Protein 5GWT (pdb70)

Radius of gyration: 27.75 Å; Cα contacts (8 Å, |Δi|>4): 2294; chains: 4; bounding box: 69×70×74 Å

Secondary structure (DSSP, 8-state):
-EEEEESTTSHHHHHHHHHHHHTT-EEEEEES--TTTHHHHTS-SSEEEEE--TT-HHHHHHHHHHHHHTT---SEEEE---------GGG--HHHHHHHHIIIIIHHHHHHHHHHHHHHHTT---EEEEE--GGGTSB-TT-HHHHHHHHHHHHHHHHHHHHHGGGT-EEEEEEE--B-STTTGGGGG-HHHHHHHHHTSSSSS-B-HHHHHHHHHHHHSGGGTT--S-EEEESTTTTSB--/-EEEEESTTSHHHHHHHHHHHHTT-EEEEEES--TTTHHHHHTTSSEEEEE--TT-HHHHHHHHHHHHHHT---SEEEE---------GGG--HHHHHHHHIIIIIHHHHHHHHHHHHHHHHT---EEEEE--GGGTSB-TT-HHHHHHHHHHHHHHHHHHHHHGGGT-EEEEEEE--B-STTTGGGGG-HHHHHHHHHTSSSSS-B-HHHHHHHHHHHHSGGGTT--S-EEEESTTTTSB--/-EEEEESTTSHHHHHHHHHHHHTT-EEEEEES--TTTHHHHHTTSSEEEEE--TT-HHHHHHHHHHHHHTT---SEEEE---------GGG--HHHHHHHHIIIIIHHHHHHHHHHHHHHHHT---EEEEE--GGGTSB-TT-HHHHHHHHHHHHHHHHHHHHHGGGT-EEEEEEE-SB-STTTGGGGG-HHHHHHHHHTSSSSS-B-HHHHHHHHHHHHSGGGTT--S-EEEESTTTTSB--/-EEEEESTTSHHHHHHHHHHHHTT-EEEEEES--TTTHHHHHTTSSEEEEE--TT-HHHHHHHHHHHHHTT---SEEEE---------GGG--HHHHHHHHIIIIIHHHHHHHHHHHHHHHTT--EEEEEE--GGGTSB-TT-HHHHHHHHHHHHHHHHHHHHHGGGTEEEEEEEE--B-STTTGGGGG-HHHHHHHHHTSSSSS-B-HHHHHHHHHHHHSGGGTT--S-EEEESTTTTSB--

B-factor: mean 25.19, std 12.72, range [9.69, 97.31]

Solvent-accessible surface area: 35528 Å² total; per-residue (Å²): 141,38,0,0,0,2,10,0,9,40,12,26,2,28,24,0,0,108,40,2,20,141,101,94,35,98,2,2,0,0,17,93,86,37,109,68,0,69,100,62,86,159,65,150,71,58,26,67,25,13,113,10,52,13,16,67,16,134,23,1,115,98,4,6,68,61,1,62,141,71,175,37,53,3,32,3,0,0,3,21,22,37,66,38,23,73,29,63,0,58,145,4,56,29,95,97,0,52,73,6,3,32,16,1,0,5,1,6,0,2,1,1,23,20,1,0,87,38,5,29,120,75,176,74,151,1,8,0,0,1,12,3,8,2,1,3,70,20,0,42,38,61,36,0,0,28,0,0,0,13,8,0,2,10,0,0,0,44,0,0,0,14,33,7,0,88,84,55,0,25,0,0,0,0,0,12,11,20,9,81,17,117,85,14,80,119,31,19,100,64,139,58,61,14,69,106,32,66,73,43,20,15,4,90,37,77,0,81,30,90,8,0,0,7,0,0,66,17,0,21,28,120,89,0,89,1,1,1,10,4,31,0,17,1,1,0,3,7,29,2,5,20,125,151,41,0,0,0,2,10,0,8,41,12,26,3,32,21,0,0,98,46,1,12,134,97,94,31,97,2,3,0,0,17,95,78,38,106,65,0,71,112,49,90,170,67,148,70,58,25,64,26,21,113,10,54,14,16,69,23,127,27,0,116,73,4,4,66,88,0,74,138,93,190,43,44,1,41,4,0,0,4,22,24,36,65,36,13,77,29,60,0,61,147,3,58,28,111,89,0,54,88,0,3,34,18,2,0,5,1,7,0,3,1,0,24,20,0,0,70,29,5,24,122,69,172,76,157,1,8,0,0,0,12,3,7,1,1,3,68,14,0,41,33,59,39,0,0,28,0,0,0,13,8,0,2,12,0,0,1,38,0,1,0,32,33,6,0,96,82,60,0,25,0,0,1,0,0,12,11,19,9,81,16,118,81,15,83,120,30,20,94,65,146,81,63,14,68,91,32,60,72,38,21,12,5,81,46,70,0,85,29,81,8,0,0,8,0,0,59,18,0,20,29,117,92,0,86,0,0,1,11,3,33,0,16,1,1,0,3,9,29,2,3,17,100,154,30,0,0,0,2,11,0,7,41,12,29,2,25,18,0,0,78,42,2,14,140,108,96,31,96,2,4,0,0,18,92,80,40,105,62,0,66,98,51,91,157,68,152,72,58,25,47,25,22,115,12,56,13,18,69,18,136,31,0,112,103,7,3,65,69,1,66,147,78,183,50,45,2,40,4,0,0,4,22,23,36,70,36,17,75,15,60,1,60,135,0,49,30,110,81,0,52,96,6,3,33,18,2,0,4,1,6,0,3,1,0,20,17,1,0,83,27,5,30,110,67,168,77,158,1,8,0,0,0,11,3,8,2,1,3,68,21,0,41,34,57,36,0,0,27,0,0,0,12,9,0,2,12,0,0,2,39,0,1,0,28,35,6,0,146,70,59,0,24,0,0,1,0,0,12,11,20,8,80,17,115,80,15,84,113,30,31,105,68,183,60,51,21,71,113,31,49,73,57,13,4,6,79,48,73,0,83,28,84,8,0,0,8,0,0,57,18,0,20,29,126,89,0,90,0,0,1,12,4,33,0,16,0,1,0,3,10,28,1,4,19,118,151,31,0,0,0,2,11,0,8,41,11,28,2,30,21,0,0,83,39,2,13,130,101,92,36,88,2,4,0,0,17,90,80,42,98,58,0,78,93,46,89,162,67,149,72,59,24,52,26,23,114,11,53,13,24,66,24,134,26,0,118,95,8,4,72,76,1,68,144,83,182,47,39,2,35,6,0,0,3,22,23,38,63,35,12,70,33,56,0,55,142,3,58,28,113,86,0,54,86,1,4,34,16,2,0,4,2,5,0,4,1,0,22,19,1,0,88,25,1,28,118,70,192,72,134,6,10,0,0,1,13,3,9,2,1,4,68,15,0,41,38,58,36,0,0,28,0,0,0,13,9,0,1,9,0,1,2,40,0,1,0,19,29,8,0,149,66,58,0,25,0,1,1,0,0,12,11,20,8,82,16,116,78,15,81,120,28,29,112,65,184,72,61,21,68,91,31,58,72,35,12,4,5,80,48,74,0,81,29,82,8,0,0,8,0,0,58,16,0,20,30,116,91,0,91,0,0,1,11,4,31,0,16,1,1,0,2,10,28,2,3,22,112

Foldseek 3Di:
DEEEFEPCQKFQSVVLVVVVLVVVHQYEYEYLDCPNPVVVVPDPGNYHYDNFDQLDVVRVVVVLVVCVVVVHQGQEYELDDADFFQAAPVPQDPVNLSSRLSNLPVSVVSVVVSSLVVCLVVLHQGEYEHEAAVLLVDPDGRTPSNSVSSVNVLVVQLVVLVVCVVSNHAGEYEHEAAECMPNCVVQPVPPVSLVVLCQLAQDSDGHYSVLVSVVVVCCRDPVNSVDHSYYHYHHRGNNVDHD/DEEEFEPCQWFLSVVQVVVVLVVVHQYEYEDLDCPNVVVVVVDPRNYHYDNDDLLDVVRVVVVVVVCVVVVHAGQEYELDFAAFFQAAPVPQDPVNLSSRLSNLAVSVVSVVVSNVVVCLVVLHQGEYEHEAAVLLVDPDGSTVSNSVSSVNVLVVQLVVCVVCVVSNHAGEYEHEAAECMPNCVVQVVPPVSLVVSCQLAQDNDGHYSVLVSVVVVCCRDPVVSVDHSYYHYHHRGNPVDHD/DEEEFEPCQWFLNVVLVVVVLVVPHQYEYEYLDCPNVVVVVVPPRNYHYDNDDLLDLVRVVVVLVVCVVVVNQGQEYELDDAAFFQAAPVPCDPVNLSSRLSNLPVSVVSSVVSSLVVCVVVLHQGEYEHEAAVLLVPPDGSTVSNSVSRVNVLVVQLVVLVVCVVSNHAGEYEHEAAEDMPNCVVQVVPPVSLVVSCQLAQDSDHHYSVLVSVVVVCCRDPVVSVHHSYYHYHHRGNPVDHD/DEEEFEPCQWFQNVVLVVVVLVVVHQYEYEYLDCPNPVVVVVDPRNYHYDNADLLDVVSVVVVLVVCVVVVNQGQEYELDFADFFQAAPVPQDPVNLVSRLSNLAVSVVSSVVSSLVVCVVVLHEHEYEHEAAVLLVPPDGSTVSNSVSSVNNLVVQLVVCVVCVVSNHAGEYEHEAAECMPNCVVQPVPPVSLVVLCQLAQDSDHHYSVLVSVVVVCCVDPVVSPDHSYYHYHYRGNPVDHD

Sequence (972 aa):
KIIMISGANSGIGHACIKYFLEKSFHVIALDINNNNLIDYMKTDMPLKVVQIDLSNSEAIHNLFTQLDLEKLSPDILINAAGIREITPVLHLSDDMFKKVIDVNLVAPFILSREVAKRWCESKIKGCIVNIASVSGLMAKPERAAYVASKHALIGLTKQMAMEFGKQNIRVNSISPGVIRTELTEEYFSNKALMSMIKSNQSLDTWGLPQDIVSCIEYLISDQARFITGSNFVIDGGQTAGKNKIIMISGANSGIGHACIKYFLEKSFHVIALDINNNNLIDYMKTDMPLKVVQIDLSNSEAIHNLFTQLDLEKLSPDILINAAGIREITPVLHLSDDMFKKVIDVNLVAPFILSREVAKRWCESKIKGCIVNIASVSGLMAKPERAAYVASKHALIGLTKQMAMEFGKQNIRVNSISPGVIRTELTEEYFSNKALMSMIKSNQSLDTWGLPQDIVSCIEYLISDQARFITGSNFVIDGGQTAGKNKIIMISGANSGIGHACIKYFLEKSFHVIALDINNNNLIDYMKTDMPLKVVQIDLSNSEAIHNLFTQLDLEKLSPDILINAAGIREITPVLHLSDDMFKKVIDVNLVAPFILSREVAKRWCESKIKGCIVNIASVSGLMAKPERAAYVASKHALIGLTKQMAMEFGKQNIRVNSISPGVIRTELTEEYFSNKALMSMIKSNQSLDTWGLPQDIVSCIEYLISDQARFITGSNFVIDGGQTAGKNKIIMISGANSGIGHACIKYFLEKSFHVIALDINNNNLIDYMKTDMPLKVVQIDLSNSEAIHNLFTQLDLEKLSPDILINAAGIREITPVLHLSDDMFKKVIDVNLVAPFILSREVAKRWCESKIKGCIVNIASVSGLMAKPERAAYVASKHALIGLTKQMAMEFGKQNIRVNSISPGVIRTELTEEYFSNKALMSMIKSNQSLDTWGLPQDIVSCIEYLISDQARFITGSNFVIDGGQTAGKN

Nearest PDB structures (foldseek):
  5gwt-assembly1_D  TM=1.003E+00  e=9.017E-50  Bacillus thuringiensis
  5gwr-assembly1_A  TM=1.002E+00  e=3.452E-49  Bacillus thuringiensis
  5gws-assembly1_A  TM=9.960E-01  e=1.236E-46  Bacillus thuringiensis
  3aus-assembly1_A  TM=9.344E-01  e=1.364E-24  Priestia megaterium
  1rwb-assembly1_A  TM=9.312E-01  e=6.745E-24  Priestia megaterium

Structure (mmCIF, N/CA/C/O backbone):
data_5GWT
#
_entry.id   5GWT
#
_cell.length_a   231.846
_cell.length_b   231.846
_cell.length_c   78.957
_cell.angle_alpha   90.00
_cell.angle_beta   90.00
_cell.angle_gamma   120.00
#
_symmetry.space_group_name_H-M   'H 3'
#
loop_
_entity.id
_entity.type
_entity.pdbx_description
1 polymer '4-hydroxyisolecuine dehydrogenase'
2 non-polymer NICOTINAMIDE-ADENINE-DINUCLEOTIDE
3 non-polymer 'SUCCINIC ACID'
4 water water
#
loop_
_atom_site.group_PDB
_atom_site.id
_atom_site.type_symbol
_atom_site.label_atom_id
_atom_site.label_alt_id
_atom_site.label_comp_id
_atom_site.label_asym_id
_atom_site.label_entity_id
_atom_site.label_seq_id
_atom_site.pdbx_PDB_ins_code
_atom_site.Cartn_x
_atom_site.Cartn_y
_atom_site.Cartn_z
_atom_site.occupancy
_atom_site.B_iso_or_equiv
_atom_site.auth_seq_id
_atom_site.auth_comp_id
_atom_site.auth_asym_id
_atom_site.auth_atom_id
_atom_site.pdbx_PDB_model_num
ATOM 1 N N . LYS A 1 1 ? 32.954 -55.123 -7.810 1.00 30.81 5 LYS A N 1
ATOM 2 C CA . LYS A 1 1 ? 32.114 -55.316 -9.078 1.00 27.99 5 LYS A CA 1
ATOM 3 C C . LYS A 1 1 ? 32.900 -56.022 -10.202 1.00 22.96 5 LYS A C 1
ATOM 4 O O . LYS A 1 1 ? 34.131 -55.911 -10.314 1.00 22.37 5 LYS A O 1
ATOM 10 N N . ILE A 1 2 ? 32.183 -56.830 -10.936 1.00 21.12 6 ILE A N 1
ATOM 11 C CA . ILE A 1 2 ? 32.731 -57.474 -12.072 1.00 20.36 6 ILE A CA 1
ATOM 12 C C . ILE A 1 2 ? 32.211 -56.765 -13.336 1.00 17.24 6 ILE A C 1
ATOM 13 O O . ILE A 1 2 ? 31.040 -56.627 -13.528 1.00 17.44 6 ILE A O 1
ATOM 18 N N . ILE A 1 3 ? 33.116 -56.409 -14.209 1.00 17.42 7 ILE A N 1
ATOM 19 C CA . ILE A 1 3 ? 32.735 -55.706 -15.496 1.00 16.49 7 ILE A CA 1
ATOM 20 C C . ILE A 1 3 ? 33.236 -56.585 -16.646 1.00 15.90 7 ILE A C 1
ATOM 21 O O . ILE A 1 3 ? 34.385 -56.949 -16.677 1.00 16.61 7 ILE A O 1
ATOM 26 N N . MET A 1 4 ? 32.395 -56.867 -17.608 1.00 14.55 8 MET A N 1
ATOM 27 C CA . MET A 1 4 ? 32.795 -57.623 -18.792 1.00 14.14 8 MET A CA 1
ATOM 28 C C . MET A 1 4 ? 32.885 -56.617 -19.946 1.00 15.32 8 MET A C 1
ATOM 29 O O . MET A 1 4 ? 31.912 -55.894 -20.173 1.00 13.05 8 MET A O 1
ATOM 34 N N . ILE A 1 5 ? 34.033 -56.591 -20.624 1.00 13.45 9 ILE A N 1
ATOM 35 C CA . ILE A 1 5 ? 34.335 -55.635 -21.631 1.00 13.84 9 ILE A CA 1
ATOM 36 C C . ILE A 1 5 ? 34.803 -56.391 -22.860 1.00 14.93 9 ILE A C 1
ATOM 37 O O . ILE A 1 5 ? 35.799 -57.078 -22.827 1.00 16.14 9 ILE A O 1
ATOM 42 N N . SER A 1 6 ? 34.053 -56.301 -23.949 1.00 13.57 10 SER A N 1
ATOM 43 C CA . SER A 1 6 ? 34.548 -56.758 -25.256 1.00 12.94 10 SER A CA 1
ATOM 44 C C . SER A 1 6 ? 35.395 -55.774 -25.948 1.00 13.02 10 SER A C 1
ATOM 45 O O . SER A 1 6 ? 35.387 -54.551 -25.673 1.00 12.22 10 SER A O 1
ATOM 48 N N . GLY A 1 7 ? 36.174 -56.255 -26.950 1.00 11.99 11 GLY A N 1
ATOM 49 C CA . GLY A 1 7 ? 37.060 -55.367 -27.631 1.00 12.24 11 GLY A CA 1
ATOM 50 C C . GLY A 1 7 ? 38.317 -55.025 -26.818 1.00 12.08 11 GLY A C 1
ATOM 51 O O . GLY A 1 7 ? 39.056 -54.064 -27.095 1.00 11.63 11 GLY A O 1
ATOM 52 N N . ALA A 1 8 ? 38.586 -55.845 -25.822 1.00 13.42 12 ALA A N 1
ATOM 53 C CA . ALA A 1 8 ? 39.611 -55.609 -24.831 1.00 13.42 12 ALA A CA 1
ATOM 54 C C . ALA A 1 8 ? 41.033 -55.551 -25.285 1.00 14.37 12 ALA A C 1
ATOM 55 O O . ALA A 1 8 ? 41.899 -54.972 -24.570 1.00 14.39 12 ALA A O 1
ATOM 57 N N . ASN A 1 9 ? 41.343 -56.101 -26.460 1.00 14.31 13 ASN A N 1
ATOM 58 C CA . ASN A 1 9 ? 42.713 -56.088 -26.939 1.00 14.27 13 ASN A CA 1
ATOM 59 C C . ASN A 1 9 ? 43.159 -54.791 -27.559 1.00 14.75 13 ASN A C 1
ATOM 60 O O . ASN A 1 9 ? 44.368 -54.578 -27.722 1.00 14.01 13 ASN A O 1
ATOM 65 N N . SER A 1 10 ? 42.234 -53.827 -27.794 1.00 13.30 14 SER A N 1
ATOM 66 C CA . SER A 1 10 ? 42.632 -52.645 -28.572 1.00 13.40 14 SER A CA 1
ATOM 67 C C . SER A 1 10 ? 41.774 -51.442 -28.246 1.00 12.41 14 SER A C 1
ATOM 68 O O . SER A 1 10 ? 40.723 -51.601 -27.657 1.00 11.51 14 SER A O 1
ATOM 71 N N . GLY A 1 11 ? 42.257 -50.271 -28.581 1.00 12.56 15 GLY A N 1
ATOM 72 C CA . GLY A 1 11 ? 41.411 -49.064 -28.629 1.00 14.86 15 GLY A CA 1
ATOM 73 C C . GLY A 1 11 ? 40.599 -48.753 -27.396 1.00 15.86 15 GLY A C 1
ATOM 74 O O . GLY A 1 11 ? 41.128 -48.755 -26.260 1.00 13.02 15 GLY A O 1
ATOM 75 N N . ILE A 1 12 ? 39.288 -48.573 -27.571 1.00 12.19 16 ILE A N 1
ATOM 76 C CA . ILE A 1 12 ? 38.455 -48.213 -26.470 1.00 12.33 16 ILE A CA 1
ATOM 77 C C . ILE A 1 12 ? 38.291 -49.326 -25.422 1.00 11.96 16 ILE A C 1
ATOM 78 O O . ILE A 1 12 ? 38.373 -49.052 -24.222 1.00 12.78 16 ILE A O 1
ATOM 83 N N . GLY A 1 13 ? 38.096 -50.559 -25.865 1.00 10.82 17 GLY A N 1
ATOM 84 C CA . GLY A 1 13 ? 37.901 -51.658 -24.925 1.00 12.68 17 GLY A CA 1
ATOM 85 C C . GLY A 1 13 ? 39.181 -51.874 -24.100 1.00 13.43 17 GLY A C 1
ATOM 86 O O . GLY A 1 13 ? 39.100 -52.149 -22.880 1.00 14.88 17 GLY A O 1
ATOM 87 N N . HIS A 1 14 ? 40.339 -51.733 -24.733 1.00 13.34 18 HIS A N 1
ATOM 88 C CA . HIS A 1 14 ? 41.631 -51.859 -23.955 1.00 14.85 18 HIS A CA 1
ATOM 89 C C . HIS A 1 14 ? 41.806 -50.738 -22.932 1.00 15.20 18 HIS A C 1
ATOM 90 O O . HIS A 1 14 ? 42.211 -50.958 -21.778 1.00 15.66 18 HIS A O 1
ATOM 97 N N . ALA A 1 15 ? 41.473 -49.523 -23.340 1.00 14.49 19 ALA A N 1
ATOM 98 C CA . ALA A 1 15 ? 41.500 -48.414 -22.400 1.00 14.91 19 ALA A CA 1
ATOM 99 C C . ALA A 1 15 ? 40.565 -48.681 -21.228 1.00 14.65 19 ALA A C 1
ATOM 100 O O . ALA A 1 15 ? 40.934 -48.358 -20.052 1.00 16.25 19 ALA A O 1
ATOM 102 N N . CYS A 1 16 ? 39.380 -49.233 -21.486 1.00 13.05 20 CYS A N 1
ATOM 103 C CA . CYS A 1 16 ? 38.481 -49.618 -20.433 1.00 13.31 20 CYS A CA 1
ATOM 104 C C . CYS A 1 16 ? 39.114 -50.684 -19.428 1.00 15.51 20 CYS A C 1
ATOM 105 O O . CYS A 1 16 ? 39.005 -50.515 -18.215 1.00 14.62 20 CYS A O 1
ATOM 108 N N . ILE A 1 17 ? 39.646 -51.787 -19.966 1.00 13.47 21 ILE A N 1
ATOM 109 C CA . ILE A 1 17 ? 40.349 -52.908 -19.166 1.00 16.35 21 ILE A CA 1
ATOM 110 C C . ILE A 1 17 ? 41.340 -52.247 -18.234 1.00 17.58 21 ILE A C 1
ATOM 111 O O . ILE A 1 17 ? 41.307 -52.521 -17.001 1.00 14.80 21 ILE A O 1
ATOM 116 N N . LYS A 1 18 ? 42.161 -51.350 -18.781 1.00 15.87 22 LYS A N 1
ATOM 117 C CA . LYS A 1 18 ? 43.201 -50.688 -17.944 1.00 17.12 22 LYS A CA 1
ATOM 118 C C . LYS A 1 18 ? 42.624 -49.811 -16.850 1.00 19.27 22 LYS A C 1
ATOM 119 O O . LYS A 1 18 ? 43.005 -49.889 -15.648 1.00 19.19 22 LYS A O 1
ATOM 125 N N . TYR A 1 19 ? 41.715 -48.941 -17.267 1.00 17.54 23 TYR A N 1
ATOM 126 C CA . TYR A 1 19 ? 40.995 -48.069 -16.312 1.00 19.74 23 TYR A CA 1
ATOM 127 C C . TYR A 1 19 ? 40.281 -48.788 -15.195 1.00 18.48 23 TYR A C 1
ATOM 128 O O . TYR A 1 19 ? 40.505 -48.466 -13.982 1.00 18.93 23 TYR A O 1
ATOM 137 N N . PHE A 1 20 ? 39.449 -49.773 -15.533 1.00 17.80 24 PHE A N 1
ATOM 138 C CA . PHE A 1 20 ? 38.672 -50.506 -14.553 1.00 19.33 24 PHE A CA 1
ATOM 139 C C . PHE A 1 20 ? 39.511 -51.420 -13.641 1.00 18.94 24 PHE A C 1
ATOM 140 O O . PHE A 1 20 ? 39.172 -51.606 -12.460 1.00 18.34 24 PHE A O 1
ATOM 148 N N . LEU A 1 21 ? 40.556 -51.997 -14.176 1.00 17.76 25 LEU A N 1
ATOM 149 C CA . LEU A 1 21 ? 41.532 -52.721 -13.365 1.00 18.20 25 LEU A CA 1
ATOM 150 C C . LEU A 1 21 ? 42.151 -51.782 -12.324 1.00 20.87 25 LEU A C 1
ATOM 151 O O . LEU A 1 21 ? 42.275 -52.174 -11.151 1.00 20.20 25 LEU A O 1
ATOM 156 N N . GLU A 1 22 ? 42.557 -50.592 -12.744 1.00 19.72 26 GLU A N 1
ATOM 157 C CA . GLU A 1 22 ? 43.142 -49.598 -11.835 1.00 23.06 26 GLU A CA 1
ATOM 158 C C . GLU A 1 22 ? 42.141 -49.169 -10.761 1.00 23.97 26 GLU A C 1
ATOM 159 O O . GLU A 1 22 ? 42.547 -48.902 -9.634 1.00 18.43 26 GLU A O 1
ATOM 165 N N . LYS A 1 23 ? 40.858 -49.136 -11.085 1.00 24.00 27 LYS A N 1
ATOM 166 C CA . LYS A 1 23 ? 39.797 -48.881 -10.084 1.00 25.45 27 LYS A CA 1
ATOM 167 C C . LYS A 1 23 ? 39.322 -50.076 -9.274 1.00 21.33 27 LYS A C 1
ATOM 168 O O . LYS A 1 23 ? 38.277 -49.983 -8.692 1.00 25.31 27 LYS A O 1
ATOM 174 N N . SER A 1 24 ? 40.043 -51.174 -9.259 1.00 20.35 28 SER A N 1
ATOM 175 C CA . SER A 1 24 ? 39.777 -52.326 -8.450 1.00 24.41 28 SER A CA 1
ATOM 176 C C . SER A 1 24 ? 38.619 -53.146 -8.847 1.00 25.91 28 SER A C 1
ATOM 177 O O . SER A 1 24 ? 38.146 -53.963 -8.084 1.00 22.76 28 SER A O 1
ATOM 180 N N . PHE A 1 25 ? 38.193 -53.059 -10.089 1.00 23.35 29 PHE A N 1
ATOM 181 C CA . PHE A 1 25 ? 37.189 -53.998 -10.576 1.00 21.57 29 PHE A CA 1
ATOM 182 C C . PHE A 1 25 ? 37.813 -55.307 -10.936 1.00 17.99 29 PHE A C 1
ATOM 183 O O . PHE A 1 25 ? 38.992 -55.370 -11.287 1.00 20.15 29 PHE A O 1
ATOM 191 N N . HIS A 1 26 ? 37.027 -56.356 -10.889 1.00 17.91 30 HIS A N 1
ATOM 192 C CA . HIS A 1 26 ? 37.310 -57.627 -11.509 1.00 21.51 30 HIS A CA 1
ATOM 193 C C . HIS A 1 26 ? 36.809 -57.505 -12.999 1.00 20.15 30 HIS A C 1
ATOM 194 O O . HIS A 1 26 ? 35.685 -57.117 -13.215 1.00 21.36 30 HIS A O 1
ATOM 201 N N . VAL A 1 27 ? 37.683 -57.808 -13.941 1.00 17.54 31 VAL A N 1
ATOM 202 C CA . VAL A 1 27 ? 37.461 -57.541 -15.384 1.00 16.28 31 VAL A CA 1
ATOM 203 C C . VAL A 1 27 ? 37.450 -58.810 -16.165 1.00 16.49 31 VAL A C 1
ATOM 204 O O . VAL A 1 27 ? 38.388 -59.645 -16.055 1.00 17.89 31 VAL A O 1
ATOM 208 N N . ILE A 1 28 ? 36.383 -59.044 -16.922 1.00 13.38 32 ILE A N 1
ATOM 209 C CA . ILE A 1 28 ? 36.387 -60.116 -17.899 1.00 13.47 32 ILE A CA 1
ATOM 210 C C . ILE A 1 28 ? 36.554 -59.461 -19.278 1.00 14.34 32 ILE A C 1
ATOM 211 O O . ILE A 1 28 ? 35.714 -58.615 -19.651 1.00 13.88 32 ILE A O 1
ATOM 216 N N . ALA A 1 29 ? 37.636 -59.789 -19.959 1.00 12.92 33 ALA A N 1
ATOM 217 C CA . ALA A 1 29 ? 38.057 -59.223 -21.213 1.00 13.35 33 ALA A CA 1
ATOM 218 C C . ALA A 1 29 ? 37.808 -60.179 -22.304 1.00 15.01 33 ALA A C 1
ATOM 219 O O . ALA A 1 29 ? 38.319 -61.363 -22.267 1.00 17.60 33 ALA A O 1
ATOM 221 N N . LEU A 1 30 ? 37.012 -59.731 -23.298 1.00 14.84 34 LEU A N 1
ATOM 222 C CA . LEU A 1 30 ? 36.681 -60.563 -24.453 1.00 13.89 34 LEU A CA 1
ATOM 223 C C . LEU A 1 30 ? 37.294 -59.980 -25.743 1.00 15.30 34 LEU A C 1
ATOM 224 O O . LEU A 1 30 ? 37.143 -58.787 -26.045 1.00 13.52 34 LEU A O 1
ATOM 229 N N . ASP A 1 31 ? 38.017 -60.791 -26.501 1.00 13.51 35 ASP A N 1
ATOM 230 C CA . ASP A 1 31 ? 38.539 -60.330 -27.802 1.00 14.23 35 ASP A CA 1
ATOM 231 C C . ASP A 1 31 ? 38.974 -61.587 -28.563 1.00 14.70 35 ASP A C 1
ATOM 232 O O . ASP A 1 31 ? 39.231 -62.659 -27.933 1.00 15.42 35 ASP A O 1
ATOM 237 N N . ILE A 1 32 ? 38.963 -61.457 -29.893 1.00 15.70 36 ILE A N 1
ATOM 238 C CA . ILE A 1 32 ? 39.448 -62.496 -30.807 1.00 14.28 36 ILE A CA 1
ATOM 239 C C . ILE A 1 32 ? 40.978 -62.489 -30.834 1.00 16.97 36 ILE A C 1
ATOM 240 O O . ILE A 1 32 ? 41.562 -63.566 -31.038 1.00 19.93 36 ILE A O 1
ATOM 245 N N . ASN A 1 33 ? 41.634 -61.373 -30.577 1.00 17.13 37 ASN A N 1
ATOM 246 C CA . ASN A 1 33 ? 43.104 -61.305 -30.494 1.00 18.17 37 ASN A CA 1
ATOM 247 C C . ASN A 1 33 ? 43.481 -61.059 -29.014 1.00 22.00 37 ASN A C 1
ATOM 248 O O . ASN A 1 33 ? 42.655 -60.546 -28.244 1.00 16.49 37 ASN A O 1
ATOM 253 N N . ASN A 1 34 ? 44.731 -61.329 -28.664 1.00 21.68 38 ASN A N 1
ATOM 254 C CA . ASN A 1 34 ? 45.205 -61.171 -27.260 1.00 21.20 38 ASN A CA 1
ATOM 255 C C . ASN A 1 34 ? 46.627 -60.712 -27.110 1.00 21.20 38 ASN A C 1
ATOM 256 O O . ASN A 1 34 ? 47.136 -60.683 -25.968 1.00 23.22 38 ASN A O 1
ATOM 261 N N . ASN A 1 35 ? 47.290 -60.342 -28.183 1.00 23.30 39 ASN A N 1
ATOM 262 C CA . ASN A 1 35 ? 48.705 -59.921 -28.089 1.00 24.24 39 ASN A CA 1
ATOM 263 C C . ASN A 1 35 ? 48.877 -58.769 -27.148 1.00 26.37 39 ASN A C 1
ATOM 264 O O . ASN A 1 35 ? 49.894 -58.658 -26.510 1.00 23.60 39 ASN A O 1
ATOM 269 N N . ASN A 1 36 ? 47.869 -57.912 -27.005 1.00 22.65 40 ASN A N 1
ATOM 270 C CA . ASN A 1 36 ? 47.999 -56.816 -26.065 1.00 22.68 40 ASN A CA 1
ATOM 271 C C . ASN A 1 36 ? 47.553 -57.079 -24.678 1.00 18.78 40 ASN A C 1
ATOM 272 O O . ASN A 1 36 ? 47.519 -56.122 -23.823 1.00 18.57 40 ASN A O 1
ATOM 277 N N . LEU A 1 37 ? 47.120 -58.298 -24.440 1.00 18.60 41 LEU A N 1
ATOM 278 C CA . LEU A 1 37 ? 46.725 -58.684 -23.106 1.00 18.15 41 LEU A CA 1
ATOM 279 C C . LEU A 1 37 ? 47.671 -59.746 -22.451 1.00 22.09 41 LEU A C 1
ATOM 280 O O . LEU A 1 37 ? 47.496 -59.994 -21.315 1.00 19.48 41 LEU A O 1
ATOM 285 N N . ILE A 1 38 ? 48.634 -60.302 -23.199 1.00 21.68 42 ILE A N 1
ATOM 286 C CA . ILE A 1 38 ? 49.526 -61.394 -22.730 1.00 25.47 42 ILE A CA 1
ATOM 287 C C . ILE A 1 38 ? 50.276 -60.923 -21.507 1.00 21.09 42 ILE A C 1
ATOM 288 O O . ILE A 1 38 ? 50.233 -61.600 -20.537 1.00 25.02 42 ILE A O 1
ATOM 293 N N . ASP A 1 39 ? 50.844 -59.723 -21.520 1.00 22.30 43 ASP A N 1
ATOM 294 C CA . ASP A 1 39 ? 51.612 -59.238 -20.364 1.00 23.79 43 ASP A CA 1
ATOM 295 C C . ASP A 1 39 ? 50.742 -59.199 -19.137 1.00 28.24 43 ASP A C 1
ATOM 296 O O . ASP A 1 39 ? 51.110 -59.745 -18.045 1.00 29.20 43 ASP A O 1
ATOM 301 N N . TYR A 1 40 ? 49.563 -58.637 -19.295 1.00 23.49 44 TYR A N 1
ATOM 302 C CA . TYR A 1 40 ? 48.662 -58.560 -18.192 1.00 21.72 44 TYR A CA 1
ATOM 303 C C . TYR A 1 40 ? 48.200 -59.918 -17.735 1.00 21.47 44 TYR A C 1
ATOM 304 O O . TYR A 1 40 ? 47.941 -60.070 -16.527 1.00 22.32 44 TYR A O 1
ATOM 313 N N . MET A 1 41 ? 48.035 -60.879 -18.650 1.00 21.28 45 MET A N 1
ATOM 314 C CA . MET A 1 41 ? 47.597 -62.228 -18.247 1.00 26.67 45 MET A CA 1
ATOM 315 C C . MET A 1 41 ? 48.615 -62.938 -17.285 1.00 30.65 45 MET A C 1
ATOM 316 O O . MET A 1 41 ? 48.210 -63.662 -16.395 1.00 29.61 45 MET A O 1
ATOM 321 N N . LYS A 1 42 ? 49.887 -62.628 -17.475 1.00 28.71 46 LYS A N 1
ATOM 322 C CA . LYS A 1 42 ? 50.975 -63.149 -16.638 1.00 35.12 46 LYS A CA 1
ATOM 323 C C . LYS A 1 42 ? 51.025 -62.546 -15.219 1.00 35.86 46 LYS A C 1
ATOM 324 O O . LYS A 1 42 ? 51.676 -63.103 -14.397 1.00 36.30 46 LYS A O 1
ATOM 330 N N . THR A 1 43 ? 50.315 -61.438 -14.932 1.00 31.08 47 THR A N 1
ATOM 331 C CA . THR A 1 43 ? 50.313 -60.773 -13.633 1.00 26.47 47 THR A CA 1
ATOM 332 C C . THR A 1 43 ? 49.345 -61.421 -12.765 1.00 26.10 47 THR A C 1
ATOM 333 O O . THR A 1 43 ? 48.628 -62.268 -13.210 1.00 27.75 47 THR A O 1
ATOM 337 N N . ASP A 1 44 ? 49.169 -60.904 -11.548 1.00 28.48 48 ASP A N 1
ATOM 338 C CA . ASP A 1 44 ? 48.068 -61.345 -10.701 1.00 27.65 48 ASP A CA 1
ATOM 339 C C . ASP A 1 44 ? 46.837 -60.444 -10.629 1.00 26.36 48 ASP A C 1
ATOM 340 O O . ASP A 1 44 ? 46.002 -60.578 -9.740 1.00 19.79 48 ASP A O 1
ATOM 345 N N . MET A 1 45 ? 46.728 -59.504 -11.542 1.00 23.28 49 MET A N 1
ATOM 346 C CA . MET A 1 45 ? 45.526 -58.670 -11.597 1.00 20.18 49 MET A CA 1
ATOM 347 C C . MET A 1 45 ? 44.290 -59.515 -11.732 1.00 19.22 49 MET A C 1
ATOM 348 O O . MET A 1 45 ? 44.350 -60.592 -12.287 1.00 20.00 49 MET A O 1
ATOM 353 N N . PRO A 1 46 ? 43.160 -59.061 -11.207 1.00 17.29 50 PRO A N 1
ATOM 354 C CA . PRO A 1 46 ? 41.901 -59.812 -11.326 1.00 18.46 50 PRO A CA 1
ATOM 355 C C . PRO A 1 46 ? 41.213 -59.601 -12.744 1.00 19.57 50 PRO A C 1
ATOM 356 O O . PRO A 1 46 ? 40.258 -58.823 -12.891 1.00 19.14 50 PRO A O 1
ATOM 360 N N . LEU A 1 47 ? 41.859 -60.218 -13.716 1.00 20.84 51 LEU A N 1
ATOM 361 C CA . LEU A 1 47 ? 41.568 -60.116 -15.097 1.00 19.80 51 LEU A CA 1
ATOM 362 C C . LEU A 1 47 ? 41.373 -61.514 -15.594 1.00 21.94 51 LEU A C 1
ATOM 363 O O . LEU A 1 47 ? 42.266 -62.290 -15.525 1.00 19.70 51 LEU A O 1
ATOM 368 N N . LYS A 1 48 ? 40.220 -61.822 -16.177 1.00 19.30 52 LYS A N 1
ATOM 369 C CA . LYS A 1 48 ? 39.962 -63.056 -16.864 1.00 19.81 52 LYS A CA 1
ATOM 370 C C . LYS A 1 48 ? 39.883 -62.703 -18.368 1.00 22.03 52 LYS A C 1
ATOM 371 O O . LYS A 1 48 ? 39.037 -61.862 -18.768 1.00 19.31 52 LYS A O 1
ATOM 377 N N . VAL A 1 49 ? 40.764 -63.277 -19.162 1.00 17.51 53 VAL A N 1
ATOM 378 C CA . VAL A 1 49 ? 40.751 -63.057 -20.595 1.00 18.73 53 VAL A CA 1
ATOM 379 C C . VAL A 1 49 ? 40.201 -64.264 -21.307 1.00 21.43 53 VAL A C 1
ATOM 380 O O . VAL A 1 49 ? 40.676 -65.369 -21.104 1.00 20.75 53 VAL A O 1
ATOM 384 N N . VAL A 1 50 ? 39.190 -64.082 -22.139 1.00 19.88 54 VAL A N 1
ATOM 385 C CA . VAL A 1 50 ? 38.660 -65.119 -23.004 1.00 20.02 54 VAL A CA 1
ATOM 386 C C . VAL A 1 50 ? 38.923 -64.762 -24.462 1.00 25.19 54 VAL A C 1
ATOM 387 O O . VAL A 1 50 ? 38.468 -63.714 -24.896 1.00 20.92 54 VAL A O 1
ATOM 391 N N . GLN A 1 51 ? 39.647 -65.647 -25.188 1.00 21.25 55 GLN A N 1
ATOM 392 C CA . GLN A 1 51 ? 39.880 -65.523 -26.631 1.00 23.41 55 GLN A CA 1
ATOM 393 C C . GLN A 1 51 ? 38.646 -66.066 -27.359 1.00 20.75 55 GLN A C 1
ATOM 394 O O . GLN A 1 51 ? 38.200 -67.160 -27.098 1.00 21.50 55 GLN A O 1
ATOM 400 N N . ILE A 1 52 ? 37.903 -65.200 -28.026 1.00 17.14 56 ILE A N 1
ATOM 401 C CA . ILE A 1 52 ? 36.565 -65.554 -28.569 1.00 15.23 56 ILE A CA 1
ATOM 402 C C . ILE A 1 52 ? 36.341 -64.765 -29.862 1.00 15.75 56 ILE A C 1
ATOM 403 O O . ILE A 1 52 ? 36.557 -63.586 -29.887 1.00 17.81 56 ILE A O 1
ATOM 408 N N . ASP A 1 53 ? 35.841 -65.457 -30.877 1.00 15.43 57 ASP A N 1
ATOM 409 C CA . ASP A 1 53 ? 35.338 -64.826 -32.069 1.00 17.47 57 ASP A CA 1
ATOM 410 C C . ASP A 1 53 ? 33.853 -64.564 -31.825 1.00 14.26 57 ASP A C 1
ATOM 411 O O . ASP A 1 53 ? 33.009 -65.421 -31.923 1.00 13.58 57 ASP A O 1
ATOM 416 N N . LEU A 1 54 ? 33.554 -63.329 -31.532 1.00 13.42 58 LEU A N 1
ATOM 417 C CA . LEU A 1 54 ? 32.188 -62.933 -31.202 1.00 13.91 58 LEU A CA 1
ATOM 418 C C . LEU A 1 54 ? 31.235 -62.955 -32.389 1.00 14.06 58 LEU A C 1
ATOM 419 O O . LEU A 1 54 ? 29.995 -62.876 -32.207 1.00 14.47 58 LEU A O 1
ATOM 424 N N . SER A 1 55 ? 31.765 -63.152 -33.597 1.00 13.40 59 SER A N 1
ATOM 425 C CA . SER A 1 55 ? 30.869 -63.421 -34.755 1.00 14.49 59 SER A CA 1
ATOM 426 C C . SER A 1 55 ? 30.267 -64.803 -34.724 1.00 14.78 59 SER A C 1
ATOM 427 O O . SER A 1 55 ? 29.382 -65.121 -35.496 1.00 14.88 59 SER A O 1
ATOM 430 N N . ASN A 1 56 ? 30.718 -65.653 -33.825 1.00 15.51 60 ASN A N 1
ATOM 431 C CA . ASN A 1 56 ? 30.269 -67.047 -33.780 1.00 18.08 60 ASN A CA 1
ATOM 432 C C . ASN A 1 56 ? 29.362 -67.220 -32.573 1.00 17.12 60 ASN A C 1
ATOM 433 O O . ASN A 1 56 ? 29.812 -67.265 -31.436 1.00 16.94 60 ASN A O 1
ATOM 438 N N . SER A 1 57 ? 28.080 -67.364 -32.802 1.00 17.21 61 SER A N 1
ATOM 439 C CA . SER A 1 57 ? 27.150 -67.412 -31.686 1.00 18.86 61 SER A CA 1
ATOM 440 C C . SER A 1 57 ? 27.333 -68.670 -30.864 1.00 18.93 61 SER A C 1
ATOM 441 O O . SER A 1 57 ? 27.034 -68.659 -29.653 1.00 17.91 61 SER A O 1
ATOM 444 N N . GLU A 1 58 ? 27.840 -69.756 -31.489 1.00 15.94 62 GLU A N 1
ATOM 445 C CA . GLU A 1 58 ? 28.154 -70.967 -30.703 1.00 19.13 62 GLU A CA 1
ATOM 446 C C . GLU A 1 58 ? 29.257 -70.716 -29.715 1.00 17.89 62 GLU A C 1
ATOM 447 O O . GLU A 1 58 ? 29.169 -71.219 -28.570 1.00 18.13 62 GLU A O 1
ATOM 453 N N . ALA A 1 59 ? 30.213 -69.902 -30.126 1.00 17.26 63 ALA A N 1
ATOM 454 C CA . ALA A 1 59 ? 31.305 -69.546 -29.269 1.00 18.72 63 ALA A CA 1
ATOM 455 C C . ALA A 1 59 ? 30.817 -68.674 -28.074 1.00 19.65 63 ALA A C 1
ATOM 456 O O . ALA A 1 59 ? 31.340 -68.828 -26.974 1.00 16.11 63 ALA A O 1
ATOM 458 N N . ILE A 1 60 ? 29.859 -67.797 -28.300 1.00 15.74 64 ILE A N 1
ATOM 459 C CA . ILE A 1 60 ? 29.323 -67.011 -27.223 1.00 15.08 64 ILE A CA 1
ATOM 460 C C . ILE A 1 60 ? 28.606 -67.917 -26.195 1.00 16.44 64 ILE A C 1
ATOM 461 O O . ILE A 1 60 ? 28.712 -67.730 -24.965 1.00 16.74 64 ILE A O 1
ATOM 466 N N . HIS A 1 61 ? 27.868 -68.883 -26.693 1.00 15.24 65 HIS A N 1
ATOM 467 C CA . HIS A 1 61 ? 27.264 -69.865 -25.805 1.00 19.83 65 HIS A CA 1
ATOM 468 C C . HIS A 1 61 ? 28.317 -70.609 -24.977 1.00 17.53 65 HIS A C 1
ATOM 469 O O . HIS A 1 61 ? 28.176 -70.736 -23.756 1.00 18.60 65 HIS A O 1
ATOM 476 N N . ASN A 1 62 ? 29.382 -71.058 -25.584 1.00 15.92 66 ASN A N 1
ATOM 477 C CA . ASN A 1 62 ? 30.509 -71.610 -24.841 1.00 18.43 66 ASN A CA 1
ATOM 478 C C . ASN A 1 62 ? 31.149 -70.670 -23.825 1.00 18.49 66 ASN A C 1
ATOM 479 O O . ASN A 1 62 ? 31.588 -71.110 -22.768 1.00 16.17 66 ASN A O 1
ATOM 484 N N . LEU A 1 63 ? 31.270 -69.393 -24.157 1.00 15.72 67 LEU A N 1
ATOM 485 C CA . LEU A 1 63 ? 31.697 -68.428 -23.203 1.00 14.81 67 LEU A CA 1
ATOM 486 C C . LEU A 1 63 ? 30.815 -68.416 -21.938 1.00 15.95 67 LEU A C 1
ATOM 487 O O . LEU A 1 63 ? 31.378 -68.384 -20.846 1.00 15.87 67 LEU A O 1
ATOM 492 N N . PHE A 1 64 ? 29.485 -68.351 -22.060 1.00 16.31 68 PHE A N 1
ATOM 493 C CA . PHE A 1 64 ? 28.622 -68.345 -20.914 1.00 16.15 68 PHE A CA 1
ATOM 494 C C . PHE A 1 64 ? 28.633 -69.662 -20.135 1.00 19.38 68 PHE A C 1
ATOM 495 O O . PHE A 1 64 ? 28.539 -69.633 -18.938 1.00 17.22 68 PHE A O 1
ATOM 503 N N . THR A 1 65 ? 28.870 -70.759 -20.805 1.00 17.47 69 THR A N 1
ATOM 504 C CA . THR A 1 65 ? 29.195 -72.044 -20.073 1.00 19.20 69 THR A CA 1
ATOM 505 C C . THR A 1 65 ? 30.416 -71.886 -19.195 1.00 17.45 69 THR A C 1
ATOM 506 O O . THR A 1 65 ? 30.356 -72.109 -17.960 1.00 18.15 69 THR A O 1
ATOM 510 N N . GLN A 1 66 ? 31.494 -71.410 -19.770 1.00 15.07 70 GLN A N 1
ATOM 511 C CA . GLN A 1 66 ? 32.716 -71.150 -19.022 1.00 16.80 70 GLN A CA 1
ATOM 512 C C . GLN A 1 66 ? 32.536 -70.185 -17.868 1.00 17.48 70 GLN A C 1
ATOM 513 O O . GLN A 1 66 ? 32.933 -70.479 -16.698 1.00 18.06 70 GLN A O 1
ATOM 519 N N . LEU A 1 67 ? 31.896 -69.052 -18.119 1.00 16.30 71 LEU A N 1
ATOM 520 C CA . LEU A 1 67 ? 31.705 -68.086 -17.069 1.00 16.36 71 LEU A CA 1
ATOM 521 C C . LEU A 1 67 ? 30.855 -68.698 -15.917 1.00 15.42 71 LEU A C 1
ATOM 522 O O . LEU A 1 67 ? 31.164 -68.456 -14.718 1.00 15.15 71 LEU A O 1
ATOM 527 N N . ASP A 1 68 ? 29.776 -69.399 -16.277 1.00 13.47 72 ASP A N 1
ATOM 528 C CA . ASP A 1 68 ? 28.873 -70.012 -15.274 1.00 15.13 72 ASP A CA 1
ATOM 529 C C . ASP A 1 68 ? 29.645 -71.069 -14.469 1.00 14.88 72 ASP A C 1
ATOM 530 O O . ASP A 1 68 ? 29.536 -71.126 -13.264 1.00 14.43 72 ASP A O 1
ATOM 535 N N . LEU A 1 69 ? 30.546 -71.820 -15.111 1.00 12.42 73 LEU A N 1
ATOM 536 C CA . LEU A 1 69 ? 31.314 -72.845 -14.401 1.00 14.61 73 LEU A CA 1
ATOM 537 C C . LEU A 1 69 ? 32.352 -72.183 -13.516 1.00 15.27 73 LEU A C 1
ATOM 538 O O . LEU A 1 69 ? 32.792 -72.770 -12.541 1.00 16.00 73 LEU A O 1
ATOM 543 N N . GLU A 1 70 ? 32.787 -70.993 -13.868 1.00 15.09 74 GLU A N 1
ATOM 544 C CA . GLU A 1 70 ? 33.757 -70.242 -13.031 1.00 15.36 74 GLU A CA 1
ATOM 545 C C . GLU A 1 70 ? 33.054 -69.361 -11.999 1.00 15.82 74 GLU A C 1
ATOM 546 O O . GLU A 1 70 ? 33.714 -68.691 -11.204 1.00 16.81 74 GLU A O 1
ATOM 552 N N . LYS A 1 71 ? 31.737 -69.416 -11.930 1.00 14.20 75 LYS A N 1
ATOM 553 C CA . LYS A 1 71 ? 30.915 -68.610 -11.012 1.00 16.85 75 LYS A CA 1
ATOM 554 C C . LYS A 1 71 ? 31.185 -67.081 -11.211 1.00 19.40 75 LYS A C 1
ATOM 555 O O . LYS A 1 71 ? 31.293 -66.335 -10.251 1.00 17.52 75 LYS A O 1
ATOM 561 N N . LEU A 1 72 ? 31.308 -66.693 -12.468 1.00 17.99 76 LEU A N 1
ATOM 562 C CA . LEU A 1 72 ? 31.585 -65.306 -12.809 1.00 20.27 76 LEU A CA 1
ATOM 563 C C . LEU A 1 72 ? 30.392 -64.756 -13.477 1.00 21.79 76 LEU A C 1
ATOM 564 O O . LEU A 1 72 ? 30.046 -65.181 -14.578 1.00 22.79 76 LEU A O 1
ATOM 569 N N . SER A 1 73 ? 29.743 -63.798 -12.865 1.00 24.38 77 SER A N 1
ATOM 570 C CA . SER A 1 73 ? 28.541 -63.216 -13.463 1.00 28.81 77 SER A CA 1
ATOM 571 C C . SER A 1 73 ? 28.758 -61.698 -13.441 1.00 26.35 77 SER A C 1
ATOM 572 O O . SER A 1 73 ? 28.821 -61.099 -12.382 1.00 25.94 77 SER A O 1
ATOM 575 N N . PRO A 1 74 ? 29.030 -61.105 -14.593 1.00 22.17 78 PRO A N 1
ATOM 576 C CA . PRO A 1 74 ? 29.316 -59.650 -14.494 1.00 18.60 78 PRO A CA 1
ATOM 577 C C . PRO A 1 74 ? 28.123 -58.823 -14.073 1.00 14.56 78 PRO A C 1
ATOM 578 O O . PRO A 1 74 ? 26.981 -59.165 -14.351 1.00 15.12 78 PRO A O 1
ATOM 582 N N . ASP A 1 75 ? 28.423 -57.759 -13.369 1.00 16.09 79 ASP A N 1
ATOM 583 C CA . ASP A 1 75 ? 27.473 -56.698 -12.981 1.00 18.20 79 ASP A CA 1
ATOM 584 C C . ASP A 1 75 ? 27.186 -55.641 -14.096 1.00 17.21 79 ASP A C 1
ATOM 585 O O . ASP A 1 75 ? 26.139 -54.979 -14.084 1.00 14.57 79 ASP A O 1
ATOM 590 N N . ILE A 1 76 ? 28.174 -55.461 -14.954 1.00 13.85 80 ILE A N 1
ATOM 591 C CA . ILE A 1 76 ? 28.223 -54.439 -15.975 1.00 13.18 80 ILE A CA 1
ATOM 592 C C . ILE A 1 76 ? 28.796 -55.122 -17.261 1.00 14.38 80 ILE A C 1
ATOM 593 O O . ILE A 1 76 ? 29.744 -55.924 -17.194 1.00 13.60 80 ILE A O 1
ATOM 598 N N . LEU A 1 77 ? 28.192 -54.771 -18.420 1.00 13.77 81 LEU A N 1
ATOM 599 C CA . LEU A 1 77 ? 28.588 -55.269 -19.742 1.00 12.53 81 LEU A CA 1
ATOM 600 C C . LEU A 1 77 ? 28.877 -54.028 -20.578 1.00 13.18 81 LEU A C 1
ATOM 601 O O . LEU A 1 77 ? 28.002 -53.199 -20.747 1.00 12.90 81 LEU A O 1
ATOM 606 N N . ILE A 1 78 ? 30.066 -53.972 -21.127 1.00 12.35 82 ILE A N 1
ATOM 607 C CA . ILE A 1 78 ? 30.464 -52.935 -22.094 1.00 12.63 82 ILE A CA 1
ATOM 608 C C . ILE A 1 78 ? 30.709 -53.609 -23.485 1.00 13.02 82 ILE A C 1
ATOM 609 O O . ILE A 1 78 ? 31.672 -54.350 -23.677 1.00 11.71 82 ILE A O 1
ATOM 614 N N . ASN A 1 79 ? 29.744 -53.436 -24.377 1.00 12.53 83 ASN A N 1
ATOM 615 C CA . ASN A 1 79 ? 29.848 -53.944 -25.763 1.00 12.93 83 ASN A CA 1
ATOM 616 C C . ASN A 1 79 ? 30.661 -53.000 -26.634 1.00 12.43 83 ASN A C 1
ATOM 617 O O . ASN A 1 79 ? 30.108 -52.060 -27.277 1.00 12.65 83 ASN A O 1
ATOM 622 N N . ALA A 1 80 ? 31.975 -53.172 -26.644 1.00 11.48 84 ALA A N 1
ATOM 623 C CA . ALA A 1 80 ? 32.873 -52.315 -27.429 1.00 11.21 84 ALA A CA 1
ATOM 624 C C . ALA A 1 80 ? 33.546 -52.993 -28.658 1.00 11.79 84 ALA A C 1
ATOM 625 O O . ALA A 1 80 ? 33.986 -52.265 -29.533 1.00 11.08 84 ALA A O 1
ATOM 627 N N . ALA A 1 81 ? 33.541 -54.331 -28.732 1.00 12.02 85 ALA A N 1
ATOM 628 C CA . ALA A 1 81 ? 34.166 -55.036 -29.848 1.00 12.16 85 ALA A CA 1
ATOM 629 C C . ALA A 1 81 ? 33.400 -54.670 -31.085 1.00 12.70 85 ALA A C 1
ATOM 630 O O . ALA A 1 81 ? 32.174 -54.595 -31.076 1.00 13.57 85 ALA A O 1
ATOM 632 N N . GLY A 1 82 ? 34.132 -54.283 -32.113 1.00 12.31 86 GLY A N 1
ATOM 633 C CA . GLY A 1 82 ? 33.471 -53.909 -33.323 1.00 12.46 86 GLY A CA 1
ATOM 634 C C . GLY A 1 82 ? 34.446 -53.902 -34.511 1.00 12.60 86 GLY A C 1
ATOM 635 O O . GLY A 1 82 ? 35.683 -53.840 -34.363 1.00 12.78 86 GLY A O 1
ATOM 636 N N . ILE A 1 83 ? 33.854 -53.889 -35.707 1.00 12.53 87 ILE A N 1
ATOM 637 C CA . ILE A 1 83 ? 34.609 -53.844 -36.963 1.00 12.42 87 ILE A CA 1
ATOM 638 C C . ILE A 1 83 ? 33.932 -52.837 -37.915 1.00 13.18 87 ILE A C 1
ATOM 639 O O . ILE A 1 83 ? 32.688 -52.610 -37.824 1.00 11.05 87 ILE A O 1
ATOM 644 N N . ARG A 1 84 ? 34.756 -52.310 -38.808 1.00 13.39 88 ARG A N 1
ATOM 645 C CA . ARG A 1 84 ? 34.342 -51.344 -39.810 1.00 13.11 88 ARG A CA 1
ATOM 646 C C . ARG A 1 84 ? 34.987 -51.659 -41.146 1.00 13.72 88 ARG A C 1
ATOM 647 O O . ARG A 1 84 ? 36.209 -51.607 -41.264 1.00 13.24 88 ARG A O 1
ATOM 655 N N . GLU A 1 85 ? 34.166 -51.878 -42.156 1.00 14.51 89 GLU A N 1
ATOM 656 C CA . GLU A 1 85 ? 34.645 -51.953 -43.533 1.00 13.85 89 GLU A CA 1
ATOM 657 C C . GLU A 1 85 ? 34.784 -50.580 -44.149 1.00 15.29 89 GLU A C 1
ATOM 658 O O . GLU A 1 85 ? 34.034 -49.634 -43.826 1.00 14.31 89 GLU A O 1
ATOM 664 N N . ILE A 1 86 ? 35.755 -50.458 -45.070 1.00 15.25 90 ILE A N 1
ATOM 665 C CA . ILE A 1 86 ? 35.822 -49.293 -45.935 1.00 16.56 90 ILE A CA 1
ATOM 666 C C . ILE A 1 86 ? 35.765 -49.934 -47.318 1.00 16.81 90 ILE A C 1
ATOM 667 O O . ILE A 1 86 ? 36.788 -50.360 -47.848 1.00 15.46 90 ILE A O 1
ATOM 672 N N . THR A 1 87 ? 34.607 -50.067 -47.884 1.00 16.12 91 THR A N 1
ATOM 673 C CA . THR A 1 87 ? 34.576 -50.656 -49.206 1.00 19.92 91 THR A CA 1
ATOM 674 C C . THR A 1 87 ? 33.361 -50.163 -49.988 1.00 18.88 91 THR A C 1
ATOM 675 O O . THR A 1 87 ? 32.228 -50.119 -49.446 1.00 17.10 91 THR A O 1
ATOM 679 N N . PRO A 1 88 ? 33.591 -49.863 -51.285 1.00 18.12 92 PRO A N 1
ATOM 680 C CA . PRO A 1 88 ? 32.460 -49.511 -52.191 1.00 17.97 92 PRO A CA 1
ATOM 681 C C . PRO A 1 88 ? 31.421 -50.566 -52.048 1.00 17.01 92 PRO A C 1
ATOM 682 O O . PRO A 1 88 ? 31.709 -51.824 -52.003 1.00 17.23 92 PRO A O 1
ATOM 686 N N . VAL A 1 89 ? 30.181 -50.099 -51.932 1.00 15.96 93 VAL A N 1
ATOM 687 C CA . VAL A 1 89 ? 29.111 -50.992 -51.638 1.00 16.03 93 VAL A CA 1
ATOM 688 C C . VAL A 1 89 ? 28.913 -52.094 -52.675 1.00 17.49 93 VAL A C 1
ATOM 689 O O . VAL A 1 89 ? 28.580 -53.230 -52.320 1.00 13.69 93 VAL A O 1
ATOM 693 N N . LEU A 1 90 ? 29.146 -51.786 -53.958 1.00 14.72 94 LEU A N 1
ATOM 694 C CA . LEU A 1 90 ? 29.059 -52.847 -54.966 1.00 17.39 94 LEU A CA 1
ATOM 695 C C . LEU A 1 90 ? 30.128 -53.948 -54.747 1.00 18.26 94 LEU A C 1
ATOM 696 O O . LEU A 1 90 ? 29.931 -55.019 -55.224 1.00 19.69 94 LEU A O 1
ATOM 701 N N . HIS A 1 91 ? 31.211 -53.670 -54.042 1.00 15.32 95 HIS A N 1
ATOM 702 C CA . HIS A 1 91 ? 32.202 -54.703 -53.733 1.00 17.96 95 HIS A CA 1
ATOM 703 C C . HIS A 1 91 ? 32.007 -55.320 -52.360 1.00 16.83 95 HIS A C 1
ATOM 704 O O . HIS A 1 91 ? 32.795 -56.150 -51.985 1.00 15.19 95 HIS A O 1
ATOM 711 N N . LEU A 1 92 ? 30.908 -55.019 -51.642 1.00 13.77 96 LEU A N 1
ATOM 712 C CA . LEU A 1 92 ? 30.734 -55.608 -50.307 1.00 13.21 96 LEU A CA 1
ATOM 713 C C . LEU A 1 92 ? 30.000 -56.858 -50.447 1.00 13.27 96 LEU A C 1
ATOM 714 O O . LEU A 1 92 ? 28.818 -56.917 -50.827 1.00 15.95 96 LEU A O 1
ATOM 719 N N . SER A 1 93 ? 30.630 -57.966 -50.109 1.00 15.16 97 SER A N 1
ATOM 720 C CA . SER A 1 93 ? 30.051 -59.280 -50.329 1.00 14.82 97 SER A CA 1
ATOM 721 C C . SER A 1 93 ? 28.961 -59.599 -49.282 1.00 16.58 97 SER A C 1
ATOM 722 O O . SER A 1 93 ? 28.931 -59.002 -48.183 1.00 15.44 97 SER A O 1
ATOM 725 N N . ASP A 1 94 ? 28.117 -60.583 -49.596 1.00 13.85 98 ASP A N 1
ATOM 726 C CA . ASP A 1 94 ? 27.103 -61.016 -48.667 1.00 16.01 98 ASP A CA 1
ATOM 727 C C . ASP A 1 94 ? 27.739 -61.378 -47.305 1.00 17.27 98 ASP A C 1
ATOM 728 O O . ASP A 1 94 ? 27.265 -60.978 -46.237 1.00 14.56 98 ASP A O 1
ATOM 733 N N . ASP A 1 95 ? 28.824 -62.147 -47.369 1.00 15.71 99 ASP A N 1
ATOM 734 C CA . ASP A 1 95 ? 29.462 -62.649 -46.152 1.00 18.06 99 ASP A CA 1
ATOM 735 C C . ASP A 1 95 ? 30.083 -61.521 -45.347 1.00 15.94 99 ASP A C 1
ATOM 736 O O . ASP A 1 95 ? 30.080 -61.600 -44.097 1.00 15.72 99 ASP A O 1
ATOM 741 N N . MET A 1 96 ? 30.622 -60.526 -46.013 1.00 13.74 100 MET A N 1
ATOM 742 C CA . MET A 1 96 ? 31.201 -59.428 -45.250 1.00 17.28 100 MET A CA 1
ATOM 743 C C . MET A 1 96 ? 30.139 -58.510 -44.590 1.00 14.79 100 MET A C 1
ATOM 744 O O . MET A 1 96 ? 30.333 -58.064 -43.462 1.00 11.70 100 MET A O 1
ATOM 749 N N . PHE A 1 97 ? 29.047 -58.212 -45.321 1.00 13.75 101 PHE A N 1
ATOM 750 C CA . PHE A 1 97 ? 27.919 -57.517 -44.707 1.00 12.93 101 PHE A CA 1
ATOM 751 C C . PHE A 1 97 ? 27.482 -58.292 -43.449 1.00 12.83 101 PHE A C 1
ATOM 752 O O . PHE A 1 97 ? 27.274 -57.708 -42.375 1.00 12.77 101 PHE A O 1
ATOM 760 N N . LYS A 1 98 ? 27.230 -59.595 -43.601 1.00 12.96 102 LYS A N 1
ATOM 761 C CA . LYS A 1 98 ? 26.833 -60.405 -42.488 1.00 12.90 102 LYS A CA 1
ATOM 762 C C . LYS A 1 98 ? 27.806 -60.410 -41.325 1.00 14.57 102 LYS A C 1
ATOM 763 O O . LYS A 1 98 ? 27.376 -60.426 -40.137 1.00 14.45 102 LYS A O 1
ATOM 769 N N . LYS A 1 99 ? 29.082 -60.417 -41.630 1.00 12.67 103 LYS A N 1
ATOM 770 C CA . LYS A 1 99 ? 30.102 -60.477 -40.607 1.00 13.90 103 LYS A CA 1
ATOM 771 C C . LYS A 1 99 ? 30.025 -59.172 -39.727 1.00 13.09 103 LYS A C 1
ATOM 772 O O . LYS A 1 99 ? 30.077 -59.218 -38.491 1.00 10.82 103 LYS A O 1
ATOM 778 N N . VAL A 1 100 ? 30.006 -58.015 -40.376 1.00 11.63 104 VAL A N 1
ATOM 779 C CA . VAL A 1 100 ? 29.860 -56.750 -39.669 1.00 12.40 104 VAL A CA 1
ATOM 780 C C . VAL A 1 100 ? 28.616 -56.753 -38.799 1.00 12.22 104 VAL A C 1
ATOM 781 O O . VAL A 1 100 ? 28.666 -56.263 -37.664 1.00 13.74 104 VAL A O 1
ATOM 785 N N . ILE A 1 101 ? 27.481 -57.237 -39.323 1.00 12.60 105 ILE A N 1
ATOM 786 C CA . ILE A 1 101 ? 26.260 -57.355 -38.587 1.00 12.61 105 ILE A CA 1
ATOM 787 C C . ILE A 1 101 ? 26.433 -58.265 -37.374 1.00 13.93 105 ILE A C 1
ATOM 788 O O . ILE A 1 101 ? 25.962 -57.949 -36.265 1.00 11.84 105 ILE A O 1
ATOM 793 N N . ASP A 1 102 ? 27.074 -59.383 -37.590 1.00 13.16 106 ASP A N 1
ATOM 794 C CA . ASP A 1 102 ? 27.223 -60.388 -36.526 1.00 13.30 106 ASP A CA 1
ATOM 795 C C . ASP A 1 102 ? 28.106 -59.912 -35.395 1.00 12.49 106 ASP A C 1
ATOM 796 O O . ASP A 1 102 ? 27.780 -60.177 -34.252 1.00 14.06 106 ASP A O 1
ATOM 801 N N . VAL A 1 103 ? 29.138 -59.157 -35.689 1.00 12.69 107 VAL A N 1
ATOM 802 C CA . VAL A 1 103 ? 29.985 -58.594 -34.662 1.00 12.19 107 VAL A CA 1
ATOM 803 C C . VAL A 1 103 ? 29.355 -57.379 -33.986 1.00 12.89 107 VAL A C 1
ATOM 804 O O . VAL A 1 103 ? 29.379 -57.278 -32.754 1.00 11.43 107 VAL A O 1
ATOM 808 N N . ASN A 1 104 ? 28.875 -56.432 -34.788 1.00 12.21 108 ASN A N 1
ATOM 809 C CA . ASN A 1 104 ? 28.472 -55.125 -34.275 1.00 11.03 108 ASN A CA 1
ATOM 810 C C . ASN A 1 104 ? 27.063 -55.094 -33.663 1.00 10.87 108 ASN A C 1
ATOM 811 O O . ASN A 1 104 ? 26.794 -54.219 -32.871 1.00 11.67 108 ASN A O 1
ATOM 816 N N . LEU A 1 105 ? 26.197 -56.028 -34.066 1.00 10.65 109 LEU A N 1
ATOM 817 C CA . LEU A 1 105 ? 24.837 -56.095 -33.605 1.00 11.91 109 LEU A CA 1
ATOM 818 C C . LEU A 1 105 ? 24.490 -57.406 -32.923 1.00 12.94 109 LEU A C 1
ATOM 819 O O . LEU A 1 105 ? 23.938 -57.409 -31.804 1.00 13.03 109 LEU A O 1
ATOM 824 N N . VAL A 1 106 ? 24.710 -58.520 -33.610 1.00 13.29 110 VAL A N 1
ATOM 825 C CA . VAL A 1 106 ? 24.287 -59.825 -33.027 1.00 13.51 110 VAL A CA 1
ATOM 826 C C . VAL A 1 106 ? 25.016 -60.135 -31.750 1.00 12.62 110 VAL A C 1
ATOM 827 O O . VAL A 1 106 ? 24.356 -60.551 -30.760 1.00 12.76 110 VAL A O 1
ATOM 831 N N . ALA A 1 107 ? 26.289 -59.895 -31.720 1.00 11.70 111 ALA A N 1
ATOM 832 C CA . ALA A 1 107 ? 27.051 -60.177 -30.492 1.00 12.67 111 ALA A CA 1
ATOM 833 C C . ALA A 1 107 ? 26.572 -59.336 -29.285 1.00 12.77 111 ALA A C 1
ATOM 834 O O . ALA A 1 107 ? 26.290 -59.894 -28.232 1.00 11.42 111 ALA A O 1
ATOM 836 N N . PRO A 1 108 ? 26.441 -58.021 -29.457 1.00 13.40 112 PRO A N 1
ATOM 837 C CA . PRO A 1 108 ? 25.791 -57.226 -28.411 1.00 12.52 112 PRO A CA 1
ATOM 838 C C . PRO A 1 108 ? 24.442 -57.742 -27.979 1.00 12.40 112 PRO A C 1
ATOM 839 O O . PRO A 1 108 ? 24.195 -57.809 -26.737 1.00 13.26 112 PRO A O 1
ATOM 843 N N . PHE A 1 109 ? 23.624 -58.221 -28.882 1.00 11.90 113 PHE A N 1
ATOM 844 C CA . PHE A 1 109 ? 22.317 -58.700 -28.535 1.00 12.03 113 PHE A CA 1
ATOM 845 C C . PHE A 1 109 ? 22.521 -59.923 -27.663 1.00 15.40 113 PHE A C 1
ATOM 846 O O . PHE A 1 109 ? 21.885 -60.040 -26.581 1.00 13.21 113 PHE A O 1
ATOM 854 N N . ILE A 1 110 ? 23.332 -60.879 -28.139 1.00 13.21 114 ILE A N 1
ATOM 855 C CA . ILE A 1 110 ? 23.385 -62.165 -27.425 1.00 13.80 114 ILE A CA 1
ATOM 856 C C . ILE A 1 110 ? 24.049 -61.968 -26.075 1.00 13.87 114 ILE A C 1
ATOM 857 O O . ILE A 1 110 ? 23.519 -62.467 -25.032 1.00 14.73 114 ILE A O 1
ATOM 862 N N . LEU A 1 111 ? 25.133 -61.208 -26.038 1.00 13.11 115 LEU A N 1
ATOM 863 C CA . LEU A 1 111 ? 25.795 -60.963 -24.751 1.00 12.87 115 LEU A CA 1
ATOM 864 C C . LEU A 1 111 ? 24.837 -60.256 -23.770 1.00 15.72 115 LEU A C 1
ATOM 865 O O . LEU A 1 111 ? 24.817 -60.593 -22.564 1.00 14.33 115 LEU A O 1
ATOM 870 N N . SER A 1 112 ? 24.107 -59.234 -24.262 1.00 13.43 116 SER A N 1
ATOM 871 C CA . SER A 1 112 ? 23.152 -58.521 -23.440 1.00 14.71 116 SER A CA 1
ATOM 872 C C . SER A 1 112 ? 22.004 -59.427 -22.924 1.00 15.06 116 SER A C 1
ATOM 873 O O . SER A 1 112 ? 21.597 -59.331 -21.750 1.00 15.18 116 SER A O 1
ATOM 876 N N . ARG A 1 113 ? 21.475 -60.274 -23.802 1.00 13.69 117 ARG A N 1
ATOM 877 C CA . ARG A 1 113 ? 20.403 -61.191 -23.437 1.00 16.09 117 ARG A CA 1
ATOM 878 C C . ARG A 1 113 ? 20.886 -62.145 -22.281 1.00 14.97 117 ARG A C 1
ATOM 879 O O . ARG A 1 113 ? 20.143 -62.358 -21.287 1.00 15.97 117 ARG A O 1
ATOM 887 N N . GLU A 1 114 ? 22.103 -62.648 -22.413 1.00 15.40 118 GLU A N 1
ATOM 888 C CA . GLU A 1 114 ? 22.611 -63.614 -21.437 1.00 15.78 118 GLU A CA 1
ATOM 889 C C . GLU A 1 114 ? 22.867 -62.958 -20.084 1.00 16.29 118 GLU A C 1
ATOM 890 O O . GLU A 1 114 ? 22.532 -63.548 -18.993 1.00 16.77 118 GLU A O 1
ATOM 896 N N . VAL A 1 115 ? 23.467 -61.753 -20.097 1.00 15.71 119 VAL A N 1
ATOM 897 C CA . VAL A 1 115 ? 23.702 -61.078 -18.830 1.00 15.82 119 VAL A CA 1
ATOM 898 C C . VAL A 1 115 ? 22.397 -60.678 -18.215 1.00 16.80 119 VAL A C 1
ATOM 899 O O . VAL A 1 115 ? 22.244 -60.849 -16.977 1.00 17.73 119 VAL A O 1
ATOM 903 N N . ALA A 1 116 ? 21.445 -60.200 -19.005 1.00 16.37 120 ALA A N 1
ATOM 904 C CA . ALA A 1 116 ? 20.089 -59.823 -18.511 1.00 15.80 120 ALA A CA 1
ATOM 905 C C . ALA A 1 116 ? 19.364 -61.045 -17.895 1.00 16.84 120 ALA A C 1
ATOM 906 O O . ALA A 1 116 ? 18.620 -60.931 -16.884 1.00 19.86 120 ALA A O 1
ATOM 908 N N . LYS A 1 117 ? 19.523 -62.169 -18.529 1.00 16.95 121 LYS A N 1
ATOM 909 C CA . LYS A 1 117 ? 18.930 -63.385 -18.015 1.00 18.31 121 LYS A CA 1
ATOM 910 C C . LYS A 1 117 ? 19.400 -63.652 -16.603 1.00 17.31 121 LYS A C 1
ATOM 911 O O . LYS A 1 117 ? 18.598 -64.002 -15.743 1.00 18.79 121 LYS A O 1
ATOM 917 N N . ARG A 1 118 ? 20.683 -63.531 -16.371 1.00 18.39 122 ARG A N 1
ATOM 918 C CA . ARG A 1 118 ? 21.245 -63.909 -15.072 1.00 19.94 122 ARG A CA 1
ATOM 919 C C . ARG A 1 118 ? 20.892 -62.829 -14.036 1.00 23.29 122 ARG A C 1
ATOM 920 O O . ARG A 1 118 ? 20.626 -63.146 -12.858 1.00 20.08 122 ARG A O 1
ATOM 928 N N . TRP A 1 119 ? 20.842 -61.555 -14.480 1.00 19.64 123 TRP A N 1
ATOM 929 C CA . TRP A 1 119 ? 20.409 -60.461 -13.630 1.00 18.29 123 TRP A CA 1
ATOM 930 C C . TRP A 1 119 ? 18.947 -60.611 -13.223 1.00 19.23 123 TRP A C 1
ATOM 931 O O . TRP A 1 119 ? 18.621 -60.402 -12.009 1.00 18.51 123 TRP A O 1
ATOM 942 N N . CYS A 1 120 ? 18.069 -60.917 -14.157 1.00 16.90 124 CYS A N 1
ATOM 943 C CA . CYS A 1 120 ? 16.657 -61.126 -13.786 1.00 22.27 124 CYS A CA 1
ATOM 944 C C . CYS A 1 120 ? 16.499 -62.298 -12.822 1.00 26.77 124 CYS A C 1
ATOM 945 O O . CYS A 1 120 ? 15.689 -62.228 -11.932 1.00 25.83 124 CYS A O 1
ATOM 948 N N . GLU A 1 121 ? 17.233 -63.362 -13.046 1.00 26.57 125 GLU A N 1
ATOM 949 C CA . GLU A 1 121 ? 17.195 -64.534 -12.128 1.00 31.87 125 GLU A CA 1
ATOM 950 C C . GLU A 1 121 ? 17.686 -64.140 -10.779 1.00 28.91 125 GLU A C 1
ATOM 951 O O . GLU A 1 121 ? 17.061 -64.427 -9.828 1.00 36.36 125 GLU A O 1
ATOM 957 N N . SER A 1 122 ? 18.800 -63.447 -10.679 1.00 27.87 126 SER A N 1
ATOM 958 C CA . SER A 1 122 ? 19.348 -63.135 -9.371 1.00 30.04 126 SER A CA 1
ATOM 959 C C . SER A 1 122 ? 18.814 -61.857 -8.747 1.00 34.06 126 SER A C 1
ATOM 960 O O . SER A 1 122 ? 19.391 -61.407 -7.772 1.00 28.06 126 SER A O 1
ATOM 963 N N . LYS A 1 123 ? 17.878 -61.174 -9.400 1.00 33.86 127 LYS A N 1
ATOM 964 C CA . LYS A 1 123 ? 17.467 -59.815 -9.016 1.00 35.68 127 LYS A CA 1
ATOM 965 C C . LYS A 1 123 ? 18.527 -58.828 -8.737 1.00 37.01 127 LYS A C 1
ATOM 966 O O . LYS A 1 123 ? 18.512 -58.216 -7.718 1.00 45.75 127 LYS A O 1
ATOM 972 N N . ILE A 1 124 ? 19.416 -58.665 -9.659 1.00 32.81 128 ILE A N 1
ATOM 973 C CA . ILE A 1 124 ? 20.498 -57.723 -9.636 1.00 35.06 128 ILE A CA 1
ATOM 974 C C . ILE A 1 124 ? 20.098 -56.628 -10.605 1.00 32.08 128 ILE A C 1
ATOM 975 O O . ILE A 1 124 ? 19.600 -56.917 -11.727 1.00 30.62 128 ILE A O 1
ATOM 980 N N . LYS A 1 125 ? 20.540 -55.430 -10.252 1.00 28.49 129 LYS A N 1
ATOM 981 C CA . LYS A 1 125 ? 20.429 -54.207 -11.015 1.00 29.39 129 LYS A CA 1
ATOM 982 C C . LYS A 1 125 ? 21.549 -53.984 -12.044 1.00 33.48 129 LYS A C 1
ATOM 983 O O . LYS A 1 125 ? 22.347 -53.044 -11.925 1.00 34.13 129 LYS A O 1
ATOM 989 N N . GLY A 1 126 ? 21.538 -54.738 -13.111 1.00 23.14 130 GLY A N 1
ATOM 990 C CA . GLY A 1 126 ? 22.621 -54.579 -14.100 1.00 21.86 130 GLY A CA 1
ATOM 991 C C . GLY A 1 126 ? 22.647 -53.335 -14.944 1.00 19.28 130 GLY A C 1
ATOM 992 O O . GLY A 1 126 ? 21.709 -52.497 -14.956 1.00 17.15 130 GLY A O 1
ATOM 993 N N . CYS A 1 127 ? 23.755 -53.198 -15.656 1.00 15.68 131 CYS A N 1
ATOM 994 C CA . CYS A 1 127 ? 24.002 -52.009 -16.439 1.00 13.42 131 CYS A CA 1
ATOM 995 C C . CYS A 1 127 ? 24.723 -52.480 -17.773 1.00 14.32 131 CYS A C 1
ATOM 996 O O . CYS A 1 127 ? 25.770 -53.174 -17.685 1.00 13.90 131 CYS A O 1
ATOM 999 N N . ILE A 1 128 ? 24.220 -52.033 -18.939 1.00 13.70 132 ILE A N 1
ATOM 1000 C CA . ILE A 1 128 ? 24.882 -52.313 -20.233 1.00 12.74 132 ILE A CA 1
ATOM 1001 C C . ILE A 1 128 ? 25.181 -50.990 -20.893 1.00 13.07 132 ILE A C 1
ATOM 1002 O O . ILE A 1 128 ? 24.316 -50.102 -20.916 1.00 12.21 132 ILE A O 1
ATOM 1007 N N . VAL A 1 129 ? 26.418 -50.840 -21.423 1.00 12.36 133 VAL A N 1
ATOM 1008 C CA . VAL A 1 129 ? 26.731 -49.733 -22.278 1.00 12.50 133 VAL A CA 1
ATOM 1009 C C . VAL A 1 129 ? 27.126 -50.296 -23.628 1.00 13.24 133 VAL A C 1
ATOM 1010 O O . VAL A 1 129 ? 28.095 -51.098 -23.675 1.00 11.37 133 VAL A O 1
ATOM 1014 N N . ASN A 1 130 ? 26.383 -49.903 -24.677 1.00 12.83 134 ASN A N 1
ATOM 1015 C CA . ASN A 1 130 ? 26.666 -50.243 -26.069 1.00 14.17 134 ASN A CA 1
ATOM 1016 C C . ASN A 1 130 ? 27.462 -49.164 -26.778 1.00 12.90 134 ASN A C 1
ATOM 1017 O O . ASN A 1 130 ? 27.115 -48.010 -26.719 1.00 13.55 134 ASN A O 1
ATOM 1022 N N . ILE A 1 131 ? 28.631 -49.508 -27.340 1.00 12.84 135 ILE A N 1
ATOM 1023 C CA . ILE A 1 131 ? 29.402 -48.579 -28.127 1.00 12.43 135 ILE A CA 1
ATOM 1024 C C . ILE A 1 131 ? 28.848 -48.575 -29.575 1.00 12.50 135 ILE A C 1
ATOM 1025 O O . ILE A 1 131 ? 29.130 -49.461 -30.357 1.00 11.91 135 ILE A O 1
ATOM 1030 N N . ALA A 1 132 ? 28.001 -47.606 -29.855 1.00 11.82 136 ALA A N 1
ATOM 1031 C CA . ALA A 1 132 ? 27.445 -47.403 -31.186 1.00 12.67 136 ALA A CA 1
ATOM 1032 C C . ALA A 1 132 ? 28.441 -46.556 -31.991 1.00 11.41 136 ALA A C 1
ATOM 1033 O O . ALA A 1 132 ? 29.650 -46.916 -32.089 1.00 10.51 136 ALA A O 1
ATOM 1035 N N . SER A 1 133 ? 27.995 -45.391 -32.482 1.00 11.45 137 SER A N 1
ATOM 1036 C CA . SER A 1 133 ? 28.755 -44.482 -33.389 1.00 12.48 137 SER A CA 1
ATOM 1037 C C . SER A 1 133 ? 27.862 -43.378 -33.905 1.00 10.51 137 SER A C 1
ATOM 1038 O O . SER A 1 133 ? 26.671 -43.545 -34.018 1.00 10.93 137 SER A O 1
ATOM 1041 N N . VAL A 1 134 ? 28.454 -42.291 -34.315 1.00 12.02 138 VAL A N 1
ATOM 1042 C CA . VAL A 1 134 ? 27.738 -41.298 -35.093 1.00 13.45 138 VAL A CA 1
ATOM 1043 C C . VAL A 1 134 ? 27.175 -41.891 -36.368 1.00 13.00 138 VAL A C 1
ATOM 1044 O O . VAL A 1 134 ? 26.141 -41.371 -36.902 1.00 12.35 138 VAL A O 1
ATOM 1048 N N . SER A 1 135 ? 27.822 -42.946 -36.895 1.00 11.36 139 SER A N 1
ATOM 1049 C CA . SER A 1 135 ? 27.274 -43.717 -38.021 1.00 12.88 139 SER A CA 1
ATOM 1050 C C . SER A 1 135 ? 26.009 -44.475 -37.683 1.00 12.64 139 SER A C 1
ATOM 1051 O O . SER A 1 135 ? 25.402 -45.113 -38.543 1.00 12.05 139 SER A O 1
ATOM 1054 N N . GLY A 1 136 ? 25.632 -44.468 -36.389 1.00 10.78 140 GLY A N 1
ATOM 1055 C CA . GLY A 1 136 ? 24.343 -44.920 -35.995 1.00 11.31 140 GLY A CA 1
ATOM 1056 C C . GLY A 1 136 ? 23.212 -43.888 -36.132 1.00 12.50 140 GLY A C 1
ATOM 1057 O O . GLY A 1 136 ? 22.021 -44.228 -35.964 1.00 13.92 140 GLY A O 1
ATOM 1058 N N . LEU A 1 137 ? 23.587 -42.678 -36.482 1.00 13.02 141 LEU A N 1
ATOM 1059 C CA . LEU A 1 137 ? 22.664 -41.531 -36.598 1.00 14.13 141 LEU A CA 1
ATOM 1060 C C . LEU A 1 137 ? 22.677 -40.952 -37.994 1.00 15.20 141 LEU A C 1
ATOM 1061 O O . LEU A 1 137 ? 21.760 -40.216 -38.352 1.00 14.41 141 LEU A O 1
ATOM 1066 N N . MET A 1 138 ? 23.753 -41.192 -38.775 1.00 13.25 142 MET A N 1
ATOM 1067 C CA . MET A 1 138 ? 23.848 -40.626 -40.134 1.00 15.17 142 MET A CA 1
ATOM 1068 C C . MET A 1 138 ? 24.732 -41.532 -40.971 1.00 14.22 142 MET A C 1
ATOM 1069 O O . MET A 1 138 ? 25.409 -42.452 -40.434 1.00 12.81 142 MET A O 1
ATOM 1074 N N . ALA A 1 139 ? 24.683 -41.367 -42.276 1.00 13.19 143 ALA A N 1
ATOM 1075 C CA . ALA A 1 139 ? 25.473 -42.244 -43.141 1.00 13.27 143 ALA A CA 1
ATOM 1076 C C . ALA A 1 139 ? 26.835 -41.685 -43.501 1.00 12.54 143 ALA A C 1
ATOM 1077 O O . ALA A 1 139 ? 27.174 -40.532 -43.289 1.00 12.25 143 ALA A O 1
ATOM 1079 N N . LYS A 1 140 ? 27.662 -42.591 -43.993 1.00 12.62 144 LYS A N 1
ATOM 1080 C CA . LYS A 1 140 ? 28.978 -42.255 -44.489 1.00 13.03 144 LYS A CA 1
ATOM 1081 C C . LYS A 1 140 ? 29.263 -43.166 -45.716 1.00 14.06 144 LYS A C 1
ATOM 1082 O O . LYS A 1 140 ? 28.693 -44.212 -45.814 1.00 12.60 144 LYS A O 1
ATOM 1088 N N . PRO A 1 141 ? 30.119 -42.722 -46.617 1.00 15.42 145 PRO A N 1
ATOM 1089 C CA . PRO A 1 141 ? 30.369 -43.576 -47.804 1.00 16.31 145 PRO A CA 1
ATOM 1090 C C . PRO A 1 141 ? 31.107 -44.856 -47.488 1.00 14.08 145 PRO A C 1
ATOM 1091 O O . PRO A 1 141 ? 31.842 -44.922 -46.484 1.00 14.90 145 PRO A O 1
ATOM 1095 N N . GLU A 1 142 ? 30.931 -45.837 -48.346 1.00 12.23 146 GLU A N 1
ATOM 1096 C CA . GLU A 1 142 ? 31.670 -47.065 -48.336 1.00 14.68 146 GLU A CA 1
ATOM 1097 C C . GLU A 1 142 ? 31.517 -47.868 -46.999 1.00 13.93 146 GLU A C 1
ATOM 1098 O O . GLU A 1 142 ? 32.421 -48.681 -46.684 1.00 11.61 146 GLU A O 1
ATOM 1104 N N . ARG A 1 143 ? 30.363 -47.689 -46.323 1.00 14.55 147 ARG A N 1
ATOM 1105 C CA . ARG A 1 143 ? 30.109 -48.239 -45.009 1.00 13.19 147 ARG A CA 1
ATOM 1106 C C . ARG A 1 143 ? 28.698 -48.696 -44.839 1.00 13.68 147 ARG A C 1
ATOM 1107 O O . ARG A 1 143 ? 28.045 -48.433 -43.784 1.00 12.66 147 ARG A O 1
ATOM 1115 N N . ALA A 1 144 ? 28.137 -49.333 -45.882 1.00 12.19 148 ALA A N 1
ATOM 1116 C CA . ALA A 1 144 ? 26.756 -49.855 -45.789 1.00 11.76 148 ALA A CA 1
ATOM 1117 C C . ALA A 1 144 ? 26.476 -50.772 -44.580 1.00 11.90 148 ALA A C 1
ATOM 1118 O O . ALA A 1 144 ? 25.481 -50.580 -43.842 1.00 11.62 148 ALA A O 1
ATOM 1120 N N . ALA A 1 145 ? 27.358 -51.739 -44.326 1.00 11.84 149 ALA A N 1
ATOM 1121 C CA . ALA A 1 145 ? 27.161 -52.676 -43.238 1.00 11.11 149 ALA A CA 1
ATOM 1122 C C . ALA A 1 145 ? 27.401 -51.951 -41.918 1.00 10.99 149 ALA A C 1
ATOM 1123 O O . ALA A 1 145 ? 26.664 -52.149 -40.952 1.00 10.07 149 ALA A O 1
ATOM 1125 N N . TYR A 1 146 ? 28.424 -51.160 -41.910 1.00 11.04 150 TYR A N 1
ATOM 1126 C CA . TYR A 1 146 ? 28.782 -50.422 -40.701 1.00 11.57 150 TYR A CA 1
ATOM 1127 C C . TYR A 1 146 ? 27.623 -49.506 -40.235 1.00 11.82 150 TYR A C 1
ATOM 1128 O O . TYR A 1 146 ? 27.175 -49.588 -39.050 1.00 10.76 150 TYR A O 1
ATOM 1137 N N . VAL A 1 147 ? 27.168 -48.680 -41.138 1.00 10.87 151 VAL A N 1
ATOM 1138 C CA . VAL A 1 147 ? 26.083 -47.753 -40.819 1.00 10.53 151 VAL A CA 1
ATOM 1139 C C . VAL A 1 147 ? 24.815 -48.506 -40.422 1.00 10.95 151 VAL A C 1
ATOM 1140 O O . VAL A 1 147 ? 24.165 -48.248 -39.402 1.00 10.74 151 VAL A O 1
ATOM 1144 N N . ALA A 1 148 ? 24.472 -49.563 -41.164 1.00 11.87 152 ALA A N 1
ATOM 1145 C CA . ALA A 1 148 ? 23.340 -50.331 -40.818 1.00 11.31 152 ALA A CA 1
ATOM 1146 C C . ALA A 1 148 ? 23.505 -50.926 -39.417 1.00 11.34 152 ALA A C 1
ATOM 1147 O O . ALA A 1 148 ? 22.526 -50.933 -38.652 1.00 11.53 152 ALA A O 1
ATOM 1149 N N . SER A 1 149 ? 24.665 -51.499 -39.132 1.00 10.21 153 SER A N 1
ATOM 1150 C CA . SER A 1 149 ? 24.889 -52.133 -37.833 1.00 11.38 153 SER A CA 1
ATOM 1151 C C . SER A 1 149 ? 24.778 -51.168 -36.642 1.00 11.42 153 SER A C 1
ATOM 1152 O O . SER A 1 149 ? 24.294 -51.535 -35.560 1.00 12.08 153 SER A O 1
ATOM 1155 N N . LYS A 1 150 ? 25.259 -49.960 -36.844 1.00 12.43 154 LYS A N 1
ATOM 1156 C CA . LYS A 1 150 ? 25.283 -48.987 -35.788 1.00 11.12 154 LYS A CA 1
ATOM 1157 C C . LYS A 1 150 ? 23.907 -48.368 -35.588 1.00 12.19 154 LYS A C 1
ATOM 1158 O O . LYS A 1 150 ? 23.535 -48.098 -34.438 1.00 11.12 154 LYS A O 1
ATOM 1164 N N . HIS A 1 151 ? 23.119 -48.224 -36.639 1.00 10.58 155 HIS A N 1
ATOM 1165 C CA . HIS A 1 151 ? 21.709 -47.773 -36.511 1.00 10.81 155 HIS A CA 1
ATOM 1166 C C . HIS A 1 151 ? 20.946 -48.825 -35.722 1.00 10.42 155 HIS A C 1
ATOM 1167 O O . HIS A 1 151 ? 20.203 -48.525 -34.761 1.00 11.19 155 HIS A O 1
ATOM 1174 N N . ALA A 1 152 ? 21.262 -50.067 -36.023 1.00 11.44 156 ALA A N 1
ATOM 1175 C CA . ALA A 1 152 ? 20.637 -51.182 -35.419 1.00 10.47 156 ALA A CA 1
ATOM 1176 C C . ALA A 1 152 ? 20.890 -51.230 -33.932 1.00 12.41 156 ALA A C 1
ATOM 1177 O O . ALA A 1 152 ? 19.966 -51.507 -33.140 1.00 13.25 156 ALA A O 1
ATOM 1179 N N . LEU A 1 153 ? 22.148 -51.019 -33.591 1.00 10.92 157 LEU A N 1
ATOM 1180 C CA . LEU A 1 153 ? 22.542 -51.036 -32.165 1.00 12.35 157 LEU A CA 1
ATOM 1181 C C . LEU A 1 153 ? 21.878 -49.902 -31.336 1.00 13.07 157 LEU A C 1
ATOM 1182 O O . LEU A 1 153 ? 21.599 -50.108 -30.132 1.00 12.84 157 LEU A O 1
ATOM 1187 N N . ILE A 1 154 ? 21.734 -48.707 -31.906 1.00 12.36 158 ILE A N 1
ATOM 1188 C CA . ILE A 1 154 ? 20.971 -47.617 -31.227 1.00 12.49 158 ILE A CA 1
ATOM 1189 C C . ILE A 1 154 ? 19.555 -48.083 -30.965 1.00 11.69 158 ILE A C 1
ATOM 1190 O O . ILE A 1 154 ? 19.018 -47.928 -29.853 1.00 13.34 158 ILE A O 1
ATOM 1195 N N . GLY A 1 155 ? 18.929 -48.728 -31.954 1.00 12.22 159 GLY A N 1
ATOM 1196 C CA . GLY A 1 155 ? 17.585 -49.233 -31.763 1.00 12.38 159 GLY A CA 1
ATOM 1197 C C . GLY A 1 155 ? 17.502 -50.323 -30.709 1.00 14.21 159 GLY A C 1
ATOM 1198 O O . GLY A 1 155 ? 16.624 -50.305 -29.815 1.00 12.83 159 GLY A O 1
ATOM 1199 N N . LEU A 1 156 ? 18.444 -51.247 -30.790 1.00 12.80 160 LEU A N 1
ATOM 1200 C CA . LEU A 1 156 ? 18.534 -52.313 -29.788 1.00 13.10 160 LEU A CA 1
ATOM 1201 C C . LEU A 1 156 ? 18.689 -51.812 -28.334 1.00 12.57 160 LEU A C 1
ATOM 1202 O O . LEU A 1 156 ? 18.126 -52.369 -27.382 1.00 13.11 160 LEU A O 1
ATOM 1207 N N . THR A 1 157 ? 19.449 -50.752 -28.191 1.00 12.74 161 THR A N 1
ATOM 1208 C CA . THR A 1 157 ? 19.662 -50.109 -26.927 1.00 11.77 161 THR A CA 1
ATOM 1209 C C . THR A 1 157 ? 18.301 -49.666 -26.347 1.00 14.55 161 THR A C 1
ATOM 1210 O O . THR A 1 157 ? 17.966 -49.951 -25.193 1.00 12.47 161 THR A O 1
ATOM 1214 N N . LYS A 1 158 ? 17.528 -48.967 -27.149 1.00 13.70 162 LYS A N 1
ATOM 1215 C CA . LYS A 1 158 ? 16.289 -48.401 -26.695 1.00 14.54 162 LYS A CA 1
ATOM 1216 C C . LYS A 1 158 ? 15.359 -49.585 -26.383 1.00 13.62 162 LYS A C 1
ATOM 1217 O O . LYS A 1 158 ? 14.603 -49.543 -25.354 1.00 13.58 162 LYS A O 1
ATOM 1223 N N . GLN A 1 159 ? 15.355 -50.608 -27.248 1.00 12.80 163 GLN A N 1
ATOM 1224 C CA . GLN A 1 159 ? 14.454 -51.731 -27.057 1.00 12.98 163 GLN A CA 1
ATOM 1225 C C . GLN A 1 159 ? 14.700 -52.505 -25.757 1.00 14.02 163 GLN A C 1
ATOM 1226 O O . GLN A 1 159 ? 13.755 -52.798 -25.008 1.00 13.15 163 GLN A O 1
ATOM 1232 N N . MET A 1 160 ? 15.949 -52.781 -25.473 1.00 13.51 164 MET A N 1
ATOM 1233 C CA . MET A 1 160 ? 16.320 -53.516 -24.296 1.00 14.62 164 MET A CA 1
ATOM 1234 C C . MET A 1 160 ? 16.161 -52.685 -23.019 1.00 14.16 164 MET A C 1
ATOM 1235 O O . MET A 1 160 ? 15.854 -53.256 -21.989 1.00 15.29 164 MET A O 1
ATOM 1240 N N . ALA A 1 161 ? 16.397 -51.379 -23.099 1.00 14.19 165 ALA A N 1
ATOM 1241 C CA . ALA A 1 161 ? 16.084 -50.469 -22.022 1.00 15.88 165 ALA A CA 1
ATOM 1242 C C . ALA A 1 161 ? 14.613 -50.524 -21.616 1.00 16.84 165 ALA A C 1
ATOM 1243 O O . ALA A 1 161 ? 14.270 -50.653 -20.412 1.00 17.45 165 ALA A O 1
ATOM 1245 N N . MET A 1 162 ? 13.733 -50.522 -22.619 1.00 15.82 166 MET A N 1
ATOM 1246 C CA . MET A 1 162 ? 12.289 -50.713 -22.380 1.00 18.42 166 MET A CA 1
ATOM 1247 C C . MET A 1 162 ? 11.975 -52.127 -21.843 1.00 17.54 166 MET A C 1
ATOM 1248 O O . MET A 1 162 ? 11.245 -52.278 -20.873 1.00 16.37 166 MET A O 1
ATOM 1253 N N . GLU A 1 163 ? 12.587 -53.117 -22.405 1.00 14.25 167 GLU A N 1
ATOM 1254 C CA . GLU A 1 163 ? 12.304 -54.481 -22.013 1.00 16.46 167 GLU A CA 1
ATOM 1255 C C . GLU A 1 163 ? 12.666 -54.745 -20.569 1.00 16.35 167 GLU A C 1
ATOM 1256 O O . GLU A 1 163 ? 11.951 -55.501 -19.934 1.00 15.84 167 GLU A O 1
ATOM 1262 N N . PHE A 1 164 ? 13.797 -54.261 -20.107 1.00 14.26 168 PHE A N 1
ATOM 1263 C CA . PHE A 1 164 ? 14.282 -54.603 -18.746 1.00 15.29 168 PHE A CA 1
ATOM 1264 C C . PHE A 1 164 ? 14.173 -53.500 -17.737 1.00 15.30 168 PHE A C 1
ATOM 1265 O O . PHE A 1 164 ? 14.645 -53.623 -16.610 1.00 18.07 168 PHE A O 1
ATOM 1273 N N . GLY A 1 165 ? 13.444 -52.458 -18.089 1.00 15.38 169 GLY A N 1
ATOM 1274 C CA . GLY A 1 165 ? 13.352 -51.355 -17.245 1.00 17.53 169 GLY A CA 1
ATOM 1275 C C . GLY A 1 165 ? 12.708 -51.701 -15.860 1.00 19.55 169 GLY A C 1
ATOM 1276 O O . GLY A 1 165 ? 13.190 -51.218 -14.821 1.00 17.25 169 GLY A O 1
ATOM 1277 N N . LYS A 1 166 ? 11.646 -52.469 -15.874 1.00 21.37 170 LYS A N 1
ATOM 1278 C CA . LYS A 1 166 ? 10.965 -52.854 -14.587 1.00 25.25 170 LYS A CA 1
ATOM 1279 C C . LYS A 1 166 ? 11.889 -53.714 -13.732 1.00 27.36 170 LYS A C 1
ATOM 1280 O O . LYS A 1 166 ? 11.772 -53.710 -12.554 1.00 23.91 170 LYS A O 1
ATOM 1286 N N . GLN A 1 167 ? 12.903 -54.339 -14.314 1.00 22.21 171 GLN A N 1
ATOM 1287 C CA . GLN A 1 167 ? 13.889 -55.113 -13.587 1.00 21.56 171 GLN A CA 1
ATOM 1288 C C . GLN A 1 167 ? 15.076 -54.280 -13.207 1.00 20.17 171 GLN A C 1
ATOM 1289 O O . GLN A 1 167 ? 16.022 -54.814 -12.682 1.00 21.15 171 GLN A O 1
ATOM 1295 N N . ASN A 1 168 ? 15.011 -52.942 -13.355 1.00 19.15 172 ASN A N 1
ATOM 1296 C CA . ASN A 1 168 ? 16.106 -52.036 -13.031 1.00 21.40 172 ASN A CA 1
ATOM 1297 C C . ASN A 1 168 ? 17.455 -52.401 -13.641 1.00 21.39 172 ASN A C 1
ATOM 1298 O O . ASN A 1 168 ? 18.511 -52.262 -13.036 1.00 22.17 172 ASN A O 1
ATOM 1303 N N . ILE A 1 169 ? 17.395 -52.867 -14.883 1.00 20.27 173 ILE A N 1
ATOM 1304 C CA . ILE A 1 169 ? 18.597 -53.045 -15.712 1.00 18.60 173 ILE A CA 1
ATOM 1305 C C . ILE A 1 169 ? 18.618 -51.857 -16.713 1.00 17.31 173 ILE A C 1
ATOM 1306 O O . ILE A 1 169 ? 17.681 -51.698 -17.480 1.00 18.10 173 ILE A O 1
ATOM 1311 N N . ARG A 1 170 ? 19.648 -51.043 -16.641 1.00 14.55 174 ARG A N 1
ATOM 1312 C CA . ARG A 1 170 ? 19.763 -49.854 -17.467 1.00 14.71 174 ARG A CA 1
ATOM 1313 C C . ARG A 1 170 ? 20.602 -50.211 -18.687 1.00 15.77 174 ARG A C 1
ATOM 1314 O O . ARG A 1 170 ? 21.622 -50.923 -18.570 1.00 13.25 174 ARG A O 1
ATOM 1322 N N . VAL A 1 171 ? 20.205 -49.661 -19.836 1.00 15.05 175 VAL A N 1
ATOM 1323 C CA . VAL A 1 171 ? 20.880 -50.030 -21.126 1.00 13.34 175 VAL A CA 1
ATOM 1324 C C . VAL A 1 171 ? 21.003 -48.715 -21.867 1.00 12.63 175 VAL A C 1
ATOM 1325 O O . VAL A 1 171 ? 19.969 -48.094 -22.155 1.00 11.01 175 VAL A O 1
ATOM 1329 N N . ASN A 1 172 ? 22.209 -48.297 -22.137 1.00 11.74 176 ASN A N 1
ATOM 1330 C CA . ASN A 1 172 ? 22.472 -47.051 -22.822 1.00 12.73 176 ASN A CA 1
ATOM 1331 C C . ASN A 1 172 ? 23.516 -47.265 -23.913 1.00 13.10 176 ASN A C 1
ATOM 1332 O O . ASN A 1 172 ? 24.274 -48.252 -23.845 1.00 12.95 176 ASN A O 1
ATOM 1337 N N . SER A 1 173 ? 23.672 -46.259 -24.778 1.00 12.19 177 SER A N 1
ATOM 1338 C CA . SER A 1 173 ? 24.733 -46.308 -25.818 1.00 13.36 177 SER A CA 1
ATOM 1339 C C . SER A 1 173 ? 25.543 -45.047 -25.818 1.00 12.90 177 SER A C 1
ATOM 1340 O O . SER A 1 173 ? 25.109 -43.969 -25.348 1.00 13.14 177 SER A O 1
ATOM 1343 N N . ILE A 1 174 ? 26.753 -45.170 -26.311 1.00 11.66 178 ILE A N 1
ATOM 1344 C CA . ILE A 1 174 ? 27.637 -44.065 -26.516 1.00 12.59 178 ILE A CA 1
ATOM 1345 C C . ILE A 1 174 ? 27.893 -44.030 -28.023 1.00 11.31 178 ILE A C 1
ATOM 1346 O O . ILE A 1 174 ? 28.157 -45.075 -28.621 1.00 10.48 178 ILE A O 1
ATOM 1351 N N . SER A 1 175 ? 27.821 -42.850 -28.629 1.00 10.79 179 SER A N 1
ATOM 1352 C CA . SER A 1 175 ? 28.071 -42.710 -30.091 1.00 11.38 179 SER A CA 1
ATOM 1353 C C . SER A 1 175 ? 29.334 -41.829 -30.251 1.00 11.42 179 SER A C 1
ATOM 1354 O O . SER A 1 175 ? 29.253 -40.572 -30.206 1.00 12.17 179 SER A O 1
ATOM 1357 N N . PRO A 1 176 ? 30.532 -42.460 -30.367 1.00 11.91 180 PRO A N 1
ATOM 1358 C CA . PRO A 1 176 ? 31.710 -41.619 -30.532 1.00 11.84 180 PRO A CA 1
ATOM 1359 C C . PRO A 1 176 ? 31.797 -41.028 -31.926 1.00 13.04 180 PRO A C 1
ATOM 1360 O O . PRO A 1 176 ? 31.268 -41.604 -32.873 1.00 14.07 180 PRO A O 1
ATOM 1364 N N . GLY A 1 177 ? 32.403 -39.851 -32.017 1.00 13.00 181 GLY A N 1
ATOM 1365 C CA . GLY A 1 177 ? 32.944 -39.308 -33.294 1.00 12.26 181 GLY A CA 1
ATOM 1366 C C . GLY A 1 177 ? 34.362 -39.894 -33.484 1.00 12.83 181 GLY A C 1
ATOM 1367 O O . GLY A 1 177 ? 34.646 -41.039 -33.082 1.00 11.71 181 GLY A O 1
ATOM 1368 N N . VAL A 1 178 ? 35.284 -39.112 -34.015 1.00 12.91 182 VAL A N 1
ATOM 1369 C CA . VAL A 1 178 ? 36.587 -39.654 -34.394 1.00 13.38 182 VAL A CA 1
ATOM 1370 C C . VAL A 1 178 ? 37.439 -39.815 -33.119 1.00 13.93 182 VAL A C 1
ATOM 1371 O O . VAL A 1 178 ? 37.791 -38.828 -32.478 1.00 14.98 182 VAL A O 1
ATOM 1375 N N . ILE A 1 179 ? 37.709 -41.081 -32.765 1.00 13.64 183 ILE A N 1
ATOM 1376 C CA . ILE A 1 179 ? 38.588 -41.430 -31.663 1.00 13.58 183 ILE A CA 1
ATOM 1377 C C . ILE A 1 179 ? 39.880 -42.054 -32.242 1.00 14.35 183 ILE A C 1
ATOM 1378 O O . ILE A 1 179 ? 39.845 -42.972 -33.042 1.00 14.24 183 ILE A O 1
ATOM 1383 N N . ARG A 1 180 ? 41.013 -41.459 -31.861 1.00 14.06 184 ARG A N 1
ATOM 1384 C CA . ARG A 1 180 ? 42.292 -41.999 -32.257 1.00 17.04 184 ARG A CA 1
ATOM 1385 C C . ARG A 1 180 ? 42.549 -43.356 -31.564 1.00 16.04 184 ARG A C 1
ATOM 1386 O O . ARG A 1 180 ? 42.696 -43.404 -30.332 1.00 16.55 184 ARG A O 1
ATOM 1394 N N . THR A 1 181 ? 42.462 -44.424 -32.337 1.00 13.19 185 THR A N 1
ATOM 1395 C CA . THR A 1 181 ? 42.692 -45.779 -31.868 1.00 15.65 185 THR A CA 1
ATOM 1396 C C . THR A 1 181 ? 43.367 -46.560 -32.995 1.00 15.22 185 THR A C 1
ATOM 1397 O O . THR A 1 181 ? 43.528 -46.036 -34.115 1.00 16.80 185 THR A O 1
ATOM 1401 N N . GLU A 1 182 ? 43.588 -47.848 -32.760 1.00 15.82 186 GLU A N 1
ATOM 1402 C CA . GLU A 1 182 ? 44.133 -48.704 -33.814 1.00 18.22 186 GLU A CA 1
ATOM 1403 C C . GLU A 1 182 ? 43.184 -48.767 -35.029 1.00 20.09 186 GLU A C 1
ATOM 1404 O O . GLU A 1 182 ? 43.602 -49.025 -36.141 1.00 18.31 186 GLU A O 1
ATOM 1410 N N . LEU A 1 183 ? 41.887 -48.664 -34.796 1.00 17.14 187 LEU A N 1
ATOM 1411 C CA . LEU A 1 183 ? 40.948 -48.661 -35.893 1.00 16.50 187 LEU A CA 1
ATOM 1412 C C . LEU A 1 183 ? 41.205 -47.490 -36.855 1.00 17.21 187 LEU A C 1
ATOM 1413 O O . LEU A 1 183 ? 41.030 -47.714 -38.073 1.00 17.44 187 LEU A O 1
ATOM 1418 N N . THR A 1 184 ? 41.480 -46.304 -36.311 1.00 15.19 188 THR A N 1
ATOM 1419 C CA . THR A 1 184 ? 41.572 -45.079 -37.104 1.00 16.66 188 THR A CA 1
ATOM 1420 C C . THR A 1 184 ? 42.969 -44.511 -37.289 1.00 18.00 188 THR A C 1
ATOM 1421 O O . THR A 1 184 ? 43.133 -43.430 -37.909 1.00 17.14 188 THR A O 1
ATOM 1425 N N . GLU A 1 185 ? 43.963 -45.196 -36.740 1.00 18.88 189 GLU A N 1
ATOM 1426 C CA . GLU A 1 185 ? 45.331 -44.638 -36.635 1.00 19.92 189 GLU A CA 1
ATOM 1427 C C . GLU A 1 185 ? 45.890 -44.241 -38.031 1.00 21.21 189 GLU A C 1
ATOM 1428 O O . GLU A 1 185 ? 46.536 -43.280 -38.144 1.00 22.40 189 GLU A O 1
ATOM 1434 N N . GLU A 1 186 ? 45.519 -44.950 -39.049 1.00 23.67 190 GLU A N 1
ATOM 1435 C CA . GLU A 1 186 ? 46.006 -44.632 -40.405 1.00 30.49 190 GLU A CA 1
ATOM 1436 C C . GLU A 1 186 ? 45.630 -43.237 -40.861 1.00 30.13 190 GLU A C 1
ATOM 1437 O O . GLU A 1 186 ? 46.377 -42.561 -41.623 1.00 29.50 190 GLU A O 1
ATOM 1443 N N . TYR A 1 187 ? 44.494 -42.728 -40.368 1.00 25.75 191 TYR A N 1
ATOM 1444 C CA . TYR A 1 187 ? 44.089 -41.388 -40.772 1.00 23.38 191 TYR A CA 1
ATOM 1445 C C . TYR A 1 187 ? 45.124 -40.343 -40.404 1.00 25.23 191 TYR A C 1
ATOM 1446 O O . TYR A 1 187 ? 45.288 -39.343 -41.140 1.00 26.92 191 TYR A O 1
ATOM 1455 N N . PHE A 1 188 ? 45.826 -40.545 -39.279 1.00 25.05 192 PHE A N 1
ATOM 1456 C CA . PHE A 1 188 ? 46.490 -39.445 -38.634 1.00 26.70 192 PHE A CA 1
ATOM 1457 C C . PHE A 1 188 ? 47.834 -39.096 -39.286 1.00 31.89 192 PHE A C 1
ATOM 1458 O O . PHE A 1 188 ? 48.353 -38.032 -39.020 1.00 33.25 192 PHE A O 1
ATOM 1466 N N . SER A 1 189 ? 48.342 -39.931 -40.179 1.00 29.08 193 SER A N 1
ATOM 1467 C CA . SER A 1 189 ? 49.565 -39.544 -40.923 1.00 36.01 193 SER A CA 1
ATOM 1468 C C . SER A 1 189 ? 49.201 -38.860 -42.241 1.00 37.83 193 SER A C 1
ATOM 1469 O O . SER A 1 189 ? 50.084 -38.415 -42.956 1.00 38.55 193 SER A O 1
ATOM 1472 N N . ASN A 1 190 ? 47.909 -38.717 -42.550 1.00 31.46 194 ASN A N 1
ATOM 1473 C CA . ASN A 1 190 ? 47.472 -38.193 -43.841 1.00 30.65 194 ASN A CA 1
ATOM 1474 C C . ASN A 1 190 ? 46.921 -36.761 -43.674 1.00 35.95 194 ASN A C 1
ATOM 1475 O O . ASN A 1 190 ? 45.858 -36.551 -43.052 1.00 29.39 194 ASN A O 1
ATOM 1480 N N . LYS A 1 191 ? 47.602 -35.784 -44.253 1.00 33.81 195 LYS A N 1
ATOM 1481 C CA . LYS A 1 191 ? 47.342 -34.365 -43.982 1.00 36.98 195 LYS A CA 1
ATOM 1482 C C . LYS A 1 191 ? 46.015 -33.924 -44.514 1.00 36.62 195 LYS A C 1
ATOM 1483 O O . LYS A 1 191 ? 45.277 -33.238 -43.821 1.00 36.00 195 LYS A O 1
ATOM 1489 N N . ALA A 1 192 ? 45.724 -34.338 -45.737 1.00 39.75 196 ALA A N 1
ATOM 1490 C CA . ALA A 1 192 ? 44.508 -34.038 -46.427 1.00 43.00 196 ALA A CA 1
ATOM 1491 C C . ALA A 1 192 ? 43.360 -34.549 -45.603 1.00 41.44 196 ALA A C 1
ATOM 1492 O O . ALA A 1 192 ? 42.384 -33.834 -45.324 1.00 39.68 196 ALA A O 1
ATOM 1494 N N . LEU A 1 193 ? 43.500 -35.812 -45.205 1.00 38.94 197 LEU A N 1
ATOM 1495 C CA . LEU A 1 193 ? 42.472 -36.498 -44.486 1.00 35.36 197 LEU A CA 1
ATOM 1496 C C . LEU A 1 193 ? 42.220 -35.840 -43.132 1.00 30.95 197 LEU A C 1
ATOM 1497 O O . LEU A 1 193 ? 41.064 -35.561 -42.824 1.00 31.22 197 LEU A O 1
ATOM 1502 N N . MET A 1 194 ? 43.265 -35.523 -42.365 1.00 24.78 198 MET A N 1
ATOM 1503 C CA . MET A 1 194 ? 43.075 -34.855 -41.083 1.00 27.91 198 MET A CA 1
ATOM 1504 C C . MET A 1 194 ? 42.364 -33.546 -41.276 1.00 27.56 198 MET A C 1
ATOM 1505 O O . MET A 1 194 ? 41.556 -33.166 -40.436 1.00 25.63 198 MET A O 1
ATOM 1510 N N . SER A 1 195 ? 42.620 -32.869 -42.390 1.00 30.95 199 SER A N 1
ATOM 1511 C CA . SER A 1 195 ? 41.968 -31.574 -42.645 1.00 34.73 199 SER A CA 1
ATOM 1512 C C . SER A 1 195 ? 40.505 -31.690 -42.909 1.00 29.04 199 SER A C 1
ATOM 1513 O O . SER A 1 195 ? 39.742 -30.851 -42.441 1.00 24.62 199 SER A O 1
ATOM 1516 N N . MET A 1 196 ? 40.145 -32.711 -43.645 1.00 29.27 200 MET A N 1
ATOM 1517 C CA . MET A 1 196 ? 38.774 -32.945 -43.902 1.00 39.06 200 MET A CA 1
ATOM 1518 C C . MET A 1 196 ? 37.975 -33.417 -42.675 1.00 31.75 200 MET A C 1
ATOM 1519 O O . MET A 1 196 ? 36.835 -33.067 -42.549 1.00 31.60 200 MET A O 1
ATOM 1524 N N . ILE A 1 197 ? 38.578 -34.211 -41.807 1.00 27.38 201 ILE A N 1
ATOM 1525 C CA . ILE A 1 197 ? 37.963 -34.562 -40.533 1.00 26.36 201 ILE A CA 1
ATOM 1526 C C . ILE A 1 197 ? 37.712 -33.321 -39.705 1.00 23.41 201 ILE A C 1
ATOM 1527 O O . ILE A 1 197 ? 36.599 -33.077 -39.233 1.00 23.77 201 ILE A O 1
ATOM 1532 N N . LYS A 1 198 ? 38.732 -32.511 -39.491 1.00 22.17 202 LYS A N 1
ATOM 1533 C CA . LYS A 1 198 ? 38.518 -31.277 -38.785 1.00 25.73 202 LYS A CA 1
ATOM 1534 C C . LYS A 1 198 ? 37.452 -30.355 -39.383 1.00 23.20 202 LYS A C 1
ATOM 1535 O O . LYS A 1 198 ? 36.681 -29.775 -38.632 1.00 25.63 202 LYS A O 1
ATOM 1541 N N . SER A 1 199 ? 37.311 -30.371 -40.682 1.00 24.83 203 SER A N 1
ATOM 1542 C CA . SER A 1 199 ? 36.240 -29.675 -41.441 1.00 31.28 203 SER A CA 1
ATOM 1543 C C . SER A 1 199 ? 34.850 -30.180 -41.216 1.00 31.29 203 SER A C 1
ATOM 1544 O O . SER A 1 199 ? 33.912 -29.431 -41.360 1.00 31.57 203 SER A O 1
ATOM 1547 N N . ASN A 1 200 ? 34.734 -31.473 -40.981 1.00 25.75 204 ASN A N 1
ATOM 1548 C CA . ASN A 1 200 ? 33.470 -32.103 -40.715 1.00 26.29 204 ASN A CA 1
ATOM 1549 C C . ASN A 1 200 ? 33.003 -32.056 -39.279 1.00 23.93 204 ASN A C 1
ATOM 1550 O O . ASN A 1 200 ? 32.046 -32.754 -38.977 1.00 21.72 204 ASN A O 1
ATOM 1555 N N . GLN A 1 201 ? 33.651 -31.288 -38.389 1.00 21.40 205 GLN A N 1
ATOM 1556 C CA . GLN A 1 201 ? 33.194 -31.208 -37.006 1.00 20.33 205 GLN A CA 1
ATOM 1557 C C . GLN A 1 201 ? 33.485 -29.803 -36.456 1.00 24.18 205 GLN A C 1
ATOM 1558 O O . GLN A 1 201 ? 33.932 -28.937 -37.192 1.00 20.67 205 GLN A O 1
ATOM 1564 N N . SER A 1 202 ? 33.169 -29.534 -35.192 1.00 19.65 206 SER A N 1
ATOM 1565 C CA . SER A 1 202 ? 33.248 -28.166 -34.701 1.00 19.97 206 SER A CA 1
ATOM 1566 C C . SER A 1 202 ? 34.587 -27.930 -33.933 1.00 21.60 206 SER A C 1
ATOM 1567 O O . SER A 1 202 ? 35.113 -26.834 -33.965 1.00 21.48 206 SER A O 1
ATOM 1570 N N . LEU A 1 203 ? 35.109 -28.934 -33.210 1.00 18.27 207 LEU A N 1
ATOM 1571 C CA . LEU A 1 203 ? 36.380 -28.776 -32.452 1.00 18.98 207 LEU A CA 1
ATOM 1572 C C . LEU A 1 203 ? 37.572 -29.191 -33.293 1.00 20.50 207 LEU A C 1
ATOM 1573 O O . LEU A 1 203 ? 37.549 -30.223 -33.954 1.00 18.91 207 LEU A O 1
ATOM 1578 N N . ASP A 1 204 ? 38.644 -28.412 -33.176 1.00 22.05 208 ASP A N 1
ATOM 1579 C CA . ASP A 1 204 ? 39.867 -28.640 -33.901 1.00 25.01 208 ASP A CA 1
ATOM 1580 C C . ASP A 1 204 ? 40.808 -29.606 -33.143 1.00 26.82 208 ASP A C 1
ATOM 1581 O O . ASP A 1 204 ? 41.822 -29.194 -32.556 1.00 26.01 208 ASP A O 1
ATOM 1586 N N . THR A 1 205 ? 40.405 -30.861 -33.058 1.00 25.25 209 THR A N 1
ATOM 1587 C CA . THR A 1 205 ? 41.031 -31.848 -32.162 1.00 23.97 209 THR A CA 1
ATOM 1588 C C . THR A 1 205 ? 40.356 -33.173 -32.493 1.00 23.59 209 THR A C 1
ATOM 1589 O O . THR A 1 205 ? 39.502 -33.260 -33.354 1.00 24.56 209 THR A O 1
ATOM 1593 N N . TRP A 1 206 ? 40.779 -34.218 -31.843 1.00 22.49 210 TRP A N 1
ATOM 1594 C CA . TRP A 1 206 ? 40.205 -35.526 -32.036 1.00 20.29 210 TRP A CA 1
ATOM 1595 C C . TRP A 1 206 ? 40.036 -36.137 -30.645 1.00 18.86 210 TRP A C 1
ATOM 1596 O O . TRP A 1 206 ? 40.589 -35.639 -29.606 1.00 18.68 210 TRP A O 1
ATOM 1607 N N . GLY A 1 207 ? 39.169 -37.118 -30.599 1.00 18.01 211 GLY A N 1
ATOM 1608 C CA . GLY A 1 207 ? 38.972 -37.823 -29.398 1.00 17.94 211 GLY A CA 1
ATOM 1609 C C . GLY A 1 207 ? 40.078 -38.804 -29.115 1.00 15.81 211 GLY A C 1
ATOM 1610 O O . GLY A 1 207 ? 40.806 -39.308 -30.024 1.00 15.30 211 GLY A O 1
ATOM 1611 N N . LEU A 1 208 ? 40.142 -39.154 -27.831 1.00 18.54 212 LEU A N 1
ATOM 1612 C CA . LEU A 1 208 ? 40.969 -40.247 -27.335 1.00 18.03 212 LEU A CA 1
ATOM 1613 C C . LEU A 1 208 ? 40.171 -41.265 -26.578 1.00 16.41 212 LEU A C 1
ATOM 1614 O O . LEU A 1 208 ? 38.998 -40.968 -26.104 1.00 16.08 212 LEU A O 1
ATOM 1619 N N . PRO A 1 209 ? 40.760 -42.458 -26.443 1.00 15.14 213 PRO A N 1
ATOM 1620 C CA . PRO A 1 209 ? 40.019 -43.478 -25.754 1.00 15.56 213 PRO A CA 1
ATOM 1621 C C . PRO A 1 209 ? 39.508 -43.064 -24.374 1.00 16.12 213 PRO A C 1
ATOM 1622 O O . PRO A 1 209 ? 38.367 -43.367 -24.022 1.00 13.79 213 PRO A O 1
ATOM 1626 N N . GLN A 1 210 ? 40.295 -42.287 -23.645 1.00 16.82 214 GLN A N 1
ATOM 1627 C CA . GLN A 1 210 ? 39.844 -41.773 -22.348 1.00 18.57 214 GLN A CA 1
ATOM 1628 C C . GLN A 1 210 ? 38.548 -40.943 -22.378 1.00 18.84 214 GLN A C 1
ATOM 1629 O O . GLN A 1 210 ? 37.798 -40.936 -21.421 1.00 15.82 214 GLN A O 1
ATOM 1635 N N . ASP A 1 211 ? 38.283 -40.236 -23.490 1.00 18.88 215 ASP A N 1
ATOM 1636 C CA . ASP A 1 211 ? 37.031 -39.494 -23.582 1.00 17.65 215 ASP A CA 1
ATOM 1637 C C . ASP A 1 211 ? 35.850 -40.450 -23.519 1.00 18.42 215 ASP A C 1
ATOM 1638 O O . ASP A 1 211 ? 34.768 -40.112 -22.992 1.00 15.74 215 ASP A O 1
ATOM 1643 N N . ILE A 1 212 ? 36.005 -41.663 -24.073 1.00 14.40 216 ILE A N 1
ATOM 1644 C CA . ILE A 1 212 ? 34.883 -42.584 -24.072 1.00 12.49 216 ILE A CA 1
ATOM 1645 C C . ILE A 1 212 ? 34.879 -43.328 -22.741 1.00 14.23 216 ILE A C 1
ATOM 1646 O O . ILE A 1 212 ? 33.828 -43.558 -22.186 1.00 15.62 216 ILE A O 1
ATOM 1651 N N . VAL A 1 213 ? 36.049 -43.638 -22.195 1.00 13.40 217 VAL A N 1
ATOM 1652 C CA . VAL A 1 213 ? 36.099 -44.266 -20.846 1.00 14.67 217 VAL A CA 1
ATOM 1653 C C . VAL A 1 213 ? 35.388 -43.407 -19.809 1.00 13.97 217 VAL A C 1
ATOM 1654 O O . VAL A 1 213 ? 34.626 -43.948 -18.953 1.00 14.02 217 VAL A O 1
ATOM 1658 N N . SER A 1 214 ? 35.632 -42.109 -19.845 1.00 14.39 218 SER A N 1
ATOM 1659 C CA . SER A 1 214 ? 34.961 -41.142 -18.900 1.00 16.73 218 SER A CA 1
ATOM 1660 C C . SER A 1 214 ? 33.460 -41.189 -18.996 1.00 15.79 218 SER A C 1
ATOM 1661 O O . SER A 1 214 ? 32.698 -41.154 -17.971 1.00 15.42 218 SER A O 1
ATOM 1664 N N . CYS A 1 215 ? 32.977 -41.337 -20.219 1.00 13.06 219 CYS A N 1
ATOM 1665 C CA . CYS A 1 215 ? 31.530 -41.403 -20.435 1.00 13.77 219 CYS A CA 1
ATOM 1666 C C . CYS A 1 215 ? 30.979 -42.662 -19.848 1.00 14.59 219 CYS A C 1
ATOM 1667 O O . CYS A 1 215 ? 29.942 -42.681 -19.146 1.00 14.71 219 CYS A O 1
ATOM 1670 N N . ILE A 1 216 ? 31.701 -43.730 -20.078 1.00 14.60 220 ILE A N 1
ATOM 1671 C CA . ILE A 1 216 ? 31.331 -45.041 -19.504 1.00 16.29 220 ILE A CA 1
ATOM 1672 C C . ILE A 1 216 ? 31.298 -44.972 -17.949 1.00 17.51 220 ILE A C 1
ATOM 1673 O O . ILE A 1 216 ? 30.330 -45.400 -17.313 1.00 15.64 220 ILE A O 1
ATOM 1678 N N . GLU A 1 217 ? 32.311 -44.376 -17.397 1.00 16.60 221 GLU A N 1
ATOM 1679 C CA . GLU A 1 217 ? 32.364 -44.175 -15.923 1.00 19.26 221 GLU A CA 1
ATOM 1680 C C . GLU A 1 217 ? 31.133 -43.465 -15.389 1.00 18.45 221 GLU A C 1
ATOM 1681 O O . GLU A 1 217 ? 30.491 -43.894 -14.419 1.00 18.16 221 GLU A O 1
ATOM 1687 N N . TYR A 1 218 ? 30.736 -42.420 -16.085 1.00 19.05 222 TYR A N 1
ATOM 1688 C CA . TYR A 1 218 ? 29.485 -41.746 -15.781 1.00 17.94 222 TYR A CA 1
ATOM 1689 C C . TYR A 1 218 ? 28.240 -42.637 -15.897 1.00 17.93 222 TYR A C 1
ATOM 1690 O O . TYR A 1 218 ? 27.429 -42.727 -14.962 1.00 17.56 222 TYR A O 1
ATOM 1699 N N . LEU A 1 219 ? 28.090 -43.348 -17.034 1.00 16.66 223 LEU A N 1
ATOM 1700 C CA . LEU A 1 219 ? 26.907 -44.148 -17.284 1.00 16.28 223 LEU A CA 1
ATOM 1701 C C . LEU A 1 219 ? 26.730 -45.328 -16.357 1.00 15.80 223 LEU A C 1
ATOM 1702 O O . LEU A 1 219 ? 25.591 -45.781 -16.195 1.00 16.78 223 LEU A O 1
ATOM 1707 N N . ILE A 1 220 ? 27.822 -45.838 -15.798 1.00 17.02 224 ILE A N 1
ATOM 1708 C CA . ILE A 1 220 ? 27.749 -46.968 -14.830 1.00 20.38 224 ILE A CA 1
ATOM 1709 C C . ILE A 1 220 ? 27.658 -46.456 -13.397 1.00 19.18 224 ILE A C 1
ATOM 1710 O O . ILE A 1 220 ? 27.388 -47.235 -12.519 1.00 23.10 224 ILE A O 1
ATOM 1715 N N . SER A 1 221 ? 27.712 -45.185 -13.156 1.00 19.04 225 SER A N 1
ATOM 1716 C CA . SER A 1 221 ? 27.829 -44.653 -11.753 1.00 21.30 225 SER A CA 1
ATOM 1717 C C . SER A 1 221 ? 26.470 -44.586 -11.152 1.00 22.20 225 SER A C 1
ATOM 1718 O O . SER A 1 221 ? 25.456 -44.667 -11.849 1.00 19.18 225 SER A O 1
ATOM 1721 N N . ASP A 1 222 ? 26.411 -44.374 -9.833 1.00 22.26 226 ASP A N 1
ATOM 1722 C CA . ASP A 1 222 ? 25.172 -44.118 -9.148 1.00 22.15 226 ASP A CA 1
ATOM 1723 C C . ASP A 1 222 ? 24.467 -42.850 -9.604 1.00 19.74 226 ASP A C 1
ATOM 1724 O O . ASP A 1 222 ? 23.282 -42.814 -9.573 1.00 19.71 226 ASP A O 1
ATOM 1729 N N . GLN A 1 223 ? 25.205 -41.864 -10.067 1.00 22.25 227 GLN A N 1
ATOM 1730 C CA . GLN A 1 223 ? 24.706 -40.675 -10.653 1.00 25.84 227 GLN A CA 1
ATOM 1731 C C . GLN A 1 223 ? 23.906 -40.896 -11.962 1.00 25.90 227 GLN A C 1
ATOM 1732 O O . GLN A 1 223 ? 23.222 -39.953 -12.383 1.00 21.25 227 GLN A O 1
ATOM 1738 N N . ALA A 1 224 ? 23.984 -42.088 -12.560 1.00 21.03 228 ALA A N 1
ATOM 1739 C CA . ALA A 1 224 ? 23.236 -42.413 -13.750 1.00 20.85 228 ALA A CA 1
ATOM 1740 C C . ALA A 1 224 ? 22.020 -43.261 -13.472 1.00 20.97 228 ALA A C 1
ATOM 1741 O O . ALA A 1 224 ? 21.450 -43.831 -14.419 1.00 17.60 228 ALA A O 1
ATOM 1743 N N . ARG A 1 225 ? 21.576 -43.344 -12.206 1.00 18.44 229 ARG A N 1
ATOM 1744 C CA . ARG A 1 225 ? 20.400 -44.124 -11.836 1.00 19.00 229 ARG A CA 1
ATOM 1745 C C . ARG A 1 225 ? 19.149 -43.846 -12.656 1.00 16.07 229 ARG A C 1
ATOM 1746 O O . ARG A 1 225 ? 18.328 -44.715 -12.785 1.00 17.32 229 ARG A O 1
ATOM 1754 N N . PHE A 1 226 ? 18.944 -42.636 -13.160 1.00 16.13 230 PHE A N 1
ATOM 1755 C CA . PHE A 1 226 ? 17.722 -42.324 -13.935 1.00 17.35 230 PHE A CA 1
ATOM 1756 C C . PHE A 1 226 ? 18.006 -42.361 -15.481 1.00 19.02 230 PHE A C 1
ATOM 1757 O O . PHE A 1 226 ? 17.163 -41.970 -16.271 1.00 17.47 230 PHE A O 1
ATOM 1765 N N . ILE A 1 227 ? 19.193 -42.848 -15.885 1.00 17.60 231 ILE A N 1
ATOM 1766 C CA . ILE A 1 227 ? 19.559 -42.851 -17.362 1.00 16.18 231 ILE A CA 1
ATOM 1767 C C . ILE A 1 227 ? 19.402 -44.236 -17.954 1.00 15.28 231 ILE A C 1
ATOM 1768 O O . ILE A 1 227 ? 20.114 -45.149 -17.557 1.00 15.73 231 ILE A O 1
ATOM 1773 N N . THR A 1 228 ? 18.403 -44.398 -18.825 1.00 14.97 232 THR A N 1
ATOM 1774 C CA . THR A 1 228 ? 18.237 -45.590 -19.562 1.00 15.30 232 THR A CA 1
ATOM 1775 C C . THR A 1 228 ? 17.620 -45.297 -20.936 1.00 15.99 232 THR A C 1
ATOM 1776 O O . THR A 1 228 ? 16.815 -44.391 -21.114 1.00 16.05 232 THR A O 1
ATOM 1780 N N . GLY A 1 229 ? 18.070 -46.066 -21.907 1.00 14.58 233 GLY A N 1
ATOM 1781 C CA . GLY A 1 229 ? 17.655 -45.905 -23.279 1.00 14.05 233 GLY A CA 1
ATOM 1782 C C . GLY A 1 229 ? 18.265 -44.706 -23.975 1.00 14.11 233 GLY A C 1
ATOM 1783 O O . GLY A 1 229 ? 17.791 -44.343 -25.065 1.00 15.77 233 GLY A O 1
ATOM 1784 N N . SER A 1 230 ? 19.270 -44.049 -23.397 1.00 14.05 234 SER A N 1
ATOM 1785 C CA . SER A 1 230 ? 19.799 -42.833 -23.966 1.00 14.43 234 SER A CA 1
ATOM 1786 C C . SER A 1 230 ? 21.029 -43.150 -24.830 1.00 13.25 234 SER A C 1
ATOM 1787 O O . SER A 1 230 ? 21.684 -44.177 -24.567 1.00 12.96 234 SER A O 1
ATOM 1790 N N . ASN A 1 231 ? 21.324 -42.243 -25.734 1.00 12.04 235 ASN A N 1
ATOM 1791 C CA . ASN A 1 231 ? 22.471 -42.309 -26.594 1.00 12.75 235 ASN A CA 1
ATOM 1792 C C . ASN A 1 231 ? 23.313 -41.054 -26.354 1.00 15.13 235 ASN A C 1
ATOM 1793 O O . ASN A 1 231 ? 22.871 -39.904 -26.614 1.00 15.74 235 ASN A O 1
ATOM 1798 N N . PHE A 1 232 ? 24.492 -41.223 -25.833 1.00 12.82 236 PHE A N 1
ATOM 1799 C CA . PHE A 1 232 ? 25.371 -40.088 -25.565 1.00 13.74 236 PHE A CA 1
ATOM 1800 C C . PHE A 1 232 ? 26.426 -39.932 -26.662 1.00 13.08 236 PHE A C 1
ATOM 1801 O O . PHE A 1 232 ? 27.318 -40.824 -26.838 1.00 11.27 236 PHE A O 1
ATOM 1809 N N . VAL A 1 233 ? 26.371 -38.813 -27.341 1.00 12.00 237 VAL A N 1
ATOM 1810 C CA . VAL A 1 233 ? 27.242 -38.504 -28.453 1.00 12.88 237 VAL A CA 1
ATOM 1811 C C . VAL A 1 233 ? 28.473 -37.784 -27.892 1.00 11.95 237 VAL A C 1
ATOM 1812 O O . VAL A 1 233 ? 28.365 -36.765 -27.159 1.00 13.31 237 VAL A O 1
ATOM 1816 N N . ILE A 1 234 ? 29.641 -38.275 -28.280 1.00 12.07 238 ILE A N 1
ATOM 1817 C CA . ILE A 1 234 ? 30.911 -37.717 -27.883 1.00 14.22 238 ILE A CA 1
ATOM 1818 C C . ILE A 1 234 ? 31.759 -37.571 -29.147 1.00 14.95 238 ILE A C 1
ATOM 1819 O O . ILE A 1 234 ? 32.563 -38.504 -29.521 1.00 12.86 238 ILE A O 1
ATOM 1824 N N . ASP A 1 235 ? 31.578 -36.457 -29.867 1.00 14.27 239 ASP A N 1
ATOM 1825 C CA . ASP A 1 235 ? 32.027 -36.393 -31.266 1.00 13.68 239 ASP A CA 1
ATOM 1826 C C . ASP A 1 235 ? 32.538 -35.072 -31.737 1.00 14.53 239 ASP A C 1
ATOM 1827 O O . ASP A 1 235 ? 32.700 -34.900 -32.925 1.00 14.73 239 ASP A O 1
ATOM 1832 N N . GLY A 1 236 ? 32.852 -34.158 -30.805 1.00 14.77 240 GLY A N 1
ATOM 1833 C CA . GLY A 1 236 ? 33.409 -32.851 -31.121 1.00 16.40 240 GLY A CA 1
ATOM 1834 C C . GLY A 1 236 ? 32.598 -32.029 -32.105 1.00 15.51 240 GLY A C 1
ATOM 1835 O O . GLY A 1 236 ? 33.174 -31.144 -32.823 1.00 15.12 240 GLY A O 1
ATOM 1836 N N . GLY A 1 237 ? 31.310 -32.311 -32.180 1.00 14.54 241 GLY A N 1
ATOM 1837 C CA . GLY A 1 237 ? 30.411 -31.578 -33.059 1.00 15.20 241 GLY A CA 1
ATOM 1838 C C . GLY A 1 237 ? 30.221 -32.159 -34.420 1.00 17.30 241 GLY A C 1
ATOM 1839 O O . GLY A 1 237 ? 29.550 -31.541 -35.221 1.00 14.86 241 GLY A O 1
ATOM 1840 N N . GLN A 1 238 ? 30.729 -33.376 -34.678 1.00 14.84 242 GLN A N 1
ATOM 1841 C CA . GLN A 1 238 ? 30.613 -33.959 -35.995 1.00 14.33 242 GLN A CA 1
ATOM 1842 C C . GLN A 1 238 ? 29.152 -34.042 -36.475 1.00 16.52 242 GLN A C 1
ATOM 1843 O O . GLN A 1 238 ? 28.941 -33.827 -37.673 1.00 17.57 242 GLN A O 1
ATOM 1849 N N . THR A 1 239 ? 28.208 -34.365 -35.577 1.00 14.24 243 THR A N 1
ATOM 1850 C CA . THR A 1 239 ? 26.810 -34.567 -35.960 1.00 16.10 243 THR A CA 1
ATOM 1851 C C . THR A 1 239 ? 25.979 -33.247 -35.917 1.00 17.99 243 THR A C 1
ATOM 1852 O O . THR A 1 239 ? 24.780 -33.280 -36.179 1.00 17.67 243 THR A O 1
ATOM 1856 N N . ALA A 1 240 ? 26.595 -32.128 -35.535 1.00 16.80 244 ALA A N 1
ATOM 1857 C CA . ALA A 1 240 ? 25.805 -30.935 -35.275 1.00 18.42 244 ALA A CA 1
ATOM 1858 C C . ALA A 1 240 ? 25.104 -30.416 -36.562 1.00 19.43 244 ALA A C 1
ATOM 1859 O O . ALA A 1 240 ? 23.970 -29.921 -36.495 1.00 21.79 244 ALA A O 1
ATOM 1861 N N . GLY A 1 241 ? 25.776 -30.528 -37.702 1.00 16.70 245 GLY A N 1
ATOM 1862 C CA . GLY A 1 241 ? 25.239 -30.088 -38.943 1.00 19.51 245 GLY A CA 1
ATOM 1863 C C . GLY A 1 241 ? 26.249 -29.977 -40.043 1.00 20.91 245 GLY A C 1
ATOM 1864 O O . GLY A 1 241 ? 27.220 -30.683 -40.059 1.00 22.07 245 GLY A O 1
ATOM 1865 N N . LYS A 1 242 ? 26.002 -29.120 -41.007 1.00 18.45 246 LYS A N 1
ATOM 1866 C CA . LYS A 1 242 ? 26.875 -29.035 -42.142 1.00 22.49 246 LYS A CA 1
ATOM 1867 C C . LYS A 1 242 ? 27.400 -27.664 -42.221 1.00 24.61 246 LYS A C 1
ATOM 1868 O O . LYS A 1 242 ? 26.613 -26.679 -42.123 1.00 21.53 246 LYS A O 1
ATOM 1874 N N . ASN A 1 243 ? 28.707 -27.588 -42.421 1.00 29.81 247 ASN A N 1
ATOM 1875 C CA . ASN A 1 243 ? 29.447 -26.337 -42.592 1.00 36.95 247 ASN A CA 1
ATOM 1876 C C . ASN A 1 243 ? 30.299 -26.291 -43.841 1.00 39.77 247 ASN A C 1
ATOM 1877 O O . ASN A 1 243 ? 29.850 -25.667 -44.794 1.00 41.20 247 ASN A O 1
ATOM 1882 N N . LYS B 1 1 ? 8.193 -50.099 -67.784 1.00 38.02 5 LYS B N 1
ATOM 1883 C CA . LYS B 1 1 ? 9.025 -50.140 -66.521 1.00 32.63 5 LYS B CA 1
ATOM 1884 C C . LYS B 1 1 ? 8.816 -51.483 -65.856 1.00 26.69 5 LYS B C 1
ATOM 1885 O O . LYS B 1 1 ? 7.719 -51.965 -65.762 1.00 27.49 5 LYS B O 1
ATOM 1891 N N . ILE B 1 2 ? 9.890 -52.080 -65.387 1.00 24.15 6 ILE B N 1
ATOM 1892 C CA . ILE B 1 2 ? 9.816 -53.318 -64.637 1.00 22.02 6 ILE B CA 1
ATOM 1893 C C . ILE B 1 2 ? 10.029 -53.009 -63.111 1.00 21.86 6 ILE B C 1
ATOM 1894 O O . ILE B 1 2 ? 10.987 -52.295 -62.793 1.00 17.91 6 ILE B O 1
ATOM 1899 N N . ILE B 1 3 ? 9.157 -53.514 -62.255 1.00 21.15 7 ILE B N 1
ATOM 1900 C CA . ILE B 1 3 ? 9.232 -53.320 -60.846 1.00 20.79 7 ILE B CA 1
ATOM 1901 C C . ILE B 1 3 ? 9.347 -54.675 -60.123 1.00 23.00 7 ILE B C 1
ATOM 1902 O O . ILE B 1 3 ? 8.565 -55.590 -60.389 1.00 20.83 7 ILE B O 1
ATOM 1907 N N . MET B 1 4 ? 10.380 -54.810 -59.256 1.00 17.00 8 MET B N 1
ATOM 1908 C CA . MET B 1 4 ? 10.595 -55.991 -58.470 1.00 16.12 8 MET B CA 1
ATOM 1909 C C . MET B 1 4 ? 10.051 -55.703 -57.082 1.00 16.20 8 MET B C 1
ATOM 1910 O O . MET B 1 4 ? 10.490 -54.753 -56.500 1.00 16.09 8 MET B O 1
ATOM 1915 N N . ILE B 1 5 ? 9.201 -56.547 -56.553 1.00 14.57 9 ILE B N 1
ATOM 1916 C CA . ILE B 1 5 ? 8.451 -56.348 -55.328 1.00 16.58 9 ILE B CA 1
ATOM 1917 C C . ILE B 1 5 ? 8.547 -57.618 -54.512 1.00 16.70 9 ILE B C 1
ATOM 1918 O O . ILE B 1 5 ? 8.079 -58.691 -54.902 1.00 18.98 9 ILE B O 1
ATOM 1923 N N . SER B 1 6 ? 9.171 -57.478 -53.344 1.00 16.55 10 SER B N 1
ATOM 1924 C CA . SER B 1 6 ? 9.221 -58.545 -52.376 1.00 16.51 10 SER B CA 1
ATOM 1925 C C . SER B 1 6 ? 8.018 -58.492 -51.485 1.00 17.48 10 SER B C 1
ATOM 1926 O O . SER B 1 6 ? 7.406 -57.433 -51.366 1.00 17.54 10 SER B O 1
ATOM 1929 N N . GLY B 1 7 ? 7.718 -59.600 -50.774 1.00 16.69 11 GLY B N 1
ATOM 1930 C CA . GLY B 1 7 ? 6.506 -59.674 -49.940 1.00 18.11 11 GLY B CA 1
ATOM 1931 C C . GLY B 1 7 ? 5.206 -59.711 -50.753 1.00 18.39 11 GLY B C 1
ATOM 1932 O O . GLY B 1 7 ? 4.128 -59.455 -50.233 1.00 18.41 11 GLY B O 1
ATOM 1933 N N . ALA B 1 8 ? 5.315 -60.144 -52.008 1.00 19.15 12 ALA B N 1
ATOM 1934 C CA . ALA B 1 8 ? 4.226 -60.040 -52.965 1.00 18.59 12 ALA B CA 1
ATOM 1935 C C . ALA B 1 8 ? 3.012 -60.904 -52.720 1.00 21.65 12 ALA B C 1
ATOM 1936 O O . ALA B 1 8 ? 1.957 -60.633 -53.317 1.00 22.32 12 ALA B O 1
ATOM 1938 N N . ASN B 1 9 ? 3.096 -61.867 -51.812 1.00 20.01 13 ASN B N 1
ATOM 1939 C CA . ASN B 1 9 ? 1.978 -62.764 -51.547 1.00 20.76 13 ASN B CA 1
ATOM 1940 C C . ASN B 1 9 ? 1.005 -62.249 -50.539 1.00 21.62 13 ASN B C 1
ATOM 1941 O O . ASN B 1 9 ? -0.096 -62.775 -50.458 1.00 19.73 13 ASN B O 1
ATOM 1946 N N . SER B 1 10 ? 1.350 -61.168 -49.814 1.00 19.72 14 SER B N 1
ATOM 1947 C CA . SER B 1 10 ? 0.503 -60.739 -48.704 1.00 19.50 14 SER B CA 1
ATOM 1948 C C . SER B 1 10 ? 0.581 -59.256 -48.509 1.00 20.02 14 SER B C 1
ATOM 1949 O O . SER B 1 10 ? 1.458 -58.595 -49.059 1.00 17.54 14 SER B O 1
ATOM 1952 N N . GLY B 1 11 ? -0.430 -58.721 -47.830 1.00 19.11 15 GLY B N 1
ATOM 1953 C CA . GLY B 1 11 ? -0.314 -57.400 -47.256 1.00 19.24 15 GLY B CA 1
ATOM 1954 C C . GLY B 1 11 ? 0.094 -56.315 -48.193 1.00 19.84 15 GLY B C 1
ATOM 1955 O O . GLY B 1 11 ? -0.479 -56.184 -49.287 1.00 18.53 15 GLY B O 1
ATOM 1956 N N . ILE B 1 12 ? 1.111 -55.532 -47.794 1.00 15.72 16 ILE B N 1
ATOM 1957 C CA . ILE B 1 12 ? 1.504 -54.382 -48.543 1.00 17.66 16 ILE B CA 1
ATOM 1958 C C . ILE B 1 12 ? 2.066 -54.772 -49.907 1.00 16.26 16 ILE B C 1
ATOM 1959 O O . ILE B 1 12 ? 1.780 -54.162 -50.951 1.00 15.96 16 ILE B O 1
ATOM 1964 N N . GLY B 1 13 ? 2.897 -55.801 -49.913 1.00 17.80 17 GLY B N 1
ATOM 1965 C CA . GLY B 1 13 ? 3.519 -56.197 -51.168 1.00 17.49 17 GLY B CA 1
ATOM 1966 C C . GLY B 1 13 ? 2.473 -56.706 -52.166 1.00 17.53 17 GLY B C 1
ATOM 1967 O O . GLY B 1 13 ? 2.582 -56.420 -53.353 1.00 18.61 17 GLY B O 1
ATOM 1968 N N . HIS B 1 14 ? 1.516 -57.464 -51.665 1.00 19.44 18 HIS B N 1
ATOM 1969 C CA . HIS B 1 14 ? 0.425 -57.925 -52.515 1.00 20.54 18 HIS B CA 1
ATOM 1970 C C . HIS B 1 14 ? -0.377 -56.772 -53.061 1.00 21.17 18 HIS B C 1
ATOM 1971 O O . HIS B 1 14 ? -0.599 -56.719 -54.232 1.00 23.54 18 HIS B O 1
ATOM 1978 N N . ALA B 1 15 ? -0.765 -55.810 -52.233 1.00 21.49 19 ALA B N 1
ATOM 1979 C CA . ALA B 1 15 ? -1.442 -54.626 -52.788 1.00 21.43 19 ALA B CA 1
ATOM 1980 C C . ALA B 1 15 ? -0.632 -53.924 -53.848 1.00 21.96 19 ALA B C 1
ATOM 1981 O O . ALA B 1 15 ? -1.217 -53.429 -54.851 1.00 24.16 19 ALA B O 1
ATOM 1983 N N . CYS B 1 16 ? 0.720 -53.939 -53.726 1.00 19.55 20 CYS B N 1
ATOM 1984 C CA . CYS B 1 16 ? 1.538 -53.392 -54.717 1.00 19.80 20 CYS B CA 1
ATOM 1985 C C . CYS B 1 16 ? 1.492 -54.090 -56.111 1.00 21.32 20 CYS B C 1
ATOM 1986 O O . CYS B 1 16 ? 1.479 -53.413 -57.134 1.00 20.24 20 CYS B O 1
ATOM 1989 N N . ILE B 1 17 ? 1.590 -55.422 -56.110 1.00 22.40 21 ILE B N 1
ATOM 1990 C CA . ILE B 1 17 ? 1.484 -56.304 -57.340 1.00 27.97 21 ILE B CA 1
ATOM 1991 C C . ILE B 1 17 ? 0.237 -55.913 -58.146 1.00 22.12 21 ILE B C 1
ATOM 1992 O O . ILE B 1 17 ? 0.313 -55.606 -59.338 1.00 24.00 21 ILE B O 1
ATOM 1997 N N . LYS B 1 18 ? -0.852 -55.816 -57.424 1.00 26.56 22 LYS B N 1
ATOM 1998 C CA . LYS B 1 18 ? -2.189 -55.561 -58.048 1.00 31.29 22 LYS B CA 1
ATOM 1999 C C . LYS B 1 18 ? -2.212 -54.198 -58.669 1.00 30.95 22 LYS B C 1
ATOM 2000 O O . LYS B 1 18 ? -2.463 -54.035 -59.864 1.00 29.08 22 LYS B O 1
ATOM 2006 N N . TYR B 1 19 ? -1.826 -53.214 -57.857 1.00 28.35 23 TYR B N 1
ATOM 2007 C CA . TYR B 1 19 ? -1.874 -51.821 -58.264 1.00 26.23 23 TYR B CA 1
ATOM 2008 C C . TYR B 1 19 ? -0.969 -51.520 -59.397 1.00 27.90 23 TYR B C 1
ATOM 2009 O O . TYR B 1 19 ? -1.375 -50.852 -60.377 1.00 29.41 23 TYR B O 1
ATOM 2018 N N . PHE B 1 20 ? 0.285 -51.955 -59.312 1.00 25.78 24 PHE B N 1
ATOM 2019 C CA . PHE B 1 20 ? 1.194 -51.688 -60.384 1.00 28.33 24 PHE B CA 1
ATOM 2020 C C . PHE B 1 20 ? 0.949 -52.491 -61.673 1.00 27.62 24 PHE B C 1
ATOM 2021 O O . PHE B 1 20 ? 1.171 -51.948 -62.762 1.00 29.56 24 PHE B O 1
ATOM 2029 N N . LEU B 1 21 ? 0.494 -53.719 -61.572 1.00 26.94 25 LEU B N 1
ATOM 2030 C CA . LEU B 1 21 ? 0.044 -54.452 -62.788 1.00 29.06 25 LEU B CA 1
ATOM 2031 C C . LEU B 1 21 ? -1.077 -53.680 -63.478 1.00 31.10 25 LEU B C 1
ATOM 2032 O O . LEU B 1 21 ? -1.012 -53.440 -64.688 1.00 35.15 25 LEU B O 1
ATOM 2037 N N . GLU B 1 22 ? -2.004 -53.214 -62.660 1.00 32.94 26 GLU B N 1
ATOM 2038 C CA . GLU B 1 22 ? -3.087 -52.356 -63.079 1.00 38.20 26 GLU B CA 1
ATOM 2039 C C . GLU B 1 22 ? -2.596 -51.119 -63.798 1.00 39.95 26 GLU B C 1
ATOM 2040 O O . GLU B 1 22 ? -3.267 -50.668 -64.709 1.00 36.95 26 GLU B O 1
ATOM 2046 N N . LYS B 1 23 ? -1.418 -50.591 -63.443 1.00 35.40 27 LYS B N 1
ATOM 2047 C CA . LYS B 1 23 ? -0.824 -49.428 -64.111 1.00 31.72 27 LYS B CA 1
ATOM 2048 C C . LYS B 1 23 ? 0.105 -49.726 -65.222 1.00 29.04 27 LYS B C 1
ATOM 2049 O O . LYS B 1 23 ? 0.871 -48.856 -65.644 1.00 32.05 27 LYS B O 1
ATOM 2055 N N . SER B 1 24 ? 0.057 -50.930 -65.734 1.00 31.53 28 SER B N 1
ATOM 2056 C CA . SER B 1 24 ? 0.884 -51.314 -66.866 1.00 36.74 28 SER B CA 1
ATOM 2057 C C . SER B 1 24 ? 2.355 -51.526 -66.610 1.00 37.49 28 SER B C 1
ATOM 2058 O O . SER B 1 24 ? 3.113 -51.623 -67.554 1.00 30.32 28 SER B O 1
ATOM 2061 N N . PHE B 1 25 ? 2.762 -51.680 -65.344 1.00 34.30 29 PHE B N 1
ATOM 2062 C CA . PHE B 1 25 ? 4.152 -52.130 -65.079 1.00 28.98 29 PHE B CA 1
ATOM 2063 C C . PHE B 1 25 ? 4.245 -53.614 -65.348 1.00 24.79 29 PHE B C 1
ATOM 2064 O O . PHE B 1 25 ? 3.251 -54.320 -65.165 1.00 27.91 29 PHE B O 1
ATOM 2072 N N . HIS B 1 26 ? 5.434 -54.071 -65.728 1.00 22.96 30 HIS B N 1
ATOM 2073 C CA . HIS B 1 26 ? 5.848 -55.476 -65.622 1.00 29.50 30 HIS B CA 1
ATOM 2074 C C . HIS B 1 26 ? 6.409 -55.723 -64.201 1.00 27.85 30 HIS B C 1
ATOM 2075 O O . HIS B 1 26 ? 7.225 -54.948 -63.717 1.00 26.57 30 HIS B O 1
ATOM 2082 N N . VAL B 1 27 ? 5.894 -56.726 -63.544 1.00 25.01 31 VAL B N 1
ATOM 2083 C CA . VAL B 1 27 ? 6.169 -56.988 -62.155 1.00 24.83 31 VAL B CA 1
ATOM 2084 C C . VAL B 1 27 ? 6.951 -58.284 -61.980 1.00 26.81 31 VAL B C 1
ATOM 2085 O O . VAL B 1 27 ? 6.573 -59.332 -62.546 1.00 24.80 31 VAL B O 1
ATOM 2089 N N . ILE B 1 28 ? 8.043 -58.240 -61.201 1.00 20.57 32 ILE B N 1
ATOM 2090 C CA . ILE B 1 28 ? 8.691 -59.452 -60.712 1.00 19.21 32 ILE B CA 1
ATOM 2091 C C . ILE B 1 28 ? 8.352 -59.538 -59.247 1.00 20.52 32 ILE B C 1
ATOM 2092 O O . ILE B 1 28 ? 8.779 -58.671 -58.503 1.00 17.68 32 ILE B O 1
ATOM 2097 N N . ALA B 1 29 ? 7.645 -60.565 -58.855 1.00 17.37 33 ALA B N 1
ATOM 2098 C CA . ALA B 1 29 ? 7.098 -60.765 -57.548 1.00 19.96 33 ALA B CA 1
ATOM 2099 C C . ALA B 1 29 ? 7.911 -61.833 -56.822 1.00 22.20 33 ALA B C 1
ATOM 2100 O O . ALA B 1 29 ? 8.048 -62.960 -57.325 1.00 23.32 33 ALA B O 1
ATOM 2102 N N . LEU B 1 30 ? 8.474 -61.476 -55.668 1.00 18.10 34 LEU B N 1
ATOM 2103 C CA . LEU B 1 30 ? 9.179 -62.388 -54.812 1.00 18.48 34 LEU B CA 1
ATOM 2104 C C . LEU B 1 30 ? 8.487 -62.655 -53.525 1.00 19.00 34 LEU B C 1
ATOM 2105 O O . LEU B 1 30 ? 8.120 -61.721 -52.788 1.00 19.53 34 LEU B O 1
ATOM 2110 N N . ASP B 1 31 ? 8.374 -63.936 -53.162 1.00 16.96 35 ASP B N 1
ATOM 2111 C CA . ASP B 1 31 ? 7.841 -64.304 -51.867 1.00 19.68 35 ASP B CA 1
ATOM 2112 C C . ASP B 1 31 ? 8.131 -65.801 -51.643 1.00 22.13 35 ASP B C 1
ATOM 2113 O O . ASP B 1 31 ? 8.266 -66.564 -52.622 1.00 20.60 35 ASP B O 1
ATOM 2118 N N . ILE B 1 32 ? 8.144 -66.182 -50.387 1.00 21.77 36 ILE B N 1
ATOM 2119 C CA . ILE B 1 32 ? 8.331 -67.584 -50.003 1.00 22.49 36 ILE B CA 1
ATOM 2120 C C . ILE B 1 32 ? 7.008 -68.370 -50.223 1.00 26.41 36 ILE B C 1
ATOM 2121 O O . ILE B 1 32 ? 7.061 -69.568 -50.446 1.00 24.39 36 ILE B O 1
ATOM 2126 N N . ASN B 1 33 ? 5.858 -67.689 -50.164 1.00 24.69 37 ASN B N 1
ATOM 2127 C CA . ASN B 1 33 ? 4.541 -68.271 -50.475 1.00 24.52 37 ASN B CA 1
ATOM 2128 C C . ASN B 1 33 ? 4.101 -67.720 -51.818 1.00 28.89 37 ASN B C 1
ATOM 2129 O O . ASN B 1 33 ? 4.520 -66.627 -52.234 1.00 22.26 37 ASN B O 1
ATOM 2134 N N . ASN B 1 34 ? 3.243 -68.477 -52.524 1.00 29.11 38 ASN B N 1
ATOM 2135 C CA . ASN B 1 34 ? 2.604 -68.011 -53.734 1.00 29.17 38 ASN B CA 1
ATOM 2136 C C . ASN B 1 34 ? 1.079 -68.245 -53.859 1.00 29.98 38 ASN B C 1
ATOM 2137 O O . ASN B 1 34 ? 0.506 -67.993 -54.924 1.00 31.40 38 ASN B O 1
ATOM 2142 N N . ASN B 1 35 ? 0.420 -68.726 -52.829 1.00 31.15 39 ASN B N 1
ATOM 2143 C CA . ASN B 1 35 ? -0.997 -69.092 -52.955 1.00 37.75 39 ASN B CA 1
ATOM 2144 C C . ASN B 1 35 ? -1.880 -67.938 -53.395 1.00 42.92 39 ASN B C 1
ATOM 2145 O O . ASN B 1 35 ? -2.879 -68.176 -54.064 1.00 41.78 39 ASN B O 1
ATOM 2150 N N . ASN B 1 36 ? -1.506 -66.683 -53.086 1.00 35.96 40 ASN B N 1
ATOM 2151 C CA . ASN B 1 36 ? -2.296 -65.545 -53.502 1.00 29.02 40 ASN B CA 1
ATOM 2152 C C . ASN B 1 36 ? -1.889 -65.049 -54.815 1.00 28.89 40 ASN B C 1
ATOM 2153 O O . ASN B 1 36 ? -2.432 -64.084 -55.283 1.00 34.49 40 ASN B O 1
ATOM 2158 N N . LEU B 1 37 ? -0.828 -65.562 -55.370 1.00 28.51 41 LEU B N 1
ATOM 2159 C CA . LEU B 1 37 ? -0.340 -65.035 -56.667 1.00 31.92 41 LEU B CA 1
ATOM 2160 C C . LEU B 1 37 ? -0.751 -65.940 -57.864 1.00 40.21 41 LEU B C 1
ATOM 2161 O O . LEU B 1 37 ? -0.735 -65.486 -59.026 1.00 39.50 41 LEU B O 1
ATOM 2166 N N . ILE B 1 38 ? -1.131 -67.173 -57.548 1.00 42.28 42 ILE B N 1
ATOM 2167 C CA . ILE B 1 38 ? -1.652 -68.153 -58.507 1.00 50.60 42 ILE B CA 1
ATOM 2168 C C . ILE B 1 38 ? -2.732 -67.654 -59.455 1.00 45.03 42 ILE B C 1
ATOM 2169 O O . ILE B 1 38 ? -2.616 -67.876 -60.682 1.00 45.58 42 ILE B O 1
ATOM 2174 N N . ASP B 1 39 ? -3.782 -67.028 -58.923 1.00 47.82 43 ASP B N 1
ATOM 2175 C CA . ASP B 1 39 ? -4.859 -66.519 -59.812 1.00 50.52 43 ASP B CA 1
ATOM 2176 C C . ASP B 1 39 ? -4.296 -65.574 -60.867 1.00 57.09 43 ASP B C 1
ATOM 2177 O O . ASP B 1 39 ? -4.589 -65.749 -62.074 1.00 49.27 43 ASP B O 1
ATOM 2182 N N . TYR B 1 40 ? -3.455 -64.608 -60.420 1.00 51.12 44 TYR B N 1
ATOM 2183 C CA . TYR B 1 40 ? -2.785 -63.634 -61.322 1.00 42.88 44 TYR B CA 1
ATOM 2184 C C . TYR B 1 40 ? -1.874 -64.342 -62.352 1.00 43.30 44 TYR B C 1
ATOM 2185 O O . TYR B 1 40 ? -1.785 -63.914 -63.526 1.00 47.34 44 TYR B O 1
ATOM 2194 N N . MET B 1 41 ? -1.230 -65.425 -61.935 1.00 43.78 45 MET B N 1
ATOM 2195 C CA . MET B 1 41 ? -0.337 -66.230 -62.822 1.00 51.90 45 MET B CA 1
ATOM 2196 C C . MET B 1 41 ? -1.096 -66.836 -63.996 1.00 55.85 45 MET B C 1
ATOM 2197 O O . MET B 1 41 ? -0.565 -66.847 -65.104 1.00 54.54 45 MET B O 1
ATOM 2202 N N . LYS B 1 42 ? -2.323 -67.325 -63.721 1.00 69.92 46 LYS B N 1
ATOM 2203 C CA . LYS B 1 42 ? -3.277 -67.867 -64.730 1.00 73.46 46 LYS B CA 1
ATOM 2204 C C . LYS B 1 42 ? -3.587 -66.861 -65.857 1.00 72.19 46 LYS B C 1
ATOM 2205 O O . LYS B 1 42 ? -3.836 -67.285 -66.972 1.00 79.12 46 LYS B O 1
ATOM 2211 N N . THR B 1 43 ? -3.572 -65.548 -65.582 1.00 61.54 47 THR B N 1
ATOM 2212 C CA . THR B 1 43 ? -3.844 -64.562 -66.627 1.00 53.26 47 THR B CA 1
ATOM 2213 C C . THR B 1 43 ? -2.622 -64.425 -67.521 1.00 54.04 47 THR B C 1
ATOM 2214 O O . THR B 1 43 ? -1.594 -65.049 -67.274 1.00 49.80 47 THR B O 1
ATOM 2218 N N . ASP B 1 44 ? -2.696 -63.611 -68.569 1.00 56.27 48 ASP B N 1
ATOM 2219 C CA . ASP B 1 44 ? -1.442 -63.307 -69.271 1.00 58.86 48 ASP B CA 1
ATOM 2220 C C . ASP B 1 44 ? -0.976 -61.817 -68.934 1.00 49.99 48 ASP B C 1
ATOM 2221 O O . ASP B 1 44 ? -0.413 -61.083 -69.744 1.00 44.56 48 ASP B O 1
ATOM 2226 N N . MET B 1 45 ? -1.208 -61.392 -67.694 1.00 45.90 49 MET B N 1
ATOM 2227 C CA . MET B 1 45 ? -0.577 -60.143 -67.206 1.00 46.27 49 MET B CA 1
ATOM 2228 C C . MET B 1 45 ? 0.942 -60.311 -67.130 1.00 35.33 49 MET B C 1
ATOM 2229 O O . MET B 1 45 ? 1.420 -61.416 -66.888 1.00 30.37 49 MET B O 1
ATOM 2234 N N . PRO B 1 46 ? 1.707 -59.245 -67.438 1.00 31.18 50 PRO B N 1
ATOM 2235 C CA . PRO B 1 46 ? 3.143 -59.364 -67.436 1.00 27.07 50 PRO B CA 1
ATOM 2236 C C . PRO B 1 46 ? 3.691 -59.427 -65.926 1.00 29.91 50 PRO B C 1
ATOM 2237 O O . PRO B 1 46 ? 4.163 -58.407 -65.368 1.00 29.85 50 PRO B O 1
ATOM 2241 N N . LEU B 1 47 ? 3.577 -60.618 -65.332 1.00 29.50 51 LEU B N 1
ATOM 2242 C CA . LEU B 1 47 ? 3.890 -60.949 -63.960 1.00 29.01 51 LEU B CA 1
ATOM 2243 C C . LEU B 1 47 ? 4.790 -62.167 -63.907 1.00 33.87 51 LEU B C 1
ATOM 2244 O O . LEU B 1 47 ? 4.353 -63.229 -64.307 1.00 35.94 51 LEU B O 1
ATOM 2249 N N . LYS B 1 48 ? 6.040 -62.046 -63.442 1.00 26.94 52 LYS B N 1
ATOM 2250 C CA . LYS B 1 48 ? 6.837 -63.219 -63.103 1.00 26.01 52 LYS B CA 1
ATOM 2251 C C . LYS B 1 48 ? 6.780 -63.439 -61.605 1.00 29.43 52 LYS B C 1
ATOM 2252 O O . LYS B 1 48 ? 7.170 -62.501 -60.832 1.00 25.88 52 LYS B O 1
ATOM 2258 N N . VAL B 1 49 ? 6.325 -64.622 -61.170 1.00 23.93 53 VAL B N 1
ATOM 2259 C CA . VAL B 1 49 ? 6.319 -64.984 -59.772 1.00 27.64 53 VAL B CA 1
ATOM 2260 C C . VAL B 1 49 ? 7.506 -65.870 -59.428 1.00 30.77 53 VAL B C 1
ATOM 2261 O O . VAL B 1 49 ? 7.703 -66.873 -60.066 1.00 24.31 53 VAL B O 1
ATOM 2265 N N . VAL B 1 50 ? 8.305 -65.504 -58.426 1.00 24.34 54 VAL B N 1
ATOM 2266 C CA . VAL B 1 50 ? 9.421 -66.314 -57.977 1.00 24.79 54 VAL B CA 1
ATOM 2267 C C . VAL B 1 50 ? 9.133 -66.759 -56.547 1.00 23.75 54 VAL B C 1
ATOM 2268 O O . VAL B 1 50 ? 8.804 -65.927 -55.657 1.00 20.63 54 VAL B O 1
ATOM 2272 N N . GLN B 1 51 ? 9.204 -68.075 -56.314 1.00 21.75 55 GLN B N 1
ATOM 2273 C CA . GLN B 1 51 ? 9.109 -68.648 -54.993 1.00 24.69 55 GLN B CA 1
ATOM 2274 C C . GLN B 1 51 ? 10.499 -68.690 -54.457 1.00 24.82 55 GLN B C 1
ATOM 2275 O O . GLN B 1 51 ? 11.399 -69.336 -54.991 1.00 22.49 55 GLN B O 1
ATOM 2281 N N . ILE B 1 52 ? 10.730 -67.935 -53.381 1.00 22.16 56 ILE B N 1
ATOM 2282 C CA . ILE B 1 52 ? 12.117 -67.781 -52.879 1.00 20.99 56 ILE B CA 1
ATOM 2283 C C . ILE B 1 52 ? 12.070 -67.425 -51.404 1.00 19.42 56 ILE B C 1
ATOM 2284 O O . ILE B 1 52 ? 11.305 -66.560 -51.018 1.00 20.48 56 ILE B O 1
ATOM 2289 N N . ASP B 1 53 ? 12.848 -68.121 -50.605 1.00 18.28 57 ASP B N 1
ATOM 2290 C CA . ASP B 1 53 ? 13.142 -67.755 -49.219 1.00 17.11 57 ASP B CA 1
ATOM 2291 C C . ASP B 1 53 ? 14.255 -66.742 -49.275 1.00 18.39 57 ASP B C 1
ATOM 2292 O O . ASP B 1 53 ? 15.458 -67.061 -49.478 1.00 16.42 57 ASP B O 1
ATOM 2297 N N . LEU B 1 54 ? 13.888 -65.478 -49.040 1.00 15.72 58 LEU B N 1
ATOM 2298 C CA . LEU B 1 54 ? 14.874 -64.378 -49.076 1.00 15.60 58 LEU B CA 1
ATOM 2299 C C . LEU B 1 54 ? 15.915 -64.358 -47.917 1.00 16.73 58 LEU B C 1
ATOM 2300 O O . LEU B 1 54 ? 16.887 -63.562 -47.958 1.00 17.62 58 LEU B O 1
ATOM 2305 N N . SER B 1 55 ? 15.709 -65.195 -46.907 1.00 15.65 59 SER B N 1
ATOM 2306 C CA . SER B 1 55 ? 16.708 -65.463 -45.883 1.00 16.91 59 SER B CA 1
ATOM 2307 C C . SER B 1 55 ? 17.877 -66.303 -46.357 1.00 21.12 59 SER B C 1
ATOM 2308 O O . SER B 1 55 ? 18.863 -66.406 -45.663 1.00 20.50 59 SER B O 1
ATOM 2311 N N . ASN B 1 56 ? 17.798 -66.841 -47.553 1.00 20.19 60 ASN B N 1
ATOM 2312 C CA . ASN B 1 56 ? 18.852 -67.701 -48.109 1.00 17.80 60 ASN B CA 1
ATOM 2313 C C . ASN B 1 56 ? 19.522 -66.945 -49.193 1.00 17.50 60 ASN B C 1
ATOM 2314 O O . ASN B 1 56 ? 18.976 -66.753 -50.301 1.00 17.51 60 ASN B O 1
ATOM 2319 N N . SER B 1 57 ? 20.705 -66.444 -48.894 1.00 18.69 61 SER B N 1
ATOM 2320 C CA . SER B 1 57 ? 21.418 -65.527 -49.808 1.00 19.31 61 SER B CA 1
ATOM 2321 C C . SER B 1 57 ? 21.854 -66.276 -51.092 1.00 21.95 61 SER B C 1
ATOM 2322 O O . SER B 1 57 ? 21.892 -65.671 -52.179 1.00 19.74 61 SER B O 1
ATOM 2325 N N . GLU B 1 58 ? 22.042 -67.597 -51.007 1.00 21.43 62 GLU B N 1
ATOM 2326 C CA . GLU B 1 58 ? 22.325 -68.432 -52.181 1.00 25.72 62 GLU B CA 1
ATOM 2327 C C . GLU B 1 58 ? 21.100 -68.462 -53.158 1.00 21.21 62 GLU B C 1
ATOM 2328 O O . GLU B 1 58 ? 21.316 -68.381 -54.381 1.00 20.48 62 GLU B O 1
ATOM 2334 N N . ALA B 1 59 ? 19.871 -68.507 -52.626 1.00 17.49 63 ALA B N 1
ATOM 2335 C CA . ALA B 1 59 ? 18.700 -68.444 -53.481 1.00 18.00 63 ALA B CA 1
ATOM 2336 C C . ALA B 1 59 ? 18.578 -67.060 -54.106 1.00 19.44 63 ALA B C 1
ATOM 2337 O O . ALA B 1 59 ? 18.187 -66.921 -55.258 1.00 17.12 63 ALA B O 1
ATOM 2339 N N . ILE B 1 60 ? 18.995 -65.999 -53.408 1.00 17.01 64 ILE B N 1
ATOM 2340 C CA . ILE B 1 60 ? 18.997 -64.662 -54.062 1.00 16.46 64 ILE B CA 1
ATOM 2341 C C . ILE B 1 60 ? 20.005 -64.631 -55.233 1.00 18.08 64 ILE B C 1
ATOM 2342 O O . ILE B 1 60 ? 19.757 -64.083 -56.330 1.00 17.80 64 ILE B O 1
ATOM 2347 N N . HIS B 1 61 ? 21.162 -65.218 -55.015 1.00 17.29 65 HIS B N 1
ATOM 2348 C CA . HIS B 1 61 ? 22.157 -65.282 -56.049 1.00 20.20 65 HIS B CA 1
ATOM 2349 C C . HIS B 1 61 ? 21.624 -66.087 -57.246 1.00 18.76 65 HIS B C 1
ATOM 2350 O O . HIS B 1 61 ? 21.806 -65.665 -58.368 1.00 19.47 65 HIS B O 1
ATOM 2357 N N . ASN B 1 62 ? 20.993 -67.217 -57.014 1.00 18.25 66 ASN B N 1
ATOM 2358 C CA . ASN B 1 62 ? 20.435 -67.966 -58.155 1.00 21.65 66 ASN B CA 1
ATOM 2359 C C . ASN B 1 62 ? 19.382 -67.173 -58.909 1.00 20.83 66 ASN B C 1
ATOM 2360 O O . ASN B 1 62 ? 19.255 -67.254 -60.130 1.00 19.38 66 ASN B O 1
ATOM 2365 N N . LEU B 1 63 ? 18.554 -66.457 -58.155 1.00 21.75 67 LEU B N 1
ATOM 2366 C CA . LEU B 1 63 ? 17.553 -65.578 -58.744 1.00 20.07 67 LEU B CA 1
ATOM 2367 C C . LEU B 1 63 ? 18.212 -64.659 -59.716 1.00 17.62 67 LEU B C 1
ATOM 2368 O O . LEU B 1 63 ? 17.735 -64.534 -60.897 1.00 17.20 67 LEU B O 1
ATOM 2373 N N . PHE B 1 64 ? 19.257 -63.977 -59.294 1.00 16.09 68 PHE B N 1
ATOM 2374 C CA . PHE B 1 64 ? 19.881 -63.030 -60.199 1.00 16.93 68 PHE B CA 1
ATOM 2375 C C . PHE B 1 64 ? 20.631 -63.646 -61.404 1.00 18.27 68 PHE B C 1
ATOM 2376 O O . PHE B 1 64 ? 20.746 -63.001 -62.452 1.00 15.67 68 PHE B O 1
ATOM 2384 N N . THR B 1 65 ? 21.106 -64.865 -61.221 1.00 17.95 69 THR B N 1
ATOM 2385 C CA . THR B 1 65 ? 21.692 -65.642 -62.372 1.00 18.29 69 THR B CA 1
ATOM 2386 C C . THR B 1 65 ? 20.570 -65.870 -63.400 1.00 16.63 69 THR B C 1
ATOM 2387 O O . THR B 1 65 ? 20.775 -65.550 -64.588 1.00 19.13 69 THR B O 1
ATOM 2391 N N . GLN B 1 66 ? 19.419 -66.302 -62.932 1.00 18.53 70 GLN B N 1
ATOM 2392 C CA . GLN B 1 66 ? 18.243 -66.481 -63.795 1.00 20.93 70 GLN B CA 1
ATOM 2393 C C . GLN B 1 66 ? 17.845 -65.228 -64.525 1.00 21.34 70 GLN B C 1
ATOM 2394 O O . GLN B 1 66 ? 17.654 -65.200 -65.778 1.00 18.31 70 GLN B O 1
ATOM 2400 N N . LEU B 1 67 ? 17.769 -64.131 -63.794 1.00 19.89 71 LEU B N 1
ATOM 2401 C CA . LEU B 1 67 ? 17.419 -62.848 -64.396 1.00 19.22 71 LEU B CA 1
ATOM 2402 C C . LEU B 1 67 ? 18.444 -62.410 -65.421 1.00 18.67 71 LEU B C 1
ATOM 2403 O O . LEU B 1 67 ? 18.072 -61.856 -66.525 1.00 19.52 71 LEU B O 1
ATOM 2408 N N . ASP B 1 68 ? 19.738 -62.578 -65.129 1.00 16.98 72 ASP B N 1
ATOM 2409 C CA . ASP B 1 68 ? 20.753 -62.199 -66.098 1.00 16.27 72 ASP B CA 1
ATOM 2410 C C . ASP B 1 68 ? 20.600 -63.090 -67.401 1.00 18.48 72 ASP B C 1
ATOM 2411 O O . ASP B 1 68 ? 20.732 -62.573 -68.491 1.00 17.02 72 ASP B O 1
ATOM 2416 N N . LEU B 1 69 ? 20.272 -64.364 -67.230 1.00 17.39 73 LEU B N 1
ATOM 2417 C CA . LEU B 1 69 ? 20.106 -65.259 -68.408 1.00 20.52 73 LEU B CA 1
ATOM 2418 C C . LEU B 1 69 ? 18.923 -64.812 -69.262 1.00 22.75 73 LEU B C 1
ATOM 2419 O O . LEU B 1 69 ? 18.987 -64.894 -70.505 1.00 20.81 73 LEU B O 1
ATOM 2424 N N . GLU B 1 70 ? 17.910 -64.289 -68.609 1.00 21.64 74 GLU B N 1
ATOM 2425 C CA . GLU B 1 70 ? 16.705 -63.800 -69.263 1.00 24.19 74 GLU B CA 1
ATOM 2426 C C . GLU B 1 70 ? 16.804 -62.379 -69.679 1.00 21.96 74 GLU B C 1
ATOM 2427 O O . GLU B 1 70 ? 15.923 -61.917 -70.340 1.00 20.75 74 GLU B O 1
ATOM 2433 N N . LYS B 1 71 ? 17.944 -61.748 -69.441 1.00 22.92 75 LYS B N 1
ATOM 2434 C CA . LYS B 1 71 ? 18.208 -60.348 -69.729 1.00 24.72 75 LYS B CA 1
ATOM 2435 C C . LYS B 1 71 ? 17.088 -59.442 -69.165 1.00 27.07 75 LYS B C 1
ATOM 2436 O O . LYS B 1 71 ? 16.656 -58.496 -69.787 1.00 22.32 75 LYS B O 1
ATOM 2442 N N . LEU B 1 72 ? 16.679 -59.773 -67.962 1.00 23.08 76 LEU B N 1
ATOM 2443 C CA . LEU B 1 72 ? 15.603 -59.067 -67.242 1.00 26.99 76 LEU B CA 1
ATOM 2444 C C . LEU B 1 72 ? 16.231 -58.375 -66.022 1.00 25.63 76 LEU B C 1
ATOM 2445 O O . LEU B 1 72 ? 16.867 -59.043 -65.183 1.00 24.67 76 LEU B O 1
ATOM 2450 N N . SER B 1 73 ? 16.129 -57.063 -65.994 1.00 25.22 77 SER B N 1
ATOM 2451 C CA . SER B 1 73 ? 16.637 -56.240 -64.894 1.00 30.96 77 SER B CA 1
ATOM 2452 C C . SER B 1 73 ? 15.553 -55.209 -64.438 1.00 25.87 77 SER B C 1
ATOM 2453 O O . SER B 1 73 ? 14.956 -54.515 -65.297 1.00 24.30 77 SER B O 1
ATOM 2456 N N . PRO B 1 74 ? 15.243 -55.143 -63.110 1.00 23.53 78 PRO B N 1
ATOM 2457 C CA . PRO B 1 74 ? 14.177 -54.185 -62.787 1.00 20.54 78 PRO B CA 1
ATOM 2458 C C . PRO B 1 74 ? 14.654 -52.776 -62.840 1.00 19.00 78 PRO B C 1
ATOM 2459 O O . PRO B 1 74 ? 15.837 -52.489 -62.549 1.00 19.41 78 PRO B O 1
ATOM 2463 N N . ASP B 1 75 ? 13.705 -51.880 -63.099 1.00 18.83 79 ASP B N 1
ATOM 2464 C CA . ASP B 1 75 ? 13.923 -50.465 -62.960 1.00 20.08 79 ASP B CA 1
ATOM 2465 C C . ASP B 1 75 ? 13.756 -49.926 -61.525 1.00 17.24 79 ASP B C 1
ATOM 2466 O O . ASP B 1 75 ? 14.311 -48.879 -61.193 1.00 18.91 79 ASP B O 1
ATOM 2471 N N . ILE B 1 76 ? 12.924 -50.606 -60.778 1.00 17.35 80 ILE B N 1
ATOM 2472 C CA . ILE B 1 76 ? 12.503 -50.202 -59.457 1.00 16.41 80 ILE B CA 1
ATOM 2473 C C . ILE B 1 76 ? 12.513 -51.396 -58.595 1.00 15.20 80 ILE B C 1
ATOM 2474 O O . ILE B 1 76 ? 12.037 -52.451 -59.034 1.00 15.52 80 ILE B O 1
ATOM 2479 N N . LEU B 1 77 ? 12.912 -51.215 -57.321 1.00 13.23 81 LEU B N 1
ATOM 2480 C CA . LEU B 1 77 ? 12.905 -52.316 -56.299 1.00 13.09 81 LEU B CA 1
ATOM 2481 C C . LEU B 1 77 ? 12.132 -51.840 -55.096 1.00 14.01 81 LEU B C 1
ATOM 2482 O O . LEU B 1 77 ? 12.509 -50.767 -54.569 1.00 14.64 81 LEU B O 1
ATOM 2487 N N . ILE B 1 78 ? 11.093 -52.558 -54.725 1.00 12.81 82 ILE B N 1
ATOM 2488 C CA . ILE B 1 78 ? 10.348 -52.411 -53.495 1.00 13.93 82 ILE B CA 1
ATOM 2489 C C . ILE B 1 78 ? 10.674 -53.517 -52.528 1.00 13.15 82 ILE B C 1
ATOM 2490 O O . ILE B 1 78 ? 10.259 -54.643 -52.740 1.00 15.14 82 ILE B O 1
ATOM 2495 N N . ASN B 1 79 ? 11.401 -53.199 -51.415 1.00 13.32 83 ASN B N 1
ATOM 2496 C CA . ASN B 1 79 ? 11.695 -54.183 -50.396 1.00 13.31 83 ASN B CA 1
ATOM 2497 C C . ASN B 1 79 ? 10.619 -54.201 -49.314 1.00 17.27 83 ASN B C 1
ATOM 2498 O O . ASN B 1 79 ? 10.712 -53.397 -48.363 1.00 15.76 83 ASN B O 1
ATOM 2503 N N . ALA B 1 80 ? 9.614 -55.086 -49.439 1.00 13.92 84 ALA B N 1
ATOM 2504 C CA . ALA B 1 80 ? 8.539 -55.177 -48.527 1.00 15.10 84 ALA B CA 1
ATOM 2505 C C . ALA B 1 80 ? 8.432 -56.449 -47.741 1.00 15.79 84 ALA B C 1
ATOM 2506 O O . ALA B 1 80 ? 7.786 -56.446 -46.701 1.00 16.87 84 ALA B O 1
ATOM 2508 N N . ALA B 1 81 ? 9.031 -57.559 -48.177 1.00 14.56 85 ALA B N 1
ATOM 2509 C CA . ALA B 1 81 ? 9.004 -58.767 -47.389 1.00 14.90 85 ALA B CA 1
ATOM 2510 C C . ALA B 1 81 ? 9.586 -58.506 -45.991 1.00 14.70 85 ALA B C 1
ATOM 2511 O O . ALA B 1 81 ? 10.616 -57.877 -45.873 1.00 15.68 85 ALA B O 1
ATOM 2513 N N . GLY B 1 82 ? 8.921 -59.029 -44.973 1.00 15.81 86 GLY B N 1
ATOM 2514 C CA . GLY B 1 82 ? 9.379 -58.769 -43.632 1.00 15.61 86 GLY B CA 1
ATOM 2515 C C . GLY B 1 82 ? 8.710 -59.727 -42.710 1.00 16.23 86 GLY B C 1
ATOM 2516 O O . GLY B 1 82 ? 7.626 -60.189 -43.017 1.00 15.10 86 GLY B O 1
ATOM 2517 N N . ILE B 1 83 ? 9.343 -59.982 -41.573 1.00 15.65 87 ILE B N 1
ATOM 2518 C CA . ILE B 1 83 ? 8.716 -60.731 -40.508 1.00 16.34 87 ILE B CA 1
ATOM 2519 C C . ILE B 1 83 ? 8.818 -59.959 -39.201 1.00 15.50 87 ILE B C 1
ATOM 2520 O O . ILE B 1 83 ? 9.704 -59.117 -39.037 1.00 14.30 87 ILE B O 1
ATOM 2525 N N . ARG B 1 84 ? 8.034 -60.344 -38.214 1.00 17.20 88 ARG B N 1
ATOM 2526 C CA . ARG B 1 84 ? 8.060 -59.671 -36.925 1.00 17.25 88 ARG B CA 1
ATOM 2527 C C . ARG B 1 84 ? 7.786 -60.687 -35.870 1.00 19.17 88 ARG B C 1
ATOM 2528 O O . ARG B 1 84 ? 6.706 -61.263 -35.839 1.00 19.51 88 ARG B O 1
ATOM 2536 N N . GLU B 1 85 ? 8.718 -60.862 -34.951 1.00 19.34 89 GLU B N 1
ATOM 2537 C CA . GLU B 1 85 ? 8.506 -61.695 -33.782 1.00 17.62 89 GLU B CA 1
ATOM 2538 C C . GLU B 1 85 ? 7.725 -60.930 -32.721 1.00 17.91 89 GLU B C 1
ATOM 2539 O O . GLU B 1 85 ? 7.820 -59.739 -32.668 1.00 16.85 89 GLU B O 1
ATOM 2545 N N . ILE B 1 86 ? 7.024 -61.640 -31.830 1.00 17.50 90 ILE B N 1
ATOM 2546 C CA . ILE B 1 86 ? 6.459 -61.031 -30.625 1.00 21.48 90 ILE B CA 1
ATOM 2547 C C . ILE B 1 86 ? 6.915 -61.984 -29.546 1.00 23.43 90 ILE B C 1
ATOM 2548 O O . ILE B 1 86 ? 6.308 -63.031 -29.323 1.00 21.70 90 ILE B O 1
ATOM 2553 N N . THR B 1 87 ? 8.037 -61.661 -28.961 1.00 21.98 91 THR B N 1
ATOM 2554 C CA . THR B 1 87 ? 8.680 -62.584 -28.041 1.00 24.32 91 THR B CA 1
ATOM 2555 C C . THR B 1 87 ? 9.453 -61.854 -27.007 1.00 21.40 91 TH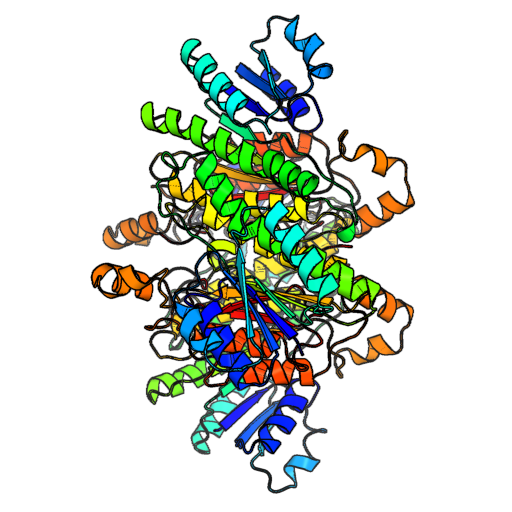R B C 1
ATOM 2556 O O . THR B 1 87 ? 10.239 -60.997 -27.311 1.00 18.26 91 THR B O 1
ATOM 2560 N N . PRO B 1 88 ? 9.144 -62.145 -25.763 1.00 20.83 92 PRO B N 1
ATOM 2561 C CA . PRO B 1 88 ? 9.951 -61.540 -24.694 1.00 21.75 92 PRO B CA 1
ATOM 2562 C C . PRO B 1 88 ? 11.424 -61.833 -24.968 1.00 20.47 92 PRO B C 1
ATOM 2563 O O . PRO B 1 88 ? 11.790 -62.933 -25.449 1.00 20.70 92 PRO B O 1
ATOM 2567 N N . VAL B 1 89 ? 12.251 -60.812 -24.767 1.00 17.87 93 VAL B N 1
ATOM 2568 C CA . VAL B 1 89 ? 13.609 -60.883 -25.221 1.00 19.36 93 VAL B CA 1
ATOM 2569 C C . VAL B 1 89 ? 14.403 -62.044 -24.615 1.00 18.65 93 VAL B C 1
ATOM 2570 O O . VAL B 1 89 ? 15.223 -62.679 -25.310 1.00 15.00 93 VAL B O 1
ATOM 2574 N N . LEU B 1 90 ? 14.166 -62.368 -23.338 1.00 17.86 94 LEU B N 1
ATOM 2575 C CA . LEU B 1 90 ? 14.895 -63.521 -22.785 1.00 20.47 94 LEU B CA 1
ATOM 2576 C C . LEU B 1 90 ? 14.532 -64.823 -23.463 1.00 19.00 94 LEU B C 1
ATOM 2577 O O . LEU B 1 90 ? 15.269 -65.760 -23.356 1.00 22.85 94 LEU B O 1
ATOM 2582 N N . HIS B 1 91 ? 13.432 -64.889 -24.158 1.00 17.54 95 HIS B N 1
ATOM 2583 C CA . HIS B 1 91 ? 13.045 -66.063 -24.931 1.00 21.01 95 HIS B CA 1
ATOM 2584 C C . HIS B 1 91 ? 13.354 -65.971 -26.369 1.00 21.27 95 HIS B C 1
ATOM 2585 O O . HIS B 1 91 ? 12.932 -66.828 -27.086 1.00 18.77 95 HIS B O 1
ATOM 2592 N N . LEU B 1 92 ? 13.987 -64.880 -26.807 1.00 19.56 96 LEU B N 1
ATOM 2593 C CA . LEU B 1 92 ? 14.345 -64.719 -28.191 1.00 17.83 96 LEU B CA 1
ATOM 2594 C C . LEU B 1 92 ? 15.665 -65.433 -28.490 1.00 16.56 96 LEU B C 1
ATOM 2595 O O . LEU B 1 92 ? 16.756 -65.028 -28.044 1.00 15.37 96 LEU B O 1
ATOM 2600 N N . SER B 1 93 ? 15.604 -66.443 -29.343 1.00 18.37 97 SER B N 1
ATOM 2601 C CA . SER B 1 93 ? 16.757 -67.307 -29.571 1.00 17.31 97 SER B CA 1
ATOM 2602 C C . SER B 1 93 ? 17.715 -66.633 -30.546 1.00 18.80 97 SER B C 1
ATOM 2603 O O . SER B 1 93 ? 17.305 -65.695 -31.254 1.00 17.81 97 SER B O 1
ATOM 2606 N N . ASP B 1 94 ? 18.949 -67.144 -30.582 1.00 15.08 98 ASP B N 1
ATOM 2607 C CA . ASP B 1 94 ? 19.955 -66.629 -31.444 1.00 18.68 98 ASP B CA 1
ATOM 2608 C C . ASP B 1 94 ? 19.450 -66.757 -32.886 1.00 19.04 98 ASP B C 1
ATOM 2609 O O . ASP B 1 94 ? 19.519 -65.792 -33.698 1.00 14.43 98 ASP B O 1
ATOM 2614 N N . ASP B 1 95 ? 18.942 -67.949 -33.218 1.00 18.11 99 ASP B N 1
ATOM 2615 C CA . ASP B 1 95 ? 18.505 -68.194 -34.607 1.00 19.25 99 ASP B CA 1
ATOM 2616 C C . ASP B 1 95 ? 17.361 -67.284 -35.053 1.00 18.47 99 ASP B C 1
ATOM 2617 O O . ASP B 1 95 ? 17.259 -66.911 -36.256 1.00 18.37 99 ASP B O 1
ATOM 2622 N N . MET B 1 96 ? 16.391 -67.090 -34.168 1.00 17.47 100 MET B N 1
ATOM 2623 C CA . MET B 1 96 ? 15.300 -66.211 -34.488 1.00 18.69 100 MET B CA 1
ATOM 2624 C C . MET B 1 96 ? 15.718 -64.733 -34.656 1.00 17.39 100 MET B C 1
ATOM 2625 O O . MET B 1 96 ? 15.281 -64.102 -35.626 1.00 16.44 100 MET B O 1
ATOM 2630 N N . PHE B 1 97 ? 16.620 -64.245 -33.823 1.00 15.56 101 PHE B N 1
ATOM 2631 C CA . PHE B 1 97 ? 17.151 -62.885 -33.992 1.00 14.68 101 PHE B CA 1
ATOM 2632 C C . PHE B 1 97 ? 17.804 -62.766 -35.330 1.00 16.31 101 PHE B C 1
ATOM 2633 O O . PHE B 1 97 ? 17.451 -61.859 -36.129 1.00 13.45 101 PHE B O 1
ATOM 2641 N N . LYS B 1 98 ? 18.678 -63.730 -35.631 1.00 13.76 102 LYS B N 1
ATOM 2642 C CA . LYS B 1 98 ? 19.373 -63.709 -36.891 1.00 15.48 102 LYS B CA 1
ATOM 2643 C C . LYS B 1 98 ? 18.481 -63.877 -38.134 1.00 15.47 102 LYS B C 1
ATOM 2644 O O . LYS B 1 98 ? 18.757 -63.239 -39.146 1.00 15.18 102 LYS B O 1
ATOM 2650 N N . LYS B 1 99 ? 17.426 -64.639 -38.011 1.00 15.64 103 LYS B N 1
ATOM 2651 C CA . LYS B 1 99 ? 16.401 -64.831 -39.069 1.00 17.01 103 LYS B CA 1
ATOM 2652 C C . LYS B 1 99 ? 15.669 -63.522 -39.369 1.00 16.17 103 LYS B C 1
ATOM 2653 O O . LYS B 1 99 ? 15.555 -63.124 -40.517 1.00 12.50 103 LYS B O 1
ATOM 2659 N N . VAL B 1 100 ? 15.218 -62.825 -38.349 1.00 14.77 104 VAL B N 1
ATOM 2660 C CA . VAL B 1 100 ? 14.599 -61.566 -38.557 1.00 14.91 104 VAL B CA 1
ATOM 2661 C C . VAL B 1 100 ? 15.550 -60.555 -39.232 1.00 13.49 104 VAL B C 1
ATOM 2662 O O . VAL B 1 100 ? 15.173 -59.795 -40.143 1.00 13.73 104 VAL B O 1
ATOM 2666 N N . ILE B 1 101 ? 16.781 -60.504 -38.763 1.00 12.45 105 ILE B N 1
ATOM 2667 C CA . ILE B 1 101 ? 17.803 -59.699 -39.400 1.00 14.03 105 ILE B CA 1
ATOM 2668 C C . ILE B 1 101 ? 18.006 -60.115 -40.891 1.00 15.16 105 ILE B C 1
ATOM 2669 O O . ILE B 1 101 ? 18.102 -59.234 -41.793 1.00 12.66 105 ILE B O 1
ATOM 2674 N N . ASP B 1 102 ? 18.067 -61.420 -41.151 1.00 14.14 106 ASP B N 1
ATOM 2675 C CA . ASP B 1 102 ? 18.369 -61.872 -42.509 1.00 15.09 106 ASP B CA 1
ATOM 2676 C C . ASP B 1 102 ? 17.216 -61.495 -43.495 1.00 13.68 106 ASP B C 1
ATOM 2677 O O . ASP B 1 102 ? 17.482 -61.126 -44.645 1.00 16.80 106 ASP B O 1
ATOM 2682 N N . VAL B 1 103 ? 15.961 -61.548 -43.049 1.00 15.08 107 VAL B N 1
ATOM 2683 C CA . VAL B 1 103 ? 14.816 -61.217 -43.895 1.00 14.29 107 VAL B CA 1
ATOM 2684 C C . VAL B 1 103 ? 14.695 -59.708 -43.956 1.00 13.06 107 VAL B C 1
ATOM 2685 O O . VAL B 1 103 ? 14.497 -59.163 -45.008 1.00 13.80 107 VAL B O 1
ATOM 2689 N N . ASN B 1 104 ? 14.825 -59.030 -42.814 1.00 13.20 108 ASN B N 1
ATOM 2690 C CA . ASN B 1 104 ? 14.375 -57.615 -42.746 1.00 13.09 108 ASN B CA 1
ATOM 2691 C C . ASN B 1 104 ? 15.424 -56.645 -43.169 1.00 13.31 108 ASN B C 1
ATOM 2692 O O . ASN B 1 104 ? 15.096 -55.556 -43.556 1.00 11.92 108 ASN B O 1
ATOM 2697 N N . LEU B 1 105 ? 16.695 -57.031 -43.045 1.00 12.28 109 LEU B N 1
ATOM 2698 C CA . LEU B 1 105 ? 17.818 -56.217 -43.398 1.00 11.71 109 LEU B CA 1
ATOM 2699 C C . LEU B 1 105 ? 18.720 -56.808 -44.450 1.00 11.48 109 LEU B C 1
ATOM 2700 O O . LEU B 1 105 ? 19.138 -56.094 -45.364 1.00 11.14 109 LEU B O 1
ATOM 2705 N N . VAL B 1 106 ? 19.174 -58.054 -44.270 1.00 11.99 110 VAL B N 1
ATOM 2706 C CA . VAL B 1 106 ? 20.175 -58.555 -45.213 1.00 11.73 110 VAL B CA 1
ATOM 2707 C C . VAL B 1 106 ? 19.581 -58.753 -46.598 1.00 11.22 110 VAL B C 1
ATOM 2708 O O . VAL B 1 106 ? 20.213 -58.430 -47.580 1.00 13.97 110 VAL B O 1
ATOM 2712 N N . ALA B 1 107 ? 18.344 -59.213 -46.676 1.00 11.93 111 ALA B N 1
ATOM 2713 C CA . ALA B 1 107 ? 17.746 -59.368 -48.012 1.00 12.47 111 ALA B CA 1
ATOM 2714 C C . ALA B 1 107 ? 17.559 -58.042 -48.729 1.00 14.07 111 ALA B C 1
ATOM 2715 O O . ALA B 1 107 ? 17.991 -57.916 -49.870 1.00 14.37 111 ALA B O 1
ATOM 2717 N N . PRO B 1 108 ? 17.074 -56.972 -48.031 1.00 13.78 112 PRO B N 1
ATOM 2718 C CA . PRO B 1 108 ? 17.062 -55.692 -48.750 1.00 13.09 112 PRO B CA 1
ATOM 2719 C C . PRO B 1 108 ? 18.417 -55.209 -49.171 1.00 13.31 112 PRO B C 1
ATOM 2720 O O . PRO B 1 108 ? 18.562 -54.607 -50.281 1.00 14.65 112 PRO B O 1
ATOM 2724 N N . PHE B 1 109 ? 19.452 -55.460 -48.347 1.00 12.41 113 PHE B N 1
ATOM 2725 C CA . PHE B 1 109 ? 20.786 -55.101 -48.709 1.00 11.87 113 PHE B CA 1
ATOM 2726 C C . PHE B 1 109 ? 21.227 -55.806 -50.021 1.00 12.28 113 PHE B C 1
ATOM 2727 O O . PHE B 1 109 ? 21.675 -55.155 -50.964 1.00 10.27 113 PHE B O 1
ATOM 2735 N N . ILE B 1 110 ? 21.094 -57.107 -50.032 1.00 11.75 114 ILE B N 1
ATOM 2736 C CA . ILE B 1 110 ? 21.570 -57.897 -51.200 1.00 13.06 114 ILE B CA 1
ATOM 2737 C C . ILE B 1 110 ? 20.738 -57.553 -52.489 1.00 13.02 114 ILE B C 1
ATOM 2738 O O . ILE B 1 110 ? 21.335 -57.267 -53.534 1.00 13.64 114 ILE B O 1
ATOM 2743 N N . LEU B 1 111 ? 19.413 -57.553 -52.397 1.00 13.18 115 LEU B N 1
ATOM 2744 C CA . LEU B 1 111 ? 18.555 -57.146 -53.531 1.00 13.79 115 LEU B CA 1
ATOM 2745 C C . LEU B 1 111 ? 18.955 -55.768 -54.002 1.00 14.39 115 LEU B C 1
ATOM 2746 O O . LEU B 1 111 ? 19.142 -55.518 -55.212 1.00 12.94 115 LEU B O 1
ATOM 2751 N N . SER B 1 112 ? 19.206 -54.846 -53.034 1.00 12.49 116 SER B N 1
ATOM 2752 C CA . SER B 1 112 ? 19.593 -53.494 -53.404 1.00 13.81 116 SER B CA 1
ATOM 2753 C C . SER B 1 112 ? 20.924 -53.424 -54.112 1.00 13.16 116 SER B C 1
ATOM 2754 O O . SER B 1 112 ? 21.079 -52.682 -55.091 1.00 14.33 116 SER B O 1
ATOM 2757 N N . ARG B 1 113 ? 21.924 -54.104 -53.569 1.00 12.99 117 ARG B N 1
ATOM 2758 C CA . ARG B 1 113 ? 23.261 -54.123 -54.180 1.00 14.02 117 ARG B CA 1
ATOM 2759 C C . ARG B 1 113 ? 23.210 -54.681 -55.664 1.00 14.96 117 ARG B C 1
ATOM 2760 O O . ARG B 1 113 ? 23.819 -54.089 -56.576 1.00 15.59 117 ARG B O 1
ATOM 2768 N N . GLU B 1 114 ? 22.413 -55.697 -55.832 1.00 14.51 118 GLU B N 1
ATOM 2769 C CA . GLU B 1 114 ? 22.340 -56.446 -57.133 1.00 16.74 118 GLU B CA 1
ATOM 2770 C C . GLU B 1 114 ? 21.637 -55.558 -58.121 1.00 16.81 118 GLU B C 1
ATOM 2771 O O . GLU B 1 114 ? 22.083 -55.458 -59.256 1.00 16.57 118 GLU B O 1
ATOM 2777 N N . VAL B 1 115 ? 20.510 -54.878 -57.728 1.00 15.69 119 VAL B N 1
ATOM 2778 C CA . VAL B 1 115 ? 19.882 -53.974 -58.739 1.00 15.13 119 VAL B CA 1
ATOM 2779 C C . VAL B 1 115 ? 20.754 -52.843 -59.037 1.00 16.75 119 VAL B C 1
ATOM 2780 O O . VAL B 1 115 ? 20.800 -52.358 -60.212 1.00 17.28 119 VAL B O 1
ATOM 2784 N N . ALA B 1 116 ? 21.424 -52.299 -58.002 1.00 15.22 120 ALA B N 1
ATOM 2785 C CA . ALA B 1 116 ? 22.253 -51.140 -58.201 1.00 14.37 120 ALA B CA 1
ATOM 2786 C C . ALA B 1 116 ? 23.492 -51.419 -59.072 1.00 14.82 120 ALA B C 1
ATOM 2787 O O . ALA B 1 116 ? 23.936 -50.582 -59.816 1.00 15.31 120 ALA B O 1
ATOM 2789 N N . LYS B 1 117 ? 24.049 -52.594 -58.930 1.00 15.98 121 LYS B N 1
ATOM 2790 C CA . LYS B 1 117 ? 25.156 -53.025 -59.787 1.00 17.29 121 LYS B CA 1
ATOM 2791 C C . LYS B 1 117 ? 24.742 -52.926 -61.282 1.00 17.09 121 LYS B C 1
ATOM 2792 O O . LYS B 1 117 ? 25.501 -52.354 -62.097 1.00 19.79 121 LYS B O 1
ATOM 2798 N N . ARG B 1 118 ? 23.552 -53.428 -61.579 1.00 17.06 122 ARG B N 1
ATOM 2799 C CA . ARG B 1 118 ? 23.015 -53.508 -62.977 1.00 18.90 122 ARG B CA 1
ATOM 2800 C C . ARG B 1 118 ? 22.669 -52.142 -63.471 1.00 21.16 122 ARG B C 1
ATOM 2801 O O . ARG B 1 118 ? 23.051 -51.766 -64.606 1.00 19.39 122 ARG B O 1
ATOM 2809 N N . TRP B 1 119 ? 22.111 -51.291 -62.575 1.00 18.71 123 TRP B N 1
ATOM 2810 C CA . TRP B 1 119 ? 21.934 -49.861 -62.902 1.00 19.09 123 TRP B CA 1
ATOM 2811 C C . TRP B 1 119 ? 23.218 -49.096 -63.202 1.00 18.84 123 TRP B C 1
ATOM 2812 O O . TRP B 1 119 ? 23.311 -48.285 -64.182 1.00 18.29 123 TRP B O 1
ATOM 2823 N N . CYS B 1 120 ? 24.225 -49.240 -62.356 1.00 18.07 124 CYS B N 1
ATOM 2824 C CA . CYS B 1 120 ? 25.485 -48.560 -62.596 1.00 19.88 124 CYS B CA 1
ATOM 2825 C C . CYS B 1 120 ? 26.146 -49.013 -63.921 1.00 24.44 124 CYS B C 1
ATOM 2826 O O . CYS B 1 120 ? 26.707 -48.199 -64.610 1.00 25.14 124 CYS B O 1
ATOM 2829 N N . GLU B 1 121 ? 26.128 -50.316 -64.192 1.00 26.86 125 GLU B N 1
ATOM 2830 C CA . GLU B 1 121 ? 26.752 -50.850 -65.447 1.00 30.16 125 GLU B CA 1
ATOM 2831 C C . GLU B 1 121 ? 25.974 -50.423 -66.698 1.00 29.43 125 GLU B C 1
ATOM 2832 O O . GLU B 1 121 ? 26.580 -50.065 -67.681 1.00 31.24 125 GLU B O 1
ATOM 2838 N N . SER B 1 122 ? 24.653 -50.401 -66.627 1.00 25.65 126 SER B N 1
ATOM 2839 C CA . SER B 1 122 ? 23.805 -49.887 -67.726 1.00 29.94 126 SER B CA 1
ATOM 2840 C C . SER B 1 122 ? 23.662 -48.385 -67.777 1.00 34.83 126 SER B C 1
ATOM 2841 O O . SER B 1 122 ? 23.072 -47.882 -68.698 1.00 28.48 126 SER B O 1
ATOM 2844 N N . LYS B 1 123 ? 24.113 -47.653 -66.763 1.00 35.21 127 LYS B N 1
ATOM 2845 C CA . LYS B 1 123 ? 23.881 -46.206 -66.704 1.00 41.23 127 LYS B CA 1
ATOM 2846 C C . LYS B 1 123 ? 22.423 -45.841 -66.732 1.00 39.66 127 LYS B C 1
ATOM 2847 O O . LYS B 1 123 ? 22.037 -44.990 -67.471 1.00 47.24 127 LYS B O 1
ATOM 2853 N N . ILE B 1 124 ? 21.629 -46.541 -65.943 1.00 34.08 128 ILE B N 1
ATOM 2854 C CA . ILE B 1 124 ? 20.194 -46.384 -65.773 1.00 36.83 128 ILE B CA 1
ATOM 2855 C C . ILE B 1 124 ? 19.965 -45.766 -64.391 1.00 32.92 128 ILE B C 1
ATOM 2856 O O . ILE B 1 124 ? 20.660 -46.112 -63.420 1.00 26.98 128 ILE B O 1
ATOM 2861 N N . LYS B 1 125 ? 19.003 -44.865 -64.331 1.00 29.23 129 LYS B N 1
ATOM 2862 C CA . LYS B 1 125 ? 18.536 -44.172 -63.134 1.00 31.62 129 LYS B CA 1
ATOM 2863 C C . LYS B 1 125 ? 17.492 -44.889 -62.223 1.00 38.34 129 LYS B C 1
ATOM 2864 O O . LYS B 1 125 ? 16.293 -44.511 -62.148 1.00 46.85 129 LYS B O 1
ATOM 2870 N N . GLY B 1 126 ? 17.922 -45.788 -61.427 1.00 24.21 130 GLY B N 1
ATOM 2871 C CA . GLY B 1 126 ? 17.050 -46.642 -60.642 1.00 18.82 130 GLY B CA 1
ATOM 2872 C C . GLY B 1 126 ? 16.451 -46.045 -59.400 1.00 16.24 130 GLY B C 1
ATOM 2873 O O . GLY B 1 126 ? 16.814 -44.950 -59.018 1.00 16.08 130 GLY B O 1
ATOM 2874 N N . CYS B 1 127 ? 15.513 -46.755 -58.834 1.00 14.41 131 CYS B N 1
ATOM 2875 C CA . CYS B 1 127 ? 14.816 -46.250 -57.660 1.00 16.55 131 CYS B CA 1
ATOM 2876 C C . CYS B 1 127 ? 14.616 -47.439 -56.741 1.00 15.07 131 CYS B C 1
ATOM 2877 O O . CYS B 1 127 ? 14.069 -48.465 -57.168 1.00 13.73 131 CYS B O 1
ATOM 2880 N N . ILE B 1 128 ? 14.908 -47.258 -55.415 1.00 13.54 132 ILE B N 1
ATOM 2881 C CA . ILE B 1 128 ? 14.642 -48.325 -54.417 1.00 13.29 132 ILE B CA 1
ATOM 2882 C C . ILE B 1 128 ? 13.759 -47.716 -53.319 1.00 13.28 132 ILE B C 1
ATOM 2883 O O . ILE B 1 128 ? 14.003 -46.549 -52.897 1.00 12.35 132 ILE B O 1
ATOM 2888 N N . VAL B 1 129 ? 12.722 -48.407 -52.938 1.00 13.74 133 VAL B N 1
ATOM 2889 C CA . VAL B 1 129 ? 11.913 -48.076 -51.748 1.00 13.55 133 VAL B CA 1
ATOM 2890 C C . VAL B 1 129 ? 11.974 -49.227 -50.733 1.00 13.96 133 VAL B C 1
ATOM 2891 O O . VAL B 1 129 ? 11.522 -50.323 -51.020 1.00 13.73 133 VAL B O 1
ATOM 2895 N N . ASN B 1 130 ? 12.461 -48.902 -49.503 1.00 11.36 134 ASN B N 1
ATOM 2896 C CA . ASN B 1 130 ? 12.516 -49.823 -48.434 1.00 12.85 134 ASN B CA 1
ATOM 2897 C C . ASN B 1 130 ? 11.398 -49.666 -47.495 1.00 12.36 134 ASN B C 1
ATOM 2898 O O . ASN B 1 130 ? 11.147 -48.558 -47.088 1.00 11.53 134 ASN B O 1
ATOM 2903 N N . ILE B 1 131 ? 10.662 -50.719 -47.168 1.00 12.75 135 ILE B N 1
ATOM 2904 C CA . ILE B 1 131 ? 9.571 -50.567 -46.179 1.00 13.88 135 ILE B CA 1
ATOM 2905 C C . ILE B 1 131 ? 10.151 -50.865 -44.807 1.00 13.45 135 ILE B C 1
ATOM 2906 O O . ILE B 1 131 ? 10.424 -52.043 -44.471 1.00 12.24 135 ILE B O 1
ATOM 2911 N N . ALA B 1 132 ? 10.422 -49.793 -44.043 1.00 13.47 136 ALA B N 1
ATOM 2912 C CA . ALA B 1 132 ? 10.944 -49.887 -42.730 1.00 13.52 136 ALA B CA 1
ATOM 2913 C C . ALA B 1 132 ? 9.750 -49.979 -41.769 1.00 14.60 136 ALA B C 1
ATOM 2914 O O . ALA B 1 132 ? 8.942 -50.885 -41.891 1.00 13.51 136 ALA B O 1
ATOM 2916 N N . SER B 1 133 ? 9.624 -49.072 -40.809 1.00 13.52 137 SER B N 1
ATOM 2917 C CA . SER B 1 133 ? 8.583 -49.142 -39.835 1.00 13.17 137 SER B CA 1
ATOM 2918 C C . SER B 1 133 ? 8.820 -47.963 -38.871 1.00 14.00 137 SER B C 1
ATOM 2919 O O . SER B 1 133 ? 9.961 -47.538 -38.667 1.00 10.90 137 SER B O 1
ATOM 2922 N N . VAL B 1 134 ? 7.767 -47.503 -38.181 1.00 14.56 138 VAL B N 1
ATOM 2923 C CA . VAL B 1 134 ? 8.021 -46.692 -37.016 1.00 14.89 138 VAL B CA 1
ATOM 2924 C C . VAL B 1 134 ? 8.901 -47.339 -35.907 1.00 13.72 138 VAL B C 1
ATOM 2925 O O . VAL B 1 134 ? 9.555 -46.621 -35.127 1.00 13.65 138 VAL B O 1
ATOM 2929 N N . SER B 1 135 ? 8.944 -48.655 -35.866 1.00 14.62 139 SER B N 1
ATOM 2930 C CA . SER B 1 135 ? 9.936 -49.385 -35.065 1.00 15.59 139 SER B CA 1
ATOM 2931 C C . SER B 1 135 ? 11.383 -49.234 -35.534 1.00 13.38 139 SER B C 1
ATOM 2932 O O . SER B 1 135 ? 12.271 -49.747 -34.877 1.00 13.48 139 SER B O 1
ATOM 2935 N N . GLY B 1 136 ? 11.586 -48.478 -36.641 1.00 12.28 140 GLY B N 1
ATOM 2936 C CA . GLY B 1 136 ? 12.882 -48.040 -37.024 1.00 13.25 140 GLY B CA 1
ATOM 2937 C C . GLY B 1 136 ? 13.302 -46.737 -36.406 1.00 14.17 140 GLY B C 1
ATOM 2938 O O . GLY B 1 136 ? 14.468 -46.334 -36.603 1.00 13.11 140 GLY B O 1
ATOM 2939 N N . LEU B 1 137 ? 12.347 -46.088 -35.686 1.00 13.34 141 LEU B N 1
ATOM 2940 C CA . LEU B 1 137 ? 12.600 -44.820 -35.043 1.00 15.61 141 LEU B CA 1
ATOM 2941 C C . LEU B 1 137 ? 12.406 -44.849 -33.534 1.00 14.28 141 LEU B C 1
ATOM 2942 O O . LEU B 1 137 ? 12.845 -43.981 -32.871 1.00 13.62 141 LEU B O 1
ATOM 2947 N N . MET B 1 138 ? 11.694 -45.833 -33.036 1.00 15.02 142 MET B N 1
ATOM 2948 C CA . MET B 1 138 ? 11.534 -45.988 -31.613 1.00 17.81 142 MET B CA 1
ATOM 2949 C C . MET B 1 138 ? 11.394 -47.465 -31.271 1.00 16.60 142 MET B C 1
ATOM 2950 O O . MET B 1 138 ? 11.109 -48.275 -32.140 1.00 16.35 142 MET B O 1
ATOM 2955 N N . ALA B 1 139 ? 11.442 -47.762 -29.975 1.00 14.02 143 ALA B N 1
ATOM 2956 C CA . ALA B 1 139 ? 11.268 -49.101 -29.518 1.00 15.25 143 ALA B CA 1
ATOM 2957 C C . ALA B 1 139 ? 9.856 -49.541 -29.172 1.00 16.87 143 ALA B C 1
ATOM 2958 O O . ALA B 1 139 ? 8.968 -48.736 -28.967 1.00 15.42 143 ALA B O 1
ATOM 2960 N N . LYS B 1 140 ? 9.685 -50.857 -29.111 1.00 16.11 144 LYS B N 1
ATOM 2961 C CA . LYS B 1 140 ? 8.447 -51.485 -28.722 1.00 16.51 144 LYS B CA 1
ATOM 2962 C C . LYS B 1 140 ? 8.803 -52.755 -27.953 1.00 18.12 144 LYS B C 1
ATOM 2963 O O . LYS B 1 140 ? 9.877 -53.288 -28.129 1.00 16.70 144 LYS B O 1
ATOM 2969 N N . PRO B 1 141 ? 7.916 -53.203 -27.061 1.00 20.02 145 PRO B N 1
ATOM 2970 C CA . PRO B 1 141 ? 8.350 -54.362 -26.270 1.00 19.49 145 PRO B CA 1
ATOM 2971 C C . PRO B 1 141 ? 8.308 -55.611 -27.099 1.00 16.59 145 PRO B C 1
ATOM 2972 O O . PRO B 1 141 ? 7.589 -55.686 -28.061 1.00 18.72 145 PRO B O 1
ATOM 2976 N N . GLU B 1 142 ? 9.018 -56.623 -26.659 1.00 17.60 146 GLU B N 1
ATOM 2977 C CA . GLU B 1 142 ? 9.001 -57.979 -27.219 1.00 18.79 146 GLU B CA 1
ATOM 2978 C C . GLU B 1 142 ? 9.417 -58.023 -28.697 1.00 18.43 146 GLU B C 1
ATOM 2979 O O . GLU B 1 142 ? 9.025 -58.898 -29.428 1.00 16.87 146 GLU B O 1
ATOM 2985 N N . ARG B 1 143 ? 10.198 -57.037 -29.124 1.00 18.04 147 ARG B N 1
ATOM 2986 C CA . ARG B 1 143 ? 10.489 -56.861 -30.515 1.00 17.52 147 ARG B CA 1
ATOM 2987 C C . ARG B 1 143 ? 11.960 -56.467 -30.709 1.00 16.36 147 ARG B C 1
ATOM 2988 O O . ARG B 1 143 ? 12.287 -55.528 -31.429 1.00 15.35 147 ARG B O 1
ATOM 2996 N N . ALA B 1 144 ? 12.851 -57.089 -29.963 1.00 14.22 148 ALA B N 1
ATOM 2997 C CA . ALA B 1 144 ? 14.253 -56.698 -30.048 1.00 15.05 148 ALA B CA 1
ATOM 2998 C C . ALA B 1 144 ? 14.848 -56.833 -31.500 1.00 14.77 148 ALA B C 1
ATOM 2999 O O . ALA B 1 144 ? 15.513 -55.950 -31.982 1.00 13.60 148 ALA B O 1
ATOM 3001 N N . ALA B 1 145 ? 14.599 -57.932 -32.167 1.00 14.61 149 ALA B N 1
ATOM 3002 C CA . ALA B 1 145 ? 15.149 -58.161 -33.499 1.00 14.48 149 ALA B CA 1
ATOM 3003 C C . ALA B 1 145 ? 14.461 -57.267 -34.496 1.00 12.96 149 ALA B C 1
ATOM 3004 O O . ALA B 1 145 ? 15.097 -56.729 -35.418 1.00 11.91 149 ALA B O 1
ATOM 3006 N N . TYR B 1 146 ? 13.142 -57.155 -34.327 1.00 12.60 150 TYR B N 1
ATOM 3007 C CA . TYR B 1 146 ? 12.351 -56.377 -35.219 1.00 13.43 150 TYR B CA 1
ATOM 3008 C C . TYR B 1 146 ? 12.813 -54.899 -35.195 1.00 11.49 150 TYR B C 1
ATOM 3009 O O . TYR B 1 146 ? 13.094 -54.351 -36.235 1.00 11.89 150 TYR B O 1
ATOM 3018 N N . VAL B 1 147 ? 12.846 -54.290 -34.008 1.00 11.92 151 VAL B N 1
ATOM 3019 C CA . VAL B 1 147 ? 13.308 -52.930 -33.791 1.00 11.65 151 VAL B CA 1
ATOM 3020 C C . VAL B 1 147 ? 14.733 -52.718 -34.314 1.00 11.89 151 VAL B C 1
ATOM 3021 O O . VAL B 1 147 ? 15.013 -51.734 -35.023 1.00 12.41 151 VAL B O 1
ATOM 3025 N N . ALA B 1 148 ? 15.625 -53.649 -34.018 1.00 12.69 152 ALA B N 1
ATOM 3026 C CA . ALA B 1 148 ? 17.022 -53.561 -34.496 1.00 12.76 152 ALA B CA 1
ATOM 3027 C C . ALA B 1 148 ? 17.079 -53.586 -36.056 1.00 11.63 152 ALA B C 1
ATOM 3028 O O . ALA B 1 148 ? 17.760 -52.751 -36.642 1.00 12.08 152 ALA B O 1
ATOM 3030 N N . SER B 1 149 ? 16.277 -54.458 -36.641 1.00 11.20 153 SER B N 1
ATOM 3031 C CA . SER B 1 149 ? 16.276 -54.677 -38.093 1.00 11.86 153 SER B CA 1
ATOM 3032 C C . SER B 1 149 ? 15.730 -53.462 -38.796 1.00 11.77 153 SER B C 1
ATOM 3033 O O . SER B 1 149 ? 16.253 -53.065 -39.844 1.00 11.92 153 SER B O 1
ATOM 3036 N N . LYS B 1 150 ? 14.702 -52.802 -38.201 1.00 11.86 154 LYS B N 1
ATOM 3037 C CA . LYS B 1 150 ? 14.038 -51.657 -38.818 1.00 11.17 154 LYS B CA 1
ATOM 3038 C C . LYS B 1 150 ? 14.839 -50.385 -38.664 1.00 11.68 154 LYS B C 1
ATOM 3039 O O . LYS B 1 150 ? 14.922 -49.597 -39.575 1.00 10.90 154 LYS B O 1
ATOM 3045 N N . HIS B 1 151 ? 15.555 -50.240 -37.538 1.00 11.72 155 HIS B N 1
ATOM 3046 C CA . HIS B 1 151 ? 16.531 -49.169 -37.359 1.00 11.14 155 HIS B CA 1
ATOM 3047 C C . HIS B 1 151 ? 17.696 -49.346 -38.400 1.00 11.21 155 HIS B C 1
ATOM 3048 O O . HIS B 1 151 ? 18.093 -48.423 -39.036 1.00 10.28 155 HIS B O 1
ATOM 3055 N N . ALA B 1 152 ? 18.143 -50.575 -38.562 1.00 10.94 156 ALA B N 1
ATOM 3056 C CA . ALA B 1 152 ? 19.193 -50.886 -39.489 1.00 10.52 156 ALA B CA 1
ATOM 3057 C C . ALA B 1 152 ? 18.808 -50.472 -40.921 1.00 10.58 156 ALA B C 1
ATOM 3058 O O . ALA B 1 152 ? 19.572 -49.899 -41.660 1.00 10.20 156 ALA B O 1
ATOM 3060 N N . LEU B 1 153 ? 17.597 -50.811 -41.283 1.00 11.08 157 LEU B N 1
ATOM 3061 C CA . LEU B 1 153 ? 17.108 -50.524 -42.614 1.00 11.67 157 LEU B CA 1
ATOM 3062 C C . LEU B 1 153 ? 16.980 -49.046 -42.929 1.00 12.99 157 LEU B C 1
ATOM 3063 O O . LEU B 1 153 ? 17.273 -48.579 -44.017 1.00 10.56 157 LEU B O 1
ATOM 3068 N N . ILE B 1 154 ? 16.597 -48.284 -41.936 1.00 12.38 158 ILE B N 1
ATOM 3069 C CA . ILE B 1 154 ? 16.641 -46.830 -42.127 1.00 12.64 158 ILE B CA 1
ATOM 3070 C C . ILE B 1 154 ? 18.034 -46.306 -42.374 1.00 12.22 158 ILE B C 1
ATOM 3071 O O . ILE B 1 154 ? 18.244 -45.456 -43.251 1.00 12.14 158 ILE B O 1
ATOM 3076 N N . GLY B 1 155 ? 19.029 -46.784 -41.604 1.00 11.15 159 GLY B N 1
ATOM 3077 C CA . GLY B 1 155 ? 20.412 -46.336 -41.862 1.00 11.61 159 GLY B CA 1
ATOM 3078 C C . GLY B 1 155 ? 20.948 -46.834 -43.217 1.00 10.34 159 GLY B C 1
ATOM 3079 O O . GLY B 1 155 ? 21.622 -46.070 -43.905 1.00 11.71 159 GLY B O 1
ATOM 3080 N N . LEU B 1 156 ? 20.583 -48.066 -43.577 1.00 10.86 160 LEU B N 1
ATOM 3081 C CA . LEU B 1 156 ? 20.988 -48.632 -44.862 1.00 11.31 160 LEU B CA 1
ATOM 3082 C C . LEU B 1 156 ? 20.455 -47.741 -46.008 1.00 11.69 160 LEU B C 1
ATOM 3083 O O . LEU B 1 156 ? 21.118 -47.512 -46.998 1.00 12.34 160 LEU B O 1
ATOM 3088 N N . THR B 1 157 ? 19.213 -47.277 -45.859 1.00 12.16 161 THR B N 1
ATOM 3089 C CA . THR B 1 157 ? 18.595 -46.404 -46.866 1.00 10.99 161 THR B CA 1
ATOM 3090 C C . THR B 1 157 ? 19.395 -45.152 -47.044 1.00 11.31 161 THR B C 1
ATOM 3091 O O . THR B 1 157 ? 19.664 -44.725 -48.166 1.00 10.82 161 THR B O 1
ATOM 3095 N N . LYS B 1 158 ? 19.759 -44.482 -45.944 1.00 11.74 162 LYS B N 1
ATOM 3096 C CA . LYS B 1 158 ? 20.531 -43.292 -46.022 1.00 11.95 162 LYS B CA 1
ATOM 3097 C C . LYS B 1 158 ? 21.882 -43.578 -46.707 1.00 11.94 162 LYS B C 1
ATOM 3098 O O . LYS B 1 158 ? 22.377 -42.800 -47.519 1.00 11.59 162 LYS B O 1
ATOM 3104 N N . GLN B 1 159 ? 22.505 -44.628 -46.268 1.00 11.48 163 GLN B N 1
ATOM 3105 C CA . GLN B 1 159 ? 23.869 -44.998 -46.749 1.00 12.50 163 GLN B CA 1
ATOM 3106 C C . GLN B 1 159 ? 23.899 -45.226 -48.271 1.00 12.02 163 GLN B C 1
ATOM 3107 O O . GLN B 1 159 ? 24.751 -44.689 -49.001 1.00 12.84 163 GLN B O 1
ATOM 3113 N N . MET B 1 160 ? 22.982 -46.064 -48.719 1.00 13.56 164 MET B N 1
ATOM 3114 C CA . MET B 1 160 ? 22.881 -46.384 -50.149 1.00 13.13 164 MET B CA 1
ATOM 3115 C C . MET B 1 160 ? 22.425 -45.178 -50.982 1.00 13.99 164 MET B C 1
ATOM 3116 O O . MET B 1 160 ? 22.910 -45.026 -52.141 1.00 13.17 164 MET B O 1
ATOM 3121 N N . ALA B 1 161 ? 21.588 -44.290 -50.406 1.00 11.50 165 ALA B N 1
ATOM 3122 C CA . ALA B 1 161 ? 21.317 -43.009 -51.071 1.00 13.16 165 ALA B CA 1
ATOM 3123 C C . ALA B 1 161 ? 22.549 -42.196 -51.311 1.00 13.70 165 ALA B C 1
ATOM 3124 O O . ALA B 1 161 ? 22.789 -41.604 -52.403 1.00 15.00 165 ALA B O 1
ATOM 3126 N N . MET B 1 162 ? 23.391 -42.187 -50.337 1.00 12.36 166 MET B N 1
ATOM 3127 C CA . MET B 1 162 ? 24.662 -41.510 -50.453 1.00 13.56 166 MET B CA 1
ATOM 3128 C C . MET B 1 162 ? 25.586 -42.193 -51.439 1.00 14.12 166 MET B C 1
ATOM 3129 O O . MET B 1 162 ? 26.221 -41.521 -52.272 1.00 13.91 166 MET B O 1
ATOM 3134 N N . GLU B 1 163 ? 25.644 -43.486 -51.352 1.00 13.38 167 GLU B N 1
ATOM 3135 C CA . GLU B 1 163 ? 26.617 -44.283 -52.115 1.00 15.00 167 GLU B CA 1
ATOM 3136 C C . GLU B 1 163 ? 26.284 -44.116 -53.610 1.00 17.49 167 GLU B C 1
ATOM 3137 O O . GLU B 1 163 ? 27.177 -44.041 -54.420 1.00 16.16 167 GLU B O 1
ATOM 3143 N N . PHE B 1 164 ? 25.019 -44.171 -53.949 1.00 14.95 168 PHE B N 1
ATOM 3144 C CA . PHE B 1 164 ? 24.602 -44.207 -55.393 1.00 16.69 168 PHE B CA 1
ATOM 3145 C C . PHE B 1 164 ? 24.026 -42.882 -55.947 1.00 18.75 168 PHE B C 1
ATOM 3146 O O . PHE B 1 164 ? 23.591 -42.840 -57.100 1.00 16.13 168 PHE B O 1
ATOM 3154 N N . GLY B 1 165 ? 24.179 -41.793 -55.175 1.00 18.37 169 GLY B N 1
ATOM 3155 C CA . GLY B 1 165 ? 23.618 -40.525 -55.527 1.00 18.57 169 GLY B CA 1
ATOM 3156 C C . GLY B 1 165 ? 24.159 -39.931 -56.824 1.00 21.79 169 GLY B C 1
ATOM 3157 O O . GLY B 1 165 ? 23.394 -39.485 -57.667 1.00 18.63 169 GLY B O 1
ATOM 3158 N N . LYS B 1 166 ? 25.473 -40.034 -57.020 1.00 20.84 170 LYS B N 1
ATOM 3159 C CA . LYS B 1 166 ? 26.084 -39.521 -58.230 1.00 25.84 170 LYS B CA 1
ATOM 3160 C C . LYS B 1 166 ? 25.687 -40.325 -59.441 1.00 21.20 170 LYS B C 1
ATOM 3161 O O . LYS B 1 166 ? 25.752 -39.810 -60.490 1.00 18.90 170 LYS B O 1
ATOM 3167 N N . GLN B 1 167 ? 25.213 -41.564 -59.294 1.00 17.71 171 GLN B N 1
ATOM 3168 C CA . GLN B 1 167 ? 24.704 -42.384 -60.380 1.00 19.77 171 GLN B CA 1
ATOM 3169 C C . GLN B 1 167 ? 23.217 -42.166 -60.596 1.00 22.15 171 GLN B C 1
ATOM 3170 O O . GLN B 1 167 ? 22.569 -42.906 -61.328 1.00 20.54 171 GLN B O 1
ATOM 3176 N N . ASN B 1 168 ? 22.611 -41.185 -59.898 1.00 23.69 172 ASN B N 1
ATOM 3177 C CA . ASN B 1 168 ? 21.147 -40.959 -60.023 1.00 21.60 172 ASN B CA 1
ATOM 3178 C C . ASN B 1 168 ? 20.291 -42.132 -59.680 1.00 19.77 172 ASN B C 1
ATOM 3179 O O . ASN B 1 168 ? 19.191 -42.400 -60.273 1.00 20.24 172 ASN B O 1
ATOM 3184 N N . ILE B 1 169 ? 20.739 -42.880 -58.666 1.00 16.08 173 ILE B N 1
ATOM 3185 C CA . ILE B 1 169 ? 19.885 -43.955 -58.124 1.00 14.94 173 ILE B CA 1
ATOM 3186 C C . ILE B 1 169 ? 19.318 -43.466 -56.812 1.00 16.24 173 ILE B C 1
ATOM 3187 O O . ILE B 1 169 ? 20.107 -43.092 -55.941 1.00 17.95 173 ILE B O 1
ATOM 3192 N N . ARG B 1 170 ? 17.999 -43.342 -56.703 1.00 14.96 174 ARG B N 1
ATOM 3193 C CA . ARG B 1 170 ? 17.375 -42.781 -55.497 1.00 14.03 174 ARG B CA 1
ATOM 3194 C C . ARG B 1 170 ? 17.026 -43.920 -54.572 1.00 13.16 174 ARG B C 1
ATOM 3195 O O . ARG B 1 170 ? 16.538 -44.962 -55.024 1.00 12.71 174 ARG B O 1
ATOM 3203 N N . VAL B 1 171 ? 17.194 -43.715 -53.247 1.00 10.06 175 VAL B N 1
ATOM 3204 C CA . VAL B 1 171 ? 16.894 -44.783 -52.312 1.00 10.23 175 VAL B CA 1
ATOM 3205 C C . VAL B 1 171 ? 16.195 -44.121 -51.106 1.00 10.81 175 VAL B C 1
ATOM 3206 O O . VAL B 1 171 ? 16.770 -43.200 -50.523 1.00 10.59 175 VAL B O 1
ATOM 3210 N N . ASN B 1 172 ? 14.966 -44.531 -50.851 1.00 11.29 176 ASN B N 1
ATOM 3211 C CA . ASN B 1 172 ? 14.130 -43.940 -49.775 1.00 12.89 176 ASN B CA 1
ATOM 3212 C C . ASN B 1 172 ? 13.459 -45.037 -48.981 1.00 12.48 176 ASN B C 1
ATOM 3213 O O . ASN B 1 172 ? 13.375 -46.178 -49.449 1.00 14.61 176 ASN B O 1
ATOM 3218 N N . SER B 1 173 ? 12.967 -44.712 -47.795 1.00 11.61 177 SER B N 1
ATOM 3219 C CA . SER B 1 173 ? 12.241 -45.627 -47.005 1.00 12.31 177 SER B CA 1
ATOM 3220 C C . SER B 1 173 ? 10.861 -45.069 -46.654 1.00 12.95 177 SER B C 1
ATOM 3221 O O . SER B 1 173 ? 10.674 -43.827 -46.663 1.00 13.21 177 SER B O 1
ATOM 3224 N N . ILE B 1 174 ? 9.952 -45.985 -46.316 1.00 12.35 178 ILE B N 1
ATOM 3225 C CA . ILE B 1 174 ? 8.660 -45.624 -45.756 1.00 13.18 178 ILE B CA 1
ATOM 3226 C C . ILE B 1 174 ? 8.528 -46.302 -44.433 1.00 14.02 178 ILE B C 1
ATOM 3227 O O . ILE B 1 174 ? 8.915 -47.473 -44.276 1.00 14.50 178 ILE B O 1
ATOM 3232 N N . SER B 1 175 ? 8.078 -45.562 -43.429 1.00 13.04 179 SER B N 1
ATOM 3233 C CA . SER B 1 175 ? 7.923 -46.103 -42.059 1.00 11.81 179 SER B CA 1
ATOM 3234 C C . SER B 1 175 ? 6.425 -46.145 -41.750 1.00 14.28 179 SER B C 1
ATOM 3235 O O . SER B 1 175 ? 5.823 -45.141 -41.336 1.00 14.57 179 SER B O 1
ATOM 3238 N N . PRO B 1 176 ? 5.812 -47.297 -41.937 1.00 13.82 180 PRO B N 1
ATOM 3239 C CA . PRO B 1 176 ? 4.400 -47.310 -41.618 1.00 13.53 180 PRO B CA 1
ATOM 3240 C C . PRO B 1 176 ? 4.146 -47.373 -40.126 1.00 13.99 180 PRO B C 1
ATOM 3241 O O . PRO B 1 176 ? 4.914 -47.971 -39.409 1.00 14.10 180 PRO B O 1
ATOM 3245 N N . GLY B 1 177 ? 2.985 -46.835 -39.710 1.00 15.26 181 GLY B N 1
ATOM 3246 C CA . GLY B 1 177 ? 2.365 -47.110 -38.440 1.00 14.24 181 GLY B CA 1
ATOM 3247 C C . GLY B 1 177 ? 1.485 -48.374 -38.609 1.00 17.77 181 GLY B C 1
ATOM 3248 O O . GLY B 1 177 ? 1.759 -49.232 -39.474 1.00 15.35 181 GLY B O 1
ATOM 3249 N N . VAL B 1 178 ? 0.367 -48.465 -37.864 1.00 17.36 182 VAL B N 1
ATOM 3250 C CA . VAL B 1 178 ? -0.442 -49.657 -37.916 1.00 17.60 182 VAL B CA 1
ATOM 3251 C C . VAL B 1 178 ? -1.196 -49.742 -39.214 1.00 18.97 182 VAL B C 1
ATOM 3252 O O . VAL B 1 178 ? -2.017 -48.880 -39.544 1.00 19.02 182 VAL B O 1
ATOM 3256 N N . ILE B 1 179 ? -0.920 -50.779 -39.981 1.00 16.37 183 ILE B N 1
ATOM 3257 C CA . ILE B 1 179 ? -1.589 -51.032 -41.285 1.00 16.18 183 ILE B CA 1
ATOM 3258 C C . ILE B 1 179 ? -2.284 -52.379 -41.172 1.00 18.57 183 ILE B C 1
ATOM 3259 O O . ILE B 1 179 ? -1.688 -53.409 -40.754 1.00 18.64 183 ILE B O 1
ATOM 3264 N N . ARG B 1 180 ? -3.570 -52.397 -41.540 1.00 20.99 184 ARG B N 1
ATOM 3265 C CA . ARG B 1 180 ? -4.300 -53.672 -41.404 1.00 22.24 184 ARG B CA 1
ATOM 3266 C C . ARG B 1 180 ? -3.894 -54.579 -42.551 1.00 18.65 184 ARG B C 1
ATOM 3267 O O . ARG B 1 180 ? -4.136 -54.261 -43.694 1.00 19.38 184 ARG B O 1
ATOM 3275 N N . THR B 1 181 ? -3.242 -55.699 -42.212 1.00 19.47 185 THR B N 1
ATOM 3276 C CA . THR B 1 181 ? -2.766 -56.675 -43.180 1.00 19.05 185 THR B CA 1
ATOM 3277 C C . THR B 1 181 ? -2.833 -58.016 -42.414 1.00 19.70 185 THR B C 1
ATOM 3278 O O . THR B 1 181 ? -3.098 -58.053 -41.224 1.00 21.48 185 THR B O 1
ATOM 3282 N N . GLU B 1 182 ? -2.454 -59.082 -43.089 1.00 22.54 186 GLU B N 1
ATOM 3283 C CA . GLU B 1 182 ? -2.339 -60.410 -42.514 1.00 24.64 186 GLU B CA 1
ATOM 3284 C C . GLU B 1 182 ? -1.332 -60.388 -41.352 1.00 24.99 186 GLU B C 1
ATOM 3285 O O . GLU B 1 182 ? -1.447 -61.157 -40.428 1.00 22.64 186 GLU B O 1
ATOM 3291 N N . LEU B 1 183 ? -0.338 -59.479 -41.352 1.00 22.76 187 LEU B N 1
ATOM 3292 C CA . LEU B 1 183 ? 0.585 -59.405 -40.230 1.00 21.51 187 LEU B CA 1
ATOM 3293 C C . LEU B 1 183 ? -0.125 -59.005 -38.933 1.00 22.79 187 LEU B C 1
ATOM 3294 O O . LEU B 1 183 ? 0.202 -59.481 -37.852 1.00 24.40 187 LEU B O 1
ATOM 3299 N N . THR B 1 184 ? -1.027 -58.046 -39.049 1.00 22.09 188 THR B N 1
ATOM 3300 C CA . THR B 1 184 ? -1.657 -57.464 -37.881 1.00 23.67 188 THR B CA 1
ATOM 3301 C C . THR B 1 184 ? -3.124 -57.841 -37.660 1.00 25.09 188 THR B C 1
ATOM 3302 O O . THR B 1 184 ? -3.740 -57.321 -36.689 1.00 23.32 188 THR B O 1
ATOM 3306 N N . GLU B 1 185 ? -3.681 -58.656 -38.565 1.00 26.07 189 GLU B N 1
ATOM 3307 C CA . GLU B 1 185 ? -5.087 -58.971 -38.580 1.00 28.93 189 GLU B CA 1
ATOM 3308 C C . GLU B 1 185 ? -5.622 -59.426 -37.241 1.00 28.43 189 GLU B C 1
ATOM 3309 O O . GLU B 1 185 ? -6.698 -59.000 -36.863 1.00 34.00 189 GLU B O 1
ATOM 3315 N N . GLU B 1 186 ? -4.857 -60.210 -36.507 1.00 29.58 190 GLU B N 1
ATOM 3316 C CA . GLU B 1 186 ? -5.205 -60.711 -35.186 1.00 36.44 190 GLU B CA 1
ATOM 3317 C C . GLU B 1 186 ? -5.534 -59.598 -34.173 1.00 40.61 190 GLU B C 1
ATOM 3318 O O . GLU B 1 186 ? -6.284 -59.832 -33.240 1.00 35.43 190 GLU B O 1
ATOM 3324 N N . TYR B 1 187 ? -5.017 -58.379 -34.353 1.00 32.42 191 TYR B N 1
ATOM 3325 C CA . TYR B 1 187 ? -5.302 -57.325 -33.396 1.00 29.62 191 TYR B CA 1
ATOM 3326 C C . TYR B 1 187 ? -6.760 -56.851 -33.464 1.00 31.67 191 TYR B C 1
ATOM 3327 O O . TYR B 1 187 ? -7.289 -56.347 -32.476 1.00 32.53 191 TYR B O 1
ATOM 3336 N N . PHE B 1 188 ? -7.356 -56.955 -34.644 1.00 32.53 192 PHE B N 1
ATOM 3337 C CA . PHE B 1 188 ? -8.512 -56.206 -34.984 1.00 35.27 192 PHE B CA 1
ATOM 3338 C C . PHE B 1 188 ? -9.807 -56.723 -34.360 1.00 40.89 192 PHE B C 1
ATOM 3339 O O . PHE B 1 188 ? -10.766 -55.947 -34.299 1.00 46.69 192 PHE B O 1
ATOM 3347 N N . SER B 1 189 ? -9.789 -57.940 -33.822 1.00 39.57 193 SER B N 1
ATOM 3348 C CA . SER B 1 189 ? -10.951 -58.470 -33.120 1.00 45.54 193 SER B CA 1
ATOM 3349 C C . SER B 1 189 ? -10.695 -58.411 -31.604 1.00 47.35 193 SER B C 1
ATOM 3350 O O . SER B 1 189 ? -11.434 -59.001 -30.831 1.00 49.90 193 SER B O 1
ATOM 3353 N N . ASN B 1 190 ? -9.665 -57.688 -31.177 1.00 37.07 194 ASN B N 1
ATOM 3354 C CA . ASN B 1 190 ? -9.408 -57.482 -29.766 1.00 39.63 194 ASN B CA 1
ATOM 3355 C C . ASN B 1 190 ? -9.676 -56.025 -29.401 1.00 45.59 194 ASN B C 1
ATOM 3356 O O . ASN B 1 190 ? -8.894 -55.117 -29.754 1.00 36.93 194 ASN B O 1
ATOM 3361 N N . LYS B 1 191 ? -10.766 -55.797 -28.672 1.00 40.12 195 LYS B N 1
ATOM 3362 C CA . LYS B 1 191 ? -11.236 -54.437 -28.369 1.00 48.24 195 LYS B CA 1
ATOM 3363 C C . LYS B 1 191 ? -10.288 -53.693 -27.464 1.00 41.04 195 LYS B C 1
ATOM 3364 O O . LYS B 1 191 ? -10.039 -52.516 -27.661 1.00 42.24 195 LYS B O 1
ATOM 3370 N N . ALA B 1 192 ? -9.790 -54.394 -26.461 1.00 44.93 196 ALA B N 1
ATOM 3371 C CA . ALA B 1 192 ? -8.819 -53.836 -25.529 1.00 46.63 196 ALA B CA 1
ATOM 3372 C C . ALA B 1 192 ? -7.591 -53.303 -26.303 1.00 47.30 196 ALA B C 1
ATOM 3373 O O . ALA B 1 192 ? -7.124 -52.195 -26.083 1.00 41.85 196 ALA B O 1
ATOM 3375 N N . LEU B 1 193 ? -7.102 -54.136 -27.216 1.00 39.56 197 LEU B N 1
ATOM 3376 C CA . LEU B 1 193 ? -5.924 -53.832 -27.986 1.00 40.18 197 LEU B CA 1
ATOM 3377 C C . LEU B 1 193 ? -6.196 -52.667 -28.981 1.00 32.85 197 LEU B C 1
ATOM 3378 O O . LEU B 1 193 ? -5.495 -51.675 -28.967 1.00 32.61 197 LEU B O 1
ATOM 3383 N N . MET B 1 194 ? -7.258 -52.752 -29.753 1.00 32.47 198 MET B N 1
ATOM 3384 C CA . MET B 1 194 ? -7.655 -51.634 -30.638 1.00 34.95 198 MET B CA 1
ATOM 3385 C C . MET B 1 194 ? -7.759 -50.294 -29.911 1.00 34.28 198 MET B C 1
ATOM 3386 O O . MET B 1 194 ? -7.242 -49.262 -30.367 1.00 31.49 198 MET B O 1
ATOM 3391 N N . SER B 1 195 ? -8.302 -50.311 -28.722 1.00 33.78 199 SER B N 1
ATOM 3392 C CA . SER B 1 195 ? -8.426 -49.055 -28.004 1.00 37.46 199 SER B CA 1
ATOM 3393 C C . SER B 1 195 ? -7.040 -48.530 -27.559 1.00 34.87 199 SER B C 1
ATOM 3394 O O . SER B 1 195 ? -6.768 -47.316 -27.595 1.00 33.29 199 SER B O 1
ATOM 3397 N N . MET B 1 196 ? -6.194 -49.437 -27.129 1.00 34.02 200 MET B N 1
ATOM 3398 C CA . MET B 1 196 ? -4.810 -49.077 -26.821 1.00 41.28 200 MET B CA 1
ATOM 3399 C C . MET B 1 196 ? -4.019 -48.524 -28.083 1.00 34.86 200 MET B C 1
ATOM 3400 O O . MET B 1 196 ? -3.408 -47.469 -28.022 1.00 33.49 200 MET B O 1
ATOM 3405 N N . ILE B 1 197 ? -4.169 -49.172 -29.228 1.00 30.24 201 ILE B N 1
ATOM 3406 C CA . ILE B 1 197 ? -3.535 -48.718 -30.452 1.00 30.83 201 ILE B CA 1
ATOM 3407 C C . ILE B 1 197 ? -4.024 -47.302 -30.740 1.00 29.56 201 ILE B C 1
ATOM 3408 O O . ILE B 1 197 ? -3.207 -46.389 -30.993 1.00 25.58 201 ILE B O 1
ATOM 3413 N N . LYS B 1 198 ? -5.343 -47.084 -30.730 1.00 29.12 202 LYS B N 1
ATOM 3414 C CA . LYS B 1 198 ? -5.865 -45.721 -31.015 1.00 33.44 202 LYS B CA 1
ATOM 3415 C C . LYS B 1 198 ? -5.357 -44.685 -29.989 1.00 29.48 202 LYS B C 1
ATOM 3416 O O . LYS B 1 198 ? -5.066 -43.565 -30.367 1.00 28.46 202 LYS B O 1
ATOM 3422 N N . SER B 1 199 ? -5.197 -45.052 -28.728 1.00 29.09 203 SER B N 1
ATOM 3423 C CA . SER B 1 199 ? -4.714 -44.068 -27.725 1.00 35.16 203 SER B CA 1
ATOM 3424 C C . SER B 1 199 ? -3.239 -43.727 -27.953 1.00 34.80 203 SER B C 1
ATOM 3425 O O . SER B 1 199 ? -2.781 -42.702 -27.470 1.00 36.18 203 SER B O 1
ATOM 3428 N N . ASN B 1 200 ? -2.503 -44.621 -28.609 1.00 30.53 204 ASN B N 1
ATOM 3429 C CA . ASN B 1 200 ? -1.082 -44.423 -28.846 1.00 32.95 204 ASN B CA 1
ATOM 3430 C C . ASN B 1 200 ? -0.800 -43.617 -30.135 1.00 30.73 204 ASN B C 1
ATOM 3431 O O . ASN B 1 200 ? 0.368 -43.537 -30.568 1.00 26.23 204 ASN B O 1
ATOM 3436 N N . GLN B 1 201 ? -1.844 -43.057 -30.770 1.00 26.67 205 GLN B N 1
ATOM 3437 C CA . GLN B 1 201 ? -1.639 -42.250 -31.966 1.00 24.62 205 GLN B CA 1
ATOM 3438 C C . GLN B 1 201 ? -2.624 -41.087 -32.022 1.00 25.54 205 GLN B C 1
ATOM 3439 O O . GLN B 1 201 ? -3.334 -40.868 -31.083 1.00 24.74 205 GLN B O 1
ATOM 3445 N N . SER B 1 202 ? -2.605 -40.306 -33.081 1.00 23.27 206 SER B N 1
ATOM 3446 C CA . SER B 1 202 ? -3.367 -39.084 -33.109 1.00 24.44 206 SER B CA 1
ATOM 3447 C C . SER B 1 202 ? -4.723 -39.340 -33.791 1.00 24.82 20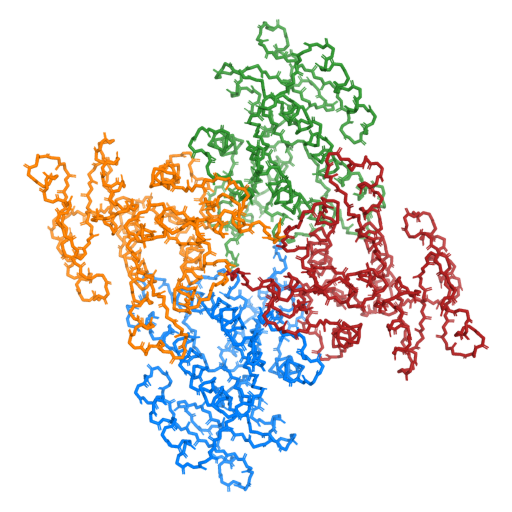6 SER B C 1
ATOM 3448 O O . SER B 1 202 ? -5.753 -38.756 -33.369 1.00 21.84 206 SER B O 1
ATOM 3451 N N . LEU B 1 203 ? -4.720 -40.092 -34.890 1.00 20.10 207 LEU B N 1
ATOM 3452 C CA . LEU B 1 203 ? -5.954 -40.303 -35.656 1.00 21.68 207 LEU B CA 1
ATOM 3453 C C . LEU B 1 203 ? -6.664 -41.552 -35.150 1.00 25.74 207 LEU B C 1
ATOM 3454 O O . LEU B 1 203 ? -6.061 -42.601 -34.896 1.00 23.17 207 LEU B O 1
ATOM 3459 N N . ASP B 1 204 ? -7.970 -41.480 -35.201 1.00 26.83 208 ASP B N 1
ATOM 3460 C CA . ASP B 1 204 ? -8.800 -42.524 -34.705 1.00 33.02 208 ASP B CA 1
ATOM 3461 C C . ASP B 1 204 ? -9.157 -43.594 -35.754 1.00 32.82 208 ASP B C 1
ATOM 3462 O O . ASP B 1 204 ? -10.319 -43.829 -36.056 1.00 32.56 208 ASP B O 1
ATOM 3467 N N . THR B 1 205 ? -8.153 -44.177 -36.368 1.00 27.69 209 THR B N 1
ATOM 3468 C CA . THR B 1 205 ? -8.312 -45.096 -37.497 1.00 29.84 209 THR B CA 1
ATOM 3469 C C . THR B 1 205 ? -7.008 -45.881 -37.580 1.00 23.26 209 THR B C 1
ATOM 3470 O O . THR B 1 205 ? -6.124 -45.749 -36.768 1.00 25.33 209 THR B O 1
ATOM 3474 N N . TRP B 1 206 ? -6.944 -46.697 -38.609 1.00 23.11 210 TRP B N 1
ATOM 3475 C CA . TRP B 1 206 ? -5.752 -47.411 -38.933 1.00 25.74 210 TRP B CA 1
ATOM 3476 C C . TRP B 1 206 ? -5.484 -47.260 -40.388 1.00 23.64 210 TRP B C 1
ATOM 3477 O O . TRP B 1 206 ? -6.325 -46.774 -41.166 1.00 22.64 210 TRP B O 1
ATOM 3488 N N . GLY B 1 207 ? -4.278 -47.631 -40.804 1.00 18.98 211 GLY B N 1
ATOM 3489 C CA . GLY B 1 207 ? -3.987 -47.556 -42.185 1.00 17.58 211 GLY B CA 1
ATOM 3490 C C . GLY B 1 207 ? -4.389 -48.811 -42.916 1.00 18.70 211 GLY B C 1
ATOM 3491 O O . GLY B 1 207 ? -4.597 -49.842 -42.319 1.00 19.79 211 GLY B O 1
ATOM 3492 N N . LEU B 1 208 ? -4.457 -48.685 -44.232 1.00 20.29 212 LEU B N 1
ATOM 3493 C CA . LEU B 1 208 ? -4.616 -49.805 -45.135 1.00 22.77 212 LEU B CA 1
ATOM 3494 C C . LEU B 1 208 ? -3.460 -49.904 -46.088 1.00 20.76 212 LEU B C 1
ATOM 3495 O O . LEU B 1 208 ? -2.755 -48.915 -46.285 1.00 20.46 212 LEU B O 1
ATOM 3500 N N . PRO B 1 209 ? -3.336 -51.059 -46.776 1.00 22.86 213 PRO B N 1
ATOM 3501 C CA . PRO B 1 209 ? -2.283 -51.247 -47.751 1.00 22.30 213 PRO B CA 1
ATOM 3502 C C . PRO B 1 209 ? -2.196 -50.091 -48.769 1.00 24.08 213 PRO B C 1
ATOM 3503 O O . PRO B 1 209 ? -1.092 -49.616 -49.118 1.00 17.19 213 PRO B O 1
ATOM 3507 N N . GLN B 1 210 ? -3.370 -49.610 -49.208 1.00 20.36 214 GLN B N 1
ATOM 3508 C CA . GLN B 1 210 ? -3.390 -48.570 -50.212 1.00 23.54 214 GLN B CA 1
ATOM 3509 C C . GLN B 1 210 ? -2.676 -47.289 -49.700 1.00 18.87 214 GLN B C 1
ATOM 3510 O O . GLN B 1 210 ? -2.097 -46.568 -50.493 1.00 19.94 214 GLN B O 1
ATOM 3516 N N . ASP B 1 211 ? -2.722 -47.030 -48.398 1.00 18.23 215 ASP B N 1
ATOM 3517 C CA . ASP B 1 211 ? -1.998 -45.828 -47.871 1.00 19.24 215 ASP B CA 1
ATOM 3518 C C . ASP B 1 211 ? -0.486 -45.910 -48.160 1.00 20.12 215 ASP B C 1
ATOM 3519 O O . ASP B 1 211 ? 0.188 -44.882 -48.410 1.00 21.44 215 ASP B O 1
ATOM 3524 N N . ILE B 1 212 ? 0.039 -47.133 -48.176 1.00 17.09 216 ILE B N 1
ATOM 3525 C CA . ILE B 1 212 ? 1.469 -47.323 -48.356 1.00 16.29 216 ILE B CA 1
ATOM 3526 C C . ILE B 1 212 ? 1.688 -47.389 -49.843 1.00 16.76 216 ILE B C 1
ATOM 3527 O O . ILE B 1 212 ? 2.628 -46.815 -50.342 1.00 16.16 216 ILE B O 1
ATOM 3532 N N . VAL B 1 213 ? 0.766 -48.026 -50.604 1.00 17.09 217 VAL B N 1
ATOM 3533 C CA . VAL B 1 213 ? 0.946 -48.085 -52.048 1.00 17.02 217 VAL B CA 1
ATOM 3534 C C . VAL B 1 213 ? 1.022 -46.657 -52.679 1.00 17.10 217 VAL B C 1
ATOM 3535 O O . VAL B 1 213 ? 1.867 -46.409 -53.536 1.00 20.02 217 VAL B O 1
ATOM 3539 N N . SER B 1 214 ? 0.157 -45.735 -52.260 1.00 17.29 218 SER B N 1
ATOM 3540 C CA . SER B 1 214 ? 0.124 -44.343 -52.750 1.00 17.97 218 SER B CA 1
ATOM 3541 C C . SER B 1 214 ? 1.420 -43.639 -52.432 1.00 16.83 218 SER B C 1
ATOM 3542 O O . SER B 1 214 ? 1.926 -42.884 -53.223 1.00 16.33 218 SER B O 1
ATOM 3545 N N . CYS B 1 215 ? 2.018 -43.953 -51.281 1.00 15.41 219 CYS B N 1
ATOM 3546 C CA . CYS B 1 215 ? 3.335 -43.336 -50.942 1.00 15.40 219 CYS B CA 1
ATOM 3547 C C . CYS B 1 215 ? 4.439 -43.856 -51.846 1.00 14.11 219 CYS B C 1
ATOM 3548 O O . CYS B 1 215 ? 5.253 -43.124 -52.397 1.00 14.36 219 CYS B O 1
ATOM 3551 N N . ILE B 1 216 ? 4.374 -45.152 -52.127 1.00 16.64 220 ILE B N 1
ATOM 3552 C CA . ILE B 1 216 ? 5.302 -45.780 -53.057 1.00 16.08 220 ILE B CA 1
ATOM 3553 C C . ILE B 1 216 ? 5.164 -45.201 -54.445 1.00 17.11 220 ILE B C 1
ATOM 3554 O O . ILE B 1 216 ? 6.168 -44.802 -55.097 1.00 18.52 220 ILE B O 1
ATOM 3559 N N . GLU B 1 217 ? 3.920 -45.055 -54.900 1.00 18.94 221 GLU B N 1
ATOM 3560 C CA . GLU B 1 217 ? 3.679 -44.384 -56.162 1.00 17.79 221 GLU B CA 1
ATOM 3561 C C . GLU B 1 217 ? 4.302 -42.976 -56.277 1.00 17.75 221 GLU B C 1
ATOM 3562 O O . GLU B 1 217 ? 4.896 -42.597 -57.296 1.00 17.44 221 GLU B O 1
ATOM 3568 N N . TYR B 1 218 ? 4.155 -42.162 -55.245 1.00 18.08 222 TYR B N 1
ATOM 3569 C CA . TYR B 1 218 ? 4.795 -40.860 -55.240 1.00 17.86 222 TYR B CA 1
ATOM 3570 C C . TYR B 1 218 ? 6.333 -40.981 -55.320 1.00 16.88 222 TYR B C 1
ATOM 3571 O O . TYR B 1 218 ? 7.029 -40.307 -56.136 1.00 15.45 222 TYR B O 1
ATOM 3580 N N . LEU B 1 219 ? 6.877 -41.859 -54.455 1.00 17.27 223 LEU B N 1
ATOM 3581 C CA . LEU B 1 219 ? 8.364 -41.960 -54.354 1.00 16.72 223 LEU B CA 1
ATOM 3582 C C . LEU B 1 219 ? 9.019 -42.483 -55.614 1.00 19.92 223 LEU B C 1
ATOM 3583 O O . LEU B 1 219 ? 10.179 -42.169 -55.870 1.00 21.09 223 LEU B O 1
ATOM 3588 N N . ILE B 1 220 ? 8.286 -43.265 -56.396 1.00 20.05 224 ILE B N 1
ATOM 3589 C CA . ILE B 1 220 ? 8.880 -43.738 -57.671 1.00 22.24 224 ILE B CA 1
ATOM 3590 C C . ILE B 1 220 ? 8.553 -42.808 -58.858 1.00 23.24 224 ILE B C 1
ATOM 3591 O O . ILE B 1 220 ? 9.016 -43.071 -59.943 1.00 20.37 224 ILE B O 1
ATOM 3596 N N . SER B 1 221 ? 7.784 -41.745 -58.666 1.00 22.91 225 SER B N 1
ATOM 3597 C CA . SER B 1 221 ? 7.366 -40.847 -59.760 1.00 22.70 225 SER B CA 1
ATOM 3598 C C . SER B 1 221 ? 8.404 -39.866 -60.102 1.00 21.51 225 SER B C 1
ATOM 3599 O O . SER B 1 221 ? 9.374 -39.629 -59.349 1.00 19.02 225 SER B O 1
ATOM 3602 N N . ASP B 1 222 ? 8.205 -39.190 -61.230 1.00 21.59 226 ASP B N 1
ATOM 3603 C CA . ASP B 1 222 ? 9.103 -38.147 -61.642 1.00 21.51 226 ASP B CA 1
ATOM 3604 C C . ASP B 1 222 ? 9.027 -36.975 -60.714 1.00 21.44 226 ASP B C 1
ATOM 3605 O O . ASP B 1 222 ? 9.946 -36.205 -60.651 1.00 21.48 226 ASP B O 1
ATOM 3610 N N . GLN B 1 223 ? 7.932 -36.836 -59.994 1.00 21.37 227 GLN B N 1
ATOM 3611 C CA . GLN B 1 223 ? 7.802 -35.779 -59.001 1.00 22.73 227 GLN B CA 1
ATOM 3612 C C . GLN B 1 223 ? 8.711 -35.986 -57.781 1.00 21.54 227 GLN B C 1
ATOM 3613 O O . GLN B 1 223 ? 8.864 -35.072 -56.992 1.00 20.44 227 GLN B O 1
ATOM 3619 N N . ALA B 1 224 ? 9.252 -37.179 -57.640 1.00 18.05 228 ALA B N 1
ATOM 3620 C CA . ALA B 1 224 ? 10.228 -37.488 -56.563 1.00 18.41 228 ALA B CA 1
ATOM 3621 C C . ALA B 1 224 ? 11.667 -37.419 -56.983 1.00 17.56 228 ALA B C 1
ATOM 3622 O O . ALA B 1 224 ? 12.560 -37.951 -56.258 1.00 17.55 228 ALA B O 1
ATOM 3624 N N . ARG B 1 225 ? 11.936 -36.742 -58.120 1.00 17.75 229 ARG B N 1
ATOM 3625 C CA . ARG B 1 225 ? 13.289 -36.537 -58.652 1.00 19.41 229 ARG B CA 1
ATOM 3626 C C . ARG B 1 225 ? 14.312 -36.021 -57.657 1.00 16.43 229 ARG B C 1
ATOM 3627 O O . ARG B 1 225 ? 15.487 -36.349 -57.807 1.00 16.52 229 ARG B O 1
ATOM 3635 N N . PHE B 1 226 ? 13.916 -35.183 -56.709 1.00 16.90 230 PHE B N 1
ATOM 3636 C CA . PHE B 1 226 ? 14.880 -34.606 -55.744 1.00 15.26 230 PHE B CA 1
ATOM 3637 C C . PHE B 1 226 ? 14.786 -35.308 -54.379 1.00 14.66 230 PHE B C 1
ATOM 3638 O O . PHE B 1 226 ? 15.356 -34.849 -53.450 1.00 14.31 230 PHE B O 1
ATOM 3646 N N . ILE B 1 227 ? 14.120 -36.432 -54.298 1.00 14.20 231 ILE B N 1
ATOM 3647 C CA . ILE B 1 227 ? 13.962 -37.138 -53.047 1.00 13.90 231 ILE B CA 1
ATOM 3648 C C . ILE B 1 227 ? 14.908 -38.382 -53.010 1.00 13.74 231 ILE B C 1
ATOM 3649 O O . ILE B 1 227 ? 14.703 -39.382 -53.724 1.00 13.95 231 ILE B O 1
ATOM 3654 N N . THR B 1 228 ? 15.882 -38.324 -52.105 1.00 13.39 232 THR B N 1
ATOM 3655 C CA . THR B 1 228 ? 16.698 -39.477 -51.802 1.00 11.73 232 THR B CA 1
ATOM 3656 C C . THR B 1 228 ? 17.219 -39.415 -50.375 1.00 11.46 232 THR B C 1
ATOM 3657 O O . THR B 1 228 ? 17.482 -38.322 -49.879 1.00 10.98 232 THR B O 1
ATOM 3661 N N . GLY B 1 229 ? 17.292 -40.597 -49.750 1.00 12.95 233 GLY B N 1
ATOM 3662 C CA . GLY B 1 229 ? 17.792 -40.737 -48.366 1.00 13.46 233 GLY B CA 1
ATOM 3663 C C . GLY B 1 229 ? 16.680 -40.386 -47.344 1.00 14.05 233 GLY B C 1
ATOM 3664 O O . GLY B 1 229 ? 16.977 -40.238 -46.180 1.00 15.25 233 GLY B O 1
ATOM 3665 N N . SER B 1 230 ? 15.438 -40.252 -47.791 1.00 12.74 234 SER B N 1
ATOM 3666 C CA . SER B 1 230 ? 14.351 -39.780 -46.925 1.00 14.60 234 SER B CA 1
ATOM 3667 C C . SER B 1 230 ? 13.550 -40.994 -46.437 1.00 13.56 234 SER B C 1
ATOM 3668 O O . SER B 1 230 ? 13.494 -42.046 -47.080 1.00 14.16 234 SER B O 1
ATOM 3671 N N . ASN B 1 231 ? 12.932 -40.788 -45.276 1.00 12.75 235 ASN B N 1
ATOM 3672 C CA . ASN B 1 231 ? 12.096 -41.719 -44.595 1.00 12.94 235 ASN B CA 1
ATOM 3673 C C . ASN B 1 231 ? 10.747 -41.040 -44.422 1.00 14.57 235 ASN B C 1
ATOM 3674 O O . ASN B 1 231 ? 10.610 -40.042 -43.665 1.00 14.14 235 ASN B O 1
ATOM 3679 N N . PHE B 1 232 ? 9.770 -41.560 -45.150 1.00 12.68 236 PHE B N 1
ATOM 3680 C CA . PHE B 1 232 ? 8.377 -41.053 -45.133 1.00 14.28 236 PHE B CA 1
ATOM 3681 C C . PHE B 1 232 ? 7.512 -41.864 -44.149 1.00 13.47 236 PHE B C 1
ATOM 3682 O O . PHE B 1 232 ? 7.318 -43.063 -44.325 1.00 13.87 236 PHE B O 1
ATOM 3690 N N . VAL B 1 233 ? 7.080 -41.216 -43.065 1.00 13.12 237 VAL B N 1
ATOM 3691 C CA . VAL B 1 233 ? 6.331 -41.802 -41.981 1.00 13.52 237 VAL B CA 1
ATOM 3692 C C . VAL B 1 233 ? 4.844 -41.703 -42.362 1.00 13.83 237 VAL B C 1
ATOM 3693 O O . VAL B 1 233 ? 4.370 -40.647 -42.681 1.00 15.15 237 VAL B O 1
ATOM 3697 N N . ILE B 1 234 ? 4.133 -42.827 -42.290 1.00 13.98 238 ILE B N 1
ATOM 3698 C CA . ILE B 1 234 ? 2.708 -42.893 -42.634 1.00 15.55 238 ILE B CA 1
ATOM 3699 C C . ILE B 1 234 ? 2.104 -43.679 -41.471 1.00 15.21 238 ILE B C 1
ATOM 3700 O O . ILE B 1 234 ? 1.918 -44.906 -41.537 1.00 14.76 238 ILE B O 1
ATOM 3705 N N . ASP B 1 235 ? 1.793 -42.964 -40.414 1.00 15.04 239 ASP B N 1
ATOM 3706 C CA . ASP B 1 235 ? 1.484 -43.578 -39.129 1.00 15.02 239 ASP B CA 1
ATOM 3707 C C . ASP B 1 235 ? 0.352 -43.043 -38.243 1.00 13.58 239 ASP B C 1
ATOM 3708 O O . ASP B 1 235 ? 0.325 -43.419 -37.041 1.00 13.45 239 ASP B O 1
ATOM 3713 N N . GLY B 1 236 ? -0.483 -42.149 -38.761 1.00 15.06 240 GLY B N 1
ATOM 3714 C CA . GLY B 1 236 ? -1.564 -41.610 -37.949 1.00 16.96 240 GLY B CA 1
ATOM 3715 C C . GLY B 1 236 ? -1.171 -40.923 -36.700 1.00 17.59 240 GLY B C 1
ATOM 3716 O O . GLY B 1 236 ? -1.964 -40.842 -35.730 1.00 18.58 240 GLY B O 1
ATOM 3717 N N . GLY B 1 237 ? 0.040 -40.406 -36.694 1.00 17.19 241 GLY B N 1
ATOM 3718 C CA . GLY B 1 237 ? 0.605 -39.763 -35.528 1.00 17.32 241 GLY B CA 1
ATOM 3719 C C . GLY B 1 237 ? 1.183 -40.597 -34.447 1.00 16.84 241 GLY B C 1
ATOM 3720 O O . GLY B 1 237 ? 1.504 -40.071 -33.357 1.00 18.86 241 GLY B O 1
ATOM 3721 N N . GLN B 1 238 ? 1.428 -41.864 -34.720 1.00 15.79 242 GLN B N 1
ATOM 3722 C CA . GLN B 1 238 ? 1.919 -42.764 -33.689 1.00 16.16 242 GLN B CA 1
ATOM 3723 C C . GLN B 1 238 ? 3.252 -42.273 -33.084 1.00 17.31 242 GLN B C 1
ATOM 3724 O O . GLN B 1 238 ? 3.497 -42.455 -31.887 1.00 19.86 242 GLN B O 1
ATOM 3730 N N . THR B 1 239 ? 4.112 -41.704 -33.940 1.00 15.87 243 THR B N 1
ATOM 3731 C CA . THR B 1 239 ? 5.447 -41.219 -33.504 1.00 17.35 243 THR B CA 1
ATOM 3732 C C . THR B 1 239 ? 5.465 -39.812 -32.991 1.00 16.62 243 THR B C 1
ATOM 3733 O O . THR B 1 239 ? 6.517 -39.321 -32.615 1.00 20.32 243 THR B O 1
ATOM 3737 N N . ALA B 1 240 ? 4.343 -39.120 -32.930 1.00 18.63 244 ALA B N 1
ATOM 3738 C CA . ALA B 1 240 ? 4.442 -37.679 -32.626 1.00 19.29 244 ALA B CA 1
ATOM 3739 C C . ALA B 1 240 ? 4.888 -37.397 -31.214 1.00 18.25 244 ALA B C 1
ATOM 3740 O O . ALA B 1 240 ? 5.621 -36.458 -30.978 1.00 19.74 244 ALA B O 1
ATOM 3742 N N . GLY B 1 241 ? 4.538 -38.252 -30.271 1.00 18.04 245 GLY B N 1
ATOM 3743 C CA . GLY B 1 241 ? 4.937 -38.046 -28.897 1.00 18.83 245 GLY B CA 1
ATOM 3744 C C . GLY B 1 241 ? 4.119 -38.861 -27.964 1.00 20.57 245 GLY B C 1
ATOM 3745 O O . GLY B 1 241 ? 3.642 -39.900 -28.377 1.00 20.86 245 GLY B O 1
ATOM 3746 N N . LYS B 1 242 ? 3.953 -38.394 -26.725 1.00 20.38 246 LYS B N 1
ATOM 3747 C CA . LYS B 1 242 ? 3.196 -39.177 -25.714 1.00 23.66 246 LYS B CA 1
ATOM 3748 C C . LYS B 1 242 ? 1.996 -38.369 -25.176 1.00 27.59 246 LYS B C 1
ATOM 3749 O O . LYS B 1 242 ? 2.169 -37.179 -24.862 1.00 23.05 246 LYS B O 1
ATOM 3755 N N . ASN B 1 243 ? 0.859 -39.070 -25.079 1.00 32.82 247 ASN B N 1
ATOM 3756 C CA . ASN B 1 243 ? -0.484 -38.632 -24.574 1.00 45.30 247 ASN B CA 1
ATOM 3757 C C . ASN B 1 243 ? -1.177 -37.731 -25.581 1.00 45.70 247 ASN B C 1
ATOM 3758 O O . ASN B 1 243 ? -2.362 -37.467 -25.444 1.00 56.41 247 ASN B O 1
ATOM 3763 N N . LYS C 1 1 ? -12.933 -25.937 -52.572 1.00 36.00 5 LYS C N 1
ATOM 3764 C CA . LYS C 1 1 ? -11.952 -25.859 -51.402 1.00 33.74 5 LYS C CA 1
ATOM 3765 C C . LYS C 1 1 ? -11.129 -24.554 -51.409 1.00 31.36 5 LYS C C 1
ATOM 3766 O O . LYS C 1 1 ? -10.651 -24.124 -52.445 1.00 30.31 5 LYS C O 1
ATOM 3772 N N . ILE C 1 2 ? -10.966 -23.942 -50.244 1.00 28.42 6 ILE C N 1
ATOM 3773 C CA . ILE C 1 2 ? -10.188 -22.745 -50.105 1.00 29.41 6 ILE C CA 1
ATOM 3774 C C . ILE C 1 2 ? -8.833 -23.106 -49.461 1.00 25.65 6 ILE C C 1
ATOM 3775 O O . ILE C 1 2 ? -8.769 -23.749 -48.424 1.00 23.15 6 ILE C O 1
ATOM 3780 N N . ILE C 1 3 ? -7.795 -22.665 -50.093 1.00 24.66 7 ILE C N 1
ATOM 3781 C CA . ILE C 1 3 ? -6.413 -22.863 -49.565 1.00 23.95 7 ILE C CA 1
ATOM 3782 C C . ILE C 1 3 ? -5.738 -21.521 -49.285 1.00 22.76 7 ILE C C 1
ATOM 3783 O O . ILE C 1 3 ? -5.662 -20.674 -50.150 1.00 22.60 7 ILE C O 1
ATOM 3788 N N . MET C 1 4 ? -5.306 -21.349 -48.040 1.00 18.69 8 MET C N 1
ATOM 3789 C CA . MET C 1 4 ? -4.604 -20.175 -47.619 1.00 20.06 8 MET C CA 1
ATOM 3790 C C . MET C 1 4 ? -3.099 -20.487 -47.651 1.00 23.37 8 MET C C 1
ATOM 3791 O O . MET C 1 4 ? -2.688 -21.467 -46.975 1.00 21.92 8 MET C O 1
ATOM 3796 N N . ILE C 1 5 ? -2.354 -19.711 -48.413 1.00 19.92 9 ILE C N 1
ATOM 3797 C CA . ILE C 1 5 ? -0.904 -19.884 -48.676 1.00 20.76 9 ILE C CA 1
ATOM 3798 C C . ILE C 1 5 ? -0.166 -18.604 -48.295 1.00 22.09 9 ILE C C 1
ATOM 3799 O O . ILE C 1 5 ? -0.391 -17.539 -48.905 1.00 22.63 9 ILE C O 1
ATOM 3804 N N . SER C 1 6 ? 0.673 -18.666 -47.275 1.00 18.93 10 SER C N 1
ATOM 3805 C CA . SER C 1 6 ? 1.601 -17.561 -46.974 1.00 18.92 10 SER C CA 1
ATOM 3806 C C . SER C 1 6 ? 2.866 -17.635 -47.829 1.00 20.89 10 SER C C 1
ATOM 3807 O O . SER C 1 6 ? 3.169 -18.688 -48.421 1.00 21.61 10 SER C O 1
ATOM 3810 N N . GLY C 1 7 ? 3.592 -16.524 -47.902 1.00 18.63 11 GLY C N 1
ATOM 3811 C CA . GLY C 1 7 ? 4.766 -16.419 -48.762 1.00 19.06 11 GLY C CA 1
ATOM 3812 C C . GLY C 1 7 ? 4.450 -16.388 -50.210 1.00 20.04 11 GLY C C 1
ATOM 3813 O O . GLY C 1 7 ? 5.280 -16.709 -51.082 1.00 18.27 11 GLY C O 1
ATOM 3814 N N . ALA C 1 8 ? 3.194 -15.988 -50.492 1.00 19.17 12 ALA C N 1
ATOM 3815 C CA . ALA C 1 8 ? 2.601 -16.125 -51.815 1.00 21.13 12 ALA C CA 1
ATOM 3816 C C . ALA C 1 8 ? 3.241 -15.288 -52.894 1.00 20.44 12 ALA C C 1
ATOM 3817 O O . ALA C 1 8 ? 2.997 -15.558 -54.040 1.00 22.76 12 ALA C O 1
ATOM 3819 N N . ASN C 1 9 ? 4.068 -14.296 -52.540 1.00 22.35 13 ASN C N 1
ATOM 3820 C CA . ASN C 1 9 ? 4.649 -13.382 -53.564 1.00 22.90 13 ASN C CA 1
ATOM 3821 C C . ASN C 1 9 ? 5.924 -13.892 -54.219 1.00 23.64 13 ASN C C 1
ATOM 3822 O O . ASN C 1 9 ? 6.367 -13.323 -55.267 1.00 20.60 13 ASN C O 1
ATOM 3827 N N . SER C 1 10 ? 6.508 -15.007 -53.686 1.00 20.73 14 SER C N 1
ATOM 3828 C CA . SER C 1 10 ? 7.868 -15.400 -54.092 1.00 19.86 14 SER C CA 1
ATOM 3829 C C . SER C 1 10 ? 8.049 -16.909 -53.919 1.00 21.29 14 SER C C 1
ATOM 3830 O O . SER C 1 10 ? 7.286 -17.561 -53.204 1.00 19.91 14 SER C O 1
ATOM 3833 N N . GLY C 1 11 ? 9.000 -17.457 -54.676 1.00 22.08 15 GLY C N 1
ATOM 3834 C CA . GLY C 1 11 ? 9.493 -18.779 -54.379 1.00 22.49 15 GLY C CA 1
ATOM 3835 C C . GLY C 1 11 ? 8.468 -19.849 -54.334 1.00 19.74 15 GLY C C 1
ATOM 3836 O O . GLY C 1 11 ? 7.625 -20.034 -55.228 1.00 19.42 15 GLY C O 1
ATOM 3837 N N . ILE C 1 12 ? 8.526 -20.605 -53.232 1.00 18.93 16 ILE C N 1
ATOM 3838 C CA . ILE C 1 12 ? 7.685 -21.761 -53.092 1.00 18.02 16 ILE C CA 1
ATOM 3839 C C . ILE C 1 12 ? 6.209 -21.315 -52.988 1.00 17.78 16 ILE C C 1
ATOM 3840 O O . ILE C 1 12 ? 5.351 -21.946 -53.546 1.00 17.91 16 ILE C O 1
ATOM 3845 N N . GLY C 1 13 ? 5.911 -20.331 -52.162 1.00 19.29 17 GLY C N 1
ATOM 3846 C CA . GLY C 1 13 ? 4.491 -19.967 -51.981 1.00 19.29 17 GLY C CA 1
ATOM 3847 C C . GLY C 1 13 ? 3.865 -19.415 -53.273 1.00 18.55 17 GLY C C 1
ATOM 3848 O O . GLY C 1 13 ? 2.733 -19.743 -53.563 1.00 19.46 17 GLY C O 1
ATOM 3849 N N . HIS C 1 14 ? 4.637 -18.709 -54.072 1.00 20.42 18 HIS C N 1
ATOM 3850 C CA . HIS C 1 14 ? 4.166 -18.229 -55.408 1.00 21.31 18 HIS C CA 1
ATOM 3851 C C . HIS C 1 14 ? 3.879 -19.386 -56.356 1.00 24.12 18 HIS C C 1
ATOM 3852 O O . HIS C 1 14 ? 2.835 -19.454 -57.057 1.00 22.56 18 HIS C O 1
ATOM 3859 N N . ALA C 1 15 ? 4.779 -20.361 -56.382 1.00 23.60 19 ALA C N 1
ATOM 3860 C CA . ALA C 1 15 ? 4.531 -21.544 -57.195 1.00 23.34 19 ALA C CA 1
ATOM 3861 C C . ALA C 1 15 ? 3.292 -22.258 -56.707 1.00 21.78 19 ALA C C 1
ATOM 3862 O O . ALA C 1 15 ? 2.577 -22.820 -57.480 1.00 23.08 19 ALA C O 1
ATOM 3864 N N . CYS C 1 16 ? 3.000 -22.224 -55.437 1.00 20.73 20 CYS C N 1
ATOM 3865 C CA . CYS C 1 16 ? 1.755 -22.830 -54.951 1.00 20.86 20 CYS C CA 1
ATOM 3866 C C . CYS C 1 16 ? 0.473 -22.106 -55.470 1.00 24.27 20 CYS C C 1
ATOM 3867 O O . CYS C 1 16 ? -0.537 -22.732 -55.825 1.00 23.44 20 CYS C O 1
ATOM 3870 N N . ILE C 1 17 ? 0.523 -20.794 -55.402 1.00 24.57 21 ILE C N 1
ATOM 3871 C CA . ILE C 1 17 ? -0.579 -19.895 -55.899 1.00 28.64 21 ILE C CA 1
ATOM 3872 C C . ILE C 1 17 ? -0.949 -20.269 -57.262 1.00 23.35 21 ILE C C 1
ATOM 3873 O O . ILE C 1 17 ? -2.120 -20.537 -57.591 1.00 25.55 21 ILE C O 1
ATOM 3878 N N . LYS C 1 18 ? 0.041 -20.332 -58.086 1.00 26.82 22 LYS C N 1
ATOM 3879 C CA . LYS C 1 18 ? -0.257 -20.594 -59.492 1.00 29.13 22 LYS C CA 1
ATOM 3880 C C . LYS C 1 18 ? -0.785 -21.977 -59.725 1.00 29.69 22 LYS C C 1
ATOM 3881 O O . LYS C 1 18 ? -1.804 -22.201 -60.387 1.00 26.08 22 LYS C O 1
ATOM 3887 N N . TYR C 1 19 ? -0.090 -22.950 -59.136 1.00 27.75 23 TYR C N 1
ATOM 3888 C CA . TYR C 1 19 ? -0.481 -24.327 -59.283 1.00 27.57 23 TYR C CA 1
ATOM 3889 C C . TYR C 1 19 ? -1.875 -24.583 -58.769 1.00 28.67 23 TYR C C 1
ATOM 3890 O O . TYR C 1 19 ? -2.708 -25.202 -59.466 1.00 30.48 23 TYR C O 1
ATOM 3899 N N . PHE C 1 20 ? -2.180 -24.123 -57.563 1.00 26.96 24 PHE C N 1
ATOM 3900 C CA . PHE C 1 20 ? -3.476 -24.455 -57.002 1.00 27.32 24 PHE C CA 1
ATOM 3901 C C . PHE C 1 20 ? -4.642 -23.660 -57.665 1.00 31.38 24 PHE C C 1
ATOM 3902 O O . PHE C 1 20 ? -5.745 -24.202 -57.766 1.00 31.19 24 PHE C O 1
ATOM 3910 N N . LEU C 1 21 ? -4.370 -22.456 -58.157 1.00 31.32 25 LEU C N 1
ATOM 3911 C CA . LEU C 1 21 ? -5.341 -21.744 -59.025 1.00 31.19 25 LEU C CA 1
ATOM 3912 C C . LEU C 1 21 ? -5.625 -22.597 -60.231 1.00 35.22 25 LEU C C 1
ATOM 3913 O O . LEU C 1 21 ? -6.793 -22.903 -60.464 1.00 35.55 25 LEU C O 1
ATOM 3918 N N . GLU C 1 22 ? -4.577 -23.082 -60.908 1.00 37.62 26 GLU C N 1
ATOM 3919 C CA . GLU C 1 22 ? -4.777 -24.009 -62.033 1.00 38.30 26 GLU C CA 1
ATOM 3920 C C . GLU C 1 22 ? -5.577 -25.277 -61.723 1.00 38.88 26 GLU C C 1
ATOM 3921 O O . GLU C 1 22 ? -6.174 -25.805 -62.603 1.00 42.52 26 GLU C O 1
ATOM 3927 N N . LYS C 1 23 ? -5.645 -25.763 -60.494 1.00 39.57 27 LYS C N 1
ATOM 3928 C CA . LYS C 1 23 ? -6.452 -26.955 -60.153 1.00 37.11 27 LYS C CA 1
ATOM 3929 C C . LYS C 1 23 ? -7.791 -26.591 -59.520 1.00 35.12 27 LYS C C 1
ATOM 3930 O O . LYS C 1 23 ? -8.372 -27.390 -58.815 1.00 36.05 27 LYS C O 1
ATOM 3936 N N . SER C 1 24 ? -8.267 -25.378 -59.722 1.00 34.12 28 SER C N 1
ATOM 3937 C CA . SER C 1 24 ? -9.617 -24.980 -59.270 1.00 40.29 28 SER C CA 1
ATOM 3938 C C . SER C 1 24 ? -9.794 -24.782 -57.786 1.00 43.11 28 SER C C 1
ATOM 3939 O O . SER C 1 24 ? -10.925 -24.895 -57.289 1.00 39.59 28 SER C O 1
ATOM 3942 N N . PHE C 1 25 ? -8.721 -24.455 -57.064 1.00 32.96 29 PHE C N 1
ATOM 3943 C CA . PHE C 1 25 ? -8.899 -24.069 -55.659 1.00 34.64 29 PHE C CA 1
ATOM 3944 C C . PHE C 1 25 ? -9.238 -22.594 -55.626 1.00 31.96 29 PHE C C 1
ATOM 3945 O O . PHE C 1 25 ? -8.800 -21.840 -56.497 1.00 29.75 29 PHE C O 1
ATOM 3953 N N . HIS C 1 26 ? -9.984 -22.177 -54.606 1.00 31.98 30 HIS C N 1
ATOM 3954 C CA . HIS C 1 26 ? -9.997 -20.766 -54.247 1.00 35.44 30 HIS C CA 1
ATOM 3955 C C . HIS C 1 26 ? -8.755 -20.518 -53.343 1.00 32.03 30 HIS C C 1
ATOM 3956 O O . HIS C 1 26 ? -8.524 -21.273 -52.403 1.00 27.22 30 HIS C O 1
ATOM 3963 N N . VAL C 1 27 ? -7.977 -19.500 -53.671 1.00 26.08 31 VAL C N 1
ATOM 3964 C CA . VAL C 1 27 ? -6.749 -19.208 -52.945 1.00 27.59 31 VAL C CA 1
ATOM 3965 C C . VAL C 1 27 ? -6.780 -17.898 -52.179 1.00 28.52 31 VAL C C 1
ATOM 3966 O O . VAL C 1 27 ? -7.098 -16.841 -52.744 1.00 29.97 31 VAL C O 1
ATOM 3970 N N . ILE C 1 28 ? -6.393 -17.946 -50.912 1.00 22.70 32 ILE C N 1
ATOM 3971 C CA . ILE C 1 28 ? -6.107 -16.777 -50.161 1.00 23.12 32 ILE C CA 1
ATOM 3972 C C . ILE C 1 28 ? -4.560 -16.633 -50.031 1.00 25.39 32 ILE C C 1
ATOM 3973 O O . ILE C 1 28 ? -3.942 -17.464 -49.398 1.00 23.61 32 ILE C O 1
ATOM 3978 N N . ALA C 1 29 ? -3.985 -15.595 -50.623 1.00 20.09 33 ALA C N 1
ATO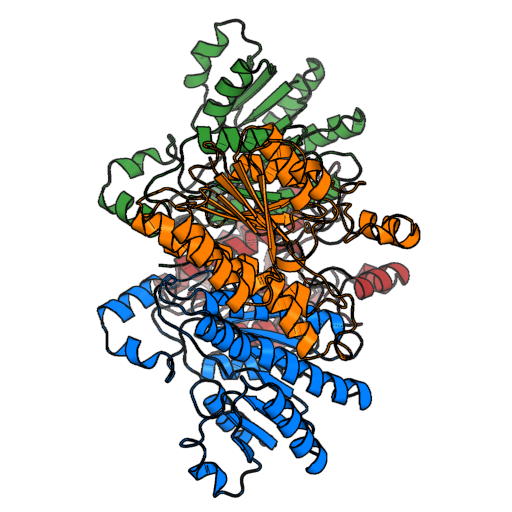M 3979 C CA . ALA C 1 29 ? -2.559 -15.348 -50.710 1.00 21.58 33 ALA C CA 1
ATOM 3980 C C . ALA C 1 29 ? -2.171 -14.331 -49.668 1.00 23.76 33 ALA C C 1
ATOM 3981 O O . ALA C 1 29 ? -2.700 -13.190 -49.658 1.00 24.67 33 ALA C O 1
ATOM 3983 N N . LEU C 1 30 ? -1.272 -14.707 -48.779 1.00 19.23 34 LEU C N 1
ATOM 3984 C CA . LEU C 1 30 ? -0.701 -13.793 -47.743 1.00 19.97 34 LEU C CA 1
ATOM 3985 C C . LEU C 1 30 ? 0.761 -13.512 -47.980 1.00 24.41 34 LEU C C 1
ATOM 3986 O O . LEU C 1 30 ? 1.572 -14.464 -48.178 1.00 20.57 34 LEU C O 1
ATOM 3991 N N . ASP C 1 31 ? 1.134 -12.226 -48.057 1.00 20.20 35 ASP C N 1
ATOM 3992 C CA . ASP C 1 31 ? 2.557 -11.820 -48.165 1.00 22.54 35 ASP C CA 1
ATOM 3993 C C . ASP C 1 31 ? 2.648 -10.334 -47.811 1.00 26.05 35 ASP C C 1
ATOM 3994 O O . ASP C 1 31 ? 1.640 -9.608 -47.938 1.00 23.42 35 ASP C O 1
ATOM 3999 N N . ILE C 1 32 ? 3.825 -9.936 -47.341 1.00 24.18 36 ILE C N 1
ATOM 4000 C CA . ILE C 1 32 ? 4.144 -8.575 -46.997 1.00 25.30 36 ILE C CA 1
ATOM 4001 C C . ILE C 1 32 ? 4.349 -7.782 -48.298 1.00 27.18 36 ILE C C 1
ATOM 4002 O O . ILE C 1 32 ? 4.117 -6.569 -48.273 1.00 28.16 36 ILE C O 1
ATOM 4007 N N . ASN C 1 33 ? 4.741 -8.435 -49.396 1.00 25.07 37 ASN C N 1
ATOM 4008 C CA . ASN C 1 33 ? 4.872 -7.827 -50.718 1.00 27.34 37 ASN C CA 1
ATOM 4009 C C . ASN C 1 33 ? 3.846 -8.392 -51.649 1.00 28.48 37 ASN C C 1
ATOM 4010 O O . ASN C 1 33 ? 3.333 -9.438 -51.376 1.00 24.89 37 ASN C O 1
ATOM 4015 N N . ASN C 1 34 ? 3.594 -7.723 -52.791 1.00 29.98 38 ASN C N 1
ATOM 4016 C CA . ASN C 1 34 ? 2.562 -8.132 -53.739 1.00 29.25 38 ASN C CA 1
ATOM 4017 C C . ASN C 1 34 ? 2.809 -7.888 -55.209 1.00 30.87 38 ASN C C 1
ATOM 4018 O O . ASN C 1 34 ? 1.961 -8.153 -56.016 1.00 31.91 38 ASN C O 1
ATOM 4023 N N . ASN C 1 35 ? 3.991 -7.418 -55.554 1.00 33.94 39 ASN C N 1
ATOM 4024 C CA . ASN C 1 35 ? 4.296 -7.044 -56.908 1.00 33.13 39 ASN C CA 1
ATOM 4025 C C . ASN C 1 35 ? 4.183 -8.214 -57.831 1.00 41.40 39 ASN C C 1
ATOM 4026 O O . ASN C 1 35 ? 3.843 -8.022 -59.016 1.00 36.10 39 ASN C O 1
ATOM 4031 N N . ASN C 1 36 ? 4.406 -9.444 -57.347 1.00 31.71 40 ASN C N 1
ATOM 4032 C CA . ASN C 1 36 ? 4.231 -10.594 -58.278 1.00 31.09 40 ASN C CA 1
ATOM 4033 C C . ASN C 1 36 ? 2.832 -11.116 -58.328 1.00 29.44 40 ASN C C 1
ATOM 4034 O O . ASN C 1 36 ? 2.534 -11.999 -59.076 1.00 35.71 40 ASN C O 1
ATOM 4039 N N . LEU C 1 37 ? 1.982 -10.638 -57.458 1.00 31.03 41 LEU C N 1
ATOM 4040 C CA . LEU C 1 37 ? 0.604 -11.096 -57.395 1.00 34.37 41 LEU C CA 1
ATOM 4041 C C . LEU C 1 37 ? -0.319 -10.140 -58.171 1.00 43.55 41 LEU C C 1
ATOM 4042 O O . LEU C 1 37 ? -1.459 -10.492 -58.413 1.00 44.83 41 LEU C O 1
ATOM 4047 N N . ILE C 1 38 ? 0.177 -8.961 -58.558 1.00 51.96 42 ILE C N 1
ATOM 4048 C CA . ILE C 1 38 ? -0.653 -7.943 -59.242 1.00 53.16 42 ILE C CA 1
ATOM 4049 C C . ILE C 1 38 ? -1.297 -8.475 -60.503 1.00 42.78 42 ILE C C 1
ATOM 4050 O O . ILE C 1 38 ? -2.504 -8.430 -60.605 1.00 51.46 42 ILE C O 1
ATOM 4055 N N . ASP C 1 39 ? -0.534 -9.022 -61.429 1.00 51.17 43 ASP C N 1
ATOM 4056 C CA . ASP C 1 39 ? -1.137 -9.594 -62.663 1.00 53.59 43 ASP C CA 1
ATOM 4057 C C . ASP C 1 39 ? -2.371 -10.516 -62.434 1.00 65.35 43 ASP C C 1
ATOM 4058 O O . ASP C 1 39 ? -3.464 -10.358 -63.051 1.00 51.41 43 ASP C O 1
ATOM 4063 N N . TYR C 1 40 ? -2.196 -11.432 -61.485 1.00 62.31 44 TYR C N 1
ATOM 4064 C CA . TYR C 1 40 ? -3.230 -12.392 -61.100 1.00 60.44 44 TYR C CA 1
ATOM 4065 C C . TYR C 1 40 ? -4.531 -11.710 -60.594 1.00 55.83 44 TYR C C 1
ATOM 4066 O O . TYR C 1 40 ? -5.638 -12.150 -60.920 1.00 55.55 44 TYR C O 1
ATOM 4075 N N . MET C 1 41 ? -4.385 -10.646 -59.814 1.00 50.31 45 MET C N 1
ATOM 4076 C CA . MET C 1 41 ? -5.540 -9.967 -59.240 1.00 57.97 45 MET C CA 1
ATOM 4077 C C . MET C 1 41 ? -6.459 -9.427 -60.340 1.00 66.09 45 MET C C 1
ATOM 4078 O O . MET C 1 41 ? -7.673 -9.484 -60.174 1.00 64.50 45 MET C O 1
ATOM 4083 N N . LYS C 1 42 ? -5.867 -8.899 -61.430 1.00 77.60 46 LYS C N 1
ATOM 4084 C CA . LYS C 1 42 ? -6.608 -8.305 -62.579 1.00 74.96 46 LYS C CA 1
ATOM 4085 C C . LYS C 1 42 ? -7.535 -9.300 -63.292 1.00 76.57 46 LYS C C 1
ATOM 4086 O O . LYS C 1 42 ? -8.617 -8.924 -63.755 1.00 87.45 46 LYS C O 1
ATOM 4092 N N . THR C 1 43 ? -7.100 -10.555 -63.415 1.00 68.69 47 THR C N 1
ATOM 4093 C CA . THR C 1 43 ? -7.938 -11.600 -64.003 1.00 59.92 47 THR C CA 1
ATOM 4094 C C . THR C 1 43 ? -9.105 -11.777 -63.022 1.00 59.67 47 THR C C 1
ATOM 4095 O O . THR C 1 43 ? -9.047 -11.206 -61.942 1.00 61.15 47 THR C O 1
ATOM 4099 N N . ASP C 1 44 ? -10.173 -12.516 -63.313 1.00 62.00 48 ASP C N 1
ATOM 4100 C CA . ASP C 1 44 ? -11.061 -12.862 -62.164 1.00 65.44 48 ASP C CA 1
ATOM 4101 C C . ASP C 1 44 ? -10.960 -14.341 -61.768 1.00 55.68 48 ASP C C 1
ATOM 4102 O O . ASP C 1 44 ? -11.930 -15.053 -61.590 1.00 49.95 48 ASP C O 1
ATOM 4107 N N . MET C 1 45 ? -9.723 -14.775 -61.552 1.00 50.11 49 MET C N 1
ATOM 4108 C CA . MET C 1 45 ? -9.481 -16.045 -60.887 1.00 45.80 49 MET C CA 1
ATOM 4109 C C . MET C 1 45 ? -9.900 -15.892 -59.455 1.00 34.45 49 MET C C 1
ATOM 4110 O O . MET C 1 45 ? -9.921 -14.808 -58.954 1.00 34.43 49 MET C O 1
ATOM 4115 N N . PRO C 1 46 ? -10.301 -16.973 -58.794 1.00 34.04 50 PRO C N 1
ATOM 4116 C CA . PRO C 1 46 ? -10.741 -16.911 -57.401 1.00 31.71 50 PRO C CA 1
ATOM 4117 C C . PRO C 1 46 ? -9.511 -16.820 -56.441 1.00 37.41 50 PRO C C 1
ATOM 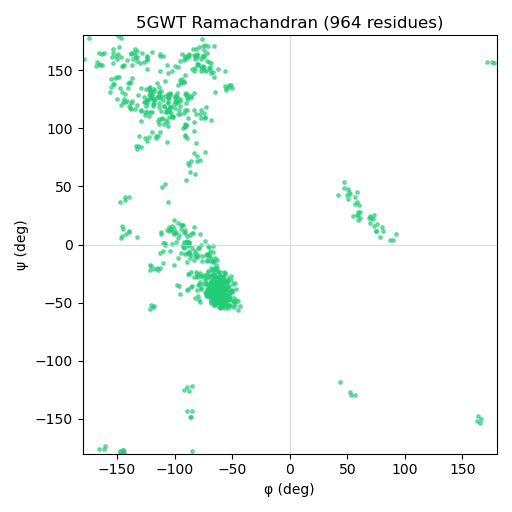4118 O O . PRO C 1 46 ? -9.177 -17.785 -55.749 1.00 29.55 50 PRO C O 1
ATOM 4122 N N . LEU C 1 47 ? -8.871 -15.645 -56.432 1.00 36.64 51 LEU C N 1
ATOM 4123 C CA . LEU C 1 47 ? -7.694 -15.331 -55.667 1.00 34.05 51 LEU C CA 1
ATOM 4124 C C . LEU C 1 47 ? -7.958 -14.123 -54.793 1.00 35.40 51 LEU C C 1
ATOM 4125 O O . LEU C 1 47 ? -8.247 -13.044 -55.289 1.00 36.03 51 LEU C O 1
ATOM 4130 N N . LYS C 1 48 ? -7.765 -14.246 -53.500 1.00 31.61 52 LYS C N 1
ATOM 4131 C CA . LYS C 1 48 ? -7.796 -13.070 -52.638 1.00 30.59 52 LYS C CA 1
ATOM 4132 C C . LYS C 1 48 ? -6.375 -12.784 -52.148 1.00 32.50 52 LYS C C 1
ATOM 4133 O O . LYS C 1 48 ? -5.729 -13.647 -51.514 1.00 30.15 52 LYS C O 1
ATOM 4139 N N . VAL C 1 49 ? -5.866 -11.623 -52.489 1.00 26.32 53 VAL C N 1
ATOM 4140 C CA . VAL C 1 49 ? -4.548 -11.216 -52.125 1.00 29.71 53 VAL C CA 1
ATOM 4141 C C . VAL C 1 49 ? -4.598 -10.325 -50.906 1.00 34.47 53 VAL C C 1
ATOM 4142 O O . VAL C 1 49 ? -5.263 -9.319 -50.930 1.00 30.52 53 VAL C O 1
ATOM 4146 N N . VAL C 1 50 ? -3.891 -10.687 -49.831 1.00 28.88 54 VAL C N 1
ATOM 4147 C CA . VAL C 1 50 ? -3.807 -9.896 -48.638 1.00 29.72 54 VAL C CA 1
ATOM 4148 C C . VAL C 1 50 ? -2.347 -9.466 -48.402 1.00 31.55 54 VAL C C 1
ATOM 4149 O O . VAL C 1 50 ? -1.411 -10.308 -48.330 1.00 26.45 54 VAL C O 1
ATOM 4153 N N . GLN C 1 51 ? -2.147 -8.163 -48.287 1.00 27.81 55 GLN C N 1
ATOM 4154 C CA . GLN C 1 51 ? -0.844 -7.566 -48.048 1.00 26.68 55 GLN C CA 1
ATOM 4155 C C . GLN C 1 51 ? -0.776 -7.467 -46.542 1.00 28.30 55 GLN C C 1
ATOM 4156 O O . GLN C 1 51 ? -1.584 -6.822 -45.908 1.00 26.46 55 GLN C O 1
ATOM 4162 N N . ILE C 1 52 ? 0.130 -8.234 -45.926 1.00 24.40 56 ILE C N 1
ATOM 4163 C CA . ILE C 1 52 ? 0.176 -8.341 -44.504 1.00 22.93 56 ILE C CA 1
ATOM 4164 C C . ILE C 1 52 ? 1.586 -8.692 -44.041 1.00 25.64 56 ILE C C 1
ATOM 4165 O O . ILE C 1 52 ? 2.260 -9.558 -44.656 1.00 23.55 56 ILE C O 1
ATOM 4170 N N . ASP C 1 53 ? 1.993 -8.032 -42.960 1.00 25.64 57 ASP C N 1
ATOM 4171 C CA . ASP C 1 53 ? 3.220 -8.302 -42.254 1.00 22.40 57 ASP C CA 1
ATOM 4172 C C . ASP C 1 53 ? 2.902 -9.338 -41.188 1.00 21.48 57 ASP C C 1
ATOM 4173 O O . ASP C 1 53 ? 2.342 -9.047 -40.121 1.00 17.61 57 ASP C O 1
ATOM 4178 N N . LEU C 1 54 ? 3.281 -10.589 -41.472 1.00 22.33 58 LEU C N 1
ATOM 4179 C CA . LEU C 1 54 ? 2.921 -11.716 -40.554 1.00 19.13 58 LEU C CA 1
ATOM 4180 C C . LEU C 1 54 ? 3.639 -11.714 -39.246 1.00 17.65 58 LEU C C 1
ATOM 4181 O O . LEU C 1 54 ? 3.289 -12.464 -38.316 1.00 20.00 58 LEU C O 1
ATOM 4186 N N . SER C 1 55 ? 4.633 -10.836 -39.098 1.00 18.08 59 SER C N 1
ATOM 4187 C CA . SER C 1 55 ? 5.259 -10.590 -37.800 1.00 19.61 59 SER C CA 1
ATOM 4188 C C . SER C 1 55 ? 4.448 -9.669 -36.882 1.00 20.53 59 SER C C 1
ATOM 4189 O O . SER C 1 55 ? 4.687 -9.543 -35.704 1.00 20.67 59 SER C O 1
ATOM 4192 N N . ASN C 1 56 ? 3.337 -9.178 -37.395 1.00 21.39 60 ASN C N 1
ATOM 4193 C CA . ASN C 1 56 ? 2.397 -8.342 -36.577 1.00 22.36 60 ASN C CA 1
ATOM 4194 C C . ASN C 1 56 ? 1.175 -9.138 -36.227 1.00 19.14 60 ASN C C 1
ATOM 4195 O O . ASN C 1 56 ? 0.320 -9.403 -37.060 1.00 20.05 60 ASN C O 1
ATOM 4200 N N . SER C 1 57 ? 1.133 -9.617 -35.002 1.00 21.82 61 SER C N 1
ATOM 4201 C CA . SER C 1 57 ? 0.099 -10.539 -34.592 1.00 25.05 61 SER C CA 1
ATOM 4202 C C . SER C 1 57 ? -1.307 -9.901 -34.611 1.00 28.59 61 SER C C 1
ATOM 4203 O O . SER C 1 57 ? -2.324 -10.592 -34.851 1.00 27.29 61 SER C O 1
ATOM 4206 N N . GLU C 1 58 ? -1.371 -8.588 -34.437 1.00 29.59 62 GLU C N 1
ATOM 4207 C CA . GLU C 1 58 ? -2.688 -7.859 -34.487 1.00 29.41 62 GLU C CA 1
ATOM 4208 C C . GLU C 1 58 ? -3.213 -7.780 -35.897 1.00 24.24 62 GLU C C 1
ATOM 4209 O O . GLU C 1 58 ? -4.406 -7.912 -36.127 1.00 24.15 62 GLU C O 1
ATOM 4215 N N . ALA C 1 59 ? -2.338 -7.684 -36.874 1.00 22.39 63 ALA C N 1
ATOM 4216 C CA . ALA C 1 59 ? -2.776 -7.702 -38.257 1.00 21.83 63 ALA C CA 1
ATOM 4217 C C . ALA C 1 59 ? -3.365 -9.080 -38.617 1.00 24.52 63 ALA C C 1
ATOM 4218 O O . ALA C 1 59 ? -4.352 -9.178 -39.372 1.00 22.38 63 ALA C O 1
ATOM 4220 N N . ILE C 1 60 ? -2.740 -10.149 -38.064 1.00 23.20 64 ILE C N 1
ATOM 4221 C CA . ILE C 1 60 ? -3.238 -11.492 -38.297 1.00 22.50 64 ILE C CA 1
ATOM 4222 C C . ILE C 1 60 ? -4.649 -11.612 -37.667 1.00 22.29 64 ILE C C 1
ATOM 4223 O O . ILE C 1 60 ? -5.544 -12.255 -38.213 1.00 20.15 64 ILE C O 1
ATOM 4228 N N . HIS C 1 61 ? -4.773 -11.124 -36.454 1.00 23.57 65 HIS C N 1
ATOM 4229 C CA . HIS C 1 61 ? -6.068 -11.157 -35.764 1.00 28.37 65 HIS C CA 1
ATOM 4230 C C . HIS C 1 61 ? -7.159 -10.473 -36.620 1.00 24.54 65 HIS C C 1
ATOM 4231 O O . HIS C 1 61 ? -8.228 -11.046 -36.840 1.00 25.24 65 HIS C O 1
ATOM 4238 N N . ASN C 1 62 ? -6.848 -9.297 -37.159 1.00 27.50 66 ASN C N 1
ATOM 4239 C CA . ASN C 1 62 ? -7.760 -8.591 -38.046 1.00 30.21 66 ASN C CA 1
ATOM 4240 C C . ASN C 1 62 ? -8.084 -9.310 -39.275 1.00 30.65 66 ASN C C 1
ATOM 4241 O O . ASN C 1 62 ? -9.241 -9.252 -39.708 1.00 26.07 66 ASN C O 1
ATOM 4246 N N . LEU C 1 63 ? -7.071 -9.924 -39.913 1.00 22.85 67 LEU C N 1
ATOM 4247 C CA . LEU C 1 63 ? -7.331 -10.744 -41.075 1.00 21.95 67 LEU C CA 1
ATOM 4248 C C . LEU C 1 63 ? -8.389 -11.800 -40.791 1.00 18.87 67 LEU C C 1
ATOM 4249 O O . LEU C 1 63 ? -9.258 -12.033 -41.631 1.00 24.34 67 LEU C O 1
ATOM 4254 N N . PHE C 1 64 ? -8.290 -12.499 -39.685 1.00 19.77 68 PHE C N 1
ATOM 4255 C CA . PHE C 1 64 ? -9.267 -13.531 -39.425 1.00 21.37 68 PHE C CA 1
ATOM 4256 C C . PHE C 1 64 ? -10.683 -12.947 -39.117 1.00 22.76 68 PHE C C 1
ATOM 4257 O O . PHE C 1 64 ? -11.676 -13.550 -39.471 1.00 21.77 68 PHE C O 1
ATOM 4265 N N . THR C 1 65 ? -10.737 -11.843 -38.402 1.00 26.04 69 THR C N 1
ATOM 4266 C CA . THR C 1 65 ? -12.056 -11.160 -38.184 1.00 23.64 69 THR C CA 1
ATOM 4267 C C . THR C 1 65 ? -12.655 -10.840 -39.572 1.00 24.22 69 THR C C 1
ATOM 4268 O O . THR C 1 65 ? -13.793 -11.208 -39.851 1.00 25.15 69 THR C O 1
ATOM 4272 N N . GLN C 1 66 ? -11.883 -10.247 -40.453 1.00 26.03 70 GLN C N 1
ATOM 4273 C CA . GLN C 1 66 ? -12.344 -10.024 -41.823 1.00 27.92 70 GLN C CA 1
ATOM 4274 C C . GLN C 1 66 ? -12.782 -11.290 -42.553 1.00 30.51 70 GLN C C 1
ATOM 4275 O O . GLN C 1 66 ? -13.817 -11.317 -43.283 1.00 27.33 70 GLN C O 1
ATOM 4281 N N . LEU C 1 67 ? -11.945 -12.336 -42.472 1.00 26.80 71 LEU C N 1
ATOM 4282 C CA . LEU C 1 67 ? -12.258 -13.561 -43.192 1.00 25.05 71 LEU C CA 1
ATOM 4283 C C . LEU C 1 67 ? -13.573 -14.177 -42.676 1.00 22.28 71 LEU C C 1
ATOM 4284 O O . LEU C 1 67 ? -14.352 -14.704 -43.458 1.00 22.70 71 LEU C O 1
ATOM 4289 N N . ASP C 1 68 ? -13.773 -14.150 -41.370 1.00 23.15 72 ASP C N 1
ATOM 4290 C CA . ASP C 1 68 ? -15.022 -14.545 -40.731 1.00 24.88 72 ASP C CA 1
ATOM 4291 C C . ASP C 1 68 ? -16.196 -13.721 -41.335 1.00 29.38 72 ASP C C 1
ATOM 4292 O O . ASP C 1 68 ? -17.153 -14.287 -41.816 1.00 29.63 72 ASP C O 1
ATOM 4297 N N . LEU C 1 69 ? -16.037 -12.413 -41.389 1.00 25.98 73 LEU C N 1
ATOM 4298 C CA . LEU C 1 69 ? -17.104 -11.540 -41.959 1.00 30.43 73 LEU C CA 1
ATOM 4299 C C . LEU C 1 69 ? -17.412 -11.880 -43.382 1.00 30.32 73 LEU C C 1
ATOM 4300 O O . LEU C 1 69 ? -18.560 -11.775 -43.798 1.00 29.27 73 LEU C O 1
ATOM 4305 N N . GLU C 1 70 ? -16.409 -12.322 -44.130 1.00 27.06 74 GLU C N 1
ATOM 4306 C CA . GLU C 1 70 ? -16.570 -12.687 -45.541 1.00 27.33 74 GLU C CA 1
ATOM 4307 C C . GLU C 1 70 ? -16.887 -14.130 -45.786 1.00 25.61 74 GLU C C 1
ATOM 4308 O O . GLU C 1 70 ? -16.993 -14.562 -46.914 1.00 25.90 74 GLU C O 1
ATOM 4314 N N . LYS C 1 71 ? -17.035 -14.891 -44.736 1.00 27.93 75 LYS C N 1
ATOM 4315 C CA . LYS C 1 71 ? -17.237 -16.357 -44.847 1.00 30.86 75 LYS C CA 1
ATOM 4316 C C . LYS C 1 71 ? -16.252 -17.077 -45.689 1.00 32.98 75 LYS C C 1
ATOM 4317 O O . LYS C 1 71 ? -16.626 -17.906 -46.489 1.00 39.37 75 LYS C O 1
ATOM 4323 N N . LEU C 1 72 ? -14.973 -16.759 -45.502 1.00 29.96 76 LEU C N 1
ATOM 4324 C CA . LEU C 1 72 ? -13.865 -17.400 -46.191 1.00 34.02 76 LEU C CA 1
ATOM 4325 C C . LEU C 1 72 ? -13.084 -17.985 -45.028 1.00 35.81 76 LEU C C 1
ATOM 4326 O O . LEU C 1 72 ? -12.450 -17.291 -44.318 1.00 50.84 76 LEU C O 1
ATOM 4331 N N . SER C 1 73 ? -13.279 -19.232 -44.713 1.00 41.30 77 SER C N 1
ATOM 4332 C CA . SER C 1 73 ? -12.408 -19.867 -43.708 1.00 41.88 77 SER C CA 1
ATOM 4333 C C . SER C 1 73 ? -11.649 -20.862 -44.555 1.00 29.66 77 SER C C 1
ATOM 4334 O O . SER C 1 73 ? -12.305 -21.555 -45.312 1.00 31.18 77 SER C O 1
ATOM 4337 N N . PRO C 1 74 ? -10.293 -20.893 -44.516 1.00 27.09 78 PRO C N 1
ATOM 4338 C CA . PRO C 1 74 ? -9.663 -21.909 -45.409 1.00 27.01 78 PRO C CA 1
ATOM 4339 C C . PRO C 1 74 ? -9.911 -23.325 -44.971 1.00 22.09 78 PRO C C 1
ATOM 4340 O O . PRO C 1 74 ? -10.008 -23.605 -43.773 1.00 23.51 78 PRO C O 1
ATOM 4344 N N . ASP C 1 75 ? -9.998 -24.187 -45.955 1.00 21.49 79 ASP C N 1
ATOM 4345 C CA . ASP C 1 75 ? -9.943 -25.637 -45.715 1.00 25.06 79 ASP C CA 1
ATOM 4346 C C . ASP C 1 75 ? -8.500 -26.194 -45.523 1.00 22.72 79 ASP C C 1
ATOM 4347 O O . ASP C 1 75 ? -8.355 -27.280 -44.927 1.00 23.98 79 ASP C O 1
ATOM 4352 N N . ILE C 1 76 ? -7.522 -25.502 -46.086 1.00 22.68 80 ILE C N 1
ATOM 4353 C CA . ILE C 1 76 ? -6.101 -25.940 -46.015 1.00 21.23 80 ILE C CA 1
ATOM 4354 C C . ILE C 1 76 ? -5.239 -24.729 -45.777 1.00 20.58 80 ILE C C 1
ATOM 4355 O O . ILE C 1 76 ? -5.562 -23.647 -46.328 1.00 19.89 80 ILE C O 1
ATOM 4360 N N . LEU C 1 77 ? -4.206 -24.865 -44.912 1.00 17.61 81 LEU C N 1
ATOM 4361 C CA . LEU C 1 77 ? -3.234 -23.822 -44.658 1.00 16.11 81 LEU C CA 1
ATOM 4362 C C . LEU C 1 77 ? -1.830 -24.353 -45.007 1.00 18.51 81 LEU C C 1
ATOM 4363 O O . LEU C 1 77 ? -1.475 -25.435 -44.545 1.00 17.72 81 LEU C O 1
ATOM 4368 N N . ILE C 1 78 ? -1.131 -23.605 -45.856 1.00 16.99 82 ILE C N 1
ATOM 4369 C CA . ILE C 1 78 ? 0.254 -23.793 -46.238 1.00 17.44 82 ILE C CA 1
ATOM 4370 C C . ILE C 1 78 ? 1.049 -22.612 -45.632 1.00 19.12 82 ILE C C 1
ATOM 4371 O O . ILE C 1 78 ? 0.946 -21.443 -46.105 1.00 18.54 82 ILE C O 1
ATOM 4376 N N . ASN C 1 79 ? 1.858 -22.915 -44.610 1.00 16.69 83 ASN C N 1
ATOM 4377 C CA . ASN C 1 79 ? 2.710 -21.920 -43.982 1.00 16.70 83 ASN C CA 1
ATOM 4378 C C . ASN C 1 79 ? 4.061 -21.894 -44.641 1.00 19.14 83 ASN C C 1
ATOM 4379 O O . ASN C 1 79 ? 4.950 -22.711 -44.244 1.00 20.04 83 ASN C O 1
ATOM 4384 N N . ALA C 1 80 ? 4.240 -21.014 -45.630 1.00 16.87 84 ALA C N 1
ATOM 4385 C CA . ALA C 1 80 ? 5.465 -20.934 -46.398 1.00 19.07 84 ALA C CA 1
ATOM 4386 C C . ALA C 1 80 ? 6.239 -19.664 -46.232 1.00 20.21 84 ALA C C 1
ATOM 4387 O O . ALA C 1 80 ? 7.461 -19.649 -46.567 1.00 19.78 84 ALA C O 1
ATOM 4389 N N . ALA C 1 81 ? 5.596 -18.558 -45.799 1.00 19.07 85 ALA C N 1
ATOM 4390 C CA . ALA C 1 81 ? 6.343 -17.347 -45.587 1.00 18.35 85 ALA C CA 1
ATOM 4391 C C . ALA C 1 81 ? 7.507 -17.625 -44.608 1.00 18.05 85 ALA C C 1
ATOM 4392 O O . ALA C 1 81 ? 7.311 -18.202 -43.550 1.00 16.66 85 ALA C O 1
ATOM 4394 N N . GLY C 1 82 ? 8.676 -17.135 -44.939 1.00 17.25 86 GLY C N 1
ATOM 4395 C CA . GLY C 1 82 ? 9.803 -17.245 -44.005 1.00 19.39 86 GLY C CA 1
ATOM 4396 C C . GLY C 1 82 ? 10.916 -16.341 -44.411 1.00 18.73 86 GLY C C 1
ATOM 4397 O O . GLY C 1 82 ? 10.940 -15.884 -45.558 1.00 21.31 86 GLY C O 1
ATOM 4398 N N . ILE C 1 83 ? 11.849 -16.130 -43.478 1.00 16.27 87 ILE C N 1
ATOM 4399 C CA . ILE C 1 83 ? 13.041 -15.401 -43.723 1.00 17.75 87 ILE C CA 1
ATOM 4400 C C . ILE C 1 83 ? 14.233 -16.161 -43.160 1.00 17.73 87 ILE C C 1
ATOM 4401 O O . ILE C 1 83 ? 14.102 -16.987 -42.252 1.00 18.15 87 ILE C O 1
ATOM 4406 N N . ARG C 1 84 ? 15.401 -15.800 -43.648 1.00 18.05 88 ARG C N 1
ATOM 4407 C CA . ARG C 1 84 ? 16.641 -16.426 -43.232 1.00 17.77 88 ARG C CA 1
ATOM 4408 C C . ARG C 1 84 ? 17.739 -15.373 -43.169 1.00 18.35 88 ARG C C 1
ATOM 4409 O O . ARG C 1 84 ? 18.040 -14.789 -44.200 1.00 19.73 88 ARG C O 1
ATOM 4417 N N . GLU C 1 85 ? 18.351 -15.238 -42.022 1.00 17.84 89 GLU C N 1
ATOM 4418 C CA . GLU C 1 85 ? 19.532 -14.400 -41.842 1.00 19.05 89 GLU C CA 1
ATOM 4419 C C . GLU C 1 85 ? 20.766 -15.192 -42.281 1.00 21.63 89 GLU C C 1
ATOM 4420 O O . GLU C 1 85 ? 20.774 -16.475 -42.190 1.00 21.22 89 GLU C O 1
ATOM 4426 N N . ILE C 1 86 ? 21.786 -14.475 -42.727 1.00 19.41 90 ILE C N 1
ATOM 4427 C CA . ILE C 1 86 ? 23.112 -15.063 -42.782 1.00 21.89 90 ILE C CA 1
ATOM 4428 C C . ILE C 1 86 ? 23.990 -14.126 -42.013 1.00 22.60 90 ILE C C 1
ATOM 4429 O O . ILE C 1 86 ? 24.473 -13.182 -42.611 1.00 19.52 90 ILE C O 1
ATOM 4434 N N . THR C 1 87 ? 24.150 -14.368 -40.732 1.00 20.75 91 THR C N 1
ATOM 4435 C CA . THR C 1 87 ? 24.830 -13.419 -39.871 1.00 25.09 91 THR C CA 1
ATOM 4436 C C . THR C 1 87 ? 25.647 -14.134 -38.820 1.00 25.63 91 THR C C 1
ATOM 4437 O O . THR C 1 87 ? 25.131 -14.971 -38.086 1.00 25.55 91 THR C O 1
ATOM 4441 N N . PRO C 1 88 ? 26.934 -13.813 -38.758 1.00 21.14 92 PRO C N 1
ATOM 4442 C CA . PRO C 1 88 ? 27.698 -14.372 -37.619 1.00 21.58 92 PRO C CA 1
ATOM 4443 C C . PRO C 1 88 ? 26.965 -14.082 -36.351 1.00 22.60 92 PRO C C 1
ATOM 4444 O O . PRO C 1 88 ? 26.424 -12.958 -36.167 1.00 24.02 92 PRO C O 1
ATOM 4448 N N . VAL C 1 89 ? 26.915 -15.084 -35.472 1.00 20.42 93 VAL C N 1
ATOM 4449 C CA . VAL C 1 89 ? 25.989 -15.051 -34.363 1.00 20.09 93 VAL C CA 1
ATOM 4450 C C . VAL C 1 89 ? 26.308 -13.899 -33.413 1.00 19.94 93 VAL C C 1
ATOM 4451 O O . VAL C 1 89 ? 25.384 -13.344 -32.758 1.00 20.27 93 VAL C O 1
ATOM 4455 N N . LEU C 1 90 ? 27.589 -13.550 -33.280 1.00 20.98 94 LEU C N 1
ATOM 4456 C CA . LEU C 1 90 ? 27.976 -12.392 -32.425 1.00 23.55 94 LEU C CA 1
ATOM 4457 C C . LEU C 1 90 ? 27.385 -11.048 -32.915 1.00 25.53 94 LEU C C 1
ATOM 4458 O O . LEU C 1 90 ? 27.185 -10.172 -32.131 1.00 26.73 94 LEU C O 1
ATOM 4463 N N . HIS C 1 91 ? 27.067 -10.966 -34.186 1.00 23.52 95 HIS C N 1
ATOM 4464 C CA . HIS C 1 91 ? 26.375 -9.831 -34.790 1.00 25.78 95 HIS C CA 1
ATOM 4465 C C . HIS C 1 91 ? 24.896 -10.013 -34.941 1.00 25.19 95 HIS C C 1
ATOM 4466 O O . HIS C 1 91 ? 24.265 -9.187 -35.574 1.00 22.96 95 HIS C O 1
ATOM 4473 N N . LEU C 1 92 ? 24.334 -11.094 -34.425 1.00 20.00 96 LEU C N 1
ATOM 4474 C CA . LEU C 1 92 ? 22.897 -11.306 -34.551 1.00 21.56 96 LEU C CA 1
ATOM 4475 C C . LEU C 1 92 ? 22.216 -10.640 -33.363 1.00 19.81 96 LEU C C 1
ATOM 4476 O O . LEU C 1 92 ? 22.300 -11.078 -32.251 1.00 20.59 96 LEU C O 1
ATOM 4481 N N . SER C 1 93 ? 21.508 -9.535 -33.632 1.00 21.89 97 SER C N 1
ATOM 4482 C CA . SER C 1 93 ? 20.895 -8.709 -32.599 1.00 22.29 97 SER C CA 1
ATOM 4483 C C . SER C 1 93 ? 19.705 -9.395 -31.967 1.00 22.76 97 SER C C 1
ATOM 4484 O O . SER C 1 93 ? 19.099 -10.302 -32.590 1.00 22.62 97 SER C O 1
ATOM 4487 N N . ASP C 1 94 ? 19.353 -8.960 -30.749 1.00 21.53 98 ASP C N 1
ATOM 4488 C CA . ASP C 1 94 ? 18.072 -9.366 -30.199 1.00 23.38 98 ASP C CA 1
ATOM 4489 C C . ASP C 1 94 ? 16.929 -9.271 -31.158 1.00 24.35 98 ASP C C 1
ATOM 4490 O O . ASP C 1 94 ? 16.110 -10.235 -31.298 1.00 19.60 98 ASP C O 1
ATOM 4495 N N . ASP C 1 95 ? 16.813 -8.122 -31.825 1.00 21.91 99 ASP C N 1
ATOM 4496 C CA . ASP C 1 95 ? 15.646 -7.882 -32.639 1.00 21.08 99 ASP C CA 1
ATOM 4497 C C . ASP C 1 95 ? 15.609 -8.769 -33.902 1.00 20.69 99 ASP C C 1
ATOM 4498 O O . ASP C 1 95 ? 14.514 -9.153 -34.408 1.00 19.04 99 ASP C O 1
ATOM 4503 N N . MET C 1 96 ? 16.763 -8.939 -34.504 1.00 19.04 100 MET C N 1
ATOM 4504 C CA . MET C 1 96 ? 16.859 -9.819 -35.690 1.00 17.86 100 MET C CA 1
ATOM 4505 C C . MET C 1 96 ? 16.439 -11.249 -35.309 1.00 17.45 100 MET C C 1
ATOM 4506 O O . MET C 1 96 ? 15.650 -11.857 -36.033 1.00 17.94 100 MET C O 1
ATOM 4511 N N . PHE C 1 97 ? 16.949 -11.758 -34.180 1.00 16.93 101 PHE C N 1
ATOM 4512 C CA . PHE C 1 97 ? 16.582 -13.098 -33.697 1.00 18.36 101 PHE C CA 1
ATOM 4513 C C . PHE C 1 97 ? 15.083 -13.183 -33.490 1.00 20.54 101 PHE C C 1
ATOM 4514 O O . PHE C 1 97 ? 14.404 -14.108 -33.996 1.00 19.12 101 PHE C O 1
ATOM 4522 N N . LYS C 1 98 ? 14.533 -12.225 -32.764 1.00 17.74 102 LYS C N 1
ATOM 4523 C CA . LYS C 1 98 ? 13.064 -12.186 -32.535 1.00 18.46 102 LYS C CA 1
ATOM 4524 C C . LYS C 1 98 ? 12.213 -12.074 -33.747 1.00 18.14 102 LYS C C 1
ATOM 4525 O O . LYS C 1 98 ? 11.142 -12.664 -33.825 1.00 20.01 102 LYS C O 1
ATOM 4531 N N . LYS C 1 99 ? 12.705 -11.393 -34.737 1.00 19.53 103 LYS C N 1
ATOM 4532 C CA . LYS C 1 99 ? 11.945 -11.241 -35.924 1.00 20.26 103 LYS C CA 1
ATOM 4533 C C . LYS C 1 99 ? 11.892 -12.524 -36.721 1.00 20.19 103 LYS C C 1
ATOM 4534 O O . LYS C 1 99 ? 10.881 -12.831 -37.284 1.00 18.39 103 LYS C O 1
ATOM 4540 N N . VAL C 1 100 ? 13.035 -13.205 -36.844 1.00 18.96 104 VAL C N 1
ATOM 4541 C CA . VAL C 1 100 ? 13.065 -14.489 -37.502 1.00 17.45 104 VAL C CA 1
ATOM 4542 C C . VAL C 1 100 ? 12.129 -15.449 -36.813 1.00 15.24 104 VAL C C 1
ATOM 4543 O O . VAL C 1 100 ? 11.350 -16.144 -37.477 1.00 16.50 104 VAL C O 1
ATOM 4547 N N . ILE C 1 101 ? 12.125 -15.452 -35.496 1.00 15.81 105 ILE C N 1
ATOM 4548 C CA . ILE C 1 101 ? 11.166 -16.262 -34.724 1.00 17.11 105 ILE C CA 1
ATOM 4549 C C . ILE C 1 101 ? 9.729 -15.912 -34.945 1.00 17.32 105 ILE C C 1
ATOM 4550 O O . ILE C 1 101 ? 8.867 -16.795 -35.191 1.00 16.17 105 ILE C O 1
ATOM 4555 N N . ASP C 1 102 ? 9.459 -14.606 -34.938 1.00 17.44 106 ASP C N 1
ATOM 4556 C CA . ASP C 1 102 ? 8.106 -14.140 -35.194 1.00 18.49 106 ASP C CA 1
ATOM 4557 C C . ASP C 1 102 ? 7.563 -14.521 -36.563 1.00 17.11 106 ASP C C 1
ATOM 4558 O O . ASP C 1 102 ? 6.372 -14.863 -36.663 1.00 15.55 106 ASP C O 1
ATOM 4563 N N . VAL C 1 103 ? 8.387 -14.478 -37.611 1.00 16.33 107 VAL C N 1
ATOM 4564 C CA . VAL C 1 103 ? 7.907 -14.791 -38.917 1.00 16.02 107 VAL C CA 1
ATOM 4565 C C . VAL C 1 103 ? 7.876 -16.358 -39.148 1.00 18.00 107 VAL C C 1
ATOM 4566 O O . VAL C 1 103 ? 6.873 -16.900 -39.646 1.00 16.33 107 VAL C O 1
ATOM 4570 N N . ASN C 1 104 ? 8.974 -17.036 -38.758 1.00 18.40 108 ASN C N 1
ATOM 4571 C CA . ASN C 1 104 ? 9.135 -18.448 -39.083 1.00 16.34 108 ASN C CA 1
ATOM 4572 C C . ASN C 1 104 ? 8.386 -19.395 -38.161 1.00 15.20 108 ASN C C 1
ATOM 4573 O O . ASN C 1 104 ? 8.086 -20.496 -38.604 1.00 16.44 108 ASN C O 1
ATOM 4578 N N . LEU C 1 105 ? 8.135 -19.007 -36.904 1.00 15.05 109 LEU C N 1
ATOM 4579 C CA . LEU C 1 105 ? 7.476 -19.790 -35.906 1.00 14.99 109 LEU C CA 1
ATOM 4580 C C . LEU C 1 105 ? 6.146 -19.205 -35.383 1.00 17.12 109 LEU C C 1
ATOM 4581 O O . LEU C 1 105 ? 5.133 -19.869 -35.337 1.00 14.89 109 LEU C O 1
ATOM 4586 N N . VAL C 1 106 ? 6.170 -17.964 -34.948 1.00 18.33 110 VAL C N 1
ATOM 4587 C CA . VAL C 1 106 ? 4.949 -17.442 -34.292 1.00 17.58 110 VAL C CA 1
ATOM 4588 C C . VAL C 1 106 ? 3.806 -17.315 -35.316 1.00 15.95 110 VAL C C 1
ATOM 4589 O O . VAL C 1 106 ? 2.674 -17.660 -35.019 1.00 17.35 110 VAL C O 1
ATOM 4593 N N . ALA C 1 107 ? 4.120 -16.808 -36.494 1.00 17.28 111 ALA C N 1
ATOM 4594 C CA . ALA C 1 107 ? 3.076 -16.674 -37.529 1.00 17.06 111 ALA C CA 1
ATOM 4595 C C . ALA C 1 107 ? 2.404 -18.004 -37.871 1.00 17.50 111 ALA C C 1
ATOM 4596 O O . ALA C 1 107 ? 1.172 -18.117 -37.824 1.00 16.21 111 ALA C O 1
ATOM 4598 N N . PRO C 1 108 ? 3.217 -19.076 -38.159 1.00 18.35 112 PRO C N 1
ATOM 4599 C CA . PRO C 1 108 ? 2.584 -20.397 -38.316 1.00 16.63 112 PRO C CA 1
ATOM 4600 C C . PRO C 1 108 ? 1.775 -20.826 -37.156 1.00 15.01 112 PRO C C 1
ATOM 4601 O O . PRO C 1 108 ? 0.739 -21.446 -37.382 1.00 16.79 112 PRO C O 1
ATOM 4605 N N . PHE C 1 109 ? 2.226 -20.560 -35.946 1.00 15.00 113 PHE C N 1
ATOM 4606 C CA . PHE C 1 109 ? 1.456 -20.931 -34.786 1.00 16.99 113 PHE C CA 1
ATOM 4607 C C . PHE C 1 109 ? 0.072 -20.226 -34.773 1.00 16.78 113 PHE C C 1
ATOM 4608 O O . PHE C 1 109 ? -0.962 -20.864 -34.602 1.00 15.71 113 PHE C O 1
ATOM 4616 N N . ILE C 1 110 ? 0.085 -18.912 -34.977 1.00 17.65 114 ILE C N 1
ATOM 4617 C CA . ILE C 1 110 ? -1.174 -18.139 -34.865 1.00 17.96 114 ILE C CA 1
ATOM 4618 C C . ILE C 1 110 ? -2.098 -18.533 -36.025 1.00 16.49 114 ILE C C 1
ATOM 4619 O O . ILE C 1 110 ? -3.271 -18.852 -35.807 1.00 19.39 114 ILE C O 1
ATOM 4624 N N . LEU C 1 111 ? -1.594 -18.534 -37.259 1.00 18.33 115 LEU C N 1
ATOM 4625 C CA . LEU C 1 111 ? -2.396 -18.963 -38.365 1.00 17.52 115 LEU C CA 1
ATOM 4626 C C . LEU C 1 111 ? -2.994 -20.330 -38.147 1.00 19.28 115 LEU C C 1
ATOM 4627 O O . LEU C 1 111 ? -4.164 -20.588 -38.522 1.00 18.40 115 LEU C O 1
ATOM 4632 N N . SER C 1 112 ? -2.162 -21.271 -37.640 1.00 17.07 116 SER C N 1
ATOM 4633 C CA . SER C 1 112 ? -2.624 -22.630 -37.400 1.00 16.68 116 SER C CA 1
ATOM 4634 C C . SER C 1 112 ? -3.707 -22.689 -36.343 1.00 17.65 116 SER C C 1
ATOM 4635 O O . SER C 1 112 ? -4.655 -23.472 -36.469 1.00 18.63 116 SER C O 1
ATOM 4638 N N . ARG C 1 113 ? -3.500 -21.964 -35.265 1.00 16.88 117 ARG C N 1
ATOM 4639 C CA . ARG C 1 113 ? -4.430 -21.946 -34.170 1.00 17.81 117 ARG C CA 1
ATOM 4640 C C . ARG C 1 113 ? -5.799 -21.438 -34.670 1.00 19.46 117 ARG C C 1
ATOM 4641 O O . ARG C 1 113 ? -6.882 -22.019 -34.370 1.00 19.77 117 ARG C O 1
ATOM 4649 N N . GLU C 1 114 ? -5.755 -20.405 -35.461 1.00 20.63 118 GLU C N 1
ATOM 4650 C CA . GLU C 1 114 ? -7.025 -19.766 -35.959 1.00 20.86 118 GLU C CA 1
ATOM 4651 C C . GLU C 1 114 ? -7.758 -20.673 -36.941 1.00 22.13 118 GLU C C 1
ATOM 4652 O O . GLU C 1 114 ? -8.980 -20.731 -36.898 1.00 24.44 118 GLU C O 1
ATOM 4658 N N . VAL C 1 115 ? -7.058 -21.294 -37.898 1.00 19.47 119 VAL C N 1
ATOM 4659 C CA . VAL C 1 115 ? -7.747 -22.188 -38.795 1.00 18.67 119 VAL C CA 1
ATOM 4660 C C . VAL C 1 115 ? -8.282 -23.362 -38.074 1.00 19.74 119 VAL C C 1
ATOM 4661 O O . VAL C 1 115 ? -9.424 -23.840 -38.359 1.00 20.05 119 VAL C O 1
ATOM 4665 N N . ALA C 1 116 ? -7.554 -23.832 -37.071 1.00 21.07 120 ALA C N 1
ATOM 4666 C CA . ALA C 1 116 ? -8.004 -25.073 -36.382 1.00 20.36 120 ALA C CA 1
ATOM 4667 C C . ALA C 1 116 ? -9.239 -24.731 -35.479 1.00 24.45 120 ALA C C 1
ATOM 4668 O O . ALA C 1 116 ? -10.047 -25.574 -35.217 1.00 21.37 120 ALA C O 1
ATOM 4670 N N . LYS C 1 117 ? -9.300 -23.507 -34.975 1.00 23.98 121 LYS C N 1
ATOM 4671 C CA . LYS C 1 117 ? -10.414 -23.092 -34.149 1.00 25.20 121 LYS C CA 1
ATOM 4672 C C . LYS C 1 117 ? -11.694 -23.222 -34.967 1.00 25.10 121 LYS C C 1
ATOM 4673 O O . LYS C 1 117 ? -12.662 -23.823 -34.486 1.00 24.94 121 LYS C O 1
ATOM 4679 N N . ARG C 1 118 ? -11.649 -22.753 -36.212 1.00 24.02 122 ARG C N 1
ATOM 4680 C CA . ARG C 1 118 ? -12.798 -22.791 -37.115 1.00 25.23 122 ARG C CA 1
ATOM 4681 C C . ARG C 1 118 ? -13.158 -24.176 -37.602 1.00 29.72 122 ARG C C 1
ATOM 4682 O O . ARG C 1 118 ? -14.336 -24.546 -37.634 1.00 23.74 122 ARG C O 1
ATOM 4690 N N . TRP C 1 119 ? -12.159 -24.993 -37.932 1.00 23.91 123 TRP C N 1
ATOM 4691 C CA . TRP C 1 119 ? -12.449 -26.389 -38.178 1.00 22.65 123 TRP C CA 1
ATOM 4692 C C . TRP C 1 119 ? -13.115 -27.125 -37.023 1.00 21.64 123 TRP C C 1
ATOM 4693 O O . TRP C 1 119 ? -14.010 -27.942 -37.268 1.00 25.20 123 TRP C O 1
ATOM 4704 N N . CYS C 1 120 ? -12.642 -26.946 -35.798 1.00 23.87 124 CYS C N 1
ATOM 4705 C CA . CYS C 1 120 ? -13.224 -27.638 -34.675 1.00 26.21 124 CYS C CA 1
ATOM 4706 C C . CYS C 1 120 ? -14.695 -27.209 -34.444 1.00 34.28 124 CYS C C 1
ATOM 4707 O O . CYS C 1 120 ? -15.525 -28.070 -34.207 1.00 34.23 124 CYS C O 1
ATOM 4710 N N . GLU C 1 121 ? -14.972 -25.896 -34.498 1.00 43.36 125 GLU C N 1
ATOM 4711 C CA . GLU C 1 121 ? -16.356 -25.315 -34.505 1.00 43.30 125 GLU C CA 1
ATOM 4712 C C . GLU C 1 121 ? -17.196 -25.918 -35.587 1.00 40.34 125 GLU C C 1
ATOM 4713 O O . GLU C 1 121 ? -18.246 -26.409 -35.311 1.00 44.90 125 GLU C O 1
ATOM 4719 N N . SER C 1 122 ? -16.732 -25.873 -36.822 1.00 33.35 126 SER C N 1
ATOM 4720 C CA . SER C 1 122 ? -17.509 -26.374 -37.904 1.00 34.19 126 SER C CA 1
ATOM 4721 C C . SER C 1 122 ? -17.500 -27.864 -38.106 1.00 35.68 126 SER C C 1
ATOM 4722 O O . SER C 1 122 ? -18.159 -28.314 -39.009 1.00 36.48 126 SER C O 1
ATOM 4725 N N . LYS C 1 123 ? -16.736 -28.635 -37.326 1.00 36.29 127 LYS C N 1
ATOM 4726 C CA . LYS C 1 123 ? -16.496 -30.055 -37.627 1.00 39.00 127 LYS C CA 1
ATOM 4727 C C . LYS C 1 123 ? -16.047 -30.343 -38.988 1.00 37.42 127 LYS C C 1
ATOM 4728 O O . LYS C 1 123 ? -16.573 -31.228 -39.595 1.00 48.44 127 LYS C O 1
ATOM 4734 N N . ILE C 1 124 ? -15.071 -29.611 -39.466 1.00 35.85 128 ILE C N 1
ATOM 4735 C CA . ILE C 1 124 ? -14.443 -29.796 -40.764 1.00 39.10 128 ILE C CA 1
ATOM 4736 C C . ILE C 1 124 ? -13.080 -30.505 -40.511 1.00 37.68 128 ILE C C 1
ATOM 4737 O O . ILE C 1 124 ? -12.435 -30.220 -39.462 1.00 30.28 128 ILE C O 1
ATOM 4742 N N . LYS C 1 125 ? -12.669 -31.307 -41.514 1.00 31.85 129 LYS C N 1
ATOM 4743 C CA . LYS C 1 125 ? -11.400 -32.059 -41.595 1.00 36.71 129 LYS C CA 1
ATOM 4744 C C . LYS C 1 125 ? -10.209 -31.311 -42.218 1.00 38.79 129 LYS C C 1
ATOM 4745 O O . LYS C 1 125 ? -9.722 -31.690 -43.300 1.00 35.58 129 LYS C O 1
ATOM 4751 N N . GLY C 1 126 ? -9.687 -30.327 -41.529 1.00 31.53 130 GLY C N 1
ATOM 4752 C CA . GLY C 1 126 ? -8.687 -29.436 -42.094 1.00 26.39 130 GLY C CA 1
ATOM 4753 C C . GLY C 1 126 ? -7.304 -30.102 -42.238 1.00 24.46 130 GLY C C 1
ATOM 4754 O O . GLY C 1 126 ? -7.063 -31.198 -41.742 1.00 20.08 130 GLY C O 1
ATOM 4755 N N . CYS C 1 127 ? -6.432 -29.391 -42.905 1.00 22.44 131 CYS C N 1
ATOM 4756 C CA . CYS C 1 127 ? -5.096 -29.877 -43.276 1.00 21.27 131 CYS C CA 1
ATOM 4757 C C . CYS C 1 127 ? -4.098 -28.703 -43.212 1.00 19.17 131 CYS C C 1
ATOM 4758 O O . CYS C 1 127 ? -4.348 -27.657 -43.822 1.00 18.82 131 CYS C O 1
ATOM 4761 N N . ILE C 1 128 ? -3.025 -28.810 -42.422 1.00 17.04 132 ILE C N 1
ATOM 4762 C CA . ILE C 1 128 ? -1.992 -27.765 -42.346 1.00 16.20 132 ILE C CA 1
ATOM 4763 C C . ILE C 1 128 ? -0.656 -28.423 -42.838 1.00 17.66 132 ILE C C 1
ATOM 4764 O O . ILE C 1 128 ? -0.369 -29.586 -42.505 1.00 17.42 132 ILE C O 1
ATOM 4769 N N . VAL C 1 129 ? 0.027 -27.738 -43.721 1.00 15.56 133 VAL C N 1
ATOM 4770 C CA . VAL C 1 129 ? 1.390 -28.082 -44.129 1.00 16.23 133 VAL C CA 1
ATOM 4771 C C . VAL C 1 129 ? 2.325 -26.934 -43.779 1.00 16.42 133 VAL C C 1
ATOM 4772 O O . VAL C 1 129 ? 2.175 -25.781 -44.297 1.00 16.49 133 VAL C O 1
ATOM 4776 N N . ASN C 1 130 ? 3.304 -27.215 -42.921 1.00 14.31 134 ASN C N 1
ATOM 4777 C CA . ASN C 1 130 ? 4.328 -26.257 -42.531 1.00 15.43 134 ASN C CA 1
ATOM 4778 C C . ASN C 1 130 ? 5.583 -26.450 -43.316 1.00 16.47 134 ASN C C 1
ATOM 4779 O O . ASN C 1 130 ? 6.023 -27.568 -43.376 1.00 16.93 134 ASN C O 1
ATOM 4784 N N . ILE C 1 131 ? 6.150 -25.390 -43.905 1.00 14.60 135 ILE C N 1
ATOM 4785 C CA . ILE C 1 131 ? 7.361 -25.482 -44.651 1.00 15.98 135 ILE C CA 1
ATOM 4786 C C . ILE C 1 131 ? 8.479 -25.165 -43.640 1.00 15.07 135 ILE C C 1
ATOM 4787 O O . ILE C 1 131 ? 8.766 -24.010 -43.262 1.00 15.39 135 ILE C O 1
ATOM 4792 N N . ALA C 1 132 ? 9.091 -26.261 -43.168 1.00 15.12 136 ALA C N 1
ATOM 4793 C CA . ALA C 1 132 ? 10.199 -26.182 -42.284 1.00 15.04 136 ALA C CA 1
ATOM 4794 C C . ALA C 1 132 ? 11.472 -26.080 -43.112 1.00 15.49 136 ALA C C 1
ATOM 4795 O O . ALA C 1 132 ? 11.631 -25.101 -43.885 1.00 13.75 136 ALA C O 1
ATOM 4797 N N . SER C 1 133 ? 12.449 -26.972 -42.869 1.00 15.68 137 SER C N 1
ATOM 4798 C CA . SER C 1 133 ? 13.721 -26.926 -43.546 1.00 16.13 137 SER C CA 1
ATOM 4799 C C . SER C 1 133 ? 14.579 -28.087 -43.053 1.00 14.44 137 SER C C 1
ATOM 4800 O O . SER C 1 133 ? 14.387 -28.527 -41.929 1.00 12.65 137 SER C O 1
ATOM 4803 N N . VAL C 1 134 ? 15.606 -28.469 -43.822 1.00 15.06 138 VAL C N 1
ATOM 4804 C CA . VAL C 1 134 ? 16.634 -29.367 -43.277 1.00 15.41 138 VAL C CA 1
ATOM 4805 C C . VAL C 1 134 ? 17.370 -28.714 -42.090 1.00 13.97 138 VAL C C 1
ATOM 4806 O O . VAL C 1 134 ? 17.844 -29.427 -41.207 1.00 12.74 138 VAL C O 1
ATOM 4810 N N . SER C 1 135 ? 17.368 -27.387 -42.013 1.00 13.45 139 SER C N 1
ATOM 4811 C CA . SER C 1 135 ? 17.861 -26.650 -40.807 1.00 13.94 139 SER C CA 1
ATOM 4812 C C . SER C 1 135 ? 16.969 -26.765 -39.615 1.00 13.88 139 SER C C 1
ATOM 4813 O O . SER C 1 135 ? 17.276 -26.254 -38.483 1.00 14.74 139 SER C O 1
ATOM 4816 N N . GLY C 1 136 ? 15.850 -27.470 -39.768 1.00 14.34 140 GLY C N 1
ATOM 4817 C CA . GLY C 1 136 ? 15.062 -27.934 -38.611 1.00 14.15 140 GLY C CA 1
ATOM 4818 C C . GLY C 1 136 ? 15.489 -29.271 -38.032 1.00 15.23 140 GLY C C 1
ATOM 4819 O O . GLY C 1 136 ? 14.966 -29.655 -36.978 1.00 15.45 140 GLY C O 1
ATOM 4820 N N . LEU C 1 137 ? 16.433 -29.940 -38.705 1.00 15.27 141 LEU C N 1
ATOM 4821 C CA . LEU C 1 137 ? 16.969 -31.257 -38.256 1.00 15.66 141 LEU C CA 1
ATOM 4822 C C . LEU C 1 137 ? 18.476 -31.200 -37.950 1.00 16.36 141 LEU C C 1
ATOM 4823 O O . LEU C 1 137 ? 18.986 -32.025 -37.267 1.00 15.55 141 LEU C O 1
ATOM 4828 N N . MET C 1 138 ? 19.171 -30.204 -38.495 1.00 15.68 142 MET C N 1
ATOM 4829 C CA . MET C 1 138 ? 20.592 -30.040 -38.219 1.00 17.23 142 MET C CA 1
ATOM 4830 C C . MET C 1 138 ? 20.948 -28.534 -38.285 1.00 17.46 142 MET C C 1
ATOM 4831 O O . MET C 1 138 ? 20.164 -27.720 -38.742 1.00 16.82 142 MET C O 1
ATOM 4836 N N . ALA C 1 139 ? 22.100 -28.200 -37.751 1.00 15.53 143 ALA C N 1
ATOM 4837 C CA . ALA C 1 139 ? 22.589 -26.822 -37.774 1.00 17.44 143 ALA C CA 1
ATOM 4838 C C . ALA C 1 139 ? 23.406 -26.466 -38.994 1.00 15.69 143 ALA C C 1
ATOM 4839 O O . ALA C 1 139 ? 23.868 -27.326 -39.739 1.00 16.15 143 ALA C O 1
ATOM 4841 N N . LYS C 1 140 ? 23.504 -25.163 -39.240 1.00 15.52 144 LYS C N 1
ATOM 4842 C CA . LYS C 1 140 ? 24.300 -24.571 -40.285 1.00 17.05 144 LYS C CA 1
ATOM 4843 C C . LYS C 1 140 ? 24.907 -23.279 -39.704 1.00 17.16 144 LYS C C 1
ATOM 4844 O O . LYS C 1 140 ? 24.393 -22.778 -38.715 1.00 17.28 144 LYS C O 1
ATOM 4850 N N . PRO C 1 141 ? 26.000 -22.802 -40.307 1.00 19.26 145 PRO C N 1
ATOM 4851 C CA . PRO C 1 141 ? 26.683 -21.615 -39.750 1.00 20.26 145 PRO C CA 1
ATOM 4852 C C . PRO C 1 141 ? 25.880 -20.349 -40.039 1.00 16.15 145 PRO C C 1
ATOM 4853 O O . PRO C 1 141 ? 25.116 -20.279 -41.015 1.00 17.38 145 PRO C O 1
ATOM 4857 N N . GLU C 1 142 ? 26.066 -19.394 -39.178 1.00 17.24 146 GLU C N 1
ATOM 4858 C CA . GLU C 1 142 ? 25.517 -18.020 -39.338 1.00 18.70 146 GLU C CA 1
ATOM 4859 C C . GLU C 1 142 ? 23.978 -18.003 -39.415 1.00 17.27 146 GLU C C 1
ATOM 4860 O O . GLU C 1 142 ? 23.407 -17.108 -40.013 1.00 18.34 146 GLU C O 1
ATOM 4866 N N . ARG C 1 143 ? 23.324 -18.921 -38.680 1.00 16.48 147 ARG C N 1
ATOM 4867 C CA . ARG C 1 143 ? 21.906 -19.159 -38.843 1.00 15.29 147 ARG C CA 1
ATOM 4868 C C . ARG C 1 143 ? 21.280 -19.559 -37.528 1.00 16.07 147 ARG C C 1
ATOM 4869 O O . ARG C 1 143 ? 20.472 -20.464 -37.484 1.00 18.07 147 ARG C O 1
ATOM 4877 N N . ALA C 1 144 ? 21.735 -18.970 -36.425 1.00 15.32 148 ALA C N 1
ATOM 4878 C CA . ALA C 1 144 ? 21.237 -19.329 -35.112 1.00 15.13 148 ALA C CA 1
ATOM 4879 C C . ALA C 1 144 ? 19.742 -19.167 -34.991 1.00 17.45 148 ALA C C 1
ATOM 4880 O O . ALA C 1 144 ? 19.026 -20.049 -34.477 1.00 15.69 148 ALA C O 1
ATOM 4882 N N . ALA C 1 145 ? 19.216 -18.051 -35.476 1.00 17.55 149 ALA C N 1
ATOM 4883 C CA . ALA C 1 145 ? 17.749 -17.847 -35.391 1.00 16.62 149 ALA C CA 1
ATOM 4884 C C . ALA C 1 145 ? 17.014 -18.741 -36.345 1.00 14.52 149 ALA C C 1
ATOM 4885 O O . ALA C 1 145 ? 15.958 -19.293 -36.005 1.00 12.71 149 ALA C O 1
ATOM 4887 N N . TYR C 1 146 ? 17.556 -18.863 -37.551 1.00 14.10 150 TYR C N 1
ATOM 4888 C CA . TYR C 1 146 ? 16.884 -19.621 -38.563 1.00 15.22 150 TYR C CA 1
ATOM 4889 C C . TYR C 1 146 ? 16.749 -21.107 -38.125 1.00 14.34 150 TYR C C 1
ATOM 4890 O O . TYR C 1 146 ? 15.660 -21.679 -38.166 1.00 13.11 150 TYR C O 1
ATOM 4899 N N . VAL C 1 147 ? 17.886 -21.659 -37.683 1.00 15.49 151 VAL C N 1
ATOM 4900 C CA . VAL C 1 147 ? 17.964 -23.035 -37.172 1.00 13.73 151 VAL C CA 1
ATOM 4901 C C . VAL C 1 147 ? 17.011 -23.237 -36.014 1.00 15.80 151 VAL C C 1
ATOM 4902 O O . VAL C 1 147 ? 16.210 -24.216 -36.007 1.00 14.88 151 VAL C O 1
ATOM 4906 N N . ALA C 1 148 ? 17.074 -22.337 -35.025 1.00 13.38 152 ALA C N 1
ATOM 4907 C CA . ALA C 1 148 ? 16.132 -22.424 -33.867 1.00 14.34 152 ALA C CA 1
ATOM 4908 C C . ALA C 1 148 ? 14.692 -22.402 -34.314 1.00 14.54 152 ALA C C 1
ATOM 4909 O O . ALA C 1 148 ? 13.899 -23.174 -33.873 1.00 14.74 152 ALA C O 1
ATOM 4911 N N . SER C 1 149 ? 14.375 -21.513 -35.252 1.00 15.06 153 SER C N 1
ATOM 4912 C CA . SER C 1 149 ? 12.997 -21.361 -35.725 1.00 15.14 153 SER C CA 1
ATOM 4913 C C . SER C 1 149 ? 12.493 -22.576 -36.451 1.00 14.41 153 SER C C 1
ATOM 4914 O O . SER C 1 149 ? 11.347 -22.972 -36.309 1.00 13.25 153 SER C O 1
ATOM 4917 N N . LYS C 1 150 ? 13.364 -23.202 -37.210 1.00 14.22 154 LYS C N 1
ATOM 4918 C CA . LYS C 1 150 ? 12.946 -24.340 -37.999 1.00 13.73 154 LYS C CA 1
ATOM 4919 C C . LYS C 1 150 ? 12.858 -25.622 -37.159 1.00 14.42 154 LYS C C 1
ATOM 4920 O O . LYS C 1 150 ? 11.923 -26.441 -37.341 1.00 13.21 154 LYS C O 1
ATOM 4926 N N . HIS C 1 151 ? 13.754 -25.774 -36.183 1.00 13.98 155 HIS C N 1
ATOM 4927 C CA . HIS C 1 151 ? 13.592 -26.870 -35.221 1.00 14.19 155 HIS C CA 1
ATOM 4928 C C . HIS C 1 151 ? 12.240 -26.678 -34.488 1.00 15.88 155 HIS C C 1
ATOM 4929 O O . HIS C 1 151 ? 11.484 -27.647 -34.250 1.00 14.83 155 HIS C O 1
ATOM 4936 N N . ALA C 1 152 ? 12.006 -25.425 -34.068 1.00 14.50 156 ALA C N 1
ATOM 4937 C CA . ALA C 1 152 ? 10.665 -25.103 -33.420 1.00 13.33 156 ALA C CA 1
ATOM 4938 C C . ALA C 1 152 ? 9.466 -25.499 -34.208 1.00 14.68 156 ALA C C 1
ATOM 4939 O O . ALA C 1 152 ? 8.525 -26.100 -33.666 1.00 15.70 156 ALA C O 1
ATOM 4941 N N . LEU C 1 153 ? 9.478 -25.202 -35.516 1.00 13.00 157 LEU C N 1
ATOM 4942 C CA . LEU C 1 153 ? 8.364 -25.516 -36.361 1.00 14.13 157 LEU C CA 1
ATOM 4943 C C . LEU C 1 153 ? 8.149 -27.015 -36.592 1.00 14.80 157 LEU C C 1
ATOM 4944 O O . LEU C 1 153 ? 7.008 -27.515 -36.655 1.00 14.51 157 LEU C O 1
ATOM 4949 N N . ILE C 1 154 ? 9.250 -27.759 -36.698 1.00 13.77 158 ILE C N 1
ATOM 4950 C CA . ILE C 1 154 ? 9.112 -29.220 -36.641 1.00 13.26 158 ILE C CA 1
ATOM 4951 C C . ILE C 1 154 ? 8.420 -29.693 -35.361 1.00 13.25 158 ILE C C 1
ATOM 4952 O O . ILE C 1 154 ? 7.471 -30.479 -35.453 1.00 15.61 158 ILE C O 1
ATOM 4957 N N . GLY C 1 155 ? 8.831 -29.174 -34.213 1.00 12.36 159 GLY C N 1
ATOM 4958 C CA . GLY C 1 155 ? 8.207 -29.517 -32.900 1.00 13.05 159 GLY C CA 1
ATOM 4959 C C . GLY C 1 155 ? 6.719 -29.148 -32.887 1.00 14.19 159 GLY C C 1
ATOM 4960 O O . GLY C 1 155 ? 5.880 -29.909 -32.461 1.00 14.14 159 GLY C O 1
ATOM 4961 N N . LEU C 1 156 ? 6.444 -27.959 -33.355 1.00 14.70 160 LEU C N 1
ATOM 4962 C CA . LEU C 1 156 ? 5.074 -27.382 -33.384 1.00 16.62 160 LEU C CA 1
ATOM 4963 C C . LEU C 1 156 ? 4.168 -28.292 -34.240 1.00 15.38 160 LEU C C 1
ATOM 4964 O O . LEU C 1 156 ? 3.009 -28.539 -33.897 1.00 15.45 160 LEU C O 1
ATOM 4969 N N . THR C 1 157 ? 4.669 -28.750 -35.376 1.00 13.59 161 THR C N 1
ATOM 4970 C CA . THR C 1 157 ? 3.937 -29.580 -36.272 1.00 13.43 161 THR C CA 1
ATOM 4971 C C . THR C 1 157 ? 3.501 -30.852 -35.560 1.00 14.13 161 THR C C 1
ATOM 4972 O O . THR C 1 157 ? 2.325 -31.308 -35.645 1.00 15.72 161 THR C O 1
ATOM 4976 N N . LYS C 1 158 ? 4.428 -31.483 -34.889 1.00 15.07 162 LYS C N 1
ATOM 4977 C CA . LYS C 1 158 ? 4.111 -32.725 -34.122 1.00 15.02 162 LYS C CA 1
ATOM 4978 C C . LYS C 1 158 ? 3.055 -32.436 -33.025 1.00 14.82 162 LYS C C 1
ATOM 4979 O O . LYS C 1 158 ? 2.139 -33.245 -32.770 1.00 14.62 162 LYS C O 1
ATOM 4985 N N . GLN C 1 159 ? 3.279 -31.341 -32.316 1.00 14.04 163 GLN C N 1
ATOM 4986 C CA . GLN C 1 159 ? 2.420 -30.987 -31.178 1.00 14.68 163 GLN C CA 1
ATOM 4987 C C . GLN C 1 159 ? 0.962 -30.745 -31.637 1.00 14.27 163 GLN C C 1
ATOM 4988 O O . GLN C 1 159 ? 0.005 -31.314 -31.086 1.00 15.31 163 GLN C O 1
ATOM 4994 N N . MET C 1 160 ? 0.801 -29.977 -32.697 1.00 14.49 164 MET C N 1
ATOM 4995 C CA . MET C 1 160 ? -0.546 -29.724 -33.206 1.00 15.85 164 MET C CA 1
ATOM 4996 C C . MET C 1 160 ? -1.188 -30.927 -33.823 1.00 16.68 164 MET C C 1
ATOM 4997 O O . MET C 1 160 ? -2.407 -31.071 -33.832 1.00 15.53 164 MET C O 1
ATOM 5002 N N . ALA C 1 161 ? -0.377 -31.753 -34.480 1.00 16.17 165 ALA C N 1
ATOM 5003 C CA . ALA C 1 161 ? -0.865 -33.016 -34.959 1.00 18.54 165 ALA C CA 1
ATOM 5004 C C . ALA C 1 161 ? -1.493 -33.834 -33.808 1.00 18.88 165 ALA C C 1
ATOM 5005 O O . ALA C 1 161 ? -2.586 -34.416 -33.973 1.00 18.83 165 ALA C O 1
ATOM 5007 N N . MET C 1 162 ? -0.835 -33.863 -32.664 1.00 18.97 166 MET C N 1
ATOM 5008 C CA . MET C 1 162 ? -1.364 -34.630 -31.554 1.00 18.40 166 MET C CA 1
ATOM 5009 C C . MET C 1 162 ? -2.602 -33.857 -31.026 1.00 18.68 166 MET C C 1
ATOM 5010 O O . MET C 1 162 ? -3.616 -34.428 -30.708 1.00 19.61 166 MET C O 1
ATOM 5015 N N . GLU C 1 163 ? -2.492 -32.562 -30.884 1.00 17.78 167 GLU C N 1
ATOM 5016 C CA . GLU C 1 163 ? -3.564 -31.768 -30.225 1.00 18.98 167 GLU C CA 1
ATOM 5017 C C . GLU C 1 163 ? -4.908 -31.911 -30.967 1.00 21.18 167 GLU C C 1
ATOM 5018 O O . GLU C 1 163 ? -5.910 -31.951 -30.338 1.00 21.26 167 GLU C O 1
ATOM 5024 N N . PHE C 1 164 ? -4.880 -31.973 -32.289 1.00 19.08 168 PHE C N 1
ATOM 5025 C CA . PHE C 1 164 ? -6.061 -31.922 -33.143 1.00 20.90 168 PHE C CA 1
ATOM 5026 C C . PHE C 1 164 ? -6.394 -33.240 -33.891 1.00 18.80 168 PHE C C 1
ATOM 5027 O O . PHE C 1 164 ? -7.347 -33.276 -34.703 1.00 21.75 168 PHE C O 1
ATOM 5035 N N . GLY C 1 165 ? -5.690 -34.316 -33.528 1.00 20.37 169 GLY C N 1
ATOM 5036 C CA . GLY C 1 165 ? -5.846 -35.605 -34.196 1.00 20.79 169 GLY C CA 1
ATOM 5037 C C . GLY C 1 165 ? -7.275 -36.180 -34.025 1.00 22.93 169 GLY C C 1
ATOM 5038 O O . GLY C 1 165 ? -7.877 -36.608 -34.993 1.00 19.60 169 GLY C O 1
ATOM 5039 N N . LYS C 1 166 ? -7.846 -36.089 -32.828 1.00 25.57 170 LYS C N 1
ATOM 5040 C CA . LYS C 1 166 ? -9.201 -36.618 -32.628 1.00 33.12 170 LYS C CA 1
ATOM 5041 C C . LYS C 1 166 ? -10.250 -35.821 -33.438 1.00 29.04 170 LYS C C 1
ATOM 5042 O O . LYS C 1 166 ? -11.265 -36.353 -33.766 1.00 28.14 170 LYS C O 1
ATOM 5048 N N . GLN C 1 167 ? -9.937 -34.587 -33.820 1.00 24.49 171 GLN C N 1
ATOM 5049 C CA . GLN C 1 167 ? -10.776 -33.790 -34.669 1.00 24.18 171 GLN C CA 1
ATOM 5050 C C . GLN C 1 167 ? -10.468 -33.934 -36.144 1.00 25.02 171 GLN C C 1
ATOM 5051 O O . GLN C 1 167 ? -11.000 -33.163 -37.010 1.00 24.50 171 GLN C O 1
ATOM 5057 N N . ASN C 1 168 ? -9.658 -34.938 -36.512 1.00 23.48 172 ASN C N 1
ATOM 5058 C CA . ASN C 1 168 ? -9.351 -35.170 -37.927 1.00 25.54 172 ASN C CA 1
ATOM 5059 C C . ASN C 1 168 ? -8.751 -34.003 -38.695 1.00 21.11 172 ASN C C 1
ATOM 5060 O O . ASN C 1 168 ? -8.992 -33.805 -39.858 1.00 24.38 172 ASN C O 1
ATOM 5065 N N . ILE C 1 169 ? -7.940 -33.233 -37.991 1.00 19.40 173 ILE C N 1
ATOM 5066 C CA . ILE C 1 169 ? -7.178 -32.178 -38.549 1.00 20.80 173 ILE C CA 1
ATOM 5067 C C . ILE C 1 169 ? -5.699 -32.705 -38.604 1.00 20.65 173 ILE C C 1
ATOM 5068 O O . ILE C 1 169 ? -5.150 -33.064 -37.593 1.00 23.41 173 ILE C O 1
ATOM 5073 N N . ARG C 1 170 ? -5.192 -32.863 -39.811 1.00 20.34 174 ARG C N 1
ATOM 5074 C CA . ARG C 1 170 ? -3.822 -33.400 -40.065 1.00 17.68 174 ARG C CA 1
ATOM 5075 C C . ARG C 1 170 ? -2.861 -32.210 -40.151 1.00 17.47 174 ARG C C 1
ATOM 5076 O O . ARG C 1 170 ? -3.177 -31.170 -40.752 1.00 16.51 174 ARG C O 1
ATOM 5084 N N . VAL C 1 171 ? -1.672 -32.376 -39.571 1.00 16.41 175 VAL C N 1
ATOM 5085 C CA . VAL C 1 171 ? -0.664 -31.354 -39.538 1.00 15.99 175 VAL C CA 1
ATOM 5086 C C . VAL C 1 171 ? 0.688 -31.999 -39.827 1.00 14.98 175 VAL C C 1
ATOM 5087 O O . VAL C 1 171 ? 1.071 -32.887 -39.086 1.00 13.16 175 VAL C O 1
ATOM 5091 N N . ASN C 1 172 ? 1.295 -31.609 -40.915 1.00 14.21 176 ASN C N 1
ATOM 5092 C CA . ASN C 1 172 ? 2.569 -32.168 -41.395 1.00 14.67 176 ASN C CA 1
ATOM 5093 C C . ASN C 1 172 ? 3.498 -31.063 -41.769 1.00 14.90 176 ASN C C 1
ATOM 5094 O O . ASN C 1 172 ? 3.050 -29.898 -41.907 1.00 15.16 176 ASN C O 1
ATOM 5099 N N . SER C 1 173 ? 4.805 -31.378 -41.859 1.00 13.48 177 SER C N 1
ATOM 5100 C CA . SER C 1 173 ? 5.818 -30.459 -42.305 1.00 14.62 177 SER C CA 1
ATOM 5101 C C . SER C 1 173 ? 6.592 -31.055 -43.508 1.00 15.43 177 SER C C 1
ATOM 5102 O O . SER C 1 173 ? 6.659 -32.306 -43.709 1.00 15.44 177 SER C O 1
ATOM 5105 N N . ILE C 1 174 ? 7.078 -30.150 -44.340 1.00 14.77 178 ILE C N 1
ATOM 5106 C CA . ILE C 1 174 ? 8.030 -30.460 -45.388 1.00 14.13 178 ILE C CA 1
ATOM 5107 C C . ILE C 1 174 ? 9.330 -29.756 -45.003 1.00 15.39 178 ILE C C 1
ATOM 5108 O O . ILE C 1 174 ? 9.355 -28.557 -44.596 1.00 14.07 178 ILE C O 1
ATOM 5113 N N . SER C 1 175 ? 10.427 -30.501 -45.142 1.00 13.51 179 SER C N 1
ATOM 5114 C CA . SER C 1 175 ? 11.812 -29.959 -44.907 1.00 13.46 179 SER C CA 1
ATOM 5115 C C . SER C 1 175 ? 12.587 -29.961 -46.217 1.00 13.83 179 SER C C 1
ATOM 5116 O O . SER C 1 175 ? 13.210 -30.971 -46.580 1.00 12.67 179 SER C O 1
ATOM 5119 N N . PRO C 1 176 ? 12.574 -28.833 -46.953 1.00 13.54 180 PRO C N 1
ATOM 5120 C CA . PRO C 1 176 ? 13.313 -28.779 -48.241 1.00 12.88 180 PRO C CA 1
ATOM 5121 C C . PRO C 1 176 ? 14.834 -28.721 -47.988 1.00 13.27 180 PRO C C 1
ATOM 5122 O O . PRO C 1 176 ? 15.262 -28.178 -46.964 1.00 13.09 180 PRO C O 1
ATOM 5126 N N . GLY C 1 177 ? 15.590 -29.278 -48.912 1.00 13.92 181 GLY C N 1
ATOM 5127 C CA . GLY C 1 177 ? 16.985 -28.967 -49.085 1.00 14.04 181 GLY C CA 1
ATOM 5128 C C . GLY C 1 177 ? 17.083 -27.716 -50.008 1.00 17.88 181 GLY C C 1
ATOM 5129 O O . GLY C 1 177 ? 16.171 -26.835 -49.993 1.00 17.35 181 GLY C O 1
ATOM 5130 N N . VAL C 1 178 ? 18.152 -27.617 -50.818 1.00 16.75 182 VAL C N 1
ATOM 5131 C CA . VAL C 1 178 ? 18.385 -26.386 -51.612 1.00 16.55 182 VAL C CA 1
ATOM 5132 C C . VAL C 1 178 ? 17.414 -26.316 -52.774 1.00 17.55 182 VAL C C 1
ATOM 5133 O O . VAL C 1 178 ? 17.354 -27.209 -53.634 1.00 17.07 182 VAL C O 1
ATOM 5137 N N . ILE C 1 179 ? 16.522 -25.329 -52.703 1.00 17.11 183 ILE C N 1
ATOM 5138 C CA . ILE C 1 179 ? 15.476 -25.071 -53.709 1.00 16.47 183 ILE C CA 1
ATOM 5139 C C . ILE C 1 179 ? 15.846 -23.716 -54.312 1.00 18.89 183 ILE C C 1
ATOM 5140 O O . ILE C 1 179 ? 16.109 -22.763 -53.599 1.00 16.66 183 ILE C O 1
ATOM 5145 N N . ARG C 1 180 ? 15.938 -23.687 -55.639 1.00 18.52 184 ARG C N 1
ATOM 5146 C CA . ARG C 1 180 ? 16.232 -22.455 -56.368 1.00 21.32 184 ARG C CA 1
ATOM 5147 C C . ARG C 1 180 ? 14.992 -21.554 -56.360 1.00 17.50 184 ARG C C 1
ATOM 5148 O O . ARG C 1 180 ? 13.985 -21.897 -56.968 1.00 18.47 184 ARG C O 1
ATOM 5156 N N . THR C 1 181 ? 15.097 -20.461 -55.604 1.00 19.76 185 THR C N 1
ATOM 5157 C CA . THR C 1 181 ? 14.108 -19.445 -55.458 1.00 21.93 185 THR C CA 1
ATOM 5158 C C . THR C 1 181 ? 14.877 -18.101 -55.262 1.00 25.17 185 THR C C 1
ATOM 5159 O O . THR C 1 181 ? 16.128 -18.023 -55.120 1.00 23.47 185 THR C O 1
ATOM 5163 N N . GLU C 1 182 ? 14.089 -17.037 -55.157 1.00 26.17 186 GLU C N 1
ATOM 5164 C CA . GLU C 1 182 ? 14.627 -15.707 -54.822 1.00 23.86 186 GLU C CA 1
ATOM 5165 C C . GLU C 1 182 ? 15.431 -15.735 -53.536 1.00 23.78 186 GLU C C 1
ATOM 5166 O O . GLU C 1 182 ? 16.388 -14.969 -53.365 1.00 21.89 186 GLU C O 1
ATOM 5172 N N . LEU C 1 183 ? 15.065 -16.600 -52.580 1.00 23.18 187 LEU C N 1
ATOM 5173 C CA . LEU C 1 183 ? 15.814 -16.674 -51.339 1.00 22.34 187 LEU C CA 1
ATOM 5174 C C . LEU C 1 183 ? 17.296 -17.084 -51.583 1.00 21.82 187 LEU C C 1
ATOM 5175 O O . LEU C 1 183 ? 18.209 -16.556 -50.933 1.00 24.05 187 LEU C O 1
ATOM 5180 N N . THR C 1 184 ? 17.479 -18.044 -52.479 1.00 21.68 188 THR C N 1
ATOM 5181 C CA . THR C 1 184 ? 18.767 -18.691 -52.681 1.00 22.76 188 THR C CA 1
ATOM 5182 C C . THR C 1 184 ? 19.440 -18.326 -54.023 1.00 24.55 188 THR C C 1
ATOM 5183 O O . THR C 1 184 ? 20.533 -18.878 -54.313 1.00 22.87 188 THR C O 1
ATOM 5187 N N . GLU C 1 185 ? 18.795 -17.461 -54.812 1.00 25.41 189 GLU C N 1
ATOM 5188 C CA . GLU C 1 185 ? 19.252 -17.122 -56.154 1.00 27.65 189 GLU C CA 1
ATOM 5189 C C . GLU C 1 185 ? 20.699 -16.677 -56.231 1.00 25.84 189 GLU C C 1
ATOM 5190 O O . GLU C 1 185 ? 21.344 -17.086 -57.143 1.00 28.44 189 GLU C O 1
ATOM 5196 N N . GLU C 1 186 ? 21.182 -15.962 -55.235 1.00 28.67 190 GLU C N 1
ATOM 5197 C CA . GLU C 1 186 ? 22.514 -15.381 -55.175 1.00 34.21 190 GLU C CA 1
ATOM 5198 C C . GLU C 1 186 ? 23.563 -16.505 -55.242 1.00 40.87 190 GLU C C 1
ATOM 5199 O O . GLU C 1 186 ? 24.655 -16.282 -55.775 1.00 39.12 190 GLU C O 1
ATOM 5205 N N . TYR C 1 187 ? 23.233 -17.734 -54.775 1.00 29.77 191 TYR C N 1
ATOM 5206 C CA . TYR C 1 187 ? 24.199 -18.769 -54.734 1.00 29.22 191 TYR C CA 1
ATOM 5207 C C . TYR C 1 187 ? 24.603 -19.245 -56.139 1.00 26.64 191 TYR C C 1
ATOM 5208 O O . TYR C 1 187 ? 25.704 -19.756 -56.337 1.00 31.53 191 TYR C O 1
ATOM 5217 N N . PHE C 1 188 ? 23.683 -19.194 -57.078 1.00 31.55 192 PHE C N 1
ATOM 5218 C CA . PHE C 1 188 ? 23.793 -19.932 -58.306 1.00 34.05 192 PHE C CA 1
ATOM 5219 C C . PHE C 1 188 ? 24.781 -19.353 -59.335 1.00 42.80 192 PHE C C 1
ATOM 5220 O O . PHE C 1 188 ? 25.104 -20.004 -60.331 1.00 41.87 192 PHE C O 1
ATOM 5228 N N . SER C 1 189 ? 25.263 -18.156 -59.092 1.00 39.00 193 SER C N 1
ATOM 5229 C CA . SER C 1 189 ? 26.251 -17.584 -59.983 1.00 47.21 193 SER C CA 1
ATOM 5230 C C . SER C 1 189 ? 27.646 -17.699 -59.329 1.00 49.01 193 SER C C 1
ATOM 5231 O O . SER C 1 189 ? 28.635 -17.265 -59.895 1.00 52.76 193 SER C O 1
ATOM 5234 N N . ASN C 1 190 ? 27.734 -18.274 -58.133 1.00 40.77 194 ASN C N 1
ATOM 5235 C CA . ASN C 1 190 ? 29.010 -18.583 -57.550 1.00 41.85 194 ASN C CA 1
ATOM 5236 C C . ASN C 1 190 ? 29.337 -20.062 -57.710 1.00 47.88 194 ASN C C 1
ATOM 5237 O O . ASN C 1 190 ? 28.742 -20.919 -57.016 1.00 40.22 194 ASN C O 1
ATOM 5242 N N . LYS C 1 191 ? 30.314 -20.355 -58.569 1.00 47.32 195 LYS C N 1
ATOM 5243 C CA . LYS C 1 191 ? 30.639 -21.734 -58.972 1.00 53.40 195 LYS C CA 1
ATOM 5244 C C . LYS C 1 191 ? 31.183 -22.562 -57.843 1.00 48.13 195 LYS C C 1
ATOM 5245 O O . LYS C 1 191 ? 30.860 -23.724 -57.748 1.00 52.15 195 LYS C O 1
ATOM 5251 N N . ALA C 1 192 ? 32.064 -21.967 -57.042 1.00 48.69 196 ALA C N 1
ATOM 5252 C CA . ALA C 1 192 ? 32.673 -22.620 -55.882 1.00 52.70 196 ALA C CA 1
ATOM 5253 C C . ALA C 1 192 ? 31.633 -23.019 -54.846 1.00 54.37 196 ALA C C 1
ATOM 5254 O O . ALA C 1 192 ? 31.684 -24.132 -54.322 1.00 47.70 196 ALA C O 1
ATOM 5256 N N . LEU C 1 193 ? 30.723 -22.078 -54.549 1.00 47.32 197 LEU C N 1
ATOM 5257 C CA . LEU C 1 193 ? 29.593 -22.301 -53.652 1.00 41.61 197 LEU C CA 1
ATOM 5258 C C . LEU C 1 193 ? 28.733 -23.454 -54.196 1.00 35.05 197 LEU C C 1
ATOM 5259 O O . LEU C 1 193 ? 28.474 -24.351 -53.447 1.00 33.41 197 LEU C O 1
ATOM 5264 N N . MET C 1 194 ? 28.394 -23.458 -55.484 1.00 32.86 198 MET C N 1
ATOM 5265 C CA . MET C 1 194 ? 27.600 -24.514 -56.097 1.00 35.67 198 MET C CA 1
ATOM 5266 C C . MET C 1 194 ? 28.237 -25.883 -56.016 1.00 40.19 198 MET C C 1
ATOM 5267 O O . MET C 1 194 ? 27.519 -26.866 -55.787 1.00 32.07 198 MET C O 1
ATOM 5272 N N . SER C 1 195 ? 29.566 -25.922 -56.081 1.00 39.90 199 SER C N 1
ATOM 5273 C CA . SER C 1 195 ? 30.281 -27.154 -55.931 1.00 38.53 199 SER C CA 1
ATOM 5274 C C . SER C 1 195 ? 30.226 -27.702 -54.583 1.00 32.17 199 SER C C 1
ATOM 5275 O O . SER C 1 195 ? 30.076 -28.888 -54.464 1.00 27.40 199 SER C O 1
ATOM 5278 N N . MET C 1 196 ? 30.445 -26.857 -53.600 1.00 30.57 200 MET C N 1
ATOM 5279 C CA . MET C 1 196 ? 30.328 -27.252 -52.236 1.00 35.87 200 MET C CA 1
ATOM 5280 C C . MET C 1 196 ? 28.892 -27.726 -51.915 1.00 29.32 200 MET C C 1
ATOM 5281 O O . MET C 1 196 ? 28.758 -28.723 -51.299 1.00 29.53 200 MET C O 1
ATOM 5286 N N . ILE C 1 197 ? 27.852 -27.048 -52.412 1.00 30.59 201 ILE C N 1
ATOM 5287 C CA . ILE C 1 197 ? 26.443 -27.479 -52.165 1.00 30.82 201 ILE C CA 1
ATOM 5288 C C . ILE C 1 197 ? 26.295 -28.907 -52.673 1.00 28.04 201 ILE C C 1
ATOM 5289 O O . ILE C 1 197 ? 25.805 -29.816 -51.962 1.00 26.26 201 ILE C O 1
ATOM 5294 N N . LYS C 1 198 ? 26.692 -29.127 -53.918 1.00 26.45 202 LYS C N 1
ATOM 5295 C CA . LYS C 1 198 ? 26.529 -30.417 -54.540 1.00 28.64 202 LYS C CA 1
ATOM 5296 C C . LYS C 1 198 ? 27.357 -31.526 -53.857 1.00 29.13 202 LYS C C 1
ATOM 5297 O O . LYS C 1 198 ? 26.914 -32.675 -53.822 1.00 25.90 202 LYS C O 1
ATOM 5303 N N . SER C 1 199 ? 28.514 -31.218 -53.313 1.00 30.34 203 SER C N 1
ATOM 5304 C CA . SER C 1 199 ? 29.252 -32.312 -52.657 1.00 34.62 203 SER C CA 1
ATOM 5305 C C . SER C 1 199 ? 28.737 -32.539 -51.218 1.00 29.71 203 SER C C 1
ATOM 5306 O O . SER C 1 199 ? 29.000 -33.576 -50.678 1.00 30.43 203 SER C O 1
ATOM 5309 N N . ASN C 1 200 ? 27.951 -31.614 -50.679 1.00 26.35 204 ASN C N 1
ATOM 5310 C CA . ASN C 1 200 ? 27.258 -31.814 -49.422 1.00 30.33 204 ASN C CA 1
ATOM 5311 C C . ASN C 1 200 ? 25.897 -32.576 -49.537 1.00 25.71 204 ASN C C 1
ATOM 5312 O O . ASN C 1 200 ? 25.120 -32.593 -48.567 1.00 22.17 204 ASN C O 1
ATOM 5317 N N . GLN C 1 201 ? 25.571 -33.142 -50.693 1.00 20.50 205 GLN C N 1
ATOM 5318 C CA . GLN C 1 201 ? 24.309 -33.883 -50.833 1.00 20.77 205 GLN C CA 1
ATOM 5319 C C . GLN C 1 201 ? 24.570 -35.045 -51.758 1.00 21.59 205 GLN C C 1
ATOM 5320 O O . GLN C 1 201 ? 25.716 -35.212 -52.200 1.00 19.87 205 GLN C O 1
ATOM 5326 N N . SER C 1 202 ? 23.557 -35.840 -52.059 1.00 18.26 206 SER C N 1
ATOM 5327 C CA . SER C 1 202 ? 23.732 -37.027 -52.863 1.00 19.44 206 SER C CA 1
ATOM 5328 C C . SER C 1 202 ? 23.573 -36.797 -54.393 1.00 19.68 206 SER C C 1
ATOM 5329 O O . SER C 1 202 ? 24.263 -37.444 -55.208 1.00 19.46 206 SER C O 1
ATOM 5332 N N . LEU C 1 203 ? 22.616 -35.961 -54.753 1.00 19.33 207 LEU C N 1
ATOM 5333 C CA . LEU C 1 203 ? 22.227 -35.744 -56.114 1.00 19.01 207 LEU C CA 1
ATOM 5334 C C . LEU C 1 203 ? 22.935 -34.511 -56.638 1.00 20.29 207 LEU C C 1
ATOM 5335 O O . LEU C 1 203 ? 22.992 -33.439 -56.010 1.00 20.66 207 LEU C O 1
ATOM 5340 N N . ASP C 1 204 ? 23.405 -34.669 -57.871 1.00 23.90 208 ASP C N 1
ATOM 5341 C CA . ASP C 1 204 ? 24.052 -33.611 -58.575 1.00 26.51 208 ASP C CA 1
ATOM 5342 C C . ASP C 1 204 ? 23.064 -32.615 -59.259 1.00 28.76 208 ASP C C 1
ATOM 5343 O O . ASP C 1 204 ? 23.136 -32.404 -60.507 1.00 29.69 208 ASP C O 1
ATOM 5348 N N . THR C 1 205 ? 22.208 -31.955 -58.470 1.00 25.35 209 THR C N 1
ATOM 5349 C CA . THR C 1 205 ? 21.157 -31.074 -58.991 1.00 26.49 209 THR C CA 1
ATOM 5350 C C . THR C 1 205 ? 20.670 -30.253 -57.767 1.00 23.98 209 THR C C 1
ATOM 5351 O O . THR C 1 205 ? 21.189 -30.374 -56.682 1.00 21.77 209 THR C O 1
ATOM 5355 N N . TRP C 1 206 ? 19.641 -29.429 -57.983 1.00 22.01 210 TRP C N 1
ATOM 5356 C CA . TRP C 1 206 ? 19.021 -28.725 -56.930 1.00 21.08 210 TRP C CA 1
ATOM 5357 C C . TRP C 1 206 ? 17.551 -28.813 -57.197 1.00 20.02 210 TRP C C 1
ATOM 5358 O O . TRP C 1 206 ? 17.089 -29.264 -58.287 1.00 20.59 210 TRP C O 1
ATOM 5369 N N . GLY C 1 207 ? 16.822 -28.487 -56.140 1.00 19.17 211 GLY C N 1
ATOM 5370 C CA . GLY C 1 207 ? 15.382 -28.571 -56.132 1.00 19.06 211 GLY C CA 1
ATOM 5371 C C . GLY C 1 207 ? 14.866 -27.284 -56.791 1.00 19.53 211 GLY C C 1
ATOM 5372 O O . GLY C 1 207 ? 15.609 -26.274 -56.941 1.00 17.05 211 GLY C O 1
ATOM 5373 N N . LEU C 1 208 ? 13.609 -27.398 -57.240 1.00 22.20 212 LEU C N 1
ATOM 5374 C CA . LEU C 1 208 ? 12.843 -26.301 -57.821 1.00 24.20 212 LEU C CA 1
ATOM 5375 C C . LEU C 1 208 ? 11.555 -26.190 -57.013 1.00 24.85 212 LEU C C 1
ATOM 5376 O O . LEU C 1 208 ? 11.164 -27.144 -56.362 1.00 19.35 212 LEU C O 1
ATOM 5381 N N . PRO C 1 209 ? 10.874 -25.024 -57.058 1.00 22.33 213 PRO C N 1
ATOM 5382 C CA . PRO C 1 209 ? 9.608 -24.872 -56.344 1.00 21.42 213 PRO C CA 1
ATOM 5383 C C . PRO C 1 209 ? 8.656 -25.966 -56.611 1.00 21.98 213 PRO C C 1
ATOM 5384 O O . PRO C 1 209 ? 7.979 -26.458 -55.660 1.00 18.30 213 PRO C O 1
ATOM 5388 N N . GLN C 1 210 ? 8.587 -26.414 -57.862 1.00 19.51 214 GLN C N 1
ATOM 5389 C CA . GLN C 1 210 ? 7.700 -27.539 -58.144 1.00 23.05 214 GLN C CA 1
ATOM 5390 C C . GLN C 1 210 ? 7.955 -28.838 -57.334 1.00 19.46 214 GLN C C 1
ATOM 5391 O O . GLN C 1 210 ? 6.999 -29.622 -57.093 1.00 20.13 214 GLN C O 1
ATOM 5397 N N . ASP C 1 211 ? 9.196 -29.122 -56.989 1.00 19.14 215 ASP C N 1
ATOM 5398 C CA . ASP C 1 211 ? 9.444 -30.291 -56.112 1.00 19.72 215 ASP C CA 1
ATOM 5399 C C . ASP C 1 211 ? 8.662 -30.172 -54.775 1.00 18.61 215 ASP C C 1
ATOM 5400 O O . ASP C 1 211 ? 8.141 -31.176 -54.262 1.00 17.87 215 ASP C O 1
ATOM 5405 N N . ILE C 1 212 ? 8.559 -28.952 -54.243 1.00 17.05 216 ILE C N 1
ATOM 5406 C CA . ILE C 1 212 ? 7.907 -28.730 -52.994 1.00 16.23 216 ILE C CA 1
ATOM 5407 C C . ILE C 1 212 ? 6.405 -28.688 -53.219 1.00 17.54 216 ILE C C 1
ATOM 5408 O O . ILE C 1 212 ? 5.584 -29.288 -52.465 1.00 18.28 216 ILE C O 1
ATOM 5413 N N . VAL C 1 213 ? 5.991 -28.076 -54.320 1.00 18.23 217 VAL C N 1
ATOM 5414 C CA . VAL C 1 213 ? 4.542 -28.063 -54.642 1.00 17.36 217 VAL C CA 1
ATOM 5415 C C . VAL C 1 213 ? 3.950 -29.463 -54.766 1.00 17.44 217 VAL C C 1
ATOM 5416 O O . VAL C 1 213 ? 2.878 -29.742 -54.229 1.00 17.37 217 VAL C O 1
ATOM 5420 N N . SER C 1 214 ? 4.648 -30.376 -55.447 1.00 17.07 218 SER C N 1
ATOM 5421 C CA . SER C 1 214 ? 4.132 -31.738 -55.591 1.00 18.67 218 SER C CA 1
ATOM 5422 C C . SER C 1 214 ? 4.030 -32.460 -54.277 1.00 17.87 218 SER C C 1
ATOM 5423 O O . SER C 1 214 ? 3.148 -33.327 -54.108 1.00 20.23 218 SER C O 1
ATOM 5426 N N . CYS C 1 215 ? 4.949 -32.163 -53.348 1.00 17.29 219 CYS C N 1
ATOM 5427 C CA . CYS C 1 215 ? 4.885 -32.758 -52.040 1.00 17.92 219 CYS C CA 1
ATOM 5428 C C . CYS C 1 215 ? 3.671 -32.200 -51.279 1.00 16.97 219 CYS C C 1
ATOM 5429 O O . CYS C 1 215 ? 2.943 -32.941 -50.611 1.00 16.43 219 CYS C O 1
ATOM 5432 N N . ILE C 1 216 ? 3.414 -30.889 -51.455 1.00 16.28 220 ILE C N 1
ATOM 5433 C CA . ILE C 1 216 ? 2.243 -30.300 -50.857 1.00 16.94 220 ILE C CA 1
ATOM 5434 C C . ILE C 1 216 ? 1.003 -30.972 -51.400 1.00 17.18 220 ILE C C 1
ATOM 5435 O O . ILE C 1 216 ? 0.069 -31.364 -50.678 1.00 17.19 220 ILE C O 1
ATOM 5440 N N . GLU C 1 217 ? 0.955 -31.073 -52.699 1.00 18.77 221 GLU C N 1
ATOM 5441 C CA . GLU C 1 217 ? -0.147 -31.726 -53.321 1.00 21.59 221 GLU C CA 1
ATOM 5442 C C . GLU C 1 217 ? -0.461 -33.143 -52.758 1.00 23.47 221 GLU C C 1
ATOM 5443 O O . GLU C 1 217 ? -1.621 -33.484 -52.505 1.00 20.69 221 GLU C O 1
ATOM 5449 N N . TYR C 1 218 ? 0.563 -33.979 -52.620 1.00 19.11 222 TYR C N 1
ATOM 5450 C CA . TYR C 1 218 ? 0.376 -35.240 -51.972 1.00 19.59 222 TYR C CA 1
ATOM 5451 C C . TYR C 1 218 ? -0.166 -35.116 -50.540 1.00 18.14 222 TYR C C 1
ATOM 5452 O O . TYR C 1 218 ? -1.127 -35.817 -50.113 1.00 17.59 222 TYR C O 1
ATOM 5461 N N . LEU C 1 219 ? 0.418 -34.220 -49.743 1.00 18.04 223 LEU C N 1
ATOM 5462 C CA . LEU C 1 219 ? 0.051 -34.195 -48.328 1.00 18.37 223 LEU C CA 1
ATOM 5463 C C . LEU C 1 219 ? -1.366 -33.662 -48.053 1.00 19.08 223 LEU C C 1
ATOM 5464 O O . LEU C 1 219 ? -1.847 -33.852 -46.967 1.00 22.54 223 LEU C O 1
ATOM 5469 N N . ILE C 1 220 ? -1.919 -32.869 -48.976 1.00 19.67 224 ILE C N 1
ATOM 5470 C CA . ILE C 1 220 ? -3.317 -32.387 -48.819 1.00 22.97 224 ILE C CA 1
ATOM 5471 C C . ILE C 1 220 ? -4.274 -33.367 -49.503 1.00 24.49 224 ILE C C 1
ATOM 5472 O O . ILE C 1 220 ? -5.457 -33.171 -49.411 1.00 26.22 224 ILE C O 1
ATOM 5477 N N . SER C 1 221 ? -3.786 -34.354 -50.253 1.00 23.00 225 SER C N 1
ATOM 5478 C CA . SER C 1 221 ? -4.681 -35.305 -50.969 1.00 21.87 225 SER C CA 1
ATOM 5479 C C . SER C 1 221 ? -5.387 -36.289 -50.046 1.00 24.16 225 SER C C 1
ATOM 5480 O O . SER C 1 221 ? -5.007 -36.553 -48.872 1.00 21.14 225 SER C O 1
ATOM 5483 N N . ASP C 1 222 ? -6.399 -36.920 -50.598 1.00 23.69 226 ASP C N 1
ATOM 5484 C CA . ASP C 1 222 ? -7.093 -37.992 -49.892 1.00 24.82 226 ASP C CA 1
ATOM 5485 C C . ASP C 1 222 ? -6.178 -39.181 -49.604 1.00 22.14 226 ASP C C 1
ATOM 5486 O O . ASP C 1 222 ? -6.430 -39.870 -48.677 1.00 23.20 226 ASP C O 1
ATOM 5491 N N . GLN C 1 223 ? -5.155 -39.402 -50.423 1.00 20.28 227 GLN C N 1
ATOM 5492 C CA . GLN C 1 223 ? -4.158 -40.434 -50.212 1.00 23.39 227 GLN C CA 1
ATOM 5493 C C . GLN C 1 223 ? -3.296 -40.158 -48.973 1.00 23.60 227 GLN C C 1
ATOM 5494 O O . GLN C 1 223 ? -2.604 -41.041 -48.538 1.00 23.68 227 GLN C O 1
ATOM 5500 N N . ALA C 1 224 ? -3.351 -38.940 -48.433 1.00 19.27 228 ALA C N 1
ATOM 5501 C CA . ALA C 1 224 ? -2.662 -38.608 -47.174 1.00 21.02 228 ALA C CA 1
ATOM 5502 C C . ALA C 1 224 ? -3.538 -38.755 -45.931 1.00 21.33 228 ALA C C 1
ATOM 5503 O O . ALA C 1 224 ? -3.184 -38.253 -44.865 1.00 18.23 228 ALA C O 1
ATOM 5505 N N . ARG C 1 225 ? -4.666 -39.469 -46.049 1.00 19.56 229 ARG C N 1
ATOM 5506 C CA . ARG C 1 225 ? -5.574 -39.587 -44.954 1.00 21.27 229 ARG C CA 1
ATOM 5507 C C . ARG C 1 225 ? -4.938 -40.086 -43.669 1.00 20.18 229 ARG C C 1
ATOM 5508 O O . ARG C 1 225 ? -5.419 -39.771 -42.605 1.00 16.36 229 ARG C O 1
ATOM 5516 N N . PHE C 1 226 ? -3.896 -40.908 -43.735 1.00 17.88 230 PHE C N 1
ATOM 5517 C CA . PHE C 1 226 ? -3.289 -41.460 -42.495 1.00 16.81 230 PHE C CA 1
ATOM 5518 C C . PHE C 1 226 ? -1.974 -40.792 -42.151 1.00 16.18 230 PHE C C 1
ATOM 5519 O O . PHE C 1 226 ? -1.229 -41.338 -41.342 1.00 18.98 230 PHE C O 1
ATOM 5527 N N . ILE C 1 227 ? -1.697 -39.659 -42.769 1.00 16.20 231 ILE C N 1
ATOM 5528 C CA . ILE C 1 227 ? -0.471 -38.924 -42.545 1.00 16.55 231 ILE C CA 1
ATOM 5529 C C . ILE C 1 227 ? -0.682 -37.734 -41.654 1.00 16.30 231 ILE C C 1
ATOM 5530 O O . ILE C 1 227 ? -1.318 -36.776 -42.075 1.00 16.45 231 ILE C O 1
ATOM 5535 N N . THR C 1 228 ? -0.156 -37.797 -40.432 1.00 15.65 232 THR C N 1
ATOM 5536 C CA . THR C 1 228 ? -0.157 -36.633 -39.554 1.00 14.36 232 THR C CA 1
ATOM 5537 C C . THR C 1 228 ? 1.014 -36.647 -38.630 1.00 13.78 232 THR C C 1
ATOM 5538 O O . THR C 1 228 ? 1.502 -37.707 -38.246 1.00 12.68 232 THR C O 1
ATOM 5542 N N . GLY C 1 229 ? 1.535 -35.475 -38.348 1.00 12.90 233 GLY C N 1
ATOM 5543 C CA . GLY C 1 229 ? 2.712 -35.323 -37.535 1.00 13.93 233 GLY C CA 1
ATOM 5544 C C . GLY C 1 229 ? 4.027 -35.681 -38.229 1.00 14.90 233 GLY C C 1
ATOM 5545 O O . GLY C 1 229 ? 5.031 -35.789 -37.570 1.00 19.68 233 GLY C O 1
ATOM 5546 N N . SER C 1 230 ? 4.016 -35.866 -39.550 1.00 16.45 234 SER C N 1
ATOM 5547 C CA . SER C 1 230 ? 5.150 -36.343 -40.280 1.00 17.34 234 SER C CA 1
ATOM 5548 C C . SER C 1 230 ? 5.913 -35.164 -40.877 1.00 18.70 234 SER C C 1
ATOM 5549 O O . SER C 1 230 ? 5.310 -34.083 -41.183 1.00 16.69 234 SER C O 1
ATOM 5552 N N . ASN C 1 231 ? 7.223 -35.371 -41.065 1.00 15.54 235 ASN C N 1
ATOM 5553 C CA . ASN C 1 231 ? 8.094 -34.429 -41.681 1.00 14.57 235 ASN C CA 1
ATOM 5554 C C . ASN C 1 231 ? 8.693 -35.083 -42.946 1.00 14.68 235 ASN C C 1
ATOM 5555 O O . ASN C 1 231 ? 9.457 -36.043 -42.862 1.00 15.91 235 ASN C O 1
ATOM 5560 N N . PHE C 1 232 ? 8.353 -34.551 -44.105 1.00 14.23 236 PHE C N 1
ATOM 5561 C CA . PHE C 1 232 ? 8.812 -35.022 -45.392 1.00 13.62 236 PHE C CA 1
ATOM 5562 C C . PHE C 1 232 ? 9.964 -34.223 -45.885 1.00 14.46 236 PHE C C 1
ATOM 5563 O O . PHE C 1 232 ? 9.845 -33.018 -46.247 1.00 14.39 236 PHE C O 1
ATOM 5571 N N . VAL C 1 233 ? 11.122 -34.889 -45.943 1.00 13.83 237 VAL C N 1
ATOM 5572 C CA . VAL C 1 233 ? 12.367 -34.287 -46.351 1.00 13.59 237 VAL C CA 1
ATOM 5573 C C . VAL C 1 233 ? 12.524 -34.382 -47.880 1.00 14.71 237 VAL C C 1
ATOM 5574 O O . VAL C 1 233 ? 12.385 -35.464 -48.448 1.00 14.45 237 VAL C O 1
ATOM 5578 N N . ILE C 1 234 ? 12.746 -33.245 -48.527 1.00 13.61 238 ILE C N 1
ATOM 5579 C CA . ILE C 1 234 ? 12.866 -33.215 -49.981 1.00 14.00 238 ILE C CA 1
ATOM 5580 C C . ILE C 1 234 ? 14.166 -32.454 -50.270 1.00 14.38 238 ILE C C 1
ATOM 5581 O O . ILE C 1 234 ? 14.154 -31.203 -50.439 1.00 15.21 238 ILE C O 1
ATOM 5586 N N . ASP C 1 235 ? 15.306 -33.153 -50.242 1.00 13.28 239 ASP C N 1
ATOM 5587 C CA . ASP C 1 235 ? 16.577 -32.504 -50.051 1.00 12.31 239 ASP C CA 1
ATOM 5588 C C . ASP C 1 235 ? 17.765 -33.107 -50.821 1.00 14.13 239 ASP C C 1
ATOM 5589 O O . ASP C 1 235 ? 18.926 -32.639 -50.608 1.00 14.48 239 ASP C O 1
ATOM 5594 N N . GLY C 1 236 ? 17.483 -33.977 -51.793 1.00 13.06 240 GLY C N 1
ATOM 5595 C CA . GLY C 1 236 ? 18.561 -34.435 -52.665 1.00 13.59 240 GLY C CA 1
ATOM 5596 C C . GLY C 1 236 ? 19.646 -35.155 -51.876 1.00 14.91 240 GLY C C 1
ATOM 5597 O O . GLY C 1 236 ? 20.778 -35.298 -52.357 1.00 13.65 240 GLY C O 1
ATOM 5598 N N . GLY C 1 237 ? 19.296 -35.676 -50.696 1.00 14.44 241 GLY C N 1
ATOM 5599 C CA . GLY C 1 237 ? 20.311 -36.371 -49.855 1.00 15.68 241 GLY C CA 1
ATOM 5600 C C . GLY C 1 237 ? 21.109 -35.521 -48.927 1.00 15.11 241 GLY C C 1
ATOM 5601 O O . GLY C 1 237 ? 21.997 -36.024 -48.277 1.00 14.47 241 GLY C O 1
ATOM 5602 N N . GLN C 1 238 ? 20.818 -34.221 -48.851 1.00 13.86 242 GLN C N 1
ATOM 5603 C CA . GLN C 1 238 ? 21.636 -33.334 -48.049 1.00 14.62 242 GLN C CA 1
ATOM 5604 C C . GLN C 1 238 ? 21.763 -33.815 -46.580 1.00 16.26 242 GLN C C 1
ATOM 5605 O O . GLN C 1 238 ? 22.830 -33.660 -45.983 1.00 14.85 242 GLN C O 1
ATOM 5611 N N . THR C 1 239 ? 20.677 -34.324 -46.009 1.00 15.38 243 THR C N 1
ATOM 5612 C CA . THR C 1 239 ? 20.708 -34.794 -44.649 1.00 16.32 243 THR C CA 1
ATOM 5613 C C . THR C 1 239 ? 21.196 -36.244 -44.449 1.00 14.85 243 THR C C 1
ATOM 5614 O O . THR C 1 239 ? 21.235 -36.697 -43.333 1.00 15.19 243 THR C O 1
ATOM 5618 N N . ALA C 1 240 ? 21.502 -36.988 -45.493 1.00 14.43 244 ALA C N 1
ATOM 5619 C CA . ALA C 1 240 ? 21.806 -38.401 -45.309 1.00 15.96 244 ALA C CA 1
ATOM 5620 C C . ALA C 1 240 ? 23.033 -38.639 -44.398 1.00 16.56 244 ALA C C 1
ATOM 5621 O O . ALA C 1 240 ? 23.062 -39.617 -43.656 1.00 18.32 244 ALA C O 1
ATOM 5623 N N . GLY C 1 241 ? 24.055 -37.789 -44.481 1.00 16.58 245 GLY C N 1
ATOM 5624 C CA . GLY C 1 241 ? 25.220 -37.982 -43.679 1.00 17.03 245 GLY C CA 1
ATOM 5625 C C . GLY C 1 241 ? 26.344 -37.139 -44.161 1.00 20.73 245 GLY C C 1
ATOM 5626 O O . GLY C 1 241 ? 26.085 -36.012 -44.729 1.00 20.44 245 GLY C O 1
ATOM 5627 N N . LYS C 1 242 ? 27.585 -37.604 -43.977 1.00 16.87 246 LYS C N 1
ATOM 5628 C CA . LYS C 1 242 ? 28.700 -36.787 -44.373 1.00 22.16 246 LYS C CA 1
ATOM 5629 C C . LYS C 1 242 ? 29.562 -37.504 -45.300 1.00 21.15 246 LYS C C 1
ATOM 5630 O O . LYS C 1 242 ? 29.875 -38.625 -45.052 1.00 17.66 246 LYS C O 1
ATOM 5636 N N . ASN C 1 243 ? 29.769 -36.905 -46.440 1.00 28.16 247 ASN C N 1
ATOM 5637 C CA . ASN C 1 243 ? 30.996 -37.047 -47.235 1.00 39.73 247 ASN C CA 1
ATOM 5638 C C . ASN C 1 243 ? 31.120 -36.805 -48.670 1.00 46.65 247 ASN C C 1
ATOM 5639 O O . ASN C 1 243 ? 32.236 -36.341 -48.879 1.00 37.31 247 ASN C O 1
ATOM 5644 N N . LYS D 1 1 ? 36.831 -20.107 -10.719 1.00 42.41 5 LYS D N 1
ATOM 5645 C CA . LYS D 1 1 ? 35.836 -20.208 -11.868 1.00 41.46 5 LYS D CA 1
ATOM 5646 C C . LYS D 1 1 ? 34.486 -19.676 -11.495 1.00 33.44 5 LYS D C 1
ATOM 5647 O O . LYS D 1 1 ? 33.958 -20.034 -10.477 1.00 30.76 5 LYS D O 1
ATOM 5653 N N . ILE D 1 2 ? 33.915 -18.885 -12.401 1.00 33.99 6 ILE D N 1
ATOM 5654 C CA . ILE D 1 2 ? 32.613 -18.278 -12.204 1.00 31.14 6 ILE D CA 1
ATOM 5655 C C . ILE D 1 2 ? 31.545 -18.991 -13.060 1.00 30.93 6 ILE D C 1
ATOM 5656 O O . ILE D 1 2 ? 31.662 -19.094 -14.276 1.00 28.37 6 ILE D O 1
ATOM 5661 N N . ILE D 1 3 ? 30.465 -19.356 -12.430 1.00 28.23 7 ILE D N 1
ATOM 5662 C CA . ILE D 1 3 ? 29.375 -19.953 -13.145 1.00 31.70 7 ILE D CA 1
ATOM 5663 C C . ILE D 1 3 ? 28.090 -19.115 -12.998 1.00 28.75 7 ILE D C 1
ATOM 5664 O O . ILE D 1 3 ? 27.675 -18.842 -11.887 1.00 25.68 7 ILE D O 1
ATOM 5669 N N . MET D 1 4 ? 27.455 -18.781 -14.137 1.00 25.59 8 MET D N 1
ATOM 5670 C CA . MET D 1 4 ? 26.154 -18.110 -14.171 1.00 23.96 8 MET D CA 1
ATOM 5671 C C . MET D 1 4 ? 25.079 -19.121 -14.433 1.00 26.88 8 MET D C 1
ATOM 5672 O O . MET D 1 4 ? 25.139 -19.846 -15.428 1.00 23.79 8 MET D O 1
ATOM 5677 N N . ILE D 1 5 ? 24.116 -19.175 -13.523 1.00 23.86 9 ILE D N 1
ATOM 5678 C CA . ILE D 1 5 ? 23.056 -20.104 -13.513 1.00 23.50 9 ILE D CA 1
ATOM 5679 C C . ILE D 1 5 ? 21.739 -19.363 -13.471 1.00 26.07 9 ILE D C 1
ATOM 5680 O O . ILE D 1 5 ? 21.447 -18.681 -12.458 1.00 25.80 9 ILE D O 1
ATOM 5685 N N . SER D 1 6 ? 20.897 -19.550 -14.497 1.00 23.37 10 SER D N 1
ATOM 5686 C CA . SER D 1 6 ? 19.553 -19.009 -14.474 1.00 23.26 10 SER D CA 1
ATOM 5687 C C . SER D 1 6 ? 18.609 -19.949 -13.850 1.00 23.64 10 SER D C 1
ATOM 5688 O O . SER D 1 6 ? 18.863 -21.189 -13.717 1.00 22.86 10 SER D O 1
ATOM 5691 N N . GLY D 1 7 ? 17.450 -19.437 -13.447 1.00 22.04 11 GLY D N 1
ATOM 5692 C CA . GLY D 1 7 ? 16.510 -20.283 -12.731 1.00 21.75 11 GLY D CA 1
ATOM 5693 C C . GLY D 1 7 ? 16.938 -20.690 -11.333 1.00 22.94 11 GLY D C 1
ATOM 5694 O O . GLY D 1 7 ? 16.408 -21.643 -10.732 1.00 21.83 11 GLY D O 1
ATOM 5695 N N . ALA D 1 8 ? 17.795 -19.859 -10.764 1.00 25.31 12 ALA D N 1
ATOM 5696 C CA . ALA D 1 8 ? 18.456 -20.123 -9.480 1.00 26.63 12 ALA D CA 1
ATOM 5697 C C . ALA D 1 8 ? 17.582 -20.202 -8.230 1.00 27.26 12 ALA D C 1
ATOM 5698 O O . ALA D 1 8 ? 18.011 -20.755 -7.211 1.00 26.53 12 ALA D O 1
ATOM 5700 N N . ASN D 1 9 ? 16.329 -19.802 -8.322 1.00 27.38 13 ASN D N 1
ATOM 5701 C CA . ASN D 1 9 ? 15.439 -19.802 -7.131 1.00 26.76 13 ASN D CA 1
ATOM 5702 C C . ASN D 1 9 ? 14.676 -21.041 -6.852 1.00 31.09 13 ASN D C 1
ATOM 5703 O O . ASN D 1 9 ? 14.124 -21.180 -5.781 1.00 28.59 13 ASN D O 1
ATOM 5708 N N . SER D 1 10 ? 14.592 -21.966 -7.833 1.00 26.63 14 SER D N 1
ATOM 5709 C CA . SER D 1 10 ? 13.731 -23.106 -7.738 1.00 24.64 14 SER D CA 1
ATOM 5710 C C . SER D 1 10 ? 14.394 -24.338 -8.477 1.00 26.20 14 SER D C 1
ATOM 5711 O O . SER D 1 10 ? 15.353 -24.180 -9.253 1.00 26.15 14 SER D O 1
ATOM 5714 N N . GLY D 1 11 ? 13.897 -25.513 -8.125 1.00 28.25 15 GLY D N 1
ATOM 5715 C CA . GLY D 1 11 ? 14.138 -26.785 -8.802 1.00 29.34 15 GLY D CA 1
ATOM 5716 C C . GLY D 1 11 ? 15.580 -27.013 -9.195 1.00 27.13 15 GLY D C 1
ATOM 5717 O O . GLY D 1 11 ? 16.483 -26.969 -8.373 1.00 23.01 15 GLY D O 1
ATOM 5718 N N . ILE D 1 12 ? 15.823 -27.145 -10.517 1.00 22.55 16 ILE D N 1
ATOM 5719 C CA . ILE D 1 12 ? 17.140 -27.510 -10.994 1.00 20.92 16 ILE D CA 1
ATOM 5720 C C . ILE D 1 12 ? 18.198 -26.480 -10.806 1.00 20.02 16 ILE D C 1
ATOM 5721 O O . ILE D 1 12 ? 19.345 -26.767 -10.339 1.00 20.85 16 ILE D O 1
ATOM 5726 N N . GLY D 1 13 ? 17.854 -25.253 -11.188 1.00 20.19 17 GLY D N 1
ATOM 5727 C CA . GLY D 1 13 ? 18.763 -24.163 -11.016 1.00 19.02 17 GLY D CA 1
ATOM 5728 C C . GLY D 1 13 ? 19.177 -23.959 -9.547 1.00 22.61 17 GLY D C 1
ATOM 5729 O O . GLY D 1 13 ? 20.343 -23.714 -9.250 1.00 23.01 17 GLY D O 1
ATOM 5730 N N . HIS D 1 14 ? 18.219 -24.077 -8.643 1.00 25.05 18 HIS D N 1
ATOM 5731 C CA . HIS D 1 14 ? 18.537 -23.944 -7.172 1.00 26.92 18 HIS D CA 1
ATOM 5732 C C . HIS D 1 14 ? 19.425 -25.061 -6.689 1.00 26.83 18 HIS D C 1
ATOM 5733 O O . HIS D 1 14 ? 20.389 -24.827 -5.955 1.00 29.00 18 HIS D O 1
ATOM 5740 N N . ALA D 1 15 ? 19.137 -26.287 -7.138 1.00 26.02 19 ALA D N 1
ATOM 5741 C CA . ALA D 1 15 ? 20.030 -27.381 -6.789 1.00 26.98 19 ALA D CA 1
ATOM 5742 C C . ALA D 1 15 ? 21.426 -27.086 -7.314 1.00 26.22 19 ALA D C 1
ATOM 5743 O O . ALA D 1 15 ? 22.396 -27.402 -6.622 1.00 27.48 19 ALA D O 1
ATOM 5745 N N . CYS D 1 16 ? 21.557 -26.415 -8.476 1.00 25.35 20 CYS D N 1
ATOM 5746 C CA . CYS D 1 16 ? 22.882 -26.088 -9.008 1.00 26.45 20 CYS D CA 1
ATOM 5747 C C . CYS D 1 16 ? 23.670 -25.070 -8.120 1.00 28.81 20 CYS D C 1
ATOM 5748 O O . CYS D 1 16 ? 24.881 -25.174 -7.926 1.00 25.71 20 CYS D O 1
ATOM 5751 N N . ILE D 1 17 ? 22.973 -24.005 -7.744 1.00 31.59 21 ILE D N 1
ATOM 5752 C CA . ILE D 1 17 ? 23.496 -22.959 -6.810 1.00 31.06 21 ILE D CA 1
ATOM 5753 C C . ILE D 1 17 ? 24.184 -23.567 -5.608 1.00 26.74 21 ILE D C 1
ATOM 5754 O O . ILE D 1 17 ? 25.377 -23.300 -5.354 1.00 27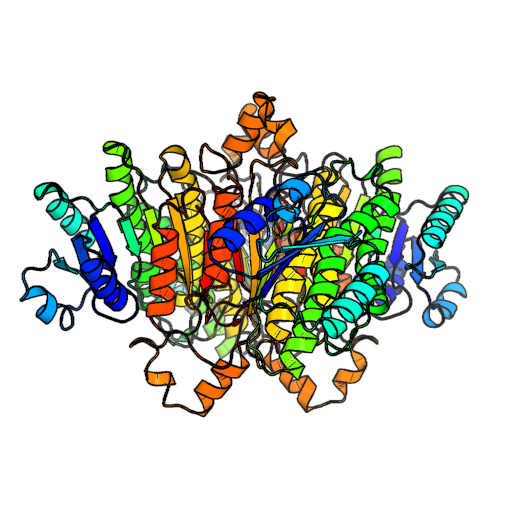.85 21 ILE D O 1
ATOM 5759 N N . LYS D 1 18 ? 23.430 -24.408 -4.915 1.00 32.70 22 LYS D N 1
ATOM 5760 C CA . LYS D 1 18 ? 23.895 -25.067 -3.674 1.00 36.46 22 LYS D CA 1
ATOM 5761 C C . LYS D 1 18 ? 25.090 -25.949 -3.946 1.00 37.21 22 LYS D C 1
ATOM 5762 O O . LYS D 1 18 ? 26.142 -25.769 -3.334 1.00 32.12 22 LYS D O 1
ATOM 5768 N N . TYR D 1 19 ? 24.941 -26.860 -4.940 1.00 33.75 23 TYR D N 1
ATOM 5769 C CA . TYR D 1 19 ? 25.999 -27.779 -5.319 1.00 31.00 23 TYR D CA 1
ATOM 5770 C C . TYR D 1 19 ? 27.273 -27.109 -5.727 1.00 29.67 23 TYR D C 1
ATOM 5771 O O . TYR D 1 19 ? 28.326 -27.454 -5.197 1.00 32.56 23 TYR D O 1
ATOM 5780 N N . PHE D 1 20 ? 27.225 -26.142 -6.635 1.00 30.14 24 PHE D N 1
ATOM 5781 C CA . PHE D 1 20 ? 28.486 -25.539 -7.131 1.00 32.03 24 PHE D CA 1
ATOM 5782 C C . PHE D 1 20 ? 29.119 -24.527 -6.160 1.00 31.68 24 PHE D C 1
ATOM 5783 O O . PHE D 1 20 ? 30.325 -24.353 -6.182 1.00 34.21 24 PHE D O 1
ATOM 5791 N N . LEU D 1 21 ? 28.328 -23.917 -5.287 1.00 34.69 25 LEU D N 1
ATOM 5792 C CA . LEU D 1 21 ? 28.913 -23.168 -4.151 1.00 35.51 25 LEU D CA 1
ATOM 5793 C C . LEU D 1 21 ? 29.743 -24.098 -3.262 1.00 36.29 25 LEU D C 1
ATOM 5794 O O . LEU D 1 21 ? 30.937 -23.836 -3.032 1.00 38.99 25 LEU D O 1
ATOM 5799 N N . GLU D 1 22 ? 29.150 -25.227 -2.848 1.00 37.47 26 GLU D N 1
ATOM 5800 C CA . GLU D 1 22 ? 29.878 -26.280 -2.112 1.00 37.96 26 GLU D CA 1
ATOM 5801 C C . GLU D 1 22 ? 31.151 -26.699 -2.789 1.00 42.43 26 GLU D C 1
ATOM 5802 O O . GLU D 1 22 ? 32.059 -27.142 -2.119 1.00 44.82 26 GLU D O 1
ATOM 5808 N N . LYS D 1 23 ? 31.242 -26.574 -4.118 1.00 38.91 27 LYS D N 1
ATOM 5809 C CA . LYS D 1 23 ? 32.442 -26.908 -4.832 1.00 36.65 27 LYS D CA 1
ATOM 5810 C C . LYS D 1 23 ? 33.340 -25.766 -5.066 1.00 36.39 27 LYS D C 1
ATOM 5811 O O . LYS D 1 23 ? 34.229 -25.864 -5.911 1.00 37.50 27 LYS D O 1
ATOM 5817 N N . SER D 1 24 ? 33.161 -24.674 -4.341 1.00 38.76 28 SER D N 1
ATOM 5818 C CA . SER D 1 24 ? 34.035 -23.508 -4.470 1.00 42.07 28 SER D CA 1
ATOM 5819 C C . SER D 1 24 ? 33.947 -22.701 -5.754 1.00 43.72 28 SER D C 1
ATOM 5820 O O . SER D 1 24 ? 34.881 -21.976 -6.043 1.00 41.54 28 SER D O 1
ATOM 5823 N N . PHE D 1 25 ? 32.861 -22.820 -6.540 1.00 39.63 29 PHE D N 1
ATOM 5824 C CA . PHE D 1 25 ? 32.717 -21.930 -7.682 1.00 34.98 29 PHE D CA 1
ATOM 5825 C C . PHE D 1 25 ? 32.203 -20.636 -7.102 1.00 32.22 29 PHE D C 1
ATOM 5826 O O . PHE D 1 25 ? 31.524 -20.657 -6.064 1.00 35.95 29 PHE D O 1
ATOM 5834 N N . HIS D 1 26 ? 32.466 -19.545 -7.827 1.00 34.37 30 HIS D N 1
ATOM 5835 C CA . HIS D 1 26 ? 31.758 -18.278 -7.643 1.00 37.48 30 HIS D CA 1
ATOM 5836 C C . HIS D 1 26 ? 30.566 -18.302 -8.566 1.00 35.98 30 HIS D C 1
ATOM 5837 O O . HIS D 1 26 ? 30.722 -18.591 -9.750 1.00 35.86 30 HIS D O 1
ATOM 5844 N N . VAL D 1 27 ? 29.396 -17.993 -8.023 1.00 31.47 31 VAL D N 1
ATOM 5845 C CA . VAL D 1 27 ? 28.133 -18.238 -8.668 1.00 32.14 31 VAL D CA 1
ATOM 5846 C C . VAL D 1 27 ? 27.409 -16.924 -8.841 1.00 36.88 31 VAL D C 1
ATOM 5847 O O . VAL D 1 27 ? 27.224 -16.199 -7.824 1.00 33.18 31 VAL D O 1
ATOM 5851 N N . ILE D 1 28 ? 27.005 -16.627 -10.098 1.00 29.89 32 ILE D N 1
ATOM 5852 C CA . ILE D 1 28 ? 26.061 -15.577 -10.427 1.00 27.41 32 ILE D CA 1
ATOM 5853 C C . ILE D 1 28 ? 24.700 -16.233 -10.676 1.00 32.66 32 ILE D C 1
ATOM 5854 O O . ILE D 1 28 ? 24.498 -16.996 -11.626 1.00 28.23 32 ILE D O 1
ATOM 5859 N N . ALA D 1 29 ? 23.778 -15.988 -9.766 1.00 28.07 33 ALA D N 1
ATOM 5860 C CA . ALA D 1 29 ? 22.461 -16.540 -9.792 1.00 26.04 33 ALA D CA 1
ATOM 5861 C C . ALA D 1 29 ? 21.441 -15.573 -10.379 1.00 29.90 33 ALA D C 1
ATOM 5862 O O . ALA D 1 29 ? 21.326 -14.433 -9.905 1.00 33.70 33 ALA D O 1
ATOM 5864 N N . LEU D 1 30 ? 20.675 -16.027 -11.392 1.00 27.77 34 LEU D N 1
ATOM 5865 C CA . LEU D 1 30 ? 19.640 -15.221 -12.024 1.00 24.82 34 LEU D CA 1
ATOM 5866 C C . LEU D 1 30 ? 18.307 -15.822 -11.926 1.00 27.93 34 LEU D C 1
ATOM 5867 O O . LEU D 1 30 ? 18.128 -17.026 -12.253 1.00 24.81 34 LEU D O 1
ATOM 5872 N N . ASP D 1 31 ? 17.310 -15.012 -11.515 1.00 23.90 35 ASP D N 1
ATOM 5873 C CA . ASP D 1 31 ? 15.936 -15.481 -11.414 1.00 26.87 35 ASP D CA 1
ATOM 5874 C C . ASP D 1 31 ? 15.039 -14.247 -11.209 1.00 31.89 35 ASP D C 1
ATOM 5875 O O . ASP D 1 31 ? 15.522 -13.224 -10.707 1.00 28.67 35 ASP D O 1
ATOM 5880 N N . ILE D 1 32 ? 13.783 -14.371 -11.617 1.00 30.57 36 ILE D N 1
ATOM 5881 C CA . ILE D 1 32 ? 12.787 -13.356 -11.395 1.00 32.95 36 ILE D CA 1
ATOM 5882 C C . ILE D 1 32 ? 12.380 -13.254 -9.916 1.00 35.89 36 ILE D C 1
ATOM 5883 O O . ILE D 1 32 ? 12.020 -12.188 -9.479 1.00 33.28 36 ILE D O 1
ATOM 5888 N N . ASN D 1 33 ? 12.490 -14.340 -9.162 1.00 35.04 37 ASN D N 1
ATOM 5889 C CA . ASN D 1 33 ? 12.204 -14.393 -7.728 1.00 35.75 37 ASN D CA 1
ATOM 5890 C C . ASN D 1 33 ? 13.499 -14.634 -7.004 1.00 41.39 37 ASN D C 1
ATOM 5891 O O . ASN D 1 33 ? 14.516 -15.081 -7.589 1.00 38.07 37 ASN D O 1
ATOM 5896 N N . ASN D 1 34 ? 13.479 -14.345 -5.705 1.00 40.28 38 ASN D N 1
ATOM 5897 C CA . ASN D 1 34 ? 14.664 -14.521 -4.903 1.00 40.34 38 ASN D CA 1
ATOM 5898 C C . ASN D 1 34 ? 14.443 -15.037 -3.467 1.00 39.22 38 ASN D C 1
ATOM 5899 O O . ASN D 1 34 ? 15.425 -15.119 -2.699 1.00 39.68 38 ASN D O 1
ATOM 5904 N N . ASN D 1 35 ? 13.222 -15.459 -3.126 1.00 38.37 39 ASN D N 1
ATOM 5905 C CA . ASN D 1 35 ? 12.935 -15.783 -1.727 1.00 39.71 39 ASN D CA 1
ATOM 5906 C C . ASN D 1 35 ? 13.713 -16.976 -1.280 1.00 47.45 39 ASN D C 1
ATOM 5907 O O . ASN D 1 35 ? 14.042 -17.045 -0.103 1.00 45.12 39 ASN D O 1
ATOM 5912 N N . ASN D 1 36 ? 14.034 -17.934 -2.170 1.00 41.44 40 ASN D N 1
ATOM 5913 C CA . ASN D 1 36 ? 14.815 -19.081 -1.729 1.00 36.12 40 ASN D CA 1
ATOM 5914 C C . ASN D 1 36 ? 16.276 -18.816 -1.689 1.00 34.32 40 ASN D C 1
ATOM 5915 O O . ASN D 1 36 ? 17.042 -19.626 -1.193 1.00 42.96 40 ASN D O 1
ATOM 5920 N N . LEU D 1 37 ? 16.701 -17.681 -2.184 1.00 32.77 41 LEU D N 1
ATOM 5921 C CA . LEU D 1 37 ? 18.113 -17.367 -2.247 1.00 36.39 41 LEU D CA 1
ATOM 5922 C C . LEU D 1 37 ? 18.577 -16.340 -1.150 1.00 43.73 41 LEU D C 1
ATOM 5923 O O . LEU D 1 37 ? 19.773 -16.069 -1.037 1.00 41.32 41 LEU D O 1
ATOM 5928 N N . ILE D 1 38 ? 17.622 -15.798 -0.383 1.00 53.65 42 ILE D N 1
ATOM 5929 C CA . ILE D 1 38 ? 17.856 -14.771 0.664 1.00 60.97 42 ILE D CA 1
ATOM 5930 C C . ILE D 1 38 ? 18.821 -15.286 1.721 1.00 54.32 42 ILE D C 1
ATOM 5931 O O . ILE D 1 38 ? 19.825 -14.676 1.993 1.00 50.76 42 ILE D O 1
ATOM 5936 N N . ASP D 1 39 ? 18.514 -16.446 2.263 1.00 62.86 43 ASP D N 1
ATOM 5937 C CA . ASP D 1 39 ? 19.391 -17.124 3.247 1.00 67.78 43 ASP D CA 1
ATOM 5938 C C . ASP D 1 39 ? 20.864 -17.204 2.818 1.00 72.11 43 ASP D C 1
ATOM 5939 O O . ASP D 1 39 ? 21.769 -16.879 3.605 1.00 67.27 43 ASP D O 1
ATOM 5944 N N . TYR D 1 40 ? 21.088 -17.601 1.557 1.00 64.57 44 TYR D N 1
ATOM 5945 C CA . TYR D 1 40 ? 22.432 -17.773 1.013 1.00 62.29 44 TYR D CA 1
ATOM 5946 C C . TYR D 1 40 ? 23.200 -16.445 0.991 1.00 64.93 44 TYR D C 1
ATOM 5947 O O . TYR D 1 40 ? 24.385 -16.410 1.373 1.00 62.90 44 TYR D O 1
ATOM 5956 N N . MET D 1 41 ? 22.529 -15.367 0.565 1.00 63.90 45 MET D N 1
ATOM 5957 C CA . MET D 1 41 ? 23.129 -14.031 0.568 1.00 71.77 45 MET D CA 1
ATOM 5958 C C . MET D 1 41 ? 23.544 -13.581 1.980 1.00 82.73 45 MET D C 1
ATOM 5959 O O . MET D 1 41 ? 24.515 -12.821 2.093 1.00 86.17 45 MET D O 1
ATOM 5964 N N . LYS D 1 42 ? 22.812 -14.033 3.026 1.00 88.28 46 LYS D N 1
ATOM 5965 C CA . LYS D 1 42 ? 23.175 -13.777 4.457 1.00 90.42 46 LYS D CA 1
ATOM 5966 C C . LYS D 1 42 ? 24.565 -14.311 4.823 1.00 83.03 46 LYS D C 1
ATOM 5967 O O . LYS D 1 42 ? 25.272 -13.656 5.584 1.00 91.77 46 LYS D O 1
ATOM 5973 N N . THR D 1 43 ? 24.968 -15.461 4.270 1.00 70.85 47 THR D N 1
ATOM 5974 C CA . THR D 1 43 ? 26.342 -15.974 4.475 1.00 61.17 47 THR D CA 1
ATOM 5975 C C . THR D 1 43 ? 27.250 -15.122 3.606 1.00 55.29 47 THR D C 1
ATOM 5976 O O . THR D 1 43 ? 26.741 -14.339 2.835 1.00 53.41 47 THR D O 1
ATOM 5980 N N . ASP D 1 44 ? 28.573 -15.212 3.706 1.00 60.00 48 ASP D N 1
ATOM 5981 C CA . ASP D 1 44 ? 29.383 -14.543 2.651 1.00 67.06 48 ASP D CA 1
ATOM 5982 C C . ASP D 1 44 ? 30.119 -15.562 1.739 1.00 63.35 48 ASP D C 1
ATOM 5983 O O . ASP D 1 44 ? 31.305 -15.455 1.420 1.00 60.35 48 ASP D O 1
ATOM 5988 N N . MET D 1 45 ? 29.335 -16.521 1.266 1.00 61.59 49 MET D N 1
ATOM 5989 C CA . MET D 1 45 ? 29.701 -17.326 0.098 1.00 55.48 49 MET D CA 1
ATOM 5990 C C . MET D 1 45 ? 29.859 -16.500 -1.179 1.00 47.26 49 MET D C 1
ATOM 5991 O O . MET D 1 45 ? 29.274 -15.429 -1.316 1.00 44.94 49 MET D O 1
ATOM 5996 N N . PRO D 1 46 ? 30.709 -16.947 -2.113 1.00 44.63 50 PRO D N 1
ATOM 5997 C CA . PRO D 1 46 ? 30.892 -16.069 -3.281 1.00 44.15 50 PRO D CA 1
ATOM 5998 C C . PRO D 1 46 ? 29.721 -16.248 -4.313 1.00 44.51 50 PRO D C 1
ATOM 5999 O O . PRO D 1 46 ? 29.892 -16.884 -5.351 1.00 37.71 50 PRO D O 1
ATOM 6003 N N . LEU D 1 47 ? 28.567 -15.667 -3.967 1.00 39.16 51 LEU D N 1
ATOM 6004 C CA . LEU D 1 47 ? 27.290 -15.759 -4.672 1.00 38.35 51 LEU D CA 1
ATOM 6005 C C . LEU D 1 47 ? 26.751 -14.370 -4.976 1.00 39.99 51 LEU D C 1
ATOM 6006 O O . LEU D 1 47 ? 26.437 -13.646 -4.035 1.00 41.45 51 LEU D O 1
ATOM 6011 N N . LYS D 1 48 ? 26.656 -13.978 -6.237 1.00 31.26 52 LYS D N 1
ATOM 6012 C CA . LYS D 1 48 ? 25.932 -12.788 -6.622 1.00 31.79 52 LYS D CA 1
ATOM 6013 C C . LYS D 1 48 ? 24.513 -13.179 -7.026 1.00 41.46 52 LYS D C 1
ATOM 6014 O O . LYS D 1 48 ? 24.336 -14.076 -7.881 1.00 40.82 52 LYS D O 1
ATOM 6020 N N . VAL D 1 49 ? 23.495 -12.568 -6.413 1.00 33.31 53 VAL D N 1
ATOM 6021 C CA . VAL D 1 49 ? 22.117 -12.815 -6.748 1.00 34.04 53 VAL D CA 1
ATOM 6022 C C . VAL D 1 49 ? 21.559 -11.643 -7.521 1.00 37.47 53 VAL D C 1
ATOM 6023 O O . VAL D 1 49 ? 21.710 -10.479 -7.102 1.00 37.27 53 VAL D O 1
ATOM 6027 N N . VAL D 1 50 ? 20.942 -11.928 -8.670 1.00 34.38 54 VAL D N 1
ATOM 6028 C CA . VAL D 1 50 ? 20.373 -10.864 -9.532 1.00 34.78 54 VAL D CA 1
ATOM 6029 C C . VAL D 1 50 ? 18.903 -11.143 -9.704 1.00 36.43 54 VAL D C 1
ATOM 6030 O O . VAL D 1 50 ? 18.528 -12.284 -10.034 1.00 34.29 54 VAL D O 1
ATOM 6034 N N . GLN D 1 51 ? 18.047 -10.143 -9.449 1.00 31.55 55 GLN D N 1
ATOM 6035 C CA . GLN D 1 51 ? 16.612 -10.322 -9.683 1.00 33.08 55 GLN D CA 1
ATOM 6036 C C . GLN D 1 51 ? 16.374 -9.752 -11.070 1.00 34.63 55 GLN D C 1
ATOM 6037 O O . GLN D 1 51 ? 16.687 -8.622 -11.309 1.00 32.39 55 GLN D O 1
ATOM 6043 N N . ILE D 1 52 ? 15.900 -10.566 -12.007 1.00 30.33 56 ILE D N 1
ATOM 6044 C CA . ILE D 1 52 ? 15.817 -10.161 -13.422 1.00 27.44 56 ILE D CA 1
ATOM 6045 C C . ILE D 1 52 ? 14.736 -11.010 -14.041 1.00 28.31 56 ILE D C 1
ATOM 6046 O O . ILE D 1 52 ? 14.642 -12.254 -13.791 1.00 26.55 56 ILE D O 1
ATOM 6051 N N . ASP D 1 53 ? 13.904 -10.337 -14.817 1.00 25.79 57 ASP D N 1
ATOM 6052 C CA . ASP D 1 53 ? 12.874 -10.951 -15.622 1.00 30.01 57 ASP D CA 1
ATOM 6053 C C . ASP D 1 53 ? 13.576 -11.201 -16.975 1.00 28.25 57 ASP D C 1
ATOM 6054 O O . ASP D 1 53 ? 13.847 -10.303 -17.730 1.00 25.38 57 ASP D O 1
ATOM 6059 N N . LEU D 1 54 ? 13.977 -12.448 -17.194 1.00 25.71 58 LEU D N 1
ATOM 6060 C CA . LEU D 1 54 ? 14.753 -12.773 -18.396 1.00 24.85 58 LEU D CA 1
ATOM 6061 C C . LEU D 1 54 ? 13.930 -12.673 -19.693 1.00 23.40 58 LEU D C 1
ATOM 6062 O O . LEU D 1 54 ? 14.509 -12.736 -20.740 1.00 25.47 58 LEU D O 1
ATOM 6067 N N . SER D 1 55 ? 12.615 -12.430 -19.616 1.00 21.45 59 SER D N 1
ATOM 6068 C CA . SER D 1 55 ? 11.823 -12.017 -20.818 1.00 26.42 59 SER D CA 1
ATOM 6069 C C . SER D 1 55 ? 12.069 -10.638 -21.293 1.00 27.73 59 SER D C 1
ATOM 6070 O O . SER D 1 55 ? 11.737 -10.304 -22.408 1.00 26.25 59 SER D O 1
ATOM 6073 N N . ASN D 1 56 ? 12.814 -9.867 -20.513 1.00 27.08 60 ASN D N 1
ATOM 6074 C CA . ASN D 1 56 ? 13.027 -8.477 -20.855 1.00 28.29 60 ASN D CA 1
ATOM 6075 C C . ASN D 1 56 ? 14.421 -8.326 -21.347 1.00 24.30 60 ASN D C 1
ATOM 6076 O O . ASN D 1 56 ? 15.360 -8.375 -20.555 1.00 25.42 60 ASN D O 1
ATOM 6081 N N . SER D 1 57 ? 14.589 -8.166 -22.647 1.00 26.80 61 SER D N 1
ATOM 6082 C CA . SER D 1 57 ? 15.918 -8.159 -23.158 1.00 31.77 61 SER D CA 1
ATOM 6083 C C . SER D 1 57 ? 16.773 -6.990 -22.692 1.00 33.50 61 SER D C 1
ATOM 6084 O O . SER D 1 57 ? 18.001 -7.133 -22.532 1.00 30.05 61 SER D O 1
ATOM 6087 N N . GLU D 1 58 ? 16.166 -5.843 -22.418 1.00 33.04 62 GLU D N 1
ATOM 6088 C CA . GLU D 1 58 ? 16.974 -4.707 -21.904 1.00 31.85 62 GLU D CA 1
ATOM 6089 C C . GLU D 1 58 ? 17.531 -4.996 -20.557 1.00 24.41 62 GLU D C 1
ATOM 6090 O O . GLU D 1 58 ? 18.621 -4.599 -20.299 1.00 31.69 62 GLU D O 1
ATOM 6096 N N . ALA D 1 59 ? 16.777 -5.667 -19.688 1.00 25.06 63 ALA D N 1
ATOM 6097 C CA . ALA D 1 59 ? 17.283 -6.081 -18.403 1.00 27.33 63 ALA D CA 1
ATOM 6098 C C . ALA D 1 59 ? 18.460 -7.005 -18.574 1.00 31.71 63 ALA D C 1
ATOM 6099 O O . ALA D 1 59 ? 19.465 -6.876 -17.817 1.00 30.62 63 ALA D O 1
ATOM 6101 N N . ILE D 1 60 ? 18.438 -7.884 -19.612 1.00 28.06 64 ILE D N 1
ATOM 6102 C CA . ILE D 1 60 ? 19.674 -8.666 -19.847 1.00 25.70 64 ILE D CA 1
ATOM 6103 C C . ILE D 1 60 ? 20.859 -7.782 -20.208 1.00 23.54 64 ILE D C 1
ATOM 6104 O O . ILE D 1 60 ? 21.992 -8.015 -19.755 1.00 26.32 64 ILE D O 1
ATOM 6109 N N . HIS D 1 61 ? 20.660 -6.802 -21.079 1.00 28.37 65 HIS D N 1
ATOM 6110 C CA . HIS D 1 61 ? 21.758 -5.925 -21.468 1.00 30.78 65 HIS D CA 1
ATOM 6111 C C . HIS D 1 61 ? 22.269 -5.118 -20.215 1.00 31.28 65 HIS D C 1
ATOM 6112 O O . HIS D 1 61 ? 23.461 -4.944 -20.067 1.00 31.45 65 HIS D O 1
ATOM 6119 N N . ASN D 1 62 ? 21.397 -4.733 -19.286 1.00 31.94 66 ASN D N 1
ATOM 6120 C CA . ASN D 1 62 ? 21.843 -3.954 -18.075 1.00 33.63 66 ASN D CA 1
ATOM 6121 C C . ASN D 1 62 ? 22.685 -4.885 -17.170 1.00 35.97 66 ASN D C 1
ATOM 6122 O O . ASN D 1 62 ? 23.784 -4.515 -16.667 1.00 35.76 66 ASN D O 1
ATOM 6127 N N . LEU D 1 63 ? 22.211 -6.128 -17.018 1.00 34.66 67 LEU D N 1
ATOM 6128 C CA . LEU D 1 63 ? 23.018 -7.149 -16.330 1.00 29.80 67 LEU D CA 1
ATOM 6129 C C . LEU D 1 63 ? 24.430 -7.173 -16.881 1.00 26.87 67 LEU D C 1
ATOM 6130 O O . LEU D 1 63 ? 25.402 -7.001 -16.149 1.00 34.09 67 LEU D O 1
ATOM 6135 N N . PHE D 1 64 ? 24.607 -7.315 -18.175 1.00 26.62 68 PHE D N 1
ATOM 6136 C CA . PHE D 1 64 ? 25.932 -7.402 -18.689 1.00 26.83 68 PHE D CA 1
ATOM 6137 C C . PHE D 1 64 ? 26.781 -6.124 -18.514 1.00 32.22 68 PHE D C 1
ATOM 6138 O O . PHE D 1 64 ? 27.933 -6.231 -18.160 1.00 30.03 68 PHE D O 1
ATOM 6146 N N . THR D 1 65 ? 26.211 -4.959 -18.785 1.00 33.84 69 THR D N 1
ATOM 6147 C CA . THR D 1 65 ? 26.826 -3.669 -18.371 1.00 36.32 69 THR D CA 1
ATOM 6148 C C . THR D 1 65 ? 27.387 -3.713 -16.917 1.00 34.63 69 THR D C 1
ATOM 6149 O O . THR D 1 65 ? 28.569 -3.438 -16.692 1.00 42.73 69 THR D O 1
ATOM 6153 N N . GLN D 1 66 ? 26.549 -4.122 -15.965 1.00 35.86 70 GLN D N 1
ATOM 6154 C CA . GLN D 1 66 ? 26.932 -4.150 -14.565 1.00 38.24 70 GLN D CA 1
ATOM 6155 C C . GLN D 1 66 ? 28.036 -5.211 -14.316 1.00 47.83 70 GLN D C 1
ATOM 6156 O O . GLN D 1 66 ? 29.005 -4.927 -13.601 1.00 44.98 70 GLN D O 1
ATOM 6162 N N . LEU D 1 67 ? 27.966 -6.397 -14.957 1.00 38.44 71 LEU D N 1
ATOM 6163 C CA . LEU D 1 67 ? 29.041 -7.381 -14.782 1.00 38.61 71 LEU D CA 1
ATOM 6164 C C . LEU D 1 67 ? 30.376 -6.974 -15.362 1.00 35.77 71 LEU D C 1
ATOM 6165 O O . LEU D 1 67 ? 31.444 -7.321 -14.830 1.00 35.25 71 LEU D O 1
ATOM 6170 N N . ASP D 1 68 ? 30.317 -6.364 -16.525 1.00 32.99 72 ASP D N 1
ATOM 6171 C CA . ASP D 1 68 ? 31.474 -5.778 -17.157 1.00 32.76 72 ASP D CA 1
ATOM 6172 C C . ASP D 1 68 ? 32.152 -4.724 -16.171 1.00 40.20 72 ASP D C 1
ATOM 6173 O O . ASP D 1 68 ? 33.375 -4.745 -15.975 1.00 37.93 72 ASP D O 1
ATOM 6178 N N . LEU D 1 69 ? 31.351 -3.885 -15.533 1.00 39.30 73 LEU D N 1
ATOM 6179 C CA . LEU D 1 69 ? 31.885 -2.882 -14.551 1.00 44.04 73 LEU D CA 1
ATOM 6180 C C . LEU D 1 69 ? 32.485 -3.572 -13.366 1.00 44.00 73 LEU D C 1
ATOM 6181 O O . LEU D 1 69 ? 33.598 -3.250 -12.978 1.00 45.13 73 LEU D O 1
ATOM 6186 N N . GLU D 1 70 ? 31.808 -4.596 -12.846 1.00 42.76 74 GLU D N 1
ATOM 6187 C CA . GLU D 1 70 ? 32.385 -5.399 -11.774 1.00 38.87 74 GLU D CA 1
ATOM 6188 C C . GLU D 1 70 ? 33.483 -6.318 -12.242 1.00 41.50 74 GLU D C 1
ATOM 6189 O O . GLU D 1 70 ? 34.017 -7.055 -11.451 1.00 39.64 74 GLU D O 1
ATOM 6195 N N . LYS D 1 71 ? 33.853 -6.279 -13.525 1.00 44.56 75 LYS D N 1
ATOM 6196 C CA . LYS D 1 71 ? 34.709 -7.318 -14.152 1.00 45.33 75 LYS D CA 1
ATOM 6197 C C . LYS D 1 71 ? 34.420 -8.786 -13.785 1.00 46.12 75 LYS D C 1
ATOM 6198 O O . LYS D 1 71 ? 35.342 -9.563 -13.566 1.00 49.01 75 LYS D O 1
ATOM 6204 N N . LEU D 1 72 ? 33.142 -9.169 -13.725 1.00 38.70 76 LEU D N 1
ATOM 6205 C CA . LEU D 1 72 ? 32.766 -10.555 -13.542 1.00 43.15 76 LEU D CA 1
ATOM 6206 C C . LEU D 1 72 ? 32.198 -11.149 -14.876 1.00 44.38 76 LEU D C 1
ATOM 6207 O O . LEU D 1 72 ? 31.030 -11.084 -15.107 1.00 51.38 76 LEU D O 1
ATOM 6212 N N . SER D 1 73 ? 33.022 -11.694 -15.747 1.00 45.53 77 SER D N 1
ATOM 6213 C CA . SER D 1 73 ? 32.513 -12.516 -16.894 1.00 47.82 77 SER D CA 1
ATOM 6214 C C . SER D 1 73 ? 32.401 -13.979 -16.471 1.00 37.42 77 SER D C 1
ATOM 6215 O O . SER D 1 73 ? 33.375 -14.523 -15.992 1.00 39.29 77 SER D O 1
ATOM 6218 N N . PRO D 1 74 ? 31.226 -14.619 -16.625 1.00 35.07 78 PRO D N 1
ATOM 6219 C CA . PRO D 1 74 ? 31.248 -16.049 -16.230 1.00 33.36 78 PRO D CA 1
ATOM 6220 C C . PRO D 1 74 ? 32.060 -16.921 -17.185 1.00 27.07 78 PRO D C 1
ATOM 6221 O O . PRO D 1 74 ? 32.241 -16.576 -18.361 1.00 27.41 78 PRO D O 1
ATOM 6225 N N . ASP D 1 75 ? 32.586 -17.990 -16.626 1.00 25.86 79 ASP D N 1
ATOM 6226 C CA . ASP D 1 75 ? 33.347 -18.998 -17.367 1.00 27.49 79 ASP D CA 1
ATOM 6227 C C . ASP D 1 75 ? 32.403 -20.093 -17.947 1.00 23.64 79 ASP D C 1
ATOM 6228 O O . ASP D 1 75 ? 32.709 -20.705 -18.941 1.00 25.52 79 ASP D O 1
ATOM 6233 N N . ILE D 1 76 ? 31.280 -20.256 -17.306 1.00 22.62 80 ILE D N 1
ATOM 6234 C CA . ILE D 1 76 ? 30.267 -21.282 -17.589 1.00 23.20 80 ILE D CA 1
ATOM 6235 C C . ILE D 1 76 ? 28.864 -20.677 -17.430 1.00 23.65 80 ILE D C 1
ATOM 6236 O O . ILE D 1 76 ? 28.587 -19.956 -16.460 1.00 24.52 80 ILE D O 1
ATOM 6241 N N . LEU D 1 77 ? 27.956 -21.037 -18.347 1.00 21.75 81 LEU D N 1
ATOM 6242 C CA . LEU D 1 77 ? 26.596 -20.570 -18.312 1.00 20.16 81 LEU D CA 1
ATOM 6243 C C . LEU D 1 77 ? 25.679 -21.763 -18.354 1.00 21.82 81 LEU D C 1
ATOM 6244 O O . LEU D 1 77 ? 25.845 -22.626 -19.254 1.00 20.85 81 LEU D O 1
ATOM 6249 N N . ILE D 1 78 ? 24.770 -21.838 -17.394 1.00 19.11 82 ILE D N 1
ATOM 6250 C CA . ILE D 1 78 ? 23.740 -22.829 -17.310 1.00 19.82 82 ILE D CA 1
ATOM 6251 C C . ILE D 1 78 ? 22.402 -22.144 -17.485 1.00 22.11 82 ILE D C 1
ATOM 6252 O O . ILE D 1 78 ? 21.985 -21.377 -16.607 1.00 23.10 82 ILE D O 1
ATOM 6257 N N . ASN D 1 79 ? 21.754 -22.366 -18.648 1.00 19.88 83 ASN D N 1
ATOM 6258 C CA . ASN D 1 79 ? 20.431 -21.824 -18.957 1.00 19.02 83 ASN D CA 1
ATOM 6259 C C . ASN D 1 79 ? 19.388 -22.737 -18.504 1.00 20.27 83 ASN D C 1
ATOM 6260 O O . ASN D 1 79 ? 19.016 -23.720 -19.231 1.00 19.24 83 ASN D O 1
ATOM 6265 N N . ALA D 1 80 ? 18.916 -22.530 -17.282 1.00 18.07 84 ALA D N 1
ATOM 6266 C CA . ALA D 1 80 ? 17.849 -23.369 -16.701 1.00 18.84 84 ALA D CA 1
ATOM 6267 C C . ALA D 1 80 ? 16.525 -22.697 -16.454 1.00 20.53 84 ALA D C 1
ATOM 6268 O O . ALA D 1 80 ? 15.536 -23.387 -16.232 1.00 20.70 84 ALA D O 1
ATOM 6270 N N . ALA D 1 81 ? 16.508 -21.364 -16.382 1.00 21.36 85 ALA D N 1
ATOM 6271 C CA . ALA D 1 81 ? 15.217 -20.682 -16.186 1.00 21.89 85 ALA D CA 1
ATOM 6272 C C . ALA D 1 81 ? 14.283 -21.140 -17.290 1.00 21.04 85 ALA D C 1
ATOM 6273 O O . ALA D 1 81 ? 14.692 -21.141 -18.455 1.00 19.58 85 ALA D O 1
ATOM 6275 N N . GLY D 1 82 ? 13.067 -21.509 -16.928 1.00 20.21 86 GLY D N 1
ATOM 6276 C CA . GLY D 1 82 ? 12.046 -21.844 -17.901 1.00 21.41 86 GLY D CA 1
ATOM 6277 C C . GLY D 1 82 ? 10.651 -21.807 -17.326 1.00 21.86 86 GLY D C 1
ATOM 6278 O O . GLY D 1 82 ? 10.504 -21.974 -16.103 1.00 23.67 86 GLY D O 1
ATOM 6279 N N . ILE D 1 83 ? 9.663 -21.793 -18.221 1.00 19.26 87 ILE D N 1
ATOM 6280 C CA . ILE D 1 83 ? 8.262 -21.954 -17.892 1.00 22.80 87 ILE D CA 1
ATOM 6281 C C . ILE D 1 83 ? 7.592 -22.933 -18.782 1.00 23.37 87 ILE D C 1
ATOM 6282 O O . ILE D 1 83 ? 8.071 -23.232 -19.931 1.00 20.22 87 ILE D O 1
ATOM 6287 N N . ARG D 1 84 ? 6.494 -23.469 -18.298 1.00 21.99 88 ARG D N 1
ATOM 6288 C CA . ARG D 1 84 ? 5.664 -24.382 -19.093 1.00 22.56 88 ARG D CA 1
ATOM 6289 C C . ARG D 1 84 ? 4.177 -24.069 -18.910 1.00 24.09 88 ARG D C 1
ATOM 6290 O O . ARG D 1 84 ? 3.688 -24.178 -17.805 1.00 23.76 88 ARG D O 1
ATOM 6298 N N . GLU D 1 85 ? 3.472 -23.806 -19.993 1.00 24.27 89 GLU D N 1
ATOM 6299 C CA . GLU D 1 85 ? 2.021 -23.709 -20.006 1.00 24.86 89 GLU D CA 1
ATOM 6300 C C . GLU D 1 85 ? 1.411 -25.083 -19.966 1.00 27.76 89 GLU D C 1
ATOM 6301 O O . GLU D 1 85 ? 1.991 -26.058 -20.484 1.00 25.05 89 GLU D O 1
ATOM 6307 N N . ILE D 1 86 ? 0.220 -25.219 -19.356 1.00 25.29 90 ILE D N 1
ATOM 6308 C CA . ILE D 1 86 ? -0.580 -26.415 -19.585 1.00 25.71 90 ILE D CA 1
ATOM 6309 C C . ILE D 1 86 ? -1.883 -25.867 -20.077 1.00 29.73 90 ILE D C 1
ATOM 6310 O O . ILE D 1 86 ? -2.800 -25.584 -19.271 1.00 24.39 90 ILE D O 1
ATOM 6315 N N . THR D 1 87 ? -2.000 -25.689 -21.386 1.00 26.81 91 THR D N 1
ATOM 6316 C CA . THR D 1 87 ? -3.185 -25.072 -21.904 1.00 27.03 91 THR D CA 1
ATOM 6317 C C . THR D 1 87 ? -3.590 -25.625 -23.254 1.00 28.03 91 THR D C 1
ATOM 6318 O O . THR D 1 87 ? -2.748 -25.756 -24.149 1.00 26.30 91 THR D O 1
ATOM 6322 N N . PRO D 1 88 ? -4.891 -25.978 -23.399 1.00 27.22 92 PRO D N 1
ATOM 6323 C CA . PRO D 1 88 ? -5.335 -26.424 -24.710 1.00 25.59 92 PRO D CA 1
ATOM 6324 C C . PRO D 1 88 ? -4.948 -25.389 -25.740 1.00 26.23 92 PRO D C 1
ATOM 6325 O O . PRO D 1 88 ? -5.018 -24.180 -25.503 1.00 23.15 92 PRO D O 1
ATOM 6329 N N . VAL D 1 89 ? -4.418 -25.848 -26.866 1.00 23.79 93 VAL D N 1
ATOM 6330 C CA . VAL D 1 89 ? -3.786 -24.927 -27.789 1.00 22.60 93 VAL D CA 1
ATOM 6331 C C . VAL D 1 89 ? -4.815 -23.893 -28.345 1.00 22.94 93 VAL D C 1
ATOM 6332 O O . VAL D 1 89 ? -4.451 -22.757 -28.635 1.00 21.41 93 VAL D O 1
ATOM 6336 N N . LEU D 1 90 ? -6.091 -24.273 -28.520 1.00 24.30 94 LEU D N 1
ATOM 6337 C CA . LEU D 1 90 ? -7.089 -23.266 -28.937 1.00 24.21 94 LEU D CA 1
ATOM 6338 C C . LEU D 1 90 ? -7.222 -22.120 -27.911 1.00 24.62 94 LEU D C 1
ATOM 6339 O O . LEU D 1 90 ? -7.613 -21.021 -28.289 1.00 26.34 94 LEU D O 1
ATOM 6344 N N . HIS D 1 91 ? -6.863 -22.363 -26.659 1.00 23.80 95 HIS D N 1
ATOM 6345 C CA . HIS D 1 91 ? -6.927 -21.331 -25.634 1.00 27.19 95 HIS D CA 1
ATOM 6346 C C . HIS D 1 91 ? -5.621 -20.749 -25.374 1.00 27.21 95 HIS D C 1
ATOM 6347 O O . HIS D 1 91 ? -5.503 -19.980 -24.459 1.00 23.69 95 HIS D O 1
ATOM 6354 N N . LEU D 1 92 ? -4.589 -21.044 -26.174 1.00 24.78 96 LEU D N 1
ATOM 6355 C CA . LEU D 1 92 ? -3.271 -20.484 -25.886 1.00 22.94 96 LEU D CA 1
ATOM 6356 C C . LEU D 1 92 ? -3.151 -19.174 -26.605 1.00 20.82 96 LEU D C 1
ATOM 6357 O O . LEU D 1 92 ? -3.178 -19.121 -27.850 1.00 20.18 96 LEU D O 1
ATOM 6362 N N . SER D 1 93 ? -2.896 -18.108 -25.851 1.00 21.06 97 SER D N 1
ATOM 6363 C CA . SER D 1 93 ? -2.938 -16.753 -26.444 1.00 24.61 97 SER D CA 1
ATOM 6364 C C . SER D 1 93 ? -1.656 -16.438 -27.178 1.00 24.20 97 SER D C 1
ATOM 6365 O O . SER D 1 93 ? -0.602 -17.065 -26.888 1.00 24.21 97 SER D O 1
ATOM 6368 N N . ASP D 1 94 ? -1.703 -15.437 -28.060 1.00 21.53 98 ASP D N 1
ATOM 6369 C CA . ASP D 1 94 ? -0.540 -14.958 -28.740 1.00 23.27 98 ASP D CA 1
ATOM 6370 C C . ASP D 1 94 ? 0.509 -14.564 -27.754 1.00 27.34 98 ASP D C 1
ATOM 6371 O O . ASP D 1 94 ? 1.692 -14.982 -27.868 1.00 20.21 98 ASP D O 1
ATOM 6376 N N . ASP D 1 95 ? 0.129 -13.779 -26.747 1.00 23.57 99 ASP D N 1
ATOM 6377 C CA . ASP D 1 95 ? 1.143 -13.313 -25.814 1.00 23.62 99 ASP D CA 1
ATOM 6378 C C . ASP D 1 95 ? 1.778 -14.425 -24.967 1.00 20.77 99 ASP D C 1
ATOM 6379 O O . ASP D 1 95 ? 2.929 -14.280 -24.550 1.00 20.50 99 ASP D O 1
ATOM 6384 N N . MET D 1 96 ? 0.994 -15.419 -24.569 1.00 20.49 100 MET D N 1
ATOM 6385 C CA . MET D 1 96 ? 1.535 -16.464 -23.755 1.00 21.88 100 MET D CA 1
ATOM 6386 C C . MET D 1 96 ? 2.500 -17.364 -24.589 1.00 19.35 100 MET D C 1
ATOM 6387 O O . MET D 1 96 ? 3.535 -17.738 -24.090 1.00 20.88 100 MET D O 1
ATOM 6392 N N . PHE D 1 97 ? 2.151 -17.617 -25.829 1.00 17.76 101 PHE D N 1
ATOM 6393 C CA . PHE D 1 97 ? 3.052 -18.354 -26.733 1.00 20.15 101 PHE D CA 1
ATOM 6394 C C . PHE D 1 97 ? 4.362 -17.605 -26.828 1.00 20.89 101 PHE D C 1
ATOM 6395 O O . PHE D 1 97 ? 5.478 -18.190 -26.614 1.00 19.03 101 PHE D O 1
ATOM 6403 N N . LYS D 1 98 ? 4.278 -16.281 -27.069 1.00 21.37 102 LYS D N 1
ATOM 6404 C CA . LYS D 1 98 ? 5.517 -15.466 -27.137 1.00 20.29 102 LYS D CA 1
ATOM 6405 C C . LYS D 1 98 ? 6.301 -15.385 -25.865 1.00 21.45 102 LYS D C 1
ATOM 6406 O O . LYS D 1 98 ? 7.555 -15.375 -25.906 1.00 19.60 102 LYS D O 1
ATOM 6412 N N . LYS D 1 99 ? 5.612 -15.326 -24.752 1.00 20.72 103 LYS D N 1
ATOM 6413 C CA . LYS D 1 99 ? 6.243 -15.329 -23.465 1.00 22.44 103 LYS D CA 1
ATOM 6414 C C . LYS D 1 99 ? 7.122 -16.611 -23.200 1.00 20.58 103 LYS D C 1
ATOM 6415 O O . LYS D 1 99 ? 8.234 -16.523 -22.717 1.00 19.42 103 LYS D O 1
ATOM 6421 N N . VAL D 1 100 ? 6.533 -17.760 -23.445 1.00 20.54 104 VAL D N 1
ATOM 6422 C CA . VAL D 1 100 ? 7.221 -19.045 -23.314 1.00 20.20 104 VAL D CA 1
ATOM 6423 C C . VAL D 1 100 ? 8.458 -19.083 -24.240 1.00 18.63 104 VAL D C 1
ATOM 6424 O O . VAL D 1 100 ? 9.552 -19.436 -23.787 1.00 18.62 104 VAL D O 1
ATOM 6428 N N . ILE D 1 101 ? 8.312 -18.591 -25.460 1.00 17.68 105 ILE D N 1
ATOM 6429 C CA . ILE D 1 101 ? 9.407 -18.419 -26.389 1.00 19.36 105 ILE D CA 1
ATOM 6430 C C . ILE D 1 101 ? 10.478 -17.481 -25.891 1.00 21.39 105 ILE D C 1
ATOM 6431 O O . ILE D 1 101 ? 11.677 -17.787 -25.949 1.00 18.32 105 ILE D O 1
ATOM 6436 N N . ASP D 1 102 ? 10.063 -16.335 -25.307 1.00 19.62 106 ASP D N 1
ATOM 6437 C CA . ASP D 1 102 ? 11.027 -15.388 -24.820 1.00 19.54 106 ASP D CA 1
ATOM 6438 C C . ASP D 1 102 ? 11.860 -15.854 -23.636 1.00 16.77 106 ASP D C 1
ATOM 6439 O O . ASP D 1 102 ? 13.072 -15.535 -23.555 1.00 20.03 106 ASP D O 1
ATOM 6444 N N . VAL D 1 103 ? 11.248 -16.586 -22.761 1.00 17.67 107 VAL D N 1
ATOM 6445 C CA . VAL D 1 103 ? 11.902 -17.137 -21.607 1.00 18.93 107 VAL D CA 1
ATOM 6446 C C . VAL D 1 103 ? 12.712 -18.391 -22.004 1.00 19.55 107 VAL D C 1
ATOM 6447 O O . VAL D 1 103 ? 13.819 -18.533 -21.564 1.00 18.58 107 VAL D O 1
ATOM 6451 N N . ASN D 1 104 ? 12.119 -19.287 -22.747 1.00 18.15 108 ASN D N 1
ATOM 6452 C CA . ASN D 1 104 ? 12.735 -20.659 -22.939 1.00 19.65 108 ASN D CA 1
ATOM 6453 C C . ASN D 1 104 ? 13.763 -20.744 -24.083 1.00 18.00 108 ASN D C 1
ATOM 6454 O O . ASN D 1 104 ? 14.654 -21.598 -24.058 1.00 19.83 108 ASN D O 1
ATOM 6459 N N . LEU D 1 105 ? 13.664 -19.833 -25.045 1.00 15.67 109 LEU D N 1
ATOM 6460 C CA . LEU D 1 105 ? 14.542 -19.738 -26.164 1.00 17.93 109 LEU D CA 1
ATOM 6461 C C . LEU D 1 105 ? 15.293 -18.444 -26.253 1.00 17.18 109 LEU D C 1
ATOM 6462 O O . LEU D 1 105 ? 16.479 -18.471 -26.468 1.00 15.47 109 LEU D O 1
ATOM 6467 N N . VAL D 1 106 ? 14.612 -17.297 -26.238 1.00 17.82 110 VAL D N 1
ATOM 6468 C CA . VAL D 1 106 ? 15.290 -16.052 -26.533 1.00 19.06 110 VAL D CA 1
ATOM 6469 C C . VAL D 1 106 ? 16.276 -15.675 -25.438 1.00 17.56 110 VAL D C 1
ATOM 6470 O O . VAL D 1 106 ? 17.378 -15.253 -25.729 1.00 19.88 110 VAL D O 1
ATOM 6474 N N . ALA D 1 107 ? 15.917 -15.920 -24.192 1.00 17.94 111 ALA D N 1
ATOM 6475 C CA . ALA D 1 107 ? 16.851 -15.611 -23.114 1.00 18.51 111 ALA D CA 1
ATOM 6476 C C . ALA D 1 107 ? 18.105 -16.498 -23.184 1.00 19.89 111 ALA D C 1
ATOM 6477 O O . ALA D 1 107 ? 19.203 -15.972 -23.149 1.00 18.21 111 ALA D O 1
ATOM 6479 N N . PRO D 1 108 ? 17.938 -17.833 -23.342 1.00 16.71 112 PRO D N 1
ATOM 6480 C CA . PRO D 1 108 ? 19.162 -18.620 -23.599 1.00 17.65 112 PRO D CA 1
ATOM 6481 C C . PRO D 1 108 ? 19.960 -18.097 -24.707 1.00 16.81 112 PRO D C 1
ATOM 6482 O O . PRO D 1 108 ? 21.206 -18.066 -24.604 1.00 19.49 112 PRO D O 1
ATOM 6486 N N . PHE D 1 109 ? 19.311 -17.659 -25.795 1.00 17.53 113 PHE D N 1
ATOM 6487 C CA . PHE D 1 109 ? 20.075 -17.108 -26.900 1.00 16.81 113 PHE D CA 1
ATOM 6488 C C . PHE D 1 109 ? 20.892 -15.841 -26.537 1.00 17.78 113 PHE D C 1
ATOM 6489 O O . PHE D 1 109 ? 22.064 -15.704 -26.844 1.00 15.84 113 PHE D O 1
ATOM 6497 N N . ILE D 1 110 ? 20.231 -14.897 -25.906 1.00 19.81 114 ILE D N 1
ATOM 6498 C CA . ILE D 1 110 ? 20.929 -13.620 -25.546 1.00 18.38 114 ILE D CA 1
ATOM 6499 C C . ILE D 1 110 ? 22.049 -13.855 -24.545 1.00 17.71 114 ILE D C 1
ATOM 6500 O O . ILE D 1 110 ? 23.176 -13.388 -24.738 1.00 19.89 114 ILE D O 1
ATOM 6505 N N . LEU D 1 111 ? 21.762 -14.608 -23.480 1.00 18.75 115 LEU D N 1
ATOM 6506 C CA . LEU D 1 111 ? 22.760 -14.925 -22.504 1.00 20.47 115 LEU D CA 1
ATOM 6507 C C . LEU D 1 111 ? 23.942 -15.593 -23.132 1.00 20.73 115 LEU D C 1
ATOM 6508 O O . LEU D 1 111 ? 25.129 -15.246 -22.869 1.00 20.77 115 LEU D O 1
ATOM 6513 N N . SER D 1 112 ? 23.655 -16.536 -24.042 1.00 20.98 116 SER D N 1
ATOM 6514 C CA . SER D 1 112 ? 24.716 -17.284 -24.700 1.00 17.45 116 SER D CA 1
ATOM 6515 C C . SER D 1 112 ? 25.564 -16.358 -25.593 1.00 18.11 116 SER D C 1
ATOM 6516 O O . SER D 1 112 ? 26.794 -16.477 -25.618 1.00 18.07 116 SER D O 1
ATOM 6519 N N . ARG D 1 113 ? 24.921 -15.530 -26.400 1.00 19.70 117 ARG D N 1
ATOM 6520 C CA . ARG D 1 113 ? 25.648 -14.647 -27.257 1.00 19.22 117 ARG D CA 1
ATOM 6521 C C . ARG D 1 113 ? 26.585 -13.740 -26.455 1.00 20.74 117 ARG D C 1
ATOM 6522 O O . ARG D 1 113 ? 27.717 -13.501 -26.863 1.00 19.70 117 ARG D O 1
ATOM 6530 N N . GLU D 1 114 ? 26.071 -13.210 -25.349 1.00 20.74 118 GLU D N 1
ATOM 6531 C CA . GLU D 1 114 ? 26.845 -12.233 -24.527 1.00 23.70 118 GLU D CA 1
ATOM 6532 C C . GLU D 1 114 ? 28.044 -12.903 -23.859 1.00 22.62 118 GLU D C 1
ATOM 6533 O O . GLU D 1 114 ? 29.141 -12.342 -23.859 1.00 24.22 118 GLU D O 1
ATOM 6539 N N . VAL D 1 115 ? 27.868 -14.101 -23.288 1.00 24.86 119 VAL D N 1
ATOM 6540 C CA . VAL D 1 115 ? 29.022 -14.799 -22.707 1.00 22.43 119 VAL D CA 1
ATOM 6541 C C . VAL D 1 115 ? 30.017 -15.189 -23.742 1.00 24.20 119 VAL D C 1
ATOM 6542 O O . VAL D 1 115 ? 31.252 -15.043 -23.512 1.00 22.42 119 VAL D O 1
ATOM 6546 N N . ALA D 1 116 ? 29.520 -15.621 -24.924 1.00 24.18 120 ALA D N 1
ATOM 6547 C CA . ALA D 1 116 ? 30.415 -15.981 -25.992 1.00 23.35 120 ALA D CA 1
ATOM 6548 C C . ALA D 1 116 ? 31.221 -14.789 -26.529 1.00 26.32 120 ALA D C 1
ATOM 6549 O O . ALA D 1 116 ? 32.370 -14.916 -26.991 1.00 21.82 120 ALA D O 1
ATOM 6551 N N . LYS D 1 117 ? 30.555 -13.651 -26.607 1.00 25.55 121 LYS D N 1
ATOM 6552 C CA . LYS D 1 117 ? 31.254 -12.435 -27.043 1.00 24.94 121 LYS D CA 1
ATOM 6553 C C . LYS D 1 117 ? 32.473 -12.194 -26.156 1.00 24.13 121 LYS D C 1
ATOM 6554 O O . LYS D 1 117 ? 33.551 -11.920 -26.652 1.00 27.12 121 LYS D O 1
ATOM 6560 N N . ARG D 1 118 ? 32.280 -12.286 -24.860 1.00 23.38 122 ARG D N 1
ATOM 6561 C CA . ARG D 1 118 ? 33.399 -12.024 -23.936 1.00 28.43 122 ARG D CA 1
ATOM 6562 C C . ARG D 1 118 ? 34.500 -13.118 -23.943 1.00 30.80 122 ARG D C 1
ATOM 6563 O O . ARG D 1 118 ? 35.726 -12.796 -23.905 1.00 28.93 122 ARG D O 1
ATOM 6571 N N . TRP D 1 119 ? 34.093 -14.402 -24.058 1.00 26.36 123 TRP D N 1
ATOM 6572 C CA . TRP D 1 119 ? 35.055 -15.494 -24.263 1.00 24.29 123 TRP D CA 1
ATOM 6573 C C . TRP D 1 119 ? 35.846 -15.295 -25.522 1.00 25.44 123 TRP D C 1
ATOM 6574 O O . TRP D 1 119 ? 37.097 -15.514 -25.543 1.00 24.36 123 TRP D O 1
ATOM 6585 N N . CYS D 1 120 ? 35.209 -14.885 -26.606 1.00 25.70 124 CYS D N 1
ATOM 6586 C CA . CYS D 1 120 ? 35.988 -14.704 -27.840 1.00 26.96 124 CYS D CA 1
ATOM 6587 C C . CYS D 1 120 ? 36.917 -13.468 -27.759 1.00 31.29 124 CYS D C 1
ATOM 6588 O O . CYS D 1 120 ? 38.027 -13.500 -28.288 1.00 30.24 124 CYS D O 1
ATOM 6591 N N . GLU D 1 121 ? 36.451 -12.392 -27.148 1.00 31.91 125 GLU D N 1
ATOM 6592 C CA . GLU D 1 121 ? 37.313 -11.192 -26.979 1.00 38.04 125 GLU D CA 1
ATOM 6593 C C . GLU D 1 121 ? 38.530 -11.551 -26.104 1.00 38.45 125 GLU D C 1
ATOM 6594 O O . GLU D 1 121 ? 39.649 -11.244 -26.479 1.00 37.18 125 GLU D O 1
ATOM 6600 N N . SER D 1 122 ? 38.300 -12.185 -24.950 1.00 37.22 126 SER D N 1
ATOM 6601 C CA . SER D 1 122 ? 39.395 -12.596 -24.042 1.00 37.10 126 SER D CA 1
ATOM 6602 C C . SER D 1 122 ? 40.162 -13.845 -24.476 1.00 44.20 126 SER D C 1
ATOM 6603 O O . SER D 1 122 ? 41.046 -14.292 -23.740 1.00 38.51 126 SER D O 1
ATOM 6606 N N . LYS D 1 123 ? 39.790 -14.457 -25.612 1.00 43.49 127 LYS D N 1
ATOM 6607 C CA . LYS D 1 123 ? 40.397 -15.695 -26.086 1.00 44.69 127 LYS D CA 1
ATOM 6608 C C . LYS D 1 123 ? 40.509 -16.733 -24.972 1.00 43.15 127 LYS D C 1
ATOM 6609 O O . LYS D 1 123 ? 41.554 -17.285 -24.791 1.00 49.09 127 LYS D O 1
ATOM 6615 N N . ILE D 1 124 ? 39.401 -16.946 -24.252 1.00 37.77 128 ILE D N 1
ATOM 6616 C CA . ILE D 1 124 ? 39.217 -17.857 -23.147 1.00 38.89 128 ILE D CA 1
ATOM 6617 C C . ILE D 1 124 ? 38.214 -18.969 -23.645 1.00 42.18 128 ILE D C 1
ATOM 6618 O O . ILE D 1 124 ? 37.249 -18.684 -24.408 1.00 32.95 128 ILE D O 1
ATOM 6623 N N . LYS D 1 125 ? 38.355 -20.181 -23.125 1.00 33.47 129 LYS D N 1
ATOM 6624 C CA . LYS D 1 125 ? 37.405 -21.247 -23.473 1.00 42.65 129 LYS D CA 1
ATOM 6625 C C . LYS D 1 125 ? 36.144 -20.896 -22.694 1.00 38.86 129 LYS D C 1
ATOM 6626 O O . LYS D 1 125 ? 36.191 -20.153 -21.723 1.00 46.50 129 LYS D O 1
ATOM 6632 N N . GLY D 1 126 ? 35.040 -21.473 -23.066 1.00 28.97 130 GLY D N 1
ATOM 6633 C CA . GLY D 1 126 ? 33.804 -21.221 -22.375 1.00 23.24 130 GLY D CA 1
ATOM 6634 C C . GLY D 1 126 ? 32.993 -22.483 -22.541 1.00 23.25 130 GLY D C 1
ATOM 6635 O O . GLY D 1 126 ? 33.269 -23.303 -23.447 1.00 22.09 130 GLY D O 1
ATOM 6636 N N . CYS D 1 127 ? 31.998 -22.595 -21.697 1.00 20.64 131 CYS D N 1
ATOM 6637 C CA . CYS D 1 127 ? 31.133 -23.733 -21.684 1.00 22.42 131 CYS D CA 1
ATOM 6638 C C . CYS D 1 127 ? 29.716 -23.334 -21.423 1.00 21.26 131 CYS D C 1
ATOM 6639 O O . CYS D 1 127 ? 29.413 -22.688 -20.415 1.00 19.88 131 CYS D O 1
ATOM 6642 N N . ILE D 1 128 ? 28.797 -23.699 -22.330 1.00 18.92 132 ILE D N 1
ATOM 6643 C CA . ILE D 1 128 ? 27.347 -23.502 -22.086 1.00 17.97 132 ILE D CA 1
ATOM 6644 C C . ILE D 1 128 ? 26.604 -24.823 -21.990 1.00 19.23 132 ILE D C 1
ATOM 6645 O O . ILE D 1 128 ? 26.796 -25.730 -22.812 1.00 18.83 132 ILE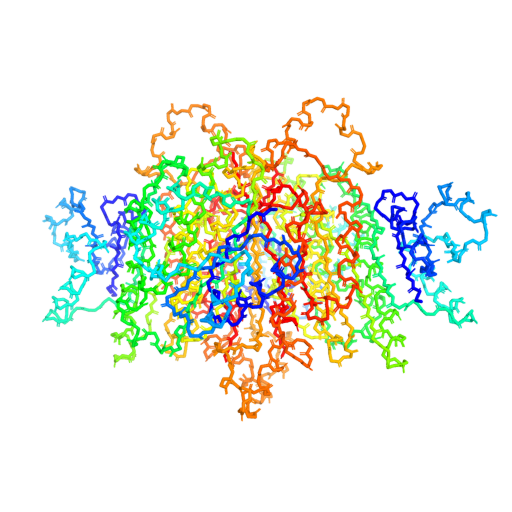 D O 1
ATOM 6650 N N . VAL D 1 129 ? 25.683 -24.901 -21.048 1.00 18.54 133 VAL D N 1
ATOM 6651 C CA . VAL D 1 129 ? 24.738 -26.011 -20.881 1.00 17.36 133 VAL D CA 1
ATOM 6652 C C . VAL D 1 129 ? 23.316 -25.437 -20.897 1.00 17.58 133 VAL D C 1
ATOM 6653 O O . VAL D 1 129 ? 22.931 -24.605 -20.025 1.00 17.81 133 VAL D O 1
ATOM 6657 N N . ASN D 1 130 ? 22.525 -25.936 -21.841 1.00 17.30 134 ASN D N 1
ATOM 6658 C CA . ASN D 1 130 ? 21.125 -25.536 -22.047 1.00 16.64 134 ASN D CA 1
ATOM 6659 C C . ASN D 1 130 ? 20.250 -26.604 -21.552 1.00 18.07 134 ASN D C 1
ATOM 6660 O O . ASN D 1 130 ? 20.425 -27.764 -21.959 1.00 16.05 134 ASN D O 1
ATOM 6665 N N . ILE D 1 131 ? 19.288 -26.266 -20.655 1.00 15.70 135 ILE D N 1
ATOM 6666 C CA . ILE D 1 131 ? 18.353 -27.239 -20.173 1.00 16.82 135 ILE D CA 1
ATOM 6667 C C . ILE D 1 131 ? 17.141 -27.207 -21.091 1.00 18.45 135 ILE D C 1
ATOM 6668 O O . ILE D 1 131 ? 16.286 -26.273 -21.071 1.00 17.43 135 ILE D O 1
ATOM 6673 N N . ALA D 1 132 ? 17.088 -28.236 -21.953 1.00 16.19 136 ALA D N 1
ATOM 6674 C CA . ALA D 1 132 ? 16.008 -28.434 -22.890 1.00 14.97 136 ALA D CA 1
ATOM 6675 C C . ALA D 1 132 ? 15.002 -29.312 -22.226 1.00 15.72 136 ALA D C 1
ATOM 6676 O O . ALA D 1 132 ? 14.469 -28.886 -21.171 1.00 15.88 136 ALA D O 1
ATOM 6678 N N . SER D 1 133 ? 14.593 -30.458 -22.824 1.00 14.49 137 SER D N 1
ATOM 6679 C CA . SER D 1 133 ? 13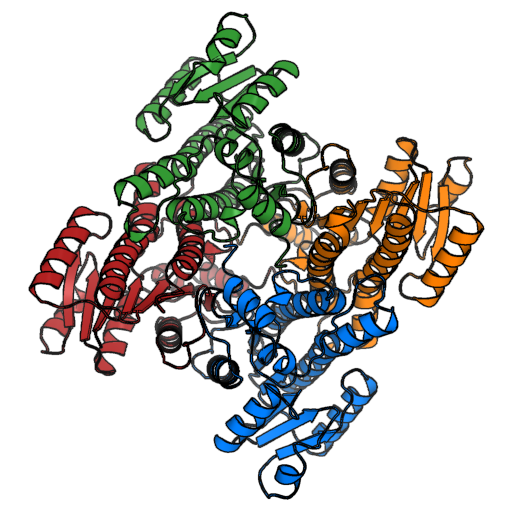.589 -31.311 -22.321 1.00 14.69 137 SER D CA 1
ATOM 6680 C C . SER D 1 133 ? 13.348 -32.417 -23.323 1.00 15.18 137 SER D C 1
ATOM 6681 O O . SER D 1 133 ? 13.658 -32.227 -24.511 1.00 15.22 137 SER D O 1
ATOM 6684 N N . VAL D 1 134 ? 12.815 -33.542 -22.864 1.00 14.98 138 VAL D N 1
ATOM 6685 C CA . VAL D 1 134 ? 12.257 -34.537 -23.785 1.00 15.74 138 VAL D CA 1
ATOM 6686 C C . VAL D 1 134 ? 11.196 -33.941 -24.752 1.00 17.07 138 VAL D C 1
ATOM 6687 O O . VAL D 1 134 ? 11.047 -34.490 -25.869 1.00 16.26 138 VAL D O 1
ATOM 6691 N N . SER D 1 135 ? 10.463 -32.869 -24.342 1.00 16.55 139 SER D N 1
ATOM 6692 C CA . SER D 1 135 ? 9.521 -32.142 -25.216 1.00 16.47 139 SER D CA 1
ATOM 6693 C C 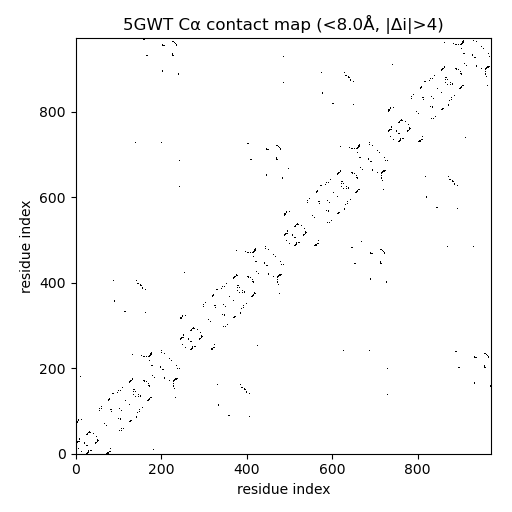. SER D 1 135 ? 10.247 -31.337 -26.288 1.00 16.03 139 SER D C 1
ATOM 6694 O O . SER D 1 135 ? 9.624 -30.747 -27.209 1.00 17.13 139 SER D O 1
ATOM 6697 N N . GLY D 1 136 ? 11.579 -31.370 -26.248 1.00 15.84 140 GLY D N 1
ATOM 6698 C CA . GLY D 1 136 ? 12.418 -30.971 -27.343 1.00 16.38 140 GLY D CA 1
ATOM 6699 C C . GLY D 1 136 ? 12.640 -32.009 -28.455 1.00 18.26 140 GLY D C 1
ATOM 6700 O O . GLY D 1 136 ? 13.196 -31.654 -29.505 1.00 15.73 140 GLY D O 1
ATOM 6701 N N . LEU D 1 137 ? 12.212 -33.246 -28.206 1.00 15.72 141 LEU D N 1
ATOM 6702 C CA . LEU D 1 137 ? 12.390 -34.367 -29.143 1.00 17.19 141 LEU D CA 1
ATOM 6703 C C . LEU D 1 137 ? 11.063 -34.969 -29.547 1.00 17.21 141 LEU D C 1
ATOM 6704 O O . LEU D 1 137 ? 10.975 -35.709 -30.503 1.00 16.31 141 LEU D O 1
ATOM 6709 N N . MET D 1 138 ? 9.999 -34.699 -28.785 1.00 15.46 142 MET D N 1
ATOM 6710 C CA . MET D 1 138 ? 8.705 -35.231 -29.132 1.00 16.16 142 MET D CA 1
ATOM 6711 C C . MET D 1 138 ? 7.641 -34.283 -28.555 1.00 16.89 142 MET D C 1
ATOM 6712 O O . MET D 1 138 ? 7.959 -33.377 -27.758 1.00 19.17 142 MET D O 1
ATOM 6717 N N . ALA D 1 139 ? 6.434 -34.504 -28.990 1.00 15.43 143 ALA D N 1
ATOM 6718 C CA . ALA D 1 139 ? 5.282 -33.698 -28.554 1.00 18.08 143 ALA D CA 1
ATOM 6719 C C . ALA D 1 139 ? 4.559 -34.231 -27.353 1.00 16.43 143 ALA D C 1
ATOM 6720 O O . ALA D 1 139 ? 4.652 -35.415 -26.978 1.00 16.26 143 ALA D O 1
ATOM 6722 N N . LYS D 1 140 ? 3.792 -33.341 -26.712 1.00 17.42 144 LYS D N 1
ATOM 6723 C CA . LYS D 1 140 ? 2.938 -33.683 -25.604 1.00 18.91 144 LYS D CA 1
ATOM 6724 C C . LYS D 1 140 ? 1.696 -32.760 -25.724 1.00 20.11 144 LYS D C 1
ATOM 6725 O O . LYS D 1 140 ? 1.801 -31.669 -26.310 1.00 18.72 144 LYS D O 1
ATOM 6731 N N . PRO D 1 141 ? 0.560 -33.188 -25.195 1.00 23.16 145 PRO D N 1
ATOM 6732 C CA . PRO D 1 141 ? -0.641 -32.331 -25.358 1.00 23.04 145 PRO D CA 1
ATOM 6733 C C . PRO D 1 141 ? -0.584 -31.038 -24.538 1.00 19.79 145 PRO D C 1
ATOM 6734 O O . PRO D 1 141 ? 0.127 -30.940 -23.564 1.00 19.71 145 PRO D O 1
ATOM 6738 N N . GLU D 1 142 ? -1.354 -30.045 -24.986 1.00 21.77 146 GLU D N 1
ATOM 6739 C CA . GLU D 1 142 ? -1.514 -28.794 -24.228 1.00 23.59 146 GLU D CA 1
ATOM 6740 C C . GLU D 1 142 ? -0.218 -28.030 -24.013 1.00 21.89 146 GLU D C 1
ATOM 6741 O O . GLU D 1 142 ? -0.084 -27.271 -23.061 1.00 20.11 146 GLU D O 1
ATOM 6747 N N . ARG D 1 143 ? 0.742 -28.195 -24.940 1.00 20.88 147 ARG D N 1
ATOM 6748 C CA . ARG D 1 143 ? 2.085 -27.685 -24.716 1.00 19.55 147 ARG D CA 1
ATOM 6749 C C . ARG D 1 143 ? 2.695 -27.158 -25.995 1.00 19.66 147 ARG D C 1
ATOM 6750 O O . ARG D 1 143 ? 3.901 -27.396 -26.267 1.00 19.06 147 ARG D O 1
ATOM 6758 N N . ALA D 1 144 ? 1.893 -26.506 -26.846 1.00 17.89 148 ALA D N 1
ATOM 6759 C CA . ALA D 1 144 ? 2.432 -26.034 -28.110 1.00 18.42 148 ALA D CA 1
ATOM 6760 C C . ALA D 1 144 ? 3.630 -25.129 -28.005 1.00 20.18 148 ALA D C 1
ATOM 6761 O O . ALA D 1 144 ? 4.629 -25.287 -28.747 1.00 18.97 148 ALA D O 1
ATOM 6763 N N . ALA D 1 145 ? 3.585 -24.158 -27.090 1.00 19.13 149 ALA D N 1
ATOM 6764 C CA . ALA D 1 145 ? 4.670 -23.237 -26.941 1.00 18.68 149 ALA D CA 1
ATOM 6765 C C . ALA D 1 145 ? 5.840 -23.925 -26.292 1.00 16.62 149 ALA D C 1
ATOM 6766 O O . ALA D 1 145 ? 6.979 -23.745 -26.727 1.00 17.69 149 ALA D O 1
ATOM 6768 N N . TYR D 1 146 ? 5.576 -24.732 -25.293 1.00 15.07 150 TYR D N 1
ATOM 6769 C CA . TYR D 1 146 ? 6.673 -25.354 -24.555 1.00 17.20 150 TYR D CA 1
ATOM 6770 C C . TYR D 1 146 ? 7.476 -26.339 -25.506 1.00 15.07 150 TYR D C 1
ATOM 6771 O O . TYR D 1 146 ? 8.658 -26.197 -25.631 1.00 16.58 150 TYR D O 1
ATOM 6780 N N . VAL D 1 147 ? 6.733 -27.162 -26.249 1.00 14.84 151 VAL D N 1
ATOM 6781 C CA . VAL D 1 147 ? 7.346 -28.119 -27.249 1.00 16.30 151 VAL D CA 1
ATOM 6782 C C . VAL D 1 147 ? 8.094 -27.359 -28.314 1.00 16.07 151 VAL D C 1
ATOM 6783 O O . VAL D 1 147 ? 9.252 -27.697 -28.651 1.00 14.56 151 VAL D O 1
ATOM 6787 N N . ALA D 1 148 ? 7.465 -26.305 -28.879 1.00 15.34 152 ALA D N 1
ATOM 6788 C CA . ALA D 1 148 ? 8.189 -25.470 -29.789 1.00 15.78 152 ALA D CA 1
ATOM 6789 C C . ALA D 1 148 ? 9.521 -24.910 -29.281 1.00 15.57 152 ALA D C 1
ATOM 6790 O O . ALA D 1 148 ? 10.558 -24.942 -29.964 1.00 14.74 152 ALA D O 1
ATOM 6792 N N . SER D 1 149 ? 9.460 -24.296 -28.113 1.00 15.96 153 SER D N 1
ATOM 6793 C CA . SER D 1 149 ? 10.576 -23.639 -27.490 1.00 13.96 153 SER D CA 1
ATOM 6794 C C . SER D 1 149 ? 11.719 -24.640 -27.179 1.00 14.30 153 SER D C 1
ATOM 6795 O O . SER D 1 149 ? 12.880 -24.314 -27.277 1.00 14.77 153 SER D O 1
ATOM 6798 N N . LYS D 1 150 ? 11.378 -25.840 -26.735 1.00 13.56 154 LYS D N 1
ATOM 6799 C CA . LYS D 1 150 ? 12.395 -26.830 -26.365 1.00 13.31 154 LYS D CA 1
ATOM 6800 C C . LYS D 1 150 ? 13.000 -27.480 -27.613 1.00 13.22 154 LYS D C 1
ATOM 6801 O O . LYS D 1 150 ? 14.192 -27.692 -27.627 1.00 13.99 154 LYS D O 1
ATOM 6807 N N . HIS D 1 151 ? 12.202 -27.729 -28.646 1.00 13.85 155 HIS D N 1
ATOM 6808 C CA . HIS D 1 151 ? 12.777 -28.108 -29.967 1.00 15.38 155 HIS D CA 1
ATOM 6809 C C . HIS D 1 151 ? 13.749 -27.027 -30.476 1.00 16.89 155 HIS D C 1
ATOM 6810 O O . HIS D 1 151 ? 14.897 -27.306 -30.877 1.00 13.31 155 HIS D O 1
ATOM 6817 N N . ALA D 1 152 ? 13.325 -25.764 -30.345 1.00 14.70 156 ALA D N 1
ATOM 6818 C CA . ALA D 1 152 ? 14.168 -24.667 -30.753 1.00 15.42 156 ALA D CA 1
ATOM 6819 C C . ALA D 1 152 ? 15.484 -24.633 -29.982 1.00 14.07 156 ALA D C 1
ATOM 6820 O O . ALA D 1 152 ? 16.540 -24.341 -30.501 1.00 14.39 156 ALA D O 1
ATOM 6822 N N . LEU D 1 153 ? 15.410 -24.847 -28.698 1.00 13.96 157 LEU D N 1
ATOM 6823 C CA . LEU D 1 153 ? 16.610 -24.792 -27.889 1.00 14.54 157 LEU D CA 1
ATOM 6824 C C . LEU D 1 153 ? 17.626 -25.929 -28.250 1.00 16.27 157 LEU D C 1
ATOM 6825 O O . LEU D 1 153 ? 18.868 -25.750 -28.165 1.00 15.52 157 LEU D O 1
ATOM 6830 N N . ILE D 1 154 ? 17.092 -27.120 -28.531 1.00 15.65 158 ILE D N 1
ATOM 6831 C CA . ILE D 1 154 ? 17.953 -28.170 -29.080 1.00 16.06 158 ILE D CA 1
ATOM 6832 C C . ILE D 1 154 ? 18.670 -27.724 -30.371 1.00 13.39 158 ILE D C 1
ATOM 6833 O O . ILE D 1 154 ? 19.878 -27.912 -30.485 1.00 14.19 158 ILE D O 1
ATOM 6838 N N . GLY D 1 155 ? 17.933 -27.155 -31.336 1.00 11.99 159 GLY D N 1
ATOM 6839 C CA . GLY D 1 155 ? 18.566 -26.665 -32.535 1.00 13.86 159 GLY D CA 1
ATOM 6840 C C . GLY D 1 155 ? 19.577 -25.531 -32.294 1.00 15.03 159 GLY D C 1
ATOM 6841 O O . GLY D 1 155 ? 20.702 -25.491 -32.920 1.00 16.00 159 GLY D O 1
ATOM 6842 N N . LEU D 1 156 ? 19.240 -24.640 -31.349 1.00 14.13 160 LEU D N 1
ATOM 6843 C CA . LEU D 1 156 ? 20.133 -23.515 -31.025 1.00 15.28 160 LEU D CA 1
ATOM 6844 C C . LEU D 1 156 ? 21.450 -24.046 -30.413 1.00 16.12 160 LEU D C 1
ATOM 6845 O O . LEU D 1 156 ? 22.520 -23.529 -30.694 1.00 16.40 160 LEU D O 1
ATOM 6850 N N . THR D 1 157 ? 21.339 -25.090 -29.588 1.00 16.48 161 THR D N 1
ATOM 6851 C CA . THR D 1 157 ? 22.508 -25.708 -29.018 1.00 15.67 161 THR D CA 1
ATOM 6852 C C . THR D 1 157 ? 23.456 -26.190 -30.126 1.00 14.48 161 THR D C 1
ATOM 6853 O O . THR D 1 157 ? 24.669 -25.971 -30.091 1.00 14.87 161 THR D O 1
ATOM 6857 N N . LYS D 1 158 ? 22.929 -26.911 -31.092 1.00 14.92 162 LYS D N 1
ATOM 6858 C CA . LYS D 1 158 ? 23.733 -27.490 -32.154 1.00 14.50 162 LYS D CA 1
ATOM 6859 C C . LYS D 1 158 ? 24.387 -26.354 -32.967 1.00 14.66 162 LYS D C 1
ATOM 6860 O O . LYS D 1 158 ? 25.581 -26.409 -33.328 1.00 13.88 162 LYS D O 1
ATOM 6866 N N . GLN D 1 159 ? 23.590 -25.320 -33.245 1.00 13.06 163 GLN D N 1
ATOM 6867 C CA . GLN D 1 159 ? 24.051 -24.238 -34.109 1.00 13.49 163 GLN D CA 1
ATOM 6868 C C . GLN D 1 159 ? 25.225 -23.463 -33.437 1.00 13.93 163 GLN D C 1
ATOM 6869 O O . GLN D 1 159 ? 26.226 -23.193 -34.046 1.00 12.84 163 GLN D O 1
ATOM 6875 N N . MET D 1 160 ? 25.035 -23.098 -32.186 1.00 14.79 164 MET D N 1
ATOM 6876 C CA . MET D 1 160 ? 26.036 -22.348 -31.439 1.00 17.02 164 MET D CA 1
ATOM 6877 C C . MET D 1 160 ? 27.304 -23.186 -31.175 1.00 16.82 164 MET D C 1
ATOM 6878 O O . MET D 1 160 ? 28.409 -22.672 -31.199 1.00 15.49 164 MET D O 1
ATOM 6883 N N . ALA D 1 161 ? 27.136 -24.471 -30.984 1.00 16.60 165 ALA D N 1
ATOM 6884 C CA . ALA D 1 161 ? 28.265 -25.371 -30.941 1.00 16.78 165 ALA D CA 1
ATOM 6885 C C . ALA D 1 161 ? 29.050 -25.313 -32.207 1.00 15.74 165 ALA D C 1
ATOM 6886 O O . ALA D 1 161 ? 30.327 -25.211 -32.204 1.00 17.51 165 ALA D O 1
ATOM 6888 N N . MET D 1 162 ? 28.353 -25.305 -33.325 1.00 16.76 166 MET D N 1
ATOM 6889 C CA . MET D 1 162 ? 29.074 -25.180 -34.620 1.00 17.11 166 MET D CA 1
ATOM 6890 C C . MET D 1 162 ? 29.697 -23.814 -34.778 1.00 19.84 166 MET D C 1
ATOM 6891 O O . MET D 1 162 ? 30.874 -23.653 -35.192 1.00 16.42 166 MET D O 1
ATOM 6896 N N . GLU D 1 163 ? 28.955 -22.802 -34.387 1.00 18.65 167 GLU D N 1
ATOM 6897 C CA . GLU D 1 163 ? 29.418 -21.407 -34.569 1.00 18.20 167 GLU D CA 1
ATOM 6898 C C . GLU D 1 163 ? 30.714 -21.104 -33.779 1.00 17.02 167 GLU D C 1
ATOM 6899 O O . GLU D 1 163 ? 31.542 -20.428 -34.290 1.00 21.08 167 GLU D O 1
ATOM 6905 N N . PHE D 1 164 ? 30.874 -21.602 -32.567 1.00 16.99 168 PHE D N 1
ATOM 6906 C CA . PHE D 1 164 ? 31.950 -21.229 -31.681 1.00 17.27 168 PHE D CA 1
ATOM 6907 C C . PHE D 1 164 ? 32.961 -22.361 -31.426 1.00 20.04 168 PHE D C 1
ATOM 6908 O O . PHE D 1 164 ? 33.810 -22.221 -30.595 1.00 20.58 168 PHE D O 1
ATOM 6916 N N . GLY D 1 165 ? 32.879 -23.440 -32.182 1.00 18.63 169 GLY D N 1
ATOM 6917 C CA . GLY D 1 165 ? 33.717 -24.596 -31.935 1.00 20.60 169 GLY D CA 1
ATOM 6918 C C . GLY D 1 165 ? 35.208 -24.276 -32.189 1.00 23.56 169 GLY D C 1
ATOM 6919 O O . GLY D 1 165 ? 36.043 -24.693 -31.447 1.00 21.26 169 GLY D O 1
ATOM 6920 N N . LYS D 1 166 ? 35.512 -23.462 -33.180 1.00 23.13 170 LYS D N 1
ATOM 6921 C CA . LYS D 1 166 ? 36.890 -23.071 -33.466 1.00 30.89 170 LYS D CA 1
ATOM 6922 C C . LYS D 1 166 ? 37.499 -22.191 -32.325 1.00 29.89 170 LYS D C 1
ATOM 6923 O O . LYS D 1 166 ? 38.704 -22.174 -32.142 1.00 28.48 170 LYS D O 1
ATOM 6929 N N . GLN D 1 167 ? 36.659 -21.537 -31.529 1.00 24.96 171 GLN D N 1
ATOM 6930 C CA . GLN D 1 167 ? 37.056 -20.794 -30.361 1.00 25.96 171 GLN D CA 1
ATOM 6931 C C . GLN D 1 167 ? 37.046 -21.633 -29.099 1.00 24.69 171 GLN D C 1
ATOM 6932 O O . GLN D 1 167 ? 37.234 -21.131 -27.979 1.00 24.89 171 GLN D O 1
ATOM 6938 N N . ASN D 1 168 ? 36.879 -22.956 -29.246 1.00 24.06 172 ASN D N 1
ATOM 6939 C CA . ASN D 1 168 ? 36.801 -23.842 -28.087 1.00 23.79 172 ASN D CA 1
ATOM 6940 C C . ASN D 1 168 ? 35.788 -23.458 -27.034 1.00 22.24 172 ASN D C 1
ATOM 6941 O O . ASN D 1 168 ? 36.043 -23.490 -25.805 1.00 25.54 172 ASN D O 1
ATOM 6946 N N . ILE D 1 169 ? 34.618 -23.077 -27.508 1.00 19.22 173 ILE D N 1
ATOM 6947 C CA . ILE D 1 169 ? 33.484 -22.846 -26.650 1.00 20.31 173 ILE D CA 1
ATOM 6948 C C . ILE D 1 169 ? 32.538 -23.997 -26.861 1.00 20.73 173 ILE D C 1
ATOM 6949 O O . ILE D 1 169 ? 32.086 -24.199 -28.003 1.00 23.27 173 ILE D O 1
ATOM 6954 N N . ARG D 1 170 ? 32.310 -24.795 -25.837 1.00 17.13 174 ARG D N 1
ATOM 6955 C CA . ARG D 1 170 ? 31.465 -25.970 -26.020 1.00 17.18 174 ARG D CA 1
ATOM 6956 C C . ARG D 1 170 ? 30.034 -25.608 -25.620 1.00 17.31 174 ARG D C 1
ATOM 6957 O O . ARG D 1 170 ? 29.829 -24.906 -24.653 1.00 16.43 174 ARG D O 1
ATOM 6965 N N . VAL D 1 171 ? 29.050 -26.091 -26.378 1.00 15.06 175 VAL D N 1
ATOM 6966 C CA . VAL D 1 171 ? 27.632 -25.814 -26.125 1.00 15.60 175 VAL D CA 1
ATOM 6967 C C . VAL D 1 171 ? 26.887 -27.138 -26.200 1.00 16.00 175 VAL D C 1
ATOM 6968 O O . VAL D 1 171 ? 26.903 -27.748 -27.249 1.00 16.32 175 VAL D O 1
ATOM 6972 N N . ASN D 1 172 ? 26.235 -27.544 -25.121 1.00 14.92 176 ASN D N 1
ATOM 6973 C CA . ASN D 1 172 ? 25.491 -28.801 -25.057 1.00 15.59 176 ASN D CA 1
ATOM 6974 C C . ASN D 1 172 ? 24.170 -28.584 -24.407 1.00 15.68 176 ASN D C 1
ATOM 6975 O O . ASN D 1 172 ? 23.982 -27.550 -23.715 1.00 16.92 176 ASN D O 1
ATOM 6980 N N . SER D 1 173 ? 23.285 -29.554 -24.550 1.00 13.45 177 SER D N 1
ATOM 6981 C CA . SER D 1 173 ? 22.022 -29.520 -23.902 1.00 14.09 177 SER D CA 1
ATOM 6982 C C . SER D 1 173 ? 21.759 -30.782 -23.096 1.00 15.85 177 SER D C 1
ATOM 6983 O O . SER D 1 173 ? 22.312 -31.849 -23.380 1.00 14.02 177 SER D O 1
ATOM 6986 N N . ILE D 1 174 ? 20.877 -30.654 -22.123 1.00 14.31 178 ILE D N 1
ATOM 6987 C CA . ILE D 1 174 ? 20.369 -31.736 -21.333 1.00 14.75 178 ILE D CA 1
ATOM 6988 C C . ILE D 1 174 ? 18.887 -31.759 -21.501 1.00 15.94 178 ILE D C 1
ATOM 6989 O O . ILE D 1 174 ? 18.240 -30.706 -21.493 1.00 16.61 178 ILE D O 1
ATOM 6994 N N . SER D 1 175 ? 18.320 -32.940 -21.751 1.00 14.75 179 SER D N 1
ATOM 6995 C CA . SER D 1 175 ? 16.876 -33.120 -21.920 1.00 14.65 179 SER D CA 1
ATOM 6996 C C . SER D 1 175 ? 16.325 -34.003 -20.825 1.00 15.15 179 SER D C 1
ATOM 6997 O O . SER D 1 175 ? 16.367 -35.263 -20.936 1.00 14.68 179 SER D O 1
ATOM 7000 N N . PRO D 1 176 ? 15.859 -33.389 -19.687 1.00 15.93 180 PRO D N 1
ATOM 7001 C CA . PRO D 1 176 ? 15.257 -34.190 -18.633 1.00 13.47 180 PRO D CA 1
ATOM 7002 C C . PRO D 1 176 ? 13.948 -34.778 -19.002 1.00 14.88 180 PRO D C 1
ATOM 7003 O O . PRO D 1 176 ? 13.196 -34.262 -19.790 1.00 15.56 180 PRO D O 1
ATOM 7007 N N . GLY D 1 177 ? 13.688 -35.904 -18.424 1.00 14.43 181 GLY D N 1
ATOM 7008 C CA . GLY D 1 177 ? 12.339 -36.413 -18.327 1.00 15.67 181 GLY D CA 1
ATOM 7009 C C . GLY D 1 177 ? 11.747 -35.850 -16.998 1.00 16.55 181 GLY D C 1
ATOM 7010 O O . GLY D 1 177 ? 12.027 -34.734 -16.635 1.00 18.43 181 GLY D O 1
ATOM 7011 N N . VAL D 1 178 ? 10.947 -36.629 -16.318 1.00 18.11 182 VAL D N 1
ATOM 7012 C CA . VAL D 1 178 ? 10.151 -36.091 -15.157 1.00 19.23 182 VAL D CA 1
ATOM 7013 C C . VAL D 1 178 ? 11.070 -35.959 -13.997 1.00 18.57 182 VAL D C 1
ATOM 7014 O O . VAL D 1 178 ? 11.586 -36.973 -13.465 1.00 20.09 182 VAL D O 1
ATOM 7018 N N . ILE D 1 179 ? 11.382 -34.721 -13.653 1.00 18.69 183 ILE D N 1
ATOM 7019 C CA . ILE D 1 179 ? 12.179 -34.390 -12.468 1.00 19.22 183 ILE D CA 1
ATOM 7020 C C . ILE D 1 179 ? 11.203 -33.736 -11.395 1.00 23.21 183 ILE D C 1
ATOM 7021 O O . ILE D 1 179 ? 10.493 -32.761 -11.718 1.00 21.39 183 ILE D O 1
ATOM 7026 N N . ARG D 1 180 ? 11.208 -34.246 -10.161 1.00 24.69 184 ARG D N 1
ATOM 7027 C CA . ARG D 1 180 ? 10.351 -33.690 -9.083 1.00 26.58 184 ARG D CA 1
ATOM 7028 C C . ARG D 1 180 ? 10.950 -32.386 -8.649 1.00 20.96 184 ARG D C 1
ATOM 7029 O O . ARG D 1 180 ? 12.042 -32.305 -8.116 1.00 24.13 184 ARG D O 1
ATOM 7037 N N . THR D 1 181 ? 10.270 -31.310 -9.002 1.00 22.45 185 THR D N 1
ATOM 7038 C CA . THR D 1 181 ? 10.673 -29.943 -8.643 1.00 22.96 185 THR D CA 1
ATOM 7039 C C . THR D 1 181 ? 9.345 -29.163 -8.381 1.00 22.94 185 THR D C 1
ATOM 7040 O O . THR D 1 181 ? 8.243 -29.710 -8.585 1.00 24.45 185 THR D O 1
ATOM 7044 N N . GLU D 1 182 ? 9.471 -27.894 -8.061 1.00 25.35 186 GLU D N 1
ATOM 7045 C CA . GLU D 1 182 ? 8.284 -27.041 -7.884 1.00 30.80 186 GLU D CA 1
ATOM 7046 C C . GLU D 1 182 ? 7.487 -26.992 -9.168 1.00 28.50 186 GLU D C 1
ATOM 7047 O O . GLU D 1 182 ? 6.276 -26.835 -9.116 1.00 28.89 186 GLU D O 1
ATOM 7053 N N . LEU D 1 183 ? 8.114 -27.171 -10.346 1.00 23.99 187 LEU D N 1
ATOM 7054 C CA . LEU D 1 183 ? 7.331 -27.164 -11.586 1.00 24.49 187 LEU D CA 1
ATOM 7055 C C . LEU D 1 183 ? 6.332 -28.297 -11.665 1.00 22.03 187 LEU D C 1
ATOM 7056 O O . LEU D 1 183 ? 5.242 -28.207 -12.252 1.00 24.54 187 LEU D O 1
ATOM 7061 N N . THR D 1 184 ? 6.772 -29.446 -11.178 1.00 22.48 188 THR D N 1
ATOM 7062 C CA . THR D 1 184 ? 6.031 -30.693 -11.350 1.00 22.05 188 THR D CA 1
ATOM 7063 C C . THR D 1 184 ? 5.425 -31.183 -10.038 1.00 24.68 188 THR D C 1
ATOM 7064 O O . THR D 1 184 ? 4.737 -32.181 -10.043 1.00 24.14 188 THR D O 1
ATOM 7068 N N . GLU D 1 185 ? 5.720 -30.523 -8.934 1.00 30.40 189 GLU D N 1
ATOM 7069 C CA . GLU D 1 185 ? 5.283 -31.005 -7.579 1.00 34.26 189 GLU D CA 1
ATOM 7070 C C . GLU D 1 185 ? 3.804 -31.429 -7.490 1.00 31.83 189 GLU D C 1
ATOM 7071 O O . GLU D 1 185 ? 3.506 -32.505 -6.931 1.00 34.61 189 GLU D O 1
ATOM 7077 N N . GLU D 1 186 ? 2.936 -30.702 -8.173 1.00 33.60 190 GLU D N 1
ATOM 7078 C CA . GLU D 1 186 ? 1.492 -30.927 -8.217 1.00 40.92 190 GLU D CA 1
ATOM 7079 C C . GLU D 1 186 ? 1.202 -32.369 -8.653 1.00 42.80 190 GLU D C 1
ATOM 7080 O O . GLU D 1 186 ? 0.223 -32.966 -8.225 1.00 38.88 190 GLU D O 1
ATOM 7086 N N . TYR D 1 187 ? 2.032 -32.975 -9.509 1.00 35.94 191 TYR D N 1
ATOM 7087 C CA . TYR D 1 187 ? 1.696 -34.337 -9.982 1.00 31.55 191 TYR D CA 1
ATOM 7088 C C . TYR D 1 187 ? 1.780 -35.402 -8.897 1.00 27.88 191 TYR D C 1
ATOM 7089 O O . TYR D 1 187 ? 1.093 -36.431 -8.964 1.00 32.27 191 TYR D O 1
ATOM 7098 N N . PHE D 1 188 ? 2.685 -35.217 -7.961 1.00 29.61 192 PHE D N 1
ATOM 7099 C CA . PHE D 1 188 ? 3.100 -36.326 -7.089 1.00 38.46 192 PHE D CA 1
ATOM 7100 C C . PHE D 1 188 ? 2.061 -36.772 -6.042 1.00 44.74 192 PHE D C 1
ATOM 7101 O O . PHE D 1 188 ? 2.202 -37.843 -5.484 1.00 47.35 192 PHE D O 1
ATOM 7109 N N . SER D 1 189 ? 1.018 -35.977 -5.814 1.00 42.25 193 SER D N 1
ATOM 7110 C CA . SER D 1 189 ? -0.083 -36.386 -4.915 1.00 48.08 193 SER D CA 1
ATOM 7111 C C . SER D 1 189 ? -1.252 -36.912 -5.729 1.00 46.46 193 SER D C 1
ATOM 7112 O O . SER D 1 189 ? -2.312 -37.105 -5.201 1.00 47.46 193 SER D O 1
ATOM 7115 N N . ASN D 1 190 ? -1.074 -37.144 -7.020 1.00 42.44 194 ASN D N 1
ATOM 7116 C CA . ASN D 1 190 ? -2.134 -37.665 -7.824 1.00 42.34 194 ASN D CA 1
ATOM 7117 C C . ASN D 1 190 ? -1.763 -39.096 -8.318 1.00 54.04 194 ASN D C 1
ATOM 7118 O O . ASN D 1 190 ? -0.940 -39.295 -9.246 1.00 47.23 194 ASN D O 1
ATOM 7123 N N . LYS D 1 191 ? -2.432 -40.059 -7.693 1.00 45.15 195 LYS D N 1
ATOM 7124 C CA . LYS D 1 191 ? -2.155 -41.476 -7.747 1.00 50.95 195 LYS D CA 1
ATOM 7125 C C . LYS D 1 191 ? -2.231 -41.946 -9.175 1.00 52.06 195 LYS D C 1
ATOM 7126 O O . LYS D 1 191 ? -1.325 -42.610 -9.693 1.00 48.67 195 LYS D O 1
ATOM 7132 N N . ALA D 1 192 ? -3.307 -41.551 -9.822 1.00 47.14 196 ALA D N 1
ATOM 7133 C CA . ALA D 1 192 ? -3.562 -41.940 -11.179 1.00 49.60 196 ALA D CA 1
ATOM 7134 C C . ALA D 1 192 ? -2.544 -41.357 -12.179 1.00 51.65 196 ALA D C 1
ATOM 7135 O O . ALA D 1 192 ? -2.126 -42.049 -13.112 1.00 52.23 196 ALA D O 1
ATOM 7137 N N . LEU D 1 193 ? -2.198 -40.081 -12.003 1.00 45.17 197 LEU D N 1
ATOM 7138 C CA . LEU D 1 193 ? -1.264 -39.394 -12.900 1.00 47.08 197 LEU D CA 1
ATOM 7139 C C . LEU D 1 193 ? 0.154 -39.947 -12.694 1.00 40.49 197 LEU D C 1
ATOM 7140 O O . LEU D 1 193 ? 0.867 -40.164 -13.645 1.00 37.36 197 LEU D O 1
ATOM 7145 N N . MET D 1 194 ? 0.542 -40.232 -11.466 1.00 32.85 198 MET D N 1
ATOM 7146 C CA . MET D 1 194 ? 1.812 -40.938 -11.239 1.00 38.72 198 MET D CA 1
ATOM 7147 C C . MET D 1 194 ? 1.905 -42.288 -11.906 1.00 40.40 198 MET D C 1
ATOM 7148 O O . MET D 1 194 ? 2.986 -42.696 -12.310 1.00 36.81 198 MET D O 1
ATOM 7153 N N . SER D 1 195 ? 0.788 -42.979 -12.000 1.00 39.47 199 SER D N 1
ATOM 7154 C CA . SER D 1 195 ? 0.772 -44.285 -12.542 1.00 42.92 199 SER D CA 1
ATOM 7155 C C . SER D 1 195 ? 0.867 -44.179 -14.037 1.00 43.61 199 SER D C 1
ATOM 7156 O O . SER D 1 195 ? 1.532 -45.013 -14.626 1.00 43.73 199 SER D O 1
ATOM 7159 N N . MET D 1 196 ? 0.208 -43.188 -14.641 1.00 39.96 200 MET D N 1
ATOM 7160 C CA . MET D 1 196 ? 0.363 -42.903 -16.071 1.00 44.59 200 MET D CA 1
ATOM 7161 C C . MET D 1 196 ? 1.846 -42.502 -16.430 1.00 38.96 200 MET D C 1
ATOM 7162 O O . MET D 1 196 ? 2.391 -42.996 -17.416 1.00 33.12 200 MET D O 1
ATOM 7167 N N . ILE D 1 197 ? 2.476 -41.663 -15.596 1.00 34.69 201 ILE D N 1
ATOM 7168 C CA . ILE D 1 197 ? 3.853 -41.223 -15.789 1.00 34.92 201 ILE D CA 1
ATOM 7169 C C . ILE D 1 197 ? 4.755 -42.490 -15.824 1.00 34.84 201 ILE D C 1
ATOM 7170 O O . ILE D 1 197 ? 5.569 -42.673 -16.770 1.00 29.11 201 ILE D O 1
ATOM 7175 N N . LYS D 1 198 ? 4.608 -43.375 -14.830 1.00 30.28 202 LYS D N 1
ATOM 7176 C CA . LYS D 1 198 ? 5.463 -44.613 -14.780 1.00 36.80 202 LYS D CA 1
ATOM 7177 C C . LYS D 1 198 ? 5.242 -45.562 -15.908 1.00 33.99 202 LYS D C 1
ATOM 7178 O O . LYS D 1 198 ? 6.175 -46.130 -16.455 1.00 34.49 202 LYS D O 1
ATOM 7184 N N . SER D 1 199 ? 4.008 -45.655 -16.319 1.00 34.13 203 SER D N 1
ATOM 7185 C CA . SER D 1 199 ? 3.671 -46.383 -17.517 1.00 40.07 203 SER D CA 1
ATOM 7186 C C . SER D 1 199 ? 4.302 -45.889 -18.806 1.00 31.92 203 SER D C 1
ATOM 7187 O O . SER D 1 199 ? 4.535 -46.656 -19.686 1.00 37.27 203 SER D O 1
ATOM 7190 N N . ASN D 1 200 ? 4.450 -44.586 -18.929 1.00 30.77 204 ASN D N 1
ATOM 7191 C CA . ASN D 1 200 ? 5.127 -43.953 -20.052 1.00 33.57 204 ASN D CA 1
ATOM 7192 C C . ASN D 1 200 ? 6.667 -43.974 -20.055 1.00 27.60 204 ASN D C 1
ATOM 7193 O O . ASN D 1 200 ? 7.238 -43.307 -20.864 1.00 24.39 204 ASN D O 1
ATOM 7198 N N . GLN D 1 201 ? 7.354 -44.712 -19.156 1.00 25.91 205 GLN D N 1
ATOM 7199 C CA . GLN D 1 201 ? 8.827 -44.711 -19.214 1.00 23.72 205 GLN D CA 1
ATOM 7200 C C . GLN D 1 201 ? 9.292 -46.074 -18.756 1.00 22.70 205 GLN D C 1
ATOM 7201 O O . GLN D 1 201 ? 8.473 -46.902 -18.542 1.00 20.20 205 GLN D O 1
ATOM 7207 N N . SER D 1 202 ? 10.581 -46.325 -18.669 1.00 21.27 206 SER D N 1
ATOM 7208 C CA . SER D 1 202 ? 11.004 -47.695 -18.442 1.00 21.97 206 SER D CA 1
ATOM 7209 C C . SER D 1 202 ? 11.260 -47.916 -16.922 1.00 18.85 206 SER D C 1
ATOM 7210 O O . SER D 1 202 ? 11.050 -49.012 -16.465 1.00 18.94 206 SER D O 1
ATOM 7213 N N . LEU D 1 203 ? 11.773 -46.914 -16.206 1.00 17.63 207 LEU D N 1
ATOM 7214 C CA . LEU D 1 203 ? 12.105 -47.075 -14.805 1.00 20.05 207 LEU D CA 1
ATOM 7215 C C . LEU D 1 203 ? 10.899 -46.604 -13.922 1.00 23.50 207 LEU D C 1
ATOM 7216 O O . LEU D 1 203 ? 10.243 -45.546 -14.215 1.00 24.68 207 LEU D O 1
ATOM 7221 N N . ASP D 1 204 ? 10.630 -47.367 -12.864 1.00 26.60 208 ASP D N 1
ATOM 7222 C CA . ASP D 1 204 ? 9.510 -47.119 -11.888 1.00 31.24 208 ASP D CA 1
ATOM 7223 C C . ASP D 1 204 ? 10.033 -46.172 -10.827 1.00 28.67 208 ASP D C 1
ATOM 7224 O O . ASP D 1 204 ? 10.165 -46.554 -9.649 1.00 29.68 208 ASP D O 1
ATOM 7229 N N . THR D 1 205 ? 10.409 -44.967 -11.224 1.00 26.75 209 THR D N 1
ATOM 7230 C CA . THR D 1 205 ? 10.918 -43.927 -10.326 1.00 28.40 209 THR D CA 1
ATOM 7231 C C . THR D 1 205 ? 10.751 -42.616 -11.066 1.00 25.33 209 THR D C 1
ATOM 7232 O O . THR D 1 205 ? 10.214 -42.547 -12.178 1.00 29.32 209 THR D O 1
ATOM 7236 N N . TRP D 1 206 ? 11.280 -41.566 -10.466 1.00 23.65 210 TRP D N 1
ATOM 7237 C CA . TRP D 1 206 ? 11.356 -40.250 -11.116 1.00 25.95 210 TRP D CA 1
ATOM 7238 C C . TRP D 1 206 ? 12.675 -39.683 -10.826 1.00 22.60 210 TRP D C 1
ATOM 7239 O O . TRP D 1 206 ? 13.407 -40.205 -9.942 1.00 26.57 210 TRP D O 1
ATOM 7250 N N . GLY D 1 207 ? 13.042 -38.656 -11.610 1.00 21.94 211 GLY D N 1
ATOM 7251 C CA . GLY D 1 207 ? 14.243 -37.946 -11.345 1.00 20.60 211 GLY D CA 1
ATOM 7252 C C . GLY D 1 207 ? 14.093 -36.919 -10.237 1.00 22.66 211 GLY D C 1
ATOM 7253 O O . GLY D 1 207 ? 12.994 -36.505 -9.883 1.00 22.89 211 GLY D O 1
ATOM 7254 N N . LEU D 1 208 ? 15.243 -36.525 -9.764 1.00 22.94 212 LEU D N 1
ATOM 7255 C CA . LEU D 1 208 ? 15.459 -35.482 -8.803 1.00 26.96 212 LEU D CA 1
ATOM 7256 C C . LEU D 1 208 ? 16.401 -34.480 -9.377 1.00 24.45 212 LEU D C 1
ATOM 7257 O O . LEU D 1 208 ? 17.177 -34.826 -10.261 1.00 26.88 212 LEU D O 1
ATOM 7262 N N . PRO D 1 209 ? 16.439 -33.264 -8.804 1.00 25.94 213 PRO D N 1
ATOM 7263 C CA . PRO D 1 209 ? 17.313 -32.279 -9.319 1.00 23.49 213 PRO D CA 1
ATOM 7264 C C . PRO D 1 209 ? 18.769 -32.729 -9.378 1.00 23.61 213 PRO D C 1
ATOM 7265 O O . PRO D 1 209 ? 19.485 -32.338 -10.292 1.00 23.76 213 PRO D O 1
ATOM 7269 N N . GLN D 1 210 ? 19.204 -33.519 -8.402 1.00 21.98 214 GLN D N 1
ATOM 7270 C CA . GLN D 1 210 ? 20.594 -33.966 -8.349 1.00 26.25 214 GLN D CA 1
ATOM 7271 C C . GLN D 1 210 ? 20.995 -34.766 -9.658 1.00 22.08 214 GLN D C 1
ATOM 7272 O O . GLN D 1 210 ? 22.164 -34.720 -10.058 1.00 20.65 214 GLN D O 1
ATOM 7278 N N . ASP D 1 211 ? 20.034 -35.468 -10.227 1.00 21.11 215 ASP D N 1
ATOM 7279 C CA . ASP D 1 211 ? 20.276 -36.225 -11.470 1.00 21.71 215 ASP D CA 1
ATOM 7280 C C . ASP D 1 211 ? 20.681 -35.286 -12.586 1.00 21.56 215 ASP D C 1
ATOM 7281 O O . ASP D 1 211 ? 21.537 -35.661 -13.380 1.00 19.54 215 ASP D O 1
ATOM 7286 N N . ILE D 1 212 ? 20.135 -34.049 -12.613 1.00 19.18 216 ILE D N 1
ATOM 7287 C CA . ILE D 1 212 ? 20.448 -33.108 -13.665 1.00 16.92 216 ILE D CA 1
ATOM 7288 C C . ILE D 1 212 ? 21.703 -32.397 -13.269 1.00 18.58 216 ILE D C 1
ATOM 7289 O O . ILE D 1 212 ? 22.631 -32.185 -14.096 1.00 18.56 216 ILE D O 1
ATOM 7294 N N . VAL D 1 213 ? 21.875 -32.108 -11.951 1.00 17.88 217 VAL D N 1
ATOM 7295 C CA . VAL D 1 213 ? 23.121 -31.453 -11.553 1.00 18.97 217 VAL D CA 1
ATOM 7296 C C . VAL D 1 213 ? 24.351 -32.290 -11.921 1.00 18.03 217 VAL D C 1
ATOM 7297 O O . VAL D 1 213 ? 25.405 -31.739 -12.326 1.00 19.00 217 VAL D O 1
ATOM 7301 N N . SER D 1 214 ? 24.228 -33.588 -11.671 1.00 20.17 218 SER D N 1
ATOM 7302 C CA . SER D 1 214 ? 25.368 -34.488 -11.909 1.00 23.89 218 SER D CA 1
ATOM 7303 C C . SER D 1 214 ? 25.744 -34.506 -13.410 1.00 20.99 218 SER D C 1
ATOM 7304 O O . SER D 1 214 ? 26.954 -34.595 -13.796 1.00 18.53 218 SER D O 1
ATOM 7307 N N . CYS D 1 215 ? 24.705 -34.383 -14.231 1.00 17.00 219 CYS D N 1
ATOM 7308 C CA . CYS D 1 215 ? 24.915 -34.322 -15.700 1.00 18.93 219 CYS D CA 1
ATOM 7309 C C . CYS D 1 215 ? 25.607 -33.032 -16.079 1.00 19.71 219 CYS D C 1
ATOM 7310 O O . CYS D 1 215 ? 26.612 -33.032 -16.805 1.00 18.22 219 CYS D O 1
ATOM 7313 N N . ILE D 1 216 ? 25.206 -31.923 -15.448 1.00 19.67 220 ILE D N 1
ATOM 7314 C CA . ILE D 1 216 ? 25.904 -30.669 -15.644 1.00 20.11 220 ILE D CA 1
ATOM 7315 C C . ILE D 1 216 ? 27.311 -30.769 -15.236 1.00 18.50 220 ILE D C 1
ATOM 7316 O O . ILE D 1 216 ? 28.198 -30.267 -15.921 1.00 22.61 220 ILE D O 1
ATOM 7321 N N . GLU D 1 217 ? 27.516 -31.338 -14.061 1.00 20.63 221 GLU D N 1
ATOM 7322 C CA . GLU D 1 217 ? 28.890 -31.507 -13.546 1.00 22.94 221 GLU D CA 1
ATOM 7323 C C . GLU D 1 217 ? 29.830 -32.214 -14.570 1.00 20.84 221 GLU D C 1
ATOM 7324 O O . GLU D 1 217 ? 30.947 -31.794 -14.838 1.00 20.45 221 GLU D O 1
ATOM 7330 N N . TYR D 1 218 ? 29.311 -33.245 -15.163 1.00 19.52 222 TYR D N 1
ATOM 7331 C CA . TYR D 1 218 ? 30.087 -33.990 -16.228 1.00 18.19 222 TYR D CA 1
ATOM 7332 C C . TYR D 1 218 ? 30.320 -33.083 -17.457 1.00 17.92 222 TYR D C 1
ATOM 7333 O O . TYR D 1 218 ? 31.449 -32.926 -17.961 1.00 17.40 222 TYR D O 1
ATOM 7342 N N . LEU D 1 219 ? 29.239 -32.456 -17.954 1.00 17.45 223 LEU D N 1
ATOM 7343 C CA . LEU D 1 219 ? 29.355 -31.578 -19.133 1.00 19.57 223 LEU D CA 1
ATOM 7344 C C . LEU D 1 219 ? 30.285 -30.398 -19.000 1.00 19.92 223 LEU D C 1
ATOM 7345 O O . LEU D 1 219 ? 30.811 -29.937 -20.004 1.00 21.33 223 LEU D O 1
ATOM 7350 N N . ILE D 1 220 ? 30.487 -29.897 -17.776 1.00 22.67 224 ILE D N 1
ATOM 7351 C CA . ILE D 1 220 ? 31.434 -28.766 -17.608 1.00 24.06 224 ILE D CA 1
ATOM 7352 C C . ILE D 1 220 ? 32.867 -29.216 -17.227 1.00 24.94 224 ILE D C 1
ATOM 7353 O O . ILE D 1 220 ? 33.723 -28.402 -17.168 1.00 24.79 224 ILE D O 1
ATOM 7358 N N . SER D 1 221 ? 33.084 -30.496 -16.948 1.00 23.52 225 SER D N 1
ATOM 7359 C CA . SER D 1 221 ? 34.389 -31.031 -16.543 1.00 22.55 225 SER D CA 1
ATOM 7360 C C . SER D 1 221 ? 35.374 -31.136 -17.688 1.00 25.94 225 SER D C 1
ATOM 7361 O O . SER D 1 221 ? 35.018 -31.014 -18.905 1.00 22.59 225 SER D O 1
ATOM 7364 N N . ASP D 1 222 ? 36.624 -31.356 -17.324 1.00 23.89 226 ASP D N 1
ATOM 7365 C CA . ASP D 1 222 ? 37.698 -31.573 -18.287 1.00 27.25 226 ASP D CA 1
ATOM 7366 C C . ASP D 1 222 ? 37.443 -32.882 -19.076 1.00 21.88 226 ASP D C 1
ATOM 7367 O O . ASP D 1 222 ? 37.812 -32.976 -20.240 1.00 23.05 226 ASP D O 1
ATOM 7372 N N . GLN D 1 223 ? 36.759 -33.826 -18.471 1.00 21.21 227 GLN D N 1
ATOM 7373 C CA . GLN D 1 223 ? 36.397 -35.105 -19.145 1.00 24.22 227 GLN D CA 1
ATOM 7374 C C . GLN D 1 223 ? 35.392 -34.901 -20.301 1.00 23.34 227 GLN D C 1
ATOM 7375 O O . GLN D 1 223 ? 35.242 -35.794 -21.143 1.00 21.64 227 GLN D O 1
ATOM 7381 N N . ALA D 1 224 ? 34.763 -33.721 -20.350 1.00 18.54 228 ALA D N 1
ATOM 7382 C CA . ALA D 1 224 ? 33.897 -33.332 -21.429 1.00 19.06 228 ALA D CA 1
ATOM 7383 C C . ALA D 1 224 ? 34.556 -32.510 -22.556 1.00 18.48 228 ALA D C 1
ATOM 7384 O O . ALA D 1 224 ? 33.860 -32.004 -23.418 1.00 18.02 228 ALA D O 1
ATOM 7386 N N . ARG D 1 225 ? 35.913 -32.437 -22.613 1.00 20.21 229 ARG D N 1
ATOM 7387 C CA . ARG D 1 225 ? 36.680 -31.703 -23.641 1.00 20.86 229 ARG D CA 1
ATOM 7388 C C . ARG D 1 225 ? 36.242 -31.954 -25.082 1.00 18.19 229 ARG D C 1
ATOM 7389 O O . ARG D 1 225 ? 36.394 -31.076 -25.931 1.00 17.97 229 ARG D O 1
ATOM 7397 N N . PHE D 1 226 ? 35.782 -33.151 -25.388 1.00 17.30 230 PHE D N 1
ATOM 7398 C CA . PHE D 1 226 ? 35.390 -33.489 -26.772 1.00 18.14 230 PHE D CA 1
ATOM 7399 C C . PHE D 1 226 ? 33.876 -33.465 -27.057 1.00 18.72 230 PHE D C 1
ATOM 7400 O O . PHE D 1 226 ? 33.450 -34.001 -28.085 1.00 17.58 230 PHE D O 1
ATOM 7408 N N . ILE D 1 227 ? 33.085 -32.935 -26.125 1.00 18.09 231 ILE D N 1
ATOM 7409 C CA . ILE D 1 227 ? 31.625 -32.994 -26.178 1.00 16.14 231 ILE D CA 1
ATOM 7410 C C . ILE D 1 227 ? 31.127 -31.613 -26.506 1.00 16.62 231 ILE D C 1
ATOM 7411 O O . ILE D 1 227 ? 31.225 -30.700 -25.658 1.00 16.29 231 ILE D O 1
ATOM 7416 N N . THR D 1 228 ? 30.512 -31.476 -27.686 1.00 15.83 232 THR D N 1
ATOM 7417 C CA . THR D 1 228 ? 29.854 -30.215 -28.075 1.00 15.98 232 THR D CA 1
ATOM 7418 C C . THR D 1 228 ? 28.807 -30.527 -29.063 1.00 16.67 232 THR D C 1
ATOM 7419 O O . THR D 1 228 ? 28.979 -31.435 -29.893 1.00 14.21 232 THR D O 1
ATOM 7423 N N . GLY D 1 229 ? 27.709 -29.804 -28.945 1.00 15.44 233 GLY D N 1
ATOM 7424 C CA . GLY D 1 229 ? 26.542 -29.989 -29.788 1.00 15.08 233 GLY D CA 1
ATOM 7425 C C . GLY D 1 229 ? 25.690 -31.155 -29.399 1.00 15.73 233 GLY D C 1
ATOM 7426 O O . GLY D 1 229 ? 24.766 -31.494 -30.141 1.00 17.39 233 GLY D O 1
ATOM 7427 N N . SER D 1 230 ? 25.983 -31.800 -28.287 1.00 14.83 234 SER D N 1
ATOM 7428 C CA . SER D 1 230 ? 25.296 -33.002 -27.906 1.00 15.54 234 SER D CA 1
ATOM 7429 C C . SER D 1 230 ? 24.092 -32.676 -27.011 1.00 14.98 234 SER D C 1
ATOM 7430 O O . SER D 1 230 ? 24.063 -31.651 -26.326 1.00 15.46 234 SER D O 1
ATOM 7433 N N . ASN D 1 231 ? 23.177 -33.627 -26.986 1.00 14.33 235 ASN D N 1
ATOM 7434 C CA . ASN D 1 231 ? 21.966 -33.548 -26.204 1.00 14.79 235 ASN D CA 1
ATOM 7435 C C . ASN D 1 231 ? 21.914 -34.801 -25.351 1.00 15.45 235 ASN D C 1
ATOM 7436 O O . ASN D 1 231 ? 21.726 -35.868 -25.861 1.00 17.23 235 ASN D O 1
ATOM 7441 N N . PHE D 1 232 ? 22.063 -34.635 -24.045 1.00 15.56 236 PHE D N 1
ATOM 7442 C CA . PHE D 1 232 ? 22.027 -35.729 -23.072 1.00 16.49 236 PHE D CA 1
ATOM 7443 C C . PHE D 1 232 ? 20.662 -35.863 -22.466 1.00 16.93 236 PHE D C 1
ATOM 7444 O O . PHE D 1 232 ? 20.207 -34.956 -21.740 1.00 14.67 236 PHE D O 1
ATOM 7452 N N . VAL D 1 233 ? 20.047 -36.986 -22.729 1.00 13.42 237 VAL D N 1
ATOM 7453 C CA . VAL D 1 233 ? 18.726 -37.315 -22.255 1.00 14.31 237 VAL D CA 1
ATOM 7454 C C . VAL D 1 233 ? 18.830 -38.028 -20.915 1.00 15.92 237 VAL D C 1
ATOM 7455 O O . VAL D 1 233 ? 19.565 -39.008 -20.771 1.00 16.36 237 VAL D O 1
ATOM 7459 N N . ILE D 1 234 ? 18.085 -37.544 -19.921 1.00 15.44 238 ILE D N 1
ATOM 7460 C CA . ILE D 1 234 ? 18.130 -38.112 -18.539 1.00 16.15 238 ILE D CA 1
ATOM 7461 C C . ILE D 1 234 ? 16.682 -38.284 -18.155 1.00 18.18 238 ILE D C 1
ATOM 7462 O O . ILE D 1 234 ? 16.118 -37.343 -17.544 1.00 16.38 238 ILE D O 1
ATOM 7467 N N . ASP D 1 235 ? 16.055 -39.391 -18.584 1.00 16.61 239 ASP D N 1
ATOM 7468 C CA . ASP D 1 235 ? 14.589 -39.472 -18.640 1.00 16.20 239 ASP D CA 1
ATOM 7469 C C . ASP D 1 235 ? 13.962 -40.768 -18.217 1.00 14.62 239 ASP D C 1
ATOM 7470 O O . ASP D 1 235 ? 12.812 -41.020 -18.472 1.00 14.18 239 ASP D O 1
ATOM 7475 N N . GLY D 1 236 ? 14.736 -41.663 -17.601 1.00 15.00 240 GLY D N 1
ATOM 7476 C CA . GLY D 1 236 ? 14.107 -42.949 -17.143 1.00 15.33 240 GLY D CA 1
ATOM 7477 C C . GLY D 1 236 ? 13.490 -43.763 -18.238 1.00 16.01 240 GLY D C 1
ATOM 7478 O O . GLY D 1 236 ? 12.685 -44.636 -17.967 1.00 13.91 240 GLY D O 1
ATOM 7479 N N . GLY D 1 237 ? 13.911 -43.537 -19.511 1.00 15.64 241 GLY D N 1
ATOM 7480 C CA . GLY D 1 237 ? 13.358 -44.292 -20.651 1.00 15.93 241 GLY D CA 1
ATOM 7481 C C . GLY D 1 237 ? 12.132 -43.681 -21.304 1.00 15.08 241 GLY D C 1
ATOM 7482 O O . GLY D 1 237 ? 11.528 -44.289 -22.208 1.00 15.31 241 GLY D O 1
ATOM 7483 N N . GLN D 1 238 ? 11.717 -42.500 -20.867 1.00 16.67 242 GLN D N 1
ATOM 7484 C CA . GLN D 1 238 ? 10.482 -41.899 -21.355 1.00 16.10 242 GLN D CA 1
ATOM 7485 C C . GLN D 1 238 ? 10.510 -41.803 -22.883 1.00 17.74 242 GLN D C 1
ATOM 7486 O O . GLN D 1 238 ? 9.469 -42.062 -23.557 1.00 17.48 242 GLN D O 1
ATOM 7492 N N . THR D 1 239 ? 11.670 -41.497 -23.438 1.00 17.02 243 THR D N 1
ATOM 7493 C CA . THR D 1 239 ? 11.709 -41.374 -24.952 1.00 18.54 243 THR D CA 1
ATOM 7494 C C . THR D 1 239 ? 11.970 -42.660 -25.748 1.00 18.49 243 THR D C 1
ATOM 7495 O O . THR D 1 239 ? 12.010 -42.596 -26.995 1.00 18.54 243 THR D O 1
ATOM 7499 N N . ALA D 1 240 ? 12.159 -43.797 -25.078 1.00 18.05 244 ALA D N 1
ATOM 7500 C CA . ALA D 1 240 ? 12.604 -45.022 -25.778 1.00 18.13 244 ALA D CA 1
ATOM 7501 C C . ALA D 1 240 ? 11.655 -45.542 -26.812 1.00 17.82 244 ALA D C 1
ATOM 7502 O O . ALA D 1 240 ? 12.077 -45.960 -27.879 1.00 18.46 244 ALA D O 1
ATOM 7504 N N . GLY D 1 241 ? 10.365 -45.415 -26.548 1.00 16.98 245 GLY D N 1
ATOM 7505 C CA . GLY D 1 241 ? 9.328 -45.800 -27.458 1.00 18.10 245 GLY D CA 1
ATOM 7506 C C . GLY D 1 241 ? 7.961 -45.920 -26.768 1.00 22.34 245 GLY D C 1
ATOM 7507 O O . GLY D 1 241 ? 7.649 -45.169 -25.808 1.00 22.56 245 GLY D O 1
ATOM 7508 N N . LYS D 1 242 ? 7.138 -46.845 -27.247 1.00 19.38 246 LYS D N 1
ATOM 7509 C CA . LYS D 1 242 ? 5.768 -46.994 -26.705 1.00 23.81 246 LYS D CA 1
ATOM 7510 C C . LYS D 1 242 ? 5.486 -48.416 -26.347 1.00 25.34 246 LYS D C 1
ATOM 7511 O O . LYS D 1 242 ? 5.876 -49.344 -27.076 1.00 22.71 246 LYS D O 1
ATOM 7517 N N . ASN D 1 243 ? 4.904 -48.547 -25.172 1.00 32.37 247 ASN D N 1
ATOM 7518 C CA . ASN D 1 243 ? 4.561 -49.820 -24.536 1.00 40.81 247 ASN D CA 1
ATOM 7519 C C . ASN D 1 243 ? 3.089 -49.933 -24.238 1.00 40.27 247 ASN D C 1
ATOM 7520 O O . ASN D 1 243 ? 2.336 -50.273 -25.140 1.00 42.26 247 ASN D O 1
#